Protein AF-A0A5C6BL58-F1 (afdb_monomer_lite)

Secondary structure (DSSP, 8-state):
-------------------PPPPSEEEE--SHHHHHHHHHHHHTT--EEEEESSSS-STTTTTT--B---S-GGG--THHHHHHHHHHHHHHHHH-TTSHHHHHTGGGTB--HHHHHHHHHHHHHT-TTEEEEETEEEEEEEEETTEEEEEEEEETTT--EEEE--SEEEE--SS-HHHHHTT--EE-SB--HHHH--TT-SS--EETTTTEEPTT-----BS--PPPB--EEEE--GGGEE---SPPTT--GGGTTHHHHHHHTTTTS--SS--TTSS--GGGTTSGGGGEEEEE-STTEEEEEEPS-STT---TTTTTTTTT--HHHHHHHHHHHHHHHHHHHHHHHH-TTS-HHHHHHHTT-EEETTSSTTTTSS-S--B-----EE-BSS-B-HHHHH-SSSTTPPPP-TTEEEEE-SPP-B---SPPPTT--S--TT-B---TTT---EEEEGGGGSBSS-BSEE-SSS-SB-HHHHHHH-SHHHHHHHHHHHHHHHHHHHHHT--GGG--HHHHHHHHHHTT---S--SSPPPBTTTBTT---SB-STTS-SSGGG--TTSSPBPP-EEEEEEE-TTTTEEEEEEEEEEETTEEEEEEEEEESSSS-TT-EEEEEEESSSSSPPPPEE-S-PPTT-STTSTTTTS--TTSEEEEEEEEEEETTEEEEEEEEEE-SSS--TT-EEEEEEEETTTTEEEEEEEEEES-B-SS--EE-TTS-EEEEEB-TTHHHH--EEEEE-SS-TT-EEEEE-TTTTTTS-EEEEEEEE-TTS-EEEEEEETT--SEEEEEEESSTTSS-PPPEEEEEE--S---EEEE-TTS-EEEEE---TTSS--EEEEEESSSS-EEEEEEEE-SS-EEEEEEEEETTEEEEEEEETTTEEEEEEEEGGGGTS--TT---

Radius of gyration: 34.09 Å; chains: 1; bounding box: 124×93×78 Å

Sequence (909 aa):
MFRSLLATLICLLSATSVHAAKPDVVVIGGTPGGITAAIAAGRAGRNVTLVEYHDHVGGMMTGGLGKSDIEHREMVGGIFTEYIARVREHYVRTYGRDHENVKKCRDGYYYEPSVAEDVLDEMLREVPTITVLKGWRLKSATVTNNRLVAVEIVNRKSDESRTLSAKVFIDATYEGDLYAAAGAKFRIGRESREEFNEPHAGVIYFDYQNKTILPGTTGEADDRLPAYTYRLCLTTDPANVHPLTEPPADYDRTNYLGYFDDLKAGRLDAPKSYKPGRGYNPAHFGTLVRALSVTEIPNNKSDVNINPRPLGFPFPEENAGYVEGDEETRQRIRARHRNLALGLLWFLQNDDEVPAAHRKLANQLHLAQDEFADNGHFPFQLYVREARRLIGEYTLTEHDITGDGQDNTPRHHDDSIAVGEFPIDSFPCRKRQPGDTIVLEGYLGMLDHITRPYEIPYRIMIPKTIDGLIVPVAASTTHVGFSSIRMEPTWMALGQAAGAAADLAVEKNVAPRAVPIGQLQDRLAQRGQVLRHSTATAPHPKDNPLSPVMLKADWVPDDPHTIDFAKLPRIKSQHTVVNDVRKSKGVNQHNYLVHHGGKYWAMWSDGPGVEDRVGQRVKFATSPDGLKWSAPKFLTPIPPNSGPDSEHYNTRTTKGWRWISRGFWQRDGELLALASLDEAAGFFGPGLELHAFRLNPADETWEDQGVIYDNAINNFPPQKIPTGQWMMSRRPYNYKKAGVQFLVGGVEGIDQWESFPVLGSSSELSAEEPFWWQLPDGNLMALFRDNRRSGFLYRSFSVDNGRTWSRPTKTDFPDATSKINGLRLKDGRYVLVSNANPKKRDPLVLSISDDGLVFTRMGYLIGGRRIDYPHVIEHEGHLLVAFSGGKQSVEVLKIRLEDLDGFVNGGAE

Foldseek 3Di:
DDDDDDDDDDPDPPPPPPPQPAFQEEEEALALLSLLLLLLQLVLVTQYEYEHQALFHHFQLLLQCQAFFDDAPLQFWFVVLVLQQQQLVVCCVVPNCPDPQSVQCVSSRGGHSVSSRVSSVVSQVVRVSYDYHHQKHWDAFDADPQATAWTWIARNPPRDIDIHGHLFYEYADQLSVHCVRSVFDWDAFWAACVVPVAPLTAWWDAQQQVRDTDPPRDSHTDRFAFFWAGWAKWALDPVFFDADPDQAPPQDCVLQPLLVVCLVLQVQADRPDDDPQPQADNLRGSFSCSCWRWRDHGPRITTIDGDQFRLSNRGAPLCPPCSVDDPVVVVVSVSVNVSVVSSSLCCQQPPPPGPPSSNVVSVSIGQTCPRPVVPSSHGPHIGSLHHIAGPWQDAAEPCQFQPPPVVRDHDDDPQFQRKFAFFQFGGANDRDDVPDDGGHIGGDHGPVVRGGTGTDGQRQQHRPRHWSYGYLASTHYGSRRSSRCNGSSNSSSSSSLSSLLSSQCSVVVHISVPRDSVVSNVSSVVSTGNRDDDPFRFDDQPPHPFGQFAADAPLQDPQNLPDPQVPFAEFDWDKAFQDFCVVVLKFWFLWEWDDAPQKIKIKTWIAHNDPLFFFIFMWMWIGNVLHDTDDIDTQDDGWPQRDPPHPRHRHADQNGKYKGWAYWDCDPRWIKTKIWMARSNPAGDQQIFIWIWTADPPPRHTHTPDGLDHQWDFSYYWDAAPVRWTKTKTDGSVCLPQPIWMWTHCDVHSNDTDIAHAPQRNPVFSWDNKDKDAWPVRKIKIWTQGPVLPQFIWIWIGPPGRRYIHHIYTHSQGACSAHKEWYQDPVQKIKIWHQRNSVAQFDIKIFIDNGNRYTHGIHTHDGPAHKHHWYWDDDDQWIKIWIDTVSGTIMIIIGGNVSVVPRDPPDDD

pLDDT: mean 92.29, std 11.73, range [25.38, 98.94]

InterPro domains:
  IPR011040 Sialidase [PF13088] (766-877)
  IPR036188 FAD/NAD(P)-binding domain superfamily [G3DSA:3.50.50.60] (19-216)
  IPR036188 FAD/NAD(P)-binding domain superfamily [SSF51905] (18-187)
  IPR036278 Sialidase superfamily [SSF50939] (583-896)
  IPR039650 H(2):CoB-CoM heterodisulfide,ferredoxin reductase subunit A-like [PTHR43498] (21-547)

Organism: NCBI:txid2527985

Structure (mmCIF, N/CA/C/O backbone):
data_AF-A0A5C6BL58-F1
#
_entry.id   AF-A0A5C6BL58-F1
#
loop_
_atom_site.group_PDB
_atom_site.id
_atom_site.type_symbol
_atom_site.label_atom_id
_atom_site.label_alt_id
_atom_site.label_comp_id
_atom_site.label_asym_id
_atom_site.label_entity_id
_atom_site.label_seq_id
_atom_site.pdbx_PDB_ins_code
_atom_site.Cartn_x
_atom_site.Cartn_y
_atom_site.Cartn_z
_atom_site.occupancy
_atom_site.B_iso_or_equiv
_atom_site.auth_seq_id
_atom_site.auth_comp_id
_atom_site.auth_asym_id
_atom_site.auth_atom_id
_atom_site.pdbx_PDB_model_num
ATOM 1 N N . MET A 1 1 ? -82.016 -28.779 -6.365 1.00 34.44 1 MET A N 1
ATOM 2 C CA . MET A 1 1 ? -81.137 -29.935 -6.088 1.00 34.44 1 MET A CA 1
ATOM 3 C C . MET A 1 1 ? -79.740 -29.417 -5.779 1.00 34.44 1 MET A C 1
ATOM 5 O O . MET A 1 1 ? -79.154 -28.777 -6.631 1.00 34.44 1 MET A O 1
ATOM 9 N N . PHE A 1 2 ? -79.316 -29.612 -4.529 1.00 33.34 2 PHE A N 1
ATOM 10 C CA . PHE A 1 2 ? -77.954 -29.774 -3.994 1.00 33.34 2 PHE A CA 1
ATOM 11 C C . PHE A 1 2 ? -76.697 -29.228 -4.723 1.00 33.34 2 PHE A C 1
ATOM 13 O O . PHE A 1 2 ? -76.380 -29.685 -5.813 1.00 33.34 2 PHE A O 1
ATOM 20 N N . ARG A 1 3 ? -75.886 -28.499 -3.915 1.00 32.78 3 ARG A N 1
ATOM 21 C CA . ARG A 1 3 ? -74.393 -28.433 -3.851 1.00 32.78 3 ARG A CA 1
ATOM 22 C C . ARG A 1 3 ? -73.686 -27.602 -4.947 1.00 32.78 3 ARG A C 1
ATOM 24 O O . ARG A 1 3 ? -74.008 -27.753 -6.107 1.00 32.78 3 ARG A O 1
ATOM 31 N N . SER A 1 4 ? -72.701 -26.726 -4.696 1.00 33.22 4 SER A N 1
ATOM 32 C CA . SER A 1 4 ? -71.826 -26.489 -3.536 1.00 33.22 4 SER A CA 1
ATOM 33 C C . SER A 1 4 ? -71.119 -25.114 -3.596 1.00 33.22 4 SER A C 1
ATOM 35 O O . SER A 1 4 ? -70.708 -24.678 -4.662 1.00 33.22 4 SER A O 1
ATOM 37 N N . LEU A 1 5 ? -70.925 -24.551 -2.395 1.00 34.66 5 LEU A N 1
ATOM 38 C CA . LEU A 1 5 ? -69.853 -23.687 -1.859 1.00 34.66 5 LEU A CA 1
ATOM 39 C C . LEU A 1 5 ? -69.520 -22.283 -2.417 1.00 34.66 5 LEU A C 1
ATOM 41 O O . LEU A 1 5 ? -68.776 -22.091 -3.371 1.00 34.66 5 LEU A O 1
ATOM 45 N N . LEU A 1 6 ? -69.953 -21.322 -1.596 1.00 39.38 6 LEU A N 1
ATOM 46 C CA . LEU A 1 6 ? -69.344 -20.047 -1.207 1.00 39.38 6 LEU A CA 1
ATOM 47 C C . LEU A 1 6 ? -67.982 -20.252 -0.491 1.00 39.38 6 LEU A C 1
ATOM 49 O O . LEU A 1 6 ? -67.900 -21.163 0.331 1.00 39.38 6 LEU A O 1
ATOM 53 N N . ALA A 1 7 ? -66.988 -19.373 -0.699 1.00 31.31 7 ALA A N 1
ATOM 54 C CA . ALA A 1 7 ? -66.070 -18.887 0.354 1.00 31.31 7 ALA A CA 1
ATOM 55 C C . ALA A 1 7 ? -65.103 -17.805 -0.174 1.00 31.31 7 ALA A C 1
ATOM 57 O O . ALA A 1 7 ? -64.089 -18.088 -0.807 1.00 31.31 7 ALA A O 1
ATOM 58 N N . THR A 1 8 ? -65.425 -16.554 0.143 1.00 36.88 8 THR A N 1
ATOM 59 C CA . THR A 1 8 ? -64.552 -15.377 0.091 1.00 36.88 8 THR A CA 1
ATOM 60 C C . THR A 1 8 ? -63.414 -15.545 1.101 1.00 36.88 8 THR A C 1
ATOM 62 O O . THR A 1 8 ? -63.675 -15.644 2.300 1.00 36.88 8 THR A O 1
ATOM 65 N N . LEU A 1 9 ? -62.158 -15.589 0.645 1.00 32.84 9 LEU A N 1
ATOM 66 C CA . LEU A 1 9 ? -60.995 -15.639 1.531 1.00 32.84 9 LEU A CA 1
ATOM 67 C C . LEU A 1 9 ? -60.600 -14.212 1.941 1.00 32.84 9 LEU A C 1
ATOM 69 O O . LEU A 1 9 ? -60.168 -13.404 1.123 1.00 32.84 9 LEU A O 1
ATOM 73 N N . ILE A 1 10 ? -60.772 -13.921 3.227 1.00 38.72 10 ILE A N 1
ATOM 74 C CA . ILE A 1 10 ? -60.226 -12.755 3.921 1.00 38.72 10 ILE A CA 1
ATOM 75 C C . ILE A 1 10 ? -58.702 -12.930 3.976 1.00 38.72 10 ILE A C 1
ATOM 77 O O . ILE A 1 10 ? -58.200 -13.758 4.734 1.00 38.72 10 ILE A O 1
ATOM 81 N N . CYS A 1 11 ? -57.953 -12.159 3.185 1.00 32.12 11 CYS A N 1
ATOM 82 C CA . CYS A 1 11 ? -56.518 -11.990 3.403 1.00 32.12 11 CYS A CA 1
ATOM 83 C C . CYS A 1 11 ? -56.313 -11.000 4.554 1.00 32.12 11 CYS A C 1
ATOM 85 O O . CYS A 1 11 ? -56.333 -9.785 4.368 1.00 32.12 11 CYS A O 1
ATOM 87 N N . LEU A 1 12 ? -56.120 -11.545 5.755 1.00 35.78 12 LEU A N 1
ATOM 88 C CA . LEU A 1 12 ? -55.459 -10.861 6.860 1.00 35.78 12 LEU A CA 1
ATOM 89 C C . LEU A 1 12 ? -54.055 -10.448 6.395 1.00 35.78 12 LEU A C 1
ATOM 91 O O . LEU A 1 12 ? -53.153 -11.277 6.295 1.00 35.78 12 LEU A O 1
ATOM 95 N N . LEU A 1 13 ? -53.880 -9.159 6.101 1.00 35.25 13 LEU A N 1
ATOM 96 C CA . LEU A 1 13 ? -52.574 -8.511 6.074 1.00 35.25 13 LEU A CA 1
ATOM 97 C C . LEU A 1 13 ? -52.057 -8.471 7.514 1.00 35.25 13 LEU A C 1
ATOM 99 O O . LEU A 1 13 ? -52.241 -7.498 8.243 1.00 35.25 13 LEU A O 1
ATOM 103 N N . SER A 1 14 ? -51.431 -9.564 7.937 1.00 34.06 14 SER A N 1
ATOM 104 C CA . SER A 1 14 ? -50.518 -9.555 9.069 1.00 34.06 14 SER A CA 1
ATOM 105 C C . SER A 1 14 ? -49.348 -8.663 8.670 1.00 34.06 14 SER A C 1
ATOM 107 O O . SER A 1 14 ? -48.438 -9.103 7.970 1.00 34.06 14 SER A O 1
ATOM 109 N N . ALA A 1 15 ? -49.386 -7.393 9.069 1.00 35.94 15 ALA A N 1
ATOM 110 C CA . ALA A 1 15 ? -48.199 -6.560 9.095 1.00 35.94 15 ALA A CA 1
ATOM 111 C C . ALA A 1 15 ? -47.209 -7.230 10.055 1.00 35.94 15 ALA A C 1
ATOM 113 O O . ALA A 1 15 ? -47.277 -7.053 11.270 1.00 35.94 15 ALA A O 1
ATOM 114 N N . THR A 1 16 ? -46.319 -8.064 9.522 1.00 32.03 16 THR A N 1
ATOM 115 C CA . THR A 1 16 ? -45.126 -8.490 10.240 1.00 32.03 16 THR A CA 1
ATOM 116 C C . THR A 1 16 ? -44.275 -7.245 10.412 1.00 32.03 16 THR A C 1
ATOM 118 O O . THR A 1 16 ? -43.486 -6.888 9.540 1.00 32.03 16 THR A O 1
ATOM 121 N N . SER A 1 17 ? -44.473 -6.545 11.528 1.00 34.44 17 SER A N 1
ATOM 122 C CA . SER A 1 17 ? -43.471 -5.639 12.061 1.00 34.44 17 SER A CA 1
ATOM 123 C C . SER A 1 17 ? -42.198 -6.463 12.218 1.00 34.44 17 SER A C 1
ATOM 125 O O . SER A 1 17 ? -42.114 -7.304 13.118 1.00 34.44 17 SER A O 1
ATOM 127 N N . VAL A 1 18 ? -41.239 -6.280 11.313 1.00 35.59 18 VAL A N 1
ATOM 128 C CA . VAL A 1 18 ? -39.870 -6.739 11.523 1.00 35.59 18 VAL A CA 1
ATOM 129 C C . VAL A 1 18 ? -39.393 -5.978 12.754 1.00 35.59 18 VAL A C 1
ATOM 131 O O . VAL A 1 18 ? -39.023 -4.812 12.673 1.00 35.59 18 VAL A O 1
ATOM 134 N N . HIS A 1 19 ? -39.507 -6.599 13.928 1.00 40.53 19 HIS A N 1
ATOM 135 C CA . HIS A 1 19 ? -38.769 -6.155 15.099 1.00 40.53 19 HIS A CA 1
ATOM 136 C C . HIS A 1 19 ? -37.303 -6.221 14.680 1.00 40.53 19 HIS A C 1
ATOM 138 O O . HIS A 1 19 ? -36.784 -7.316 14.460 1.00 40.53 19 HIS A O 1
ATOM 144 N N . ALA A 1 20 ? -36.670 -5.063 14.479 1.00 54.38 20 ALA A N 1
ATOM 145 C CA . ALA A 1 20 ? -35.244 -5.006 14.205 1.00 54.38 20 ALA A CA 1
ATOM 146 C C . ALA A 1 20 ? -34.537 -5.799 15.310 1.00 54.38 20 ALA A C 1
ATOM 148 O O . ALA A 1 20 ? -34.757 -5.544 16.499 1.00 54.38 20 ALA A O 1
ATOM 149 N N . ALA A 1 21 ? -33.773 -6.823 14.923 1.00 64.50 21 ALA A N 1
ATOM 150 C CA . ALA A 1 21 ? -33.044 -7.641 15.877 1.00 64.50 21 ALA A CA 1
ATOM 151 C C . ALA A 1 21 ? -32.159 -6.730 16.737 1.00 64.50 21 ALA A C 1
ATOM 153 O O . ALA A 1 21 ? -31.550 -5.785 16.234 1.00 64.50 21 ALA A O 1
ATOM 154 N N . LYS A 1 22 ? -32.110 -6.992 18.046 1.00 88.12 22 LYS A N 1
ATOM 155 C CA . LYS A 1 22 ? -31.250 -6.237 18.960 1.00 88.12 22 LYS A CA 1
ATOM 156 C C . LYS A 1 22 ? -29.796 -6.336 18.461 1.00 88.12 22 LYS A C 1
ATOM 158 O O . LYS A 1 22 ? -29.327 -7.464 18.300 1.00 88.12 22 LYS A O 1
ATOM 163 N N . PRO A 1 23 ? -29.090 -5.215 18.230 1.00 95.38 23 PRO A N 1
ATOM 164 C CA . PRO A 1 23 ? -27.738 -5.265 17.693 1.00 95.38 23 PRO A CA 1
ATOM 165 C C . PRO A 1 23 ? -26.772 -5.910 18.693 1.00 95.38 23 PRO A C 1
ATOM 167 O O . PRO A 1 23 ? -26.822 -5.649 19.898 1.00 95.38 23 PRO A O 1
ATOM 170 N N . ASP A 1 24 ? -25.862 -6.735 18.183 1.00 97.88 24 ASP A N 1
ATOM 171 C CA . ASP A 1 24 ? -24.717 -7.243 18.940 1.00 97.88 24 ASP A CA 1
ATOM 172 C C . ASP A 1 24 ? -23.646 -6.155 19.078 1.00 97.88 24 ASP A C 1
ATOM 174 O O . ASP A 1 24 ? -23.011 -6.033 20.133 1.00 97.88 24 ASP A O 1
ATOM 178 N N . VAL A 1 25 ? -23.491 -5.353 18.016 1.00 98.81 25 VAL A N 1
ATOM 179 C CA . VAL A 1 25 ? -22.508 -4.275 17.887 1.00 98.81 25 VAL A CA 1
ATOM 180 C C . VAL A 1 25 ? -23.194 -2.991 17.415 1.00 98.81 25 VAL A C 1
ATOM 182 O O . VAL A 1 25 ? -23.971 -3.006 16.460 1.00 98.81 25 VAL A O 1
ATOM 185 N N . VAL A 1 26 ? -22.891 -1.866 18.060 1.00 98.88 26 VAL A N 1
ATOM 186 C CA . VAL A 1 26 ? -23.301 -0.526 17.602 1.00 98.88 26 VAL A CA 1
ATOM 187 C C . VAL A 1 26 ? -22.057 0.270 17.234 1.00 98.88 26 VAL A C 1
ATOM 189 O O . VAL A 1 26 ? -21.159 0.421 18.057 1.00 98.88 26 VAL A O 1
ATOM 192 N N . VAL A 1 27 ? -22.015 0.790 16.012 1.00 98.88 27 VAL A N 1
ATOM 193 C CA . VAL A 1 27 ? -20.933 1.638 15.505 1.00 98.88 27 VAL A CA 1
ATOM 194 C C . VAL A 1 27 ? -21.463 3.060 15.356 1.00 98.88 27 VAL A C 1
ATOM 196 O O . VAL A 1 27 ? -22.467 3.273 14.676 1.00 98.88 27 VAL A O 1
ATOM 199 N N . ILE A 1 28 ? -20.808 4.028 15.993 1.00 98.81 28 ILE A N 1
ATOM 200 C CA . ILE A 1 28 ? -21.130 5.453 15.862 1.00 98.81 28 ILE A CA 1
ATOM 201 C C . ILE A 1 28 ? -20.080 6.105 14.961 1.00 98.81 28 ILE A C 1
ATOM 203 O O . ILE A 1 28 ? -18.902 6.110 15.303 1.00 98.81 28 ILE A O 1
ATOM 207 N N . GLY A 1 29 ? -20.519 6.650 13.826 1.00 98.19 29 GLY A N 1
ATOM 208 C CA . GLY A 1 29 ? -19.683 7.252 12.788 1.00 98.19 29 GLY A CA 1
ATOM 209 C C . GLY A 1 29 ? -19.537 6.345 11.564 1.00 98.19 29 GLY A C 1
ATOM 210 O O . GLY A 1 29 ? -18.908 5.294 11.634 1.00 98.19 29 GLY A O 1
ATOM 211 N N . GLY A 1 30 ? -20.069 6.775 10.422 1.00 97.88 30 GLY A N 1
ATOM 212 C CA . GLY A 1 30 ? -19.910 6.172 9.095 1.00 97.88 30 GLY A CA 1
ATOM 213 C C . GLY A 1 30 ? -18.636 6.623 8.384 1.00 97.88 30 GLY A C 1
ATOM 214 O O . GLY A 1 30 ? -18.630 6.785 7.165 1.00 97.88 30 GLY A O 1
ATOM 215 N N . THR A 1 31 ? -17.555 6.836 9.136 1.00 98.25 31 THR A N 1
ATOM 216 C CA . THR A 1 31 ? -16.212 7.075 8.590 1.00 98.25 31 THR A CA 1
ATOM 217 C C . THR A 1 31 ? -15.674 5.800 7.930 1.00 98.25 31 THR A C 1
ATOM 219 O O . THR A 1 31 ? -16.215 4.717 8.171 1.00 98.25 31 THR A O 1
ATOM 222 N N . PRO A 1 32 ? -14.578 5.860 7.150 1.00 97.75 32 PRO A N 1
ATOM 223 C CA . PRO A 1 32 ? -13.971 4.655 6.585 1.00 97.75 32 PRO A CA 1
ATOM 224 C C . PRO A 1 32 ? -13.657 3.588 7.647 1.00 97.75 32 PRO A C 1
ATOM 226 O O . PRO A 1 32 ? -13.953 2.414 7.436 1.00 97.75 32 PRO A O 1
ATOM 229 N N . GLY A 1 33 ? -13.168 3.988 8.828 1.00 98.38 33 GLY A N 1
ATOM 230 C CA . GLY A 1 33 ? -12.948 3.067 9.949 1.00 98.38 33 GLY A CA 1
ATOM 231 C C . GLY A 1 33 ? -14.241 2.503 10.553 1.00 98.38 33 GLY A C 1
ATOM 232 O O . GLY A 1 33 ? -14.297 1.332 10.922 1.00 98.38 33 GLY A O 1
ATOM 233 N N . GLY A 1 34 ? -15.316 3.289 10.616 1.00 98.75 34 GLY A N 1
ATOM 234 C CA . GLY A 1 34 ? -16.619 2.794 11.073 1.00 98.75 34 GLY A CA 1
ATOM 235 C C . GLY A 1 34 ? -17.254 1.802 10.099 1.00 98.75 34 GLY A C 1
ATOM 236 O O . GLY A 1 34 ? -17.786 0.769 10.511 1.00 98.75 34 GLY A O 1
ATOM 237 N N . ILE A 1 35 ? -17.133 2.069 8.798 1.00 98.88 35 ILE A N 1
ATOM 238 C CA . ILE A 1 35 ? -17.626 1.191 7.733 1.00 98.88 35 ILE A CA 1
ATOM 239 C C . ILE A 1 35 ? -16.885 -0.145 7.753 1.00 98.88 35 ILE A C 1
ATOM 241 O O . ILE A 1 35 ? -17.532 -1.193 7.764 1.00 98.88 35 ILE A O 1
ATOM 245 N N . THR A 1 36 ? -15.550 -0.147 7.813 1.00 98.81 36 THR A N 1
ATOM 246 C CA . THR A 1 36 ? -14.800 -1.412 7.852 1.00 98.81 36 THR A CA 1
ATOM 247 C C . THR A 1 36 ? -15.012 -2.179 9.151 1.00 98.81 36 THR A C 1
ATOM 249 O O . THR A 1 36 ? -15.060 -3.409 9.110 1.00 98.81 36 THR A O 1
ATOM 252 N N . ALA A 1 37 ? -15.236 -1.495 10.279 1.00 98.94 37 ALA A N 1
ATOM 253 C CA . ALA A 1 37 ? -15.649 -2.141 11.523 1.00 98.94 37 ALA A CA 1
ATOM 254 C C . ALA A 1 37 ? -17.010 -2.832 11.390 1.00 98.94 37 ALA A C 1
ATOM 256 O O . ALA A 1 37 ? -17.158 -3.995 11.780 1.00 98.94 37 ALA A O 1
ATOM 257 N N . ALA A 1 38 ? -17.990 -2.147 10.793 1.00 98.94 38 ALA A N 1
ATOM 258 C CA . ALA A 1 38 ? -19.311 -2.710 10.554 1.00 98.94 38 ALA A CA 1
ATOM 259 C C . ALA A 1 38 ? -19.256 -3.908 9.595 1.00 98.94 38 ALA A C 1
ATOM 261 O O . ALA A 1 38 ? -19.840 -4.950 9.891 1.00 98.94 38 ALA A O 1
ATOM 262 N N . ILE A 1 39 ? -18.500 -3.801 8.497 1.00 98.88 39 ILE A N 1
ATOM 263 C CA . ILE A 1 39 ? -18.298 -4.885 7.525 1.00 98.88 39 ILE A CA 1
ATOM 264 C C . ILE A 1 39 ? -17.603 -6.084 8.176 1.00 98.88 39 ILE A C 1
ATOM 266 O O . ILE A 1 39 ? -18.064 -7.212 8.006 1.00 98.88 39 ILE A O 1
ATOM 270 N N . ALA A 1 40 ? -16.525 -5.872 8.936 1.00 98.81 40 ALA A N 1
ATOM 271 C CA . ALA A 1 40 ? -15.786 -6.958 9.576 1.00 98.81 40 ALA A CA 1
ATOM 272 C C . ALA A 1 40 ? -16.653 -7.722 10.592 1.00 98.81 40 ALA A C 1
ATOM 274 O O . ALA A 1 40 ? -16.716 -8.951 10.537 1.00 98.81 40 ALA A O 1
ATOM 275 N N . ALA A 1 41 ? -17.380 -7.012 11.464 1.00 98.75 41 ALA A N 1
ATOM 276 C CA . ALA A 1 41 ? -18.298 -7.637 12.418 1.00 98.75 41 ALA A CA 1
ATOM 277 C C . ALA A 1 41 ? -19.505 -8.296 11.720 1.00 98.75 41 ALA A C 1
ATOM 279 O O . ALA A 1 41 ? -19.891 -9.417 12.060 1.00 98.75 41 ALA A O 1
ATOM 280 N N . GLY A 1 42 ? -20.086 -7.634 10.717 1.00 98.56 42 GLY A N 1
ATOM 281 C CA . GLY A 1 42 ? -21.239 -8.139 9.975 1.00 98.56 42 GLY A CA 1
ATOM 282 C C . GLY A 1 42 ? -20.920 -9.400 9.167 1.00 98.56 42 GLY A C 1
ATOM 283 O O . GLY A 1 42 ? -21.666 -10.375 9.229 1.00 98.56 42 GLY A O 1
ATOM 284 N N . ARG A 1 43 ? -19.759 -9.455 8.498 1.00 98.12 43 ARG A N 1
ATOM 285 C CA . ARG A 1 43 ? -19.277 -10.657 7.783 1.00 98.12 43 ARG A CA 1
ATOM 286 C C . ARG A 1 43 ? -18.977 -11.833 8.716 1.00 98.12 43 ARG A C 1
ATOM 288 O O . ARG A 1 43 ? -18.997 -12.975 8.265 1.00 98.12 43 ARG A O 1
ATOM 295 N N . ALA A 1 44 ? -18.735 -11.573 10.000 1.00 96.50 44 ALA A N 1
ATOM 296 C CA . ALA A 1 44 ? -18.644 -12.602 11.036 1.00 96.50 44 ALA A CA 1
ATOM 297 C C . ALA A 1 44 ? -20.020 -13.042 11.588 1.00 96.50 44 ALA A C 1
ATOM 299 O O . ALA A 1 44 ? -20.095 -13.866 12.498 1.00 96.50 44 ALA A O 1
ATOM 300 N N . GLY A 1 45 ? -21.118 -12.515 11.036 1.00 97.19 45 GLY A N 1
ATOM 301 C CA . GLY A 1 45 ? -22.490 -12.883 11.386 1.00 97.19 45 GLY A CA 1
ATOM 302 C C . GLY A 1 45 ? -23.094 -12.081 12.540 1.00 97.19 45 GLY A C 1
ATOM 303 O O . GLY A 1 45 ? -24.129 -12.482 13.071 1.00 97.19 45 GLY A O 1
ATOM 304 N N . ARG A 1 46 ? -22.474 -10.969 12.960 1.00 98.38 46 ARG A N 1
ATOM 305 C CA . ARG A 1 46 ? -23.025 -10.094 14.010 1.00 98.38 46 ARG A CA 1
ATOM 306 C C . ARG A 1 46 ? -24.100 -9.175 13.451 1.00 98.38 46 ARG A C 1
ATOM 308 O O . ARG A 1 46 ? -23.951 -8.663 12.342 1.00 98.38 46 ARG A O 1
ATOM 315 N N . ASN A 1 47 ? -25.146 -8.925 14.240 1.00 98.50 47 ASN A N 1
ATOM 316 C CA . ASN A 1 47 ? -26.114 -7.873 13.940 1.00 98.50 47 ASN A CA 1
ATOM 317 C C . ASN A 1 47 ? -25.491 -6.523 14.298 1.00 98.50 47 ASN A C 1
ATOM 319 O O . ASN A 1 47 ? -25.187 -6.275 15.470 1.00 98.50 47 ASN A O 1
ATOM 323 N N . VAL A 1 48 ? -25.287 -5.666 13.301 1.00 98.81 48 VAL A N 1
ATOM 324 C CA . VAL A 1 48 ? -24.598 -4.383 13.467 1.00 98.81 48 VAL A CA 1
ATOM 325 C C . VAL A 1 48 ? -25.553 -3.236 13.165 1.00 98.81 48 VAL A C 1
ATOM 327 O O . VAL A 1 48 ? -26.195 -3.225 12.118 1.00 98.81 48 VAL A O 1
ATOM 330 N N . THR A 1 49 ? -25.605 -2.232 14.038 1.00 98.81 49 THR A N 1
ATOM 331 C CA . THR A 1 49 ? -26.195 -0.928 13.702 1.00 98.81 49 THR A CA 1
ATOM 332 C C . THR A 1 49 ? -25.076 0.088 13.500 1.00 98.81 49 THR A C 1
ATOM 334 O O . THR A 1 49 ? -24.367 0.405 14.453 1.00 98.81 49 THR A O 1
ATOM 337 N N . LEU A 1 50 ? -24.928 0.605 12.279 1.00 98.88 50 LEU A N 1
ATOM 338 C CA . LEU A 1 50 ? -24.019 1.701 11.937 1.00 98.88 50 LEU A CA 1
ATOM 339 C C . LEU A 1 50 ? -24.804 3.017 11.908 1.00 98.88 50 LEU A C 1
ATOM 341 O O . LEU A 1 50 ? -25.770 3.140 11.159 1.00 98.88 50 LEU A O 1
ATOM 345 N N . VAL A 1 51 ? -24.405 3.991 12.719 1.00 98.75 51 VAL A N 1
ATOM 346 C CA . VAL A 1 51 ? -25.054 5.306 12.829 1.00 98.75 51 VAL A CA 1
ATOM 347 C C . VAL A 1 51 ? -24.181 6.352 12.144 1.00 98.75 51 VAL A C 1
ATOM 349 O O . VAL A 1 51 ? -23.026 6.515 12.530 1.00 98.75 51 VAL A O 1
ATOM 352 N N . GLU A 1 52 ? -24.729 7.070 11.163 1.00 97.94 52 GLU A N 1
ATOM 353 C CA . GLU A 1 52 ? -24.022 8.118 10.419 1.00 97.94 52 GLU A CA 1
ATOM 354 C C . GLU A 1 52 ? -24.750 9.458 10.524 1.00 97.94 52 GLU A C 1
ATOM 356 O O . GLU A 1 52 ? -25.967 9.547 10.339 1.00 97.94 52 GLU A O 1
ATOM 361 N N . TYR A 1 53 ? -23.970 10.502 10.814 1.00 96.00 53 TYR A N 1
ATOM 362 C CA . TYR A 1 53 ? -24.464 11.859 10.980 1.00 96.00 53 TYR A CA 1
ATOM 363 C C . TYR A 1 53 ? -25.079 12.387 9.680 1.00 96.00 53 TYR A C 1
ATOM 365 O O . TYR A 1 53 ? -26.187 12.922 9.718 1.00 96.00 53 TYR A O 1
ATOM 373 N N . HIS A 1 54 ? -24.406 12.256 8.538 1.00 95.56 54 HIS A N 1
ATOM 374 C CA . HIS A 1 54 ? -24.879 12.722 7.233 1.00 95.56 54 HIS A CA 1
ATOM 375 C C . HIS A 1 54 ? -25.874 11.747 6.589 1.00 95.56 54 HIS A C 1
ATOM 377 O O . HIS A 1 54 ? -26.063 10.621 7.043 1.00 95.56 54 HIS A O 1
ATOM 383 N N . ASP A 1 55 ? -26.519 12.184 5.505 1.00 96.12 55 ASP A N 1
ATOM 384 C CA . ASP A 1 55 ? -27.273 11.287 4.619 1.00 96.12 55 ASP A CA 1
ATOM 385 C C . ASP A 1 55 ? -26.344 10.452 3.706 1.00 96.12 55 ASP A C 1
ATOM 387 O O . ASP A 1 55 ? -26.824 9.639 2.919 1.00 96.12 55 ASP A O 1
ATOM 391 N N . HIS A 1 56 ? -25.025 10.612 3.870 1.00 97.06 56 HIS A N 1
ATOM 392 C CA . HIS A 1 56 ? -23.949 10.004 3.089 1.00 97.06 56 HIS A CA 1
ATOM 393 C C . HIS A 1 56 ? -22.944 9.324 4.014 1.00 97.06 56 HIS A C 1
ATOM 395 O O . HIS A 1 56 ? -22.627 9.847 5.082 1.00 97.06 56 HIS A O 1
ATOM 401 N N . VAL A 1 57 ? -22.425 8.170 3.605 1.00 97.50 57 VAL A N 1
ATOM 402 C CA . VAL A 1 57 ? -21.380 7.438 4.345 1.00 97.50 57 VAL A CA 1
ATOM 403 C C . VAL A 1 57 ? -20.012 7.689 3.717 1.00 97.50 57 VAL A C 1
ATOM 405 O O . VAL A 1 57 ? -19.928 8.184 2.601 1.00 97.50 57 VAL A O 1
ATOM 408 N N . GLY A 1 58 ? -18.930 7.335 4.412 1.00 96.69 58 GLY A N 1
ATOM 409 C CA . GLY A 1 58 ? -17.565 7.332 3.872 1.00 96.69 58 GLY A CA 1
ATOM 410 C C . GLY A 1 58 ? -16.677 8.486 4.336 1.00 96.69 58 GLY A C 1
ATOM 411 O O . GLY A 1 58 ? -15.489 8.509 4.010 1.00 96.69 58 GLY A O 1
ATOM 412 N N . GLY A 1 59 ? -17.206 9.405 5.150 1.00 96.62 59 GLY A N 1
ATOM 413 C CA . GLY A 1 59 ? -16.438 10.500 5.744 1.00 96.62 59 GLY A CA 1
ATOM 414 C C . GLY A 1 59 ? -15.687 11.318 4.691 1.00 96.62 59 GLY A C 1
ATOM 415 O O . GLY A 1 59 ? -16.277 11.782 3.724 1.00 96.62 59 GLY A O 1
ATOM 416 N N . MET A 1 60 ? -14.377 11.507 4.861 1.00 96.75 60 MET A N 1
ATOM 417 C CA . MET A 1 60 ? -13.574 12.303 3.925 1.00 96.75 60 MET A CA 1
ATOM 418 C C . MET A 1 60 ? -13.453 11.695 2.524 1.00 96.75 60 MET A C 1
ATOM 420 O O . MET A 1 60 ? -13.384 12.462 1.567 1.00 96.75 60 MET A O 1
ATOM 424 N N . MET A 1 61 ? -13.467 10.363 2.378 1.00 96.75 61 MET A N 1
ATOM 425 C CA . MET A 1 61 ? -13.322 9.706 1.064 1.00 96.75 61 MET A CA 1
ATOM 426 C C . MET A 1 61 ? -14.465 10.078 0.115 1.00 96.75 61 MET A C 1
ATOM 428 O O . MET A 1 61 ? -14.257 10.258 -1.080 1.00 96.75 61 MET A O 1
ATOM 432 N N . THR A 1 62 ? -15.662 10.241 0.669 1.00 97.31 62 THR A N 1
ATOM 433 C CA . THR A 1 62 ? -16.868 10.679 -0.041 1.00 97.31 62 THR A CA 1
ATOM 434 C C . THR A 1 62 ? -17.127 12.172 0.148 1.00 97.31 62 THR A C 1
ATOM 436 O O . THR A 1 62 ? -17.853 12.773 -0.624 1.00 97.31 62 THR A O 1
ATOM 439 N N . GLY A 1 63 ? -16.471 12.810 1.120 1.00 96.12 63 GLY A N 1
ATOM 440 C CA . GLY A 1 63 ? -16.481 14.246 1.398 1.00 96.12 63 GLY A CA 1
ATOM 441 C C . GLY A 1 63 ? -15.371 15.044 0.708 1.00 96.12 63 GLY A C 1
ATOM 442 O O . GLY A 1 63 ? -14.935 16.066 1.237 1.00 96.12 63 GLY A O 1
ATOM 443 N N . GLY A 1 64 ? -14.901 14.583 -0.455 1.00 94.00 64 GLY A N 1
ATOM 444 C CA . GLY A 1 64 ? -14.014 15.338 -1.347 1.00 94.00 64 GLY A CA 1
ATOM 445 C C . GLY A 1 64 ? -12.540 14.917 -1.367 1.00 94.00 64 GLY A C 1
ATOM 446 O O . GLY A 1 64 ? -11.798 15.408 -2.217 1.00 94.00 64 GLY A O 1
ATOM 447 N N . LEU A 1 65 ? -12.098 14.005 -0.494 1.00 94.56 65 LEU A N 1
ATOM 448 C CA . LEU A 1 65 ? -10.760 13.405 -0.572 1.00 94.56 65 LEU A CA 1
ATOM 449 C C . LEU A 1 65 ? -10.744 12.280 -1.619 1.00 94.56 65 LEU A C 1
ATOM 451 O O . LEU A 1 65 ? -10.939 11.107 -1.302 1.00 94.56 65 LEU A O 1
ATOM 455 N N . GLY A 1 66 ? -10.499 12.657 -2.872 1.00 93.56 66 GLY A N 1
ATOM 456 C CA . GLY A 1 66 ? -10.443 11.756 -4.027 1.00 93.56 66 GLY A CA 1
ATOM 457 C C . GLY A 1 66 ? -9.095 11.060 -4.247 1.00 93.56 66 GLY A C 1
ATOM 458 O O . GLY A 1 66 ? -8.974 10.239 -5.151 1.00 93.56 66 GLY A O 1
ATOM 459 N N . LYS A 1 67 ? -8.066 11.380 -3.455 1.00 92.06 67 LYS A N 1
ATOM 460 C CA . LYS A 1 67 ? -6.755 10.713 -3.458 1.00 92.06 67 LYS A CA 1
ATOM 461 C C . LYS A 1 67 ? -6.520 10.017 -2.121 1.00 92.06 67 LYS A C 1
ATOM 463 O O . LYS A 1 67 ? -6.414 10.688 -1.098 1.00 92.06 67 LYS A O 1
ATOM 468 N N . SER A 1 68 ? -6.318 8.700 -2.137 1.00 91.19 68 SER A N 1
ATOM 469 C CA . SER A 1 68 ? -5.803 7.992 -0.961 1.00 91.19 68 SER A CA 1
ATOM 470 C C . SER A 1 68 ? -4.345 8.383 -0.696 1.00 91.19 68 SER A C 1
ATOM 472 O O . SER A 1 68 ? -3.470 8.188 -1.548 1.00 91.19 68 SER A O 1
ATOM 474 N N . ASP A 1 69 ? -4.084 8.941 0.483 1.00 87.56 69 ASP A N 1
ATOM 475 C CA . ASP A 1 69 ? -2.742 9.280 0.948 1.00 87.56 69 ASP A CA 1
ATOM 476 C C . ASP A 1 69 ? -2.041 8.011 1.461 1.00 87.56 69 ASP A C 1
ATOM 478 O O . ASP A 1 69 ? -2.333 7.511 2.544 1.00 87.56 69 ASP A O 1
ATOM 482 N N . ILE A 1 70 ? -1.165 7.455 0.616 1.00 86.31 70 ILE A N 1
ATOM 483 C CA . ILE A 1 70 ? -0.397 6.232 0.875 1.00 86.31 70 ILE A CA 1
ATOM 484 C C . ILE A 1 70 ? 0.979 6.310 0.201 1.00 86.31 70 ILE A C 1
ATOM 486 O O . ILE A 1 70 ? 1.073 6.697 -0.970 1.00 86.31 70 ILE A O 1
ATOM 490 N N . GLU A 1 71 ? 2.045 5.938 0.911 1.00 82.94 71 GLU A N 1
ATOM 491 C CA . GLU A 1 71 ? 3.419 5.918 0.378 1.00 82.94 71 GLU A CA 1
ATOM 492 C C . GLU A 1 71 ? 3.925 4.493 0.110 1.00 82.94 71 GLU A C 1
ATOM 494 O O . GLU A 1 71 ? 4.632 4.260 -0.874 1.00 82.94 71 GLU A O 1
ATOM 499 N N . HIS A 1 72 ? 3.485 3.538 0.924 1.00 79.38 72 HIS A N 1
ATOM 500 C CA . HIS A 1 72 ? 3.824 2.121 0.881 1.00 79.38 72 HIS A CA 1
ATOM 501 C C . HIS A 1 72 ? 2.549 1.282 0.731 1.00 79.38 72 HIS A C 1
ATOM 503 O O . HIS A 1 72 ? 1.926 0.867 1.710 1.00 79.38 72 HIS A O 1
ATOM 509 N N . ARG A 1 73 ? 2.135 1.036 -0.521 1.00 83.88 73 ARG A N 1
ATOM 510 C CA . ARG A 1 73 ? 0.888 0.314 -0.854 1.00 83.88 73 ARG A CA 1
ATOM 511 C C . ARG A 1 73 ? 0.811 -1.077 -0.223 1.00 83.88 73 ARG A C 1
ATOM 513 O O . ARG A 1 73 ? -0.278 -1.544 0.081 1.00 83.88 73 ARG A O 1
ATOM 520 N N . GLU A 1 74 ? 1.956 -1.719 -0.028 1.00 76.69 74 GLU A N 1
ATOM 521 C CA . GLU A 1 74 ? 2.108 -3.041 0.571 1.00 76.69 74 GLU A CA 1
ATOM 522 C C . GLU A 1 74 ? 1.872 -3.078 2.090 1.00 76.69 74 GLU A C 1
ATOM 524 O O . GLU A 1 74 ? 1.743 -4.165 2.646 1.00 76.69 74 GLU A O 1
ATOM 529 N N . MET A 1 75 ? 1.818 -1.921 2.761 1.00 83.38 75 MET A N 1
ATOM 530 C CA . MET A 1 75 ? 1.661 -1.832 4.220 1.00 83.38 75 MET A CA 1
ATOM 531 C C . MET A 1 75 ? 0.199 -1.753 4.667 1.00 83.38 75 MET A C 1
ATOM 533 O O . MET A 1 75 ? -0.083 -1.889 5.855 1.00 83.38 75 MET A O 1
ATOM 537 N N . VAL A 1 76 ? -0.743 -1.579 3.732 1.00 84.06 76 VAL A N 1
ATOM 538 C CA . VAL A 1 76 ? -2.180 -1.541 4.026 1.00 84.06 76 VAL A CA 1
ATOM 539 C C . VAL A 1 76 ? -2.907 -2.601 3.202 1.00 84.06 76 VAL A C 1
ATOM 541 O O . VAL A 1 76 ? -2.871 -2.590 1.974 1.00 84.06 76 VAL A O 1
ATOM 544 N N . GLY A 1 77 ? -3.577 -3.517 3.901 1.00 87.81 77 GLY A N 1
ATOM 545 C CA . GLY A 1 77 ? -4.262 -4.671 3.318 1.00 87.81 77 GLY A CA 1
ATOM 546 C C . GLY A 1 77 ? -5.761 -4.724 3.631 1.00 87.81 77 GLY A C 1
ATOM 547 O O . GLY A 1 77 ? -6.403 -3.716 3.930 1.00 87.81 77 GLY A O 1
ATOM 548 N N . GLY A 1 78 ? -6.319 -5.932 3.619 1.00 91.62 78 GLY A N 1
ATOM 549 C CA . GLY A 1 78 ? -7.678 -6.208 4.086 1.00 91.62 78 GLY A CA 1
ATOM 550 C C . GLY A 1 78 ? -8.787 -5.542 3.269 1.00 91.62 78 GLY A C 1
ATOM 551 O O . GLY A 1 78 ? -8.740 -5.489 2.039 1.00 91.62 78 GLY A O 1
ATOM 552 N N . ILE A 1 79 ? -9.814 -5.040 3.960 1.00 97.62 79 ILE A N 1
ATOM 553 C CA . ILE A 1 79 ? -10.998 -4.419 3.346 1.00 97.62 79 ILE A CA 1
ATOM 554 C C . ILE A 1 79 ? -10.617 -3.183 2.510 1.00 97.62 79 ILE A C 1
ATOM 556 O O . ILE A 1 79 ? -11.297 -2.879 1.532 1.00 97.62 79 ILE A O 1
ATOM 560 N N . PHE A 1 80 ? -9.510 -2.499 2.821 1.00 97.19 80 PHE A N 1
ATOM 561 C CA . PHE A 1 80 ? -9.021 -1.407 1.978 1.00 97.19 80 PHE A CA 1
ATOM 562 C C . PHE A 1 80 ? -8.582 -1.899 0.587 1.00 97.19 80 PHE A C 1
ATOM 564 O O . PHE A 1 80 ? -8.935 -1.281 -0.416 1.00 97.19 80 PHE A O 1
ATOM 571 N N . THR A 1 81 ? -7.890 -3.043 0.499 1.00 91.50 81 THR A N 1
ATOM 572 C CA . THR A 1 81 ? -7.513 -3.660 -0.787 1.00 91.50 81 THR A CA 1
ATOM 573 C C . THR A 1 81 ? -8.741 -4.072 -1.603 1.00 91.50 81 THR A C 1
ATOM 575 O O . THR A 1 81 ? -8.758 -3.945 -2.827 1.00 91.50 81 THR A O 1
ATOM 578 N N . GLU A 1 82 ? -9.797 -4.532 -0.931 1.00 95.12 82 GLU A N 1
ATOM 579 C CA . GLU A 1 82 ? -11.079 -4.816 -1.576 1.00 95.12 82 GLU A CA 1
ATOM 580 C C . GLU A 1 82 ? -11.729 -3.539 -2.132 1.00 95.12 82 GLU A C 1
ATOM 582 O O . GLU A 1 82 ? -12.170 -3.525 -3.282 1.00 95.12 82 GLU A O 1
ATOM 587 N N . TYR A 1 83 ? -11.746 -2.460 -1.345 1.00 98.19 83 TYR A N 1
ATOM 588 C CA . TYR A 1 83 ? -12.284 -1.165 -1.759 1.00 98.19 83 TYR A CA 1
ATOM 589 C C . TYR A 1 83 ? -11.583 -0.631 -3.020 1.00 98.19 83 TYR A C 1
ATOM 591 O O . TYR A 1 83 ? -12.252 -0.357 -4.017 1.00 98.19 83 TYR A O 1
ATOM 599 N N . ILE A 1 84 ? -10.245 -0.558 -3.038 1.00 96.19 84 ILE A N 1
ATOM 600 C CA . ILE A 1 84 ? -9.504 -0.050 -4.210 1.00 96.19 84 ILE A CA 1
ATOM 601 C C . ILE A 1 84 ? -9.735 -0.924 -5.453 1.00 96.19 84 ILE A C 1
ATOM 603 O O . ILE A 1 84 ? -9.885 -0.404 -6.560 1.00 96.19 84 ILE A O 1
ATOM 607 N N . ALA A 1 85 ? -9.847 -2.248 -5.288 1.00 91.62 85 ALA A N 1
ATOM 608 C CA . ALA A 1 85 ? -10.138 -3.149 -6.398 1.00 91.62 85 ALA A CA 1
ATOM 609 C C . ALA A 1 85 ? -11.524 -2.869 -7.000 1.00 91.62 85 ALA A C 1
ATOM 611 O O . ALA A 1 85 ? -11.662 -2.830 -8.224 1.00 91.62 85 ALA A O 1
ATOM 612 N N . ARG A 1 86 ? -12.531 -2.606 -6.157 1.00 98.06 86 ARG A N 1
ATOM 613 C CA . ARG A 1 86 ? -13.892 -2.252 -6.588 1.00 98.06 86 ARG A CA 1
ATOM 614 C C . ARG A 1 86 ? -13.959 -0.883 -7.254 1.00 98.06 86 ARG A C 1
ATOM 616 O O . ARG A 1 86 ? -14.600 -0.759 -8.293 1.00 98.06 86 ARG A O 1
ATOM 623 N N . VAL A 1 87 ? -13.246 0.115 -6.731 1.00 98.12 87 VAL A N 1
ATOM 624 C CA . VAL A 1 87 ? -13.114 1.426 -7.386 1.00 98.12 87 VAL A CA 1
ATOM 625 C C . VAL A 1 87 ? -12.512 1.265 -8.781 1.00 98.12 87 VAL A C 1
ATOM 627 O O . VAL A 1 87 ? -13.048 1.779 -9.761 1.00 98.12 87 VAL A O 1
ATOM 630 N N . ARG A 1 88 ? -11.412 0.514 -8.908 1.00 96.69 88 ARG A N 1
ATOM 631 C CA . ARG A 1 88 ? -10.796 0.240 -10.212 1.00 96.69 88 ARG A CA 1
ATOM 632 C C . ARG A 1 88 ? -11.777 -0.464 -11.153 1.00 96.69 88 ARG A C 1
ATOM 634 O O . ARG A 1 88 ? -11.875 -0.084 -12.319 1.00 96.69 88 ARG A O 1
ATOM 641 N N . GLU A 1 89 ? -12.491 -1.470 -10.657 1.00 95.38 89 GLU A N 1
ATOM 642 C CA . GLU A 1 89 ? -13.466 -2.224 -11.446 1.00 95.38 89 GLU A CA 1
ATOM 643 C C . GLU A 1 89 ? -14.654 -1.363 -11.884 1.00 95.38 89 GLU A C 1
ATOM 645 O O . GLU A 1 89 ? -15.102 -1.503 -13.020 1.00 95.38 89 GLU A O 1
ATOM 650 N N . HIS A 1 90 ? -15.107 -0.413 -11.058 1.00 98.25 90 HIS A N 1
ATOM 651 C CA . HIS A 1 90 ? -16.102 0.580 -11.461 1.00 98.25 90 HIS A CA 1
ATOM 652 C C . HIS A 1 90 ? -15.660 1.283 -12.753 1.00 98.25 90 HIS A C 1
ATOM 654 O O . HIS A 1 90 ? -16.385 1.252 -13.746 1.00 98.25 90 HIS A O 1
ATOM 660 N N . TYR A 1 91 ? -14.448 1.846 -12.793 1.00 97.12 91 TYR A N 1
ATOM 661 C CA . TYR A 1 91 ? -13.963 2.544 -13.990 1.00 97.12 91 TYR A CA 1
ATOM 662 C C . TYR A 1 91 ? -13.738 1.604 -15.181 1.00 97.12 91 TYR A C 1
ATOM 664 O O . TYR A 1 91 ? -14.021 1.985 -16.318 1.00 97.12 91 TYR A O 1
ATOM 672 N N . VAL A 1 92 ? -13.254 0.378 -14.950 1.00 95.00 92 VAL A N 1
ATOM 673 C CA . VAL A 1 92 ? -13.073 -0.624 -16.017 1.00 95.00 92 VAL A CA 1
ATOM 674 C C . VAL A 1 92 ? -14.413 -1.006 -16.640 1.00 95.00 92 VAL A C 1
ATOM 676 O O . VAL A 1 92 ? -14.515 -1.055 -17.865 1.00 95.00 92 VAL A O 1
ATOM 679 N N . ARG A 1 93 ? -15.443 -1.233 -15.822 1.00 96.19 93 ARG A N 1
ATOM 680 C CA . ARG A 1 93 ? -16.797 -1.555 -16.279 1.00 96.19 93 ARG A CA 1
ATOM 681 C C . ARG A 1 93 ? -17.440 -0.387 -17.024 1.00 96.19 93 ARG A C 1
ATOM 683 O O . ARG A 1 93 ? -18.091 -0.614 -18.039 1.00 96.19 93 ARG A O 1
ATOM 690 N N . THR A 1 94 ? -17.252 0.839 -16.540 1.00 97.69 94 THR A N 1
ATOM 691 C CA . THR A 1 94 ? -17.864 2.039 -17.128 1.00 97.69 94 THR A CA 1
ATOM 692 C C . THR A 1 94 ? -17.205 2.446 -18.450 1.00 97.69 94 THR A C 1
ATOM 694 O O . THR A 1 94 ? -17.909 2.823 -19.383 1.00 97.69 94 THR A O 1
ATOM 697 N N . TYR A 1 95 ? -15.873 2.352 -18.565 1.00 96.38 95 TYR A N 1
ATOM 698 C CA . TYR A 1 95 ? -15.132 2.924 -19.702 1.00 96.38 95 TYR A CA 1
ATOM 699 C C . TYR A 1 95 ? -14.324 1.919 -20.540 1.00 96.38 95 TYR A C 1
ATOM 701 O O . TYR A 1 95 ? -13.866 2.259 -21.631 1.00 96.38 95 TYR A O 1
ATOM 709 N N . GLY A 1 96 ? -14.124 0.692 -20.056 1.00 90.56 96 GLY A N 1
ATOM 710 C CA . GLY A 1 96 ? -13.215 -0.290 -20.652 1.00 90.56 96 GLY A CA 1
ATOM 711 C C . GLY A 1 96 ? -11.767 -0.158 -20.159 1.00 90.56 96 GLY A C 1
ATOM 712 O O . GLY A 1 96 ? -11.307 0.912 -19.762 1.00 90.56 96 GLY A O 1
ATOM 713 N N . ARG A 1 97 ? -11.021 -1.272 -20.191 1.00 89.25 97 ARG A N 1
ATOM 714 C CA . ARG A 1 97 ? -9.717 -1.442 -19.513 1.00 89.25 97 ARG A CA 1
ATOM 715 C C . ARG A 1 97 ? -8.631 -0.434 -19.911 1.00 89.25 97 ARG A C 1
ATOM 717 O O . ARG A 1 97 ? -7.805 -0.091 -19.070 1.00 89.25 97 ARG A O 1
ATOM 724 N N . ASP A 1 98 ? -8.629 0.024 -21.160 1.00 90.50 98 ASP A N 1
ATOM 725 C CA . ASP A 1 98 ? -7.560 0.869 -21.713 1.00 90.50 98 ASP A CA 1
ATOM 726 C C . ASP A 1 98 ? -7.868 2.377 -21.664 1.00 90.50 98 ASP A C 1
ATOM 728 O O . ASP A 1 98 ? -7.028 3.196 -22.060 1.00 90.50 98 ASP A O 1
ATOM 732 N N . HIS A 1 99 ? -9.052 2.752 -21.165 1.00 95.00 99 HIS A N 1
ATOM 733 C CA . HIS A 1 99 ? -9.512 4.138 -21.118 1.00 95.00 99 HIS A CA 1
ATOM 734 C C . HIS A 1 99 ? -8.673 5.009 -20.168 1.00 95.00 99 HIS A C 1
ATOM 736 O O . HIS A 1 99 ? -8.142 4.547 -19.156 1.00 95.00 99 HIS A O 1
ATOM 742 N N . GLU A 1 100 ? -8.579 6.308 -20.461 1.00 93.88 100 GLU A N 1
ATOM 743 C CA . GLU A 1 100 ? -7.770 7.255 -19.685 1.00 93.88 100 GLU A CA 1
ATOM 744 C C . GLU A 1 100 ? -8.206 7.344 -18.215 1.00 93.88 100 GLU A C 1
ATOM 746 O O . GLU A 1 100 ? -7.359 7.353 -17.326 1.00 93.88 100 GLU A O 1
ATOM 751 N N . ASN A 1 101 ? -9.512 7.308 -17.938 1.00 96.00 101 ASN A N 1
ATOM 752 C CA . ASN A 1 101 ? -10.041 7.296 -16.568 1.00 96.00 101 ASN A CA 1
ATOM 753 C C . ASN A 1 101 ? -9.576 6.088 -15.741 1.00 96.00 101 ASN A C 1
ATOM 755 O O . ASN A 1 101 ? -9.305 6.242 -14.554 1.00 96.00 101 ASN A O 1
ATOM 759 N N . VAL A 1 102 ? -9.393 4.914 -16.359 1.00 92.19 102 VAL A N 1
ATOM 760 C CA . VAL A 1 102 ? -8.842 3.730 -15.669 1.00 92.19 102 VAL A CA 1
ATOM 761 C C . VAL A 1 102 ? -7.372 3.952 -15.298 1.00 92.19 102 VAL A C 1
ATOM 763 O O . VAL A 1 102 ? -6.911 3.503 -14.253 1.00 92.19 102 VAL A O 1
ATOM 766 N N . LYS A 1 103 ? -6.620 4.700 -16.114 1.00 88.50 103 LYS A N 1
ATOM 767 C CA . LYS A 1 103 ? -5.241 5.097 -15.784 1.00 88.50 103 LYS A CA 1
ATOM 768 C C . LYS A 1 103 ? -5.220 6.173 -14.691 1.00 88.50 103 LYS A C 1
ATOM 770 O O . LYS A 1 103 ? -4.413 6.087 -13.764 1.00 88.50 103 LYS A O 1
ATOM 775 N N . LYS A 1 104 ? -6.118 7.164 -14.774 1.00 91.69 104 LYS A N 1
ATOM 776 C CA . LYS A 1 104 ? -6.256 8.264 -13.801 1.00 91.69 104 LYS A CA 1
ATOM 777 C C . LYS A 1 104 ? -6.720 7.791 -12.426 1.00 91.69 104 LYS A C 1
ATOM 779 O O . LYS A 1 104 ? -6.311 8.389 -11.440 1.00 91.69 104 LYS A O 1
ATOM 784 N N . CYS A 1 105 ? -7.474 6.693 -12.338 1.00 91.81 105 CYS A N 1
ATOM 785 C CA . CYS A 1 105 ? -7.869 6.119 -11.050 1.00 91.81 105 CYS A CA 1
ATOM 786 C C . CYS A 1 105 ? -6.702 5.435 -10.305 1.00 91.81 105 CYS A C 1
ATOM 788 O O . CYS A 1 105 ? -6.859 5.030 -9.155 1.00 91.81 105 CYS A O 1
ATOM 790 N N . ARG A 1 106 ? -5.517 5.311 -10.932 1.00 89.69 106 ARG A N 1
ATOM 791 C CA . ARG A 1 106 ? -4.261 4.838 -10.311 1.00 89.69 106 ARG A CA 1
ATOM 792 C C . ARG A 1 106 ? -4.394 3.493 -9.595 1.00 89.69 106 ARG A C 1
ATOM 794 O O . ARG A 1 106 ? -3.897 3.349 -8.481 1.00 89.69 106 ARG A O 1
ATOM 801 N N . ASP A 1 107 ? -5.046 2.529 -10.240 1.00 87.75 107 ASP A N 1
ATOM 802 C CA . ASP A 1 107 ? -5.404 1.215 -9.677 1.00 87.75 107 ASP A CA 1
ATOM 803 C C . ASP A 1 107 ? -6.451 1.268 -8.553 1.00 87.75 107 ASP A C 1
ATOM 805 O O . ASP A 1 107 ? -6.517 0.373 -7.718 1.00 87.75 107 ASP A O 1
ATOM 809 N N . GLY A 1 108 ? -7.288 2.307 -8.547 1.00 93.38 108 GLY A N 1
ATOM 810 C CA . GLY A 1 108 ? -8.386 2.486 -7.594 1.00 93.38 108 GLY A CA 1
ATOM 811 C C . GLY A 1 108 ? -8.048 3.349 -6.380 1.00 93.38 108 GLY A C 1
ATOM 812 O O . GLY A 1 108 ? -8.917 3.612 -5.560 1.00 93.38 108 GLY A O 1
ATOM 813 N N . TYR A 1 109 ? -6.812 3.838 -6.277 1.00 93.69 109 TYR A N 1
ATOM 814 C CA . TYR A 1 109 ? -6.392 4.759 -5.214 1.00 93.69 109 TYR A CA 1
ATOM 815 C C . TYR A 1 109 ? -6.887 6.199 -5.426 1.00 93.69 109 TYR A C 1
ATOM 817 O O . TYR A 1 109 ? -6.735 7.038 -4.540 1.00 93.69 109 TYR A O 1
ATOM 825 N N . TYR A 1 110 ? -7.358 6.515 -6.636 1.00 95.38 110 TYR A N 1
ATOM 826 C CA . TYR A 1 110 ? -7.832 7.837 -7.034 1.00 95.38 110 TYR A CA 1
ATOM 827 C C . TYR A 1 110 ? -9.257 7.690 -7.559 1.00 95.38 110 TYR A C 1
ATOM 829 O O . TYR A 1 110 ? -9.527 6.815 -8.387 1.00 95.38 110 TYR A O 1
ATOM 837 N N . TYR A 1 111 ? -10.167 8.529 -7.085 1.00 97.75 111 TYR A N 1
ATOM 838 C CA . TYR A 1 111 ? -11.591 8.373 -7.339 1.00 97.75 111 TYR A CA 1
ATOM 839 C C . TYR A 1 111 ? -12.361 9.679 -7.169 1.00 97.75 111 TYR A C 1
ATOM 841 O O . TYR A 1 111 ? -11.959 10.585 -6.443 1.00 97.75 111 TYR A O 1
ATOM 849 N N . GLU A 1 112 ? -13.496 9.747 -7.850 1.00 98.44 112 GLU A N 1
ATOM 850 C CA . GLU A 1 112 ? -14.544 10.727 -7.600 1.00 98.44 112 GLU A CA 1
ATOM 851 C C . GLU A 1 112 ? -15.257 10.423 -6.269 1.00 98.44 112 GLU A C 1
ATOM 853 O O . GLU A 1 112 ? -15.428 9.243 -5.939 1.00 98.44 112 GLU A O 1
ATOM 858 N N . PRO A 1 113 ? -15.677 11.443 -5.496 1.00 98.31 113 PRO A N 1
ATOM 859 C CA . PRO A 1 113 ? -16.367 11.230 -4.223 1.00 98.31 113 PRO A CA 1
ATOM 860 C C . PRO A 1 113 ? -17.665 10.418 -4.354 1.00 98.31 113 PRO A C 1
ATOM 862 O O . PRO A 1 113 ? -17.890 9.504 -3.560 1.00 98.31 113 PRO A O 1
ATOM 865 N N . SER A 1 114 ? -18.464 10.685 -5.390 1.00 98.25 114 SER A N 1
ATOM 866 C CA . SER A 1 114 ? -19.657 9.899 -5.740 1.00 98.25 114 SER A CA 1
ATOM 867 C C . SER A 1 114 ? -19.352 8.412 -5.983 1.00 98.25 114 SER A C 1
ATOM 869 O O . SER A 1 114 ? -20.026 7.539 -5.441 1.00 98.25 114 SER A O 1
ATOM 871 N N . VAL A 1 115 ? -18.278 8.105 -6.718 1.00 98.69 115 VAL A N 1
ATOM 872 C CA . VAL A 1 115 ? -17.840 6.721 -6.977 1.00 98.69 115 VAL A CA 1
ATOM 873 C C . VAL A 1 115 ? -17.383 6.029 -5.692 1.00 98.69 115 VAL A C 1
ATOM 875 O O . VAL A 1 115 ? -17.670 4.846 -5.494 1.00 98.69 115 VAL A O 1
ATOM 878 N N . ALA A 1 116 ? -16.680 6.744 -4.808 1.00 98.56 116 ALA A N 1
ATOM 879 C CA . ALA A 1 116 ? -16.312 6.212 -3.498 1.00 98.56 116 ALA A CA 1
ATOM 880 C C . ALA A 1 116 ? -17.551 5.867 -2.662 1.00 98.56 116 ALA A C 1
ATOM 882 O O . ALA A 1 116 ? -17.583 4.807 -2.031 1.00 98.56 116 ALA A O 1
ATOM 883 N N . GLU A 1 117 ? -18.574 6.727 -2.680 1.00 98.38 117 GLU A N 1
ATOM 884 C CA . GLU A 1 117 ? -19.823 6.494 -1.953 1.00 98.38 117 GLU A CA 1
ATOM 885 C C . GLU A 1 117 ? -20.553 5.269 -2.498 1.00 98.38 117 GLU A C 1
ATOM 887 O O . GLU A 1 117 ? -20.881 4.374 -1.719 1.00 98.38 117 GLU A O 1
ATOM 892 N N . ASP A 1 118 ? -20.709 5.172 -3.820 1.00 98.56 118 ASP A N 1
ATOM 893 C CA . ASP A 1 118 ? -21.357 4.034 -4.476 1.00 98.56 118 ASP A CA 1
ATOM 894 C C . ASP A 1 118 ? -20.713 2.698 -4.084 1.00 98.56 118 ASP A C 1
ATOM 896 O O . ASP A 1 118 ? -21.413 1.737 -3.746 1.00 98.56 118 ASP A O 1
ATOM 900 N N . VAL A 1 119 ? -19.375 2.640 -4.101 1.00 98.81 119 VAL A N 1
ATOM 901 C CA . VAL A 1 119 ? -18.616 1.436 -3.736 1.00 98.81 119 VAL A CA 1
ATOM 902 C C . VAL A 1 119 ? -18.799 1.096 -2.256 1.00 98.81 119 VAL A C 1
ATOM 904 O O . VAL A 1 119 ? -19.022 -0.069 -1.921 1.00 98.81 119 VAL A O 1
ATOM 907 N N . LEU A 1 120 ? -18.731 2.079 -1.354 1.00 98.69 120 LEU A N 1
ATOM 908 C CA . LEU A 1 120 ? -18.901 1.838 0.084 1.00 98.69 120 LEU A CA 1
ATOM 909 C C . LEU A 1 120 ? -20.337 1.420 0.429 1.00 98.69 120 LEU A C 1
ATOM 911 O O . LEU A 1 120 ? -20.531 0.486 1.212 1.00 98.69 120 LEU A O 1
ATOM 915 N N . ASP A 1 121 ? -21.341 2.049 -0.185 1.00 98.50 121 ASP A N 1
ATOM 916 C CA . ASP A 1 121 ? -22.745 1.666 -0.032 1.00 98.50 121 ASP A CA 1
ATOM 917 C C . ASP A 1 121 ? -23.010 0.266 -0.611 1.00 98.50 121 ASP A C 1
ATOM 919 O O . ASP A 1 121 ? -23.815 -0.482 -0.054 1.00 98.50 121 ASP A O 1
ATOM 923 N N . GLU A 1 122 ? -22.360 -0.121 -1.714 1.00 98.50 122 GLU A N 1
ATOM 924 C CA . GLU A 1 122 ? -22.405 -1.495 -2.239 1.00 98.50 122 GLU A CA 1
ATOM 925 C C . GLU A 1 122 ? -21.819 -2.492 -1.232 1.00 98.50 122 GLU A C 1
ATOM 927 O O . GLU A 1 122 ? -22.493 -3.454 -0.859 1.00 98.50 122 GLU A O 1
ATOM 932 N N . MET A 1 123 ? -20.615 -2.224 -0.718 1.00 98.69 123 MET A N 1
ATOM 933 C CA . MET A 1 123 ? -19.948 -3.087 0.262 1.00 98.69 123 MET A CA 1
ATOM 934 C C . MET A 1 123 ? -20.762 -3.259 1.554 1.00 98.69 123 MET A C 1
ATOM 936 O O . MET A 1 123 ? -20.798 -4.357 2.112 1.00 98.69 123 MET A O 1
ATOM 940 N N . LEU A 1 124 ? -21.434 -2.204 2.029 1.00 98.75 124 LEU A N 1
ATOM 941 C CA . LEU A 1 124 ? -22.338 -2.277 3.182 1.00 98.75 124 LEU A CA 1
ATOM 942 C C . LEU A 1 124 ? -23.592 -3.110 2.875 1.00 98.75 124 LEU A C 1
ATOM 944 O O . LEU A 1 124 ? -23.971 -3.959 3.682 1.00 98.75 124 LEU A O 1
ATOM 948 N N . ARG A 1 125 ? -24.225 -2.903 1.709 1.00 98.06 125 ARG A N 1
ATOM 949 C CA . ARG A 1 125 ? -25.450 -3.620 1.298 1.00 98.06 125 ARG A CA 1
ATOM 950 C C . ARG A 1 125 ? -25.244 -5.121 1.108 1.00 98.06 125 ARG A C 1
ATOM 952 O O . ARG A 1 125 ? -26.180 -5.888 1.323 1.00 98.06 125 ARG A O 1
ATOM 959 N N . GLU A 1 126 ? -24.045 -5.549 0.724 1.00 98.25 126 GLU A N 1
ATOM 960 C CA . GLU A 1 126 ? -23.696 -6.969 0.589 1.00 98.25 126 GLU A CA 1
ATOM 961 C C . GLU A 1 126 ? -23.692 -7.735 1.921 1.00 98.25 126 GLU A C 1
ATOM 963 O O . GLU A 1 126 ? -23.708 -8.968 1.921 1.00 98.25 126 GLU A O 1
ATOM 968 N N . VAL A 1 127 ? -23.676 -7.034 3.058 1.00 98.31 127 VAL A N 1
ATOM 969 C CA . VAL A 1 127 ? -23.654 -7.642 4.390 1.00 98.31 127 VAL A CA 1
ATOM 970 C C . VAL A 1 127 ? -25.026 -7.457 5.057 1.00 98.31 127 VAL A C 1
ATOM 972 O O . VAL A 1 127 ? -25.269 -6.448 5.719 1.00 98.31 127 VAL A O 1
ATOM 975 N N . PRO A 1 128 ? -25.947 -8.435 4.939 1.00 96.88 128 PRO A N 1
ATOM 976 C CA . PRO A 1 128 ? -27.358 -8.259 5.302 1.00 96.88 128 PRO A CA 1
ATOM 977 C C . PRO A 1 128 ? -27.612 -8.074 6.805 1.00 96.88 128 PRO A C 1
ATOM 979 O O . PRO A 1 128 ? -28.715 -7.708 7.202 1.00 96.88 128 PRO A O 1
ATOM 982 N N . THR A 1 129 ? -26.618 -8.343 7.654 1.00 97.94 129 THR A N 1
ATOM 983 C CA . THR A 1 129 ? -26.714 -8.143 9.105 1.00 97.94 129 THR A CA 1
ATOM 984 C C . THR A 1 129 ? -26.401 -6.707 9.541 1.00 97.94 129 THR A C 1
ATOM 986 O O . THR A 1 129 ? -26.494 -6.405 10.733 1.00 97.94 129 THR A O 1
ATOM 989 N N . ILE A 1 130 ? -26.040 -5.815 8.609 1.00 98.62 130 ILE A N 1
ATOM 990 C CA . ILE A 1 130 ? -25.779 -4.399 8.884 1.00 98.62 130 ILE A CA 1
ATOM 991 C C . ILE A 1 130 ? -27.045 -3.575 8.634 1.00 98.62 130 ILE A C 1
ATOM 993 O O . ILE A 1 130 ? -27.616 -3.578 7.548 1.00 98.62 130 ILE A O 1
ATOM 997 N N . THR A 1 131 ? -27.454 -2.806 9.640 1.00 98.38 131 THR A N 1
ATOM 998 C CA . THR A 1 131 ? -28.451 -1.737 9.515 1.00 98.38 131 THR A CA 1
ATOM 999 C C . THR A 1 131 ? -27.749 -0.387 9.562 1.00 98.38 131 THR A C 1
ATOM 1001 O O . THR A 1 131 ? -27.130 -0.054 10.572 1.00 98.38 131 THR A O 1
ATOM 1004 N N . VAL A 1 132 ? -27.872 0.406 8.497 1.00 98.44 132 VAL A N 1
ATOM 1005 C CA . VAL A 1 132 ? -27.298 1.758 8.424 1.00 98.44 132 VAL A CA 1
ATOM 1006 C C . VAL A 1 132 ? -28.374 2.798 8.742 1.00 98.44 132 VAL A C 1
ATOM 1008 O O . VAL A 1 132 ? -29.427 2.829 8.106 1.00 98.44 132 VAL A O 1
ATOM 1011 N N . LEU A 1 133 ? -28.112 3.657 9.725 1.00 98.00 133 LEU A N 1
ATOM 1012 C CA . LEU A 1 133 ? -28.960 4.779 10.123 1.00 98.00 133 LEU A CA 1
ATOM 1013 C C . LEU A 1 133 ? -28.287 6.094 9.708 1.00 98.00 133 LEU A C 1
ATOM 1015 O O . LEU A 1 133 ? -27.555 6.689 10.497 1.00 98.00 133 LEU A O 1
ATOM 1019 N N . LYS A 1 134 ? -28.538 6.530 8.469 1.00 97.56 134 LYS A N 1
ATOM 1020 C CA . LYS A 1 134 ? -28.067 7.817 7.926 1.00 97.56 134 LYS A CA 1
ATOM 1021 C C . LYS A 1 134 ? -28.932 8.982 8.446 1.00 97.56 134 LYS A C 1
ATOM 1023 O O . LYS A 1 134 ? -30.142 8.815 8.625 1.00 97.56 134 LYS A O 1
ATOM 1028 N N . GLY A 1 135 ? -28.339 10.145 8.712 1.00 96.81 135 GLY A N 1
ATOM 1029 C CA . GLY A 1 135 ? -29.032 11.318 9.266 1.00 96.81 135 GLY A CA 1
ATOM 1030 C C . GLY A 1 135 ? -29.258 11.276 10.787 1.00 96.81 135 GLY A C 1
ATOM 1031 O O . GLY A 1 135 ? -30.089 12.029 11.310 1.00 96.81 135 GLY A O 1
ATOM 1032 N N . TRP A 1 136 ? -28.552 10.399 11.506 1.00 97.81 136 TRP A N 1
ATOM 1033 C CA . TRP A 1 136 ? -28.685 10.196 12.951 1.00 97.81 136 TRP A CA 1
ATOM 1034 C C . TRP A 1 136 ? -27.390 10.551 13.672 1.00 97.81 136 TRP A C 1
ATOM 1036 O O . TRP A 1 136 ? -26.299 10.224 13.220 1.00 97.81 136 TRP A O 1
ATOM 1046 N N . ARG A 1 137 ? -27.496 11.187 14.838 1.00 95.62 137 ARG A N 1
ATOM 1047 C CA . ARG A 1 137 ? -26.326 11.549 15.647 1.00 95.62 137 ARG A CA 1
ATOM 1048 C C . ARG A 1 137 ? -26.447 11.055 17.075 1.00 95.62 137 ARG A C 1
ATOM 1050 O O . ARG A 1 137 ? -27.553 10.890 17.587 1.00 95.62 137 ARG A O 1
ATOM 1057 N N . LEU A 1 138 ? -25.304 10.881 17.729 1.00 97.62 138 LEU A N 1
ATOM 1058 C CA . LEU A 1 138 ? -25.249 10.632 19.163 1.00 97.62 138 LEU A CA 1
ATOM 1059 C C . LEU A 1 138 ? -25.873 11.807 19.934 1.00 97.62 138 LEU A C 1
ATOM 1061 O O . LEU A 1 138 ? -25.634 12.978 19.621 1.00 97.62 138 LEU A O 1
ATOM 1065 N N . LYS A 1 139 ? -26.666 11.477 20.953 1.00 96.50 139 LYS A N 1
ATOM 1066 C CA . LYS A 1 139 ? -27.226 12.425 21.921 1.00 96.50 139 LYS A CA 1
ATOM 1067 C C . LYS A 1 139 ? -26.678 12.189 23.325 1.00 96.50 139 LYS A C 1
ATOM 1069 O O . LYS A 1 139 ? -26.302 13.148 23.988 1.00 96.50 139 LYS A O 1
ATOM 1074 N N . SER A 1 140 ? -26.632 10.938 23.781 1.00 97.69 140 SER A N 1
ATOM 1075 C CA . SER A 1 140 ? -26.111 10.591 25.109 1.00 97.69 140 SER A CA 1
ATOM 1076 C C . SER A 1 140 ? -25.628 9.138 25.175 1.00 97.69 140 SER A C 1
ATOM 1078 O O . SER A 1 140 ? -25.952 8.321 24.311 1.00 97.69 140 SER A O 1
ATOM 1080 N N . ALA A 1 141 ? -24.849 8.808 26.207 1.00 98.44 141 ALA A N 1
ATOM 1081 C CA . ALA A 1 141 ? -24.375 7.457 26.487 1.00 98.44 141 ALA A CA 1
ATOM 1082 C C . ALA A 1 141 ? -24.751 7.047 27.918 1.00 98.44 141 ALA A C 1
ATOM 1084 O O . ALA A 1 141 ? -24.707 7.854 28.844 1.00 98.44 141 ALA A O 1
ATOM 1085 N N . THR A 1 142 ? -25.123 5.781 28.107 1.00 98.69 142 THR A N 1
ATOM 1086 C CA . THR A 1 142 ? -25.458 5.206 29.416 1.00 98.69 142 THR A CA 1
ATOM 1087 C C . THR A 1 142 ? -24.376 4.224 29.839 1.00 98.69 142 THR A C 1
ATOM 1089 O O . THR A 1 142 ? -24.157 3.201 29.184 1.00 98.69 142 THR A O 1
ATOM 1092 N N . VAL A 1 143 ? -23.733 4.513 30.969 1.00 98.56 143 VAL A N 1
ATOM 1093 C CA . VAL A 1 143 ? -22.670 3.691 31.553 1.00 98.56 143 VAL A CA 1
ATOM 1094 C C . VAL A 1 143 ? -23.135 3.119 32.888 1.00 98.56 143 VAL A C 1
ATOM 1096 O O . VAL A 1 143 ? -23.713 3.818 33.715 1.00 98.56 143 VAL A O 1
ATOM 1099 N N . THR A 1 144 ? -22.890 1.832 33.117 1.00 97.75 144 THR A N 1
ATOM 1100 C CA . THR A 1 144 ? -23.183 1.143 34.381 1.00 97.75 144 THR A CA 1
ATOM 1101 C C . THR A 1 144 ? -21.961 0.335 34.788 1.00 97.75 144 THR A C 1
ATOM 1103 O O . THR A 1 144 ? -21.443 -0.433 33.983 1.00 97.75 144 THR A O 1
ATOM 1106 N N . ASN A 1 145 ? -21.482 0.504 36.025 1.00 95.75 145 ASN A N 1
ATOM 1107 C CA . ASN A 1 145 ? -20.276 -0.166 36.534 1.00 95.75 145 ASN A CA 1
ATOM 1108 C C . ASN A 1 145 ? -19.064 -0.014 35.592 1.00 95.75 145 ASN A C 1
ATOM 1110 O O . ASN A 1 145 ? -18.407 -0.995 35.255 1.00 95.75 145 ASN A O 1
ATOM 1114 N N . ASN A 1 146 ? -18.802 1.216 35.130 1.00 96.12 146 ASN A N 1
ATOM 1115 C CA . ASN A 1 146 ? -17.748 1.550 34.160 1.00 96.12 146 ASN A CA 1
ATOM 1116 C C . ASN A 1 146 ? -17.854 0.829 32.804 1.00 96.12 146 ASN A C 1
ATOM 1118 O O . ASN A 1 146 ? -16.887 0.802 32.051 1.00 96.12 146 ASN A O 1
ATOM 1122 N N . ARG A 1 147 ? -19.015 0.269 32.456 1.00 97.81 147 ARG A N 1
ATOM 1123 C CA . ARG A 1 147 ? -19.272 -0.349 31.154 1.00 97.81 147 ARG A CA 1
ATOM 1124 C C . ARG A 1 147 ? -20.331 0.431 30.385 1.00 97.81 147 ARG A C 1
ATOM 1126 O O . ARG A 1 147 ? -21.396 0.717 30.930 1.00 97.81 147 ARG A O 1
ATOM 1133 N N . LEU A 1 148 ? -20.063 0.735 29.119 1.00 98.50 148 LEU A N 1
ATOM 1134 C CA . LEU A 1 148 ? -21.054 1.297 28.204 1.00 98.50 148 LEU A CA 1
ATOM 1135 C C . LEU A 1 148 ? -22.098 0.226 27.853 1.00 98.50 148 LEU A C 1
ATOM 1137 O O . LEU A 1 148 ? -21.750 -0.860 27.388 1.00 98.50 148 LEU A O 1
ATOM 1141 N N . VAL A 1 149 ? -23.375 0.519 28.113 1.00 98.12 149 VAL A N 1
ATOM 1142 C CA . VAL A 1 149 ? -24.481 -0.446 27.947 1.00 98.12 149 VAL A CA 1
ATOM 1143 C C . VAL A 1 149 ? -25.550 0.013 26.958 1.00 98.12 149 VAL A C 1
ATOM 1145 O O . VAL A 1 149 ? -26.257 -0.825 26.391 1.00 98.12 149 VAL A O 1
ATOM 1148 N N . ALA A 1 150 ? -25.679 1.321 26.733 1.00 98.50 150 ALA A N 1
ATOM 1149 C CA . ALA A 1 150 ? -26.611 1.881 25.762 1.00 98.50 150 ALA A CA 1
ATOM 1150 C C . ALA A 1 150 ? -26.177 3.270 25.284 1.00 98.50 150 ALA A C 1
ATOM 1152 O O . ALA A 1 150 ? -25.453 3.979 25.983 1.00 98.50 150 ALA A O 1
ATOM 1153 N N . VAL A 1 151 ? -26.685 3.673 24.122 1.00 98.62 151 VAL A N 1
ATOM 1154 C CA . VAL A 1 151 ? -26.579 5.035 23.583 1.00 98.62 151 VAL A CA 1
ATOM 1155 C C . VAL A 1 151 ? -27.959 5.540 23.180 1.00 98.62 151 VAL A C 1
ATOM 1157 O O . VAL A 1 151 ? -28.805 4.759 22.740 1.00 98.62 151 VAL A O 1
ATOM 1160 N N . GLU A 1 152 ? -28.188 6.841 23.317 1.00 98.38 152 GLU A N 1
ATOM 1161 C CA . GLU A 1 152 ? -29.329 7.528 22.718 1.00 98.38 152 GLU A CA 1
ATOM 1162 C C . GLU A 1 152 ? -28.858 8.250 21.454 1.00 98.38 152 GLU A C 1
ATOM 1164 O O . GLU A 1 152 ? -27.873 8.993 21.485 1.00 98.38 152 GLU A O 1
ATOM 1169 N N . ILE A 1 153 ? -29.571 8.044 20.353 1.00 98.19 153 ILE A N 1
ATOM 1170 C CA . ILE A 1 153 ? -29.354 8.732 19.081 1.00 98.19 153 ILE A CA 1
ATOM 1171 C C . ILE A 1 153 ? -30.590 9.547 18.715 1.00 98.19 153 ILE A C 1
ATOM 1173 O O . ILE A 1 153 ? -31.703 9.173 19.079 1.00 98.19 153 ILE A O 1
ATOM 1177 N N . VAL A 1 154 ? -30.393 10.638 17.980 1.00 97.25 154 VAL A N 1
ATOM 1178 C CA . VAL A 1 154 ? -31.467 11.524 17.517 1.00 97.25 154 VAL A CA 1
ATOM 1179 C C . VAL A 1 154 ? -31.367 11.759 16.012 1.00 97.25 154 VAL A C 1
ATOM 1181 O O . VAL A 1 154 ? -30.271 11.958 15.476 1.00 97.25 154 VAL A O 1
ATOM 1184 N N . ASN A 1 155 ? -32.507 11.722 15.326 1.00 96.88 155 ASN A N 1
ATOM 1185 C CA . ASN A 1 155 ? -32.618 12.050 13.916 1.00 96.88 155 ASN A CA 1
ATOM 1186 C C . ASN A 1 155 ? -32.511 13.565 13.728 1.00 96.88 155 ASN A C 1
ATOM 1188 O O . ASN A 1 155 ? -33.259 14.334 14.328 1.00 96.88 155 ASN A O 1
ATOM 1192 N N . ARG A 1 156 ? -31.606 14.001 12.853 1.00 92.88 156 ARG A N 1
ATOM 1193 C CA . ARG A 1 156 ? -31.299 15.426 12.659 1.00 92.88 156 ARG A CA 1
ATOM 1194 C C . ARG A 1 156 ? -32.431 16.235 12.018 1.00 92.88 156 ARG A C 1
ATOM 1196 O O . ARG A 1 156 ? -32.379 17.457 12.071 1.00 92.88 156 ARG A O 1
ATOM 1203 N N . LYS A 1 157 ? -33.400 15.575 11.373 1.00 91.00 157 LYS A N 1
ATOM 1204 C CA . LYS A 1 157 ? -34.469 16.218 10.589 1.00 91.00 157 LYS A CA 1
ATOM 1205 C C . LYS A 1 157 ? -35.843 16.169 11.262 1.00 91.00 157 LYS A C 1
ATOM 1207 O O . LYS A 1 157 ? -36.724 16.916 10.857 1.00 91.00 157 LYS A O 1
ATOM 1212 N N . SER A 1 158 ? -36.053 15.272 12.227 1.00 89.81 158 SER A N 1
ATOM 1213 C CA . SER A 1 158 ? -37.391 14.962 12.763 1.00 89.81 158 SER A CA 1
ATOM 1214 C C . SER A 1 158 ? -37.476 14.897 14.289 1.00 89.81 158 SER A C 1
ATOM 1216 O O . SER A 1 158 ? -38.527 14.536 14.810 1.00 89.81 158 SER A O 1
ATOM 1218 N N . ASP A 1 159 ? -36.384 15.200 15.001 1.00 83.25 159 ASP A N 1
ATOM 1219 C CA . ASP A 1 159 ? -36.256 15.096 16.466 1.00 83.25 159 ASP A CA 1
ATOM 1220 C C . ASP A 1 159 ? -36.598 13.707 17.057 1.00 83.25 159 ASP A C 1
ATOM 1222 O O . ASP A 1 159 ? -36.665 13.536 18.275 1.00 83.25 159 ASP A O 1
ATOM 1226 N N . GLU A 1 160 ? -36.774 12.680 16.214 1.00 96.25 160 GLU A N 1
ATOM 1227 C CA . GLU A 1 160 ? -36.991 11.296 16.634 1.00 96.25 160 GLU A CA 1
ATOM 1228 C C . GLU A 1 160 ? -35.763 10.788 17.407 1.00 96.25 160 GLU A C 1
ATOM 1230 O O . GLU A 1 160 ? -34.648 10.816 16.889 1.00 96.25 160 GLU A O 1
ATOM 1235 N N . SER A 1 161 ? -35.959 10.284 18.628 1.00 96.25 161 SER A N 1
ATOM 1236 C CA . SER A 1 161 ? -34.908 9.660 19.447 1.00 96.25 161 SER A CA 1
ATOM 1237 C C . SER A 1 161 ? -35.040 8.134 19.457 1.00 96.25 161 SER A C 1
ATOM 1239 O O . SER A 1 161 ? -36.146 7.598 19.529 1.00 96.25 161 SER A O 1
ATOM 1241 N N . ARG A 1 162 ? -33.910 7.418 19.477 1.00 96.56 162 ARG A N 1
ATOM 1242 C CA . ARG A 1 162 ? -33.849 5.958 19.676 1.00 96.56 162 ARG A CA 1
ATOM 1243 C C . ARG A 1 162 ? -32.783 5.593 20.699 1.00 96.56 162 ARG A C 1
ATOM 1245 O O . ARG A 1 162 ? -31.703 6.175 20.709 1.00 96.56 162 ARG A O 1
ATOM 1252 N N . THR A 1 163 ? -33.058 4.579 21.514 1.00 97.94 163 THR A N 1
ATOM 1253 C CA . THR A 1 163 ? -32.061 3.972 22.403 1.00 97.94 163 THR A CA 1
ATOM 1254 C C . THR A 1 163 ? -31.558 2.669 21.796 1.00 97.94 163 THR A C 1
ATOM 1256 O O . THR A 1 163 ? -32.350 1.781 21.485 1.00 97.94 163 THR A O 1
ATOM 1259 N N . LEU A 1 164 ? -30.240 2.541 21.654 1.00 98.06 164 LEU A N 1
ATOM 1260 C CA . LEU A 1 164 ? -29.580 1.337 21.158 1.00 98.06 164 LEU A CA 1
ATOM 1261 C C . LEU A 1 164 ? -28.776 0.691 22.287 1.00 98.06 164 LEU A C 1
ATOM 1263 O O . LEU A 1 164 ? -27.956 1.350 22.924 1.00 98.06 164 LEU A O 1
ATOM 1267 N N . SER A 1 165 ? -28.982 -0.605 22.519 1.00 97.81 165 SER A N 1
ATOM 1268 C CA . SER A 1 165 ? -28.200 -1.403 23.472 1.00 97.81 165 SER A CA 1
ATOM 1269 C C . SER A 1 165 ? -27.514 -2.554 22.751 1.00 97.81 165 SER A C 1
ATOM 1271 O O . SER A 1 165 ? -28.181 -3.307 22.044 1.00 97.81 165 SER A O 1
ATOM 1273 N N . ALA A 1 166 ? -26.218 -2.729 22.998 1.00 97.62 166 ALA A N 1
ATOM 1274 C CA . ALA A 1 166 ? -25.371 -3.727 22.354 1.00 97.62 166 ALA A CA 1
ATOM 1275 C C . ALA A 1 166 ? -24.378 -4.336 23.352 1.00 97.62 166 ALA A C 1
ATOM 1277 O O . ALA A 1 166 ? -24.224 -3.847 24.475 1.00 97.62 166 ALA A O 1
ATOM 1278 N N . LYS A 1 167 ? -23.714 -5.428 22.960 1.00 96.56 167 LYS A N 1
ATOM 1279 C CA . LYS A 1 167 ? -22.640 -6.022 23.770 1.00 96.56 167 LYS A CA 1
ATOM 1280 C C . LYS A 1 167 ? -21.343 -5.230 23.645 1.00 96.56 167 LYS A C 1
ATOM 1282 O O . LYS A 1 167 ? -20.618 -5.122 24.635 1.00 96.56 167 LYS A O 1
ATOM 1287 N N . VAL A 1 168 ? -21.071 -4.712 22.449 1.00 98.75 168 VAL A N 1
ATOM 1288 C CA . VAL A 1 168 ? -19.892 -3.905 22.128 1.00 98.75 168 VAL A CA 1
ATOM 1289 C C . VAL A 1 168 ? -20.332 -2.660 21.369 1.00 98.75 168 VAL A C 1
ATOM 1291 O O . VAL A 1 168 ? -21.205 -2.716 20.503 1.00 98.75 168 VAL A O 1
ATOM 1294 N N . PHE A 1 169 ? -19.710 -1.538 21.693 1.00 98.88 169 PHE A N 1
ATOM 1295 C CA . PHE A 1 169 ? -19.852 -0.281 20.984 1.00 98.88 169 PHE A CA 1
ATOM 1296 C C . PHE A 1 169 ? -18.522 0.076 20.325 1.00 98.88 169 PHE A C 1
ATOM 1298 O O . PHE A 1 169 ? -17.455 -0.240 20.855 1.00 98.88 169 PHE A O 1
ATOM 1305 N N . ILE A 1 170 ? -18.584 0.738 19.177 1.00 98.94 170 ILE A N 1
ATOM 1306 C CA . ILE A 1 170 ? -17.413 1.231 18.457 1.00 98.94 170 ILE A CA 1
ATOM 1307 C C . ILE A 1 170 ? -17.601 2.730 18.225 1.00 98.94 170 ILE A C 1
ATOM 1309 O O . ILE A 1 170 ? -18.591 3.136 17.615 1.00 98.94 170 ILE A O 1
ATOM 1313 N N . ASP A 1 171 ? -16.668 3.540 18.725 1.00 98.88 171 ASP A N 1
ATOM 1314 C CA . ASP A 1 171 ? -16.599 4.974 18.434 1.00 98.88 171 ASP A CA 1
ATOM 1315 C C . ASP A 1 171 ? -15.673 5.208 17.243 1.00 98.88 171 ASP A C 1
ATOM 1317 O O . ASP A 1 171 ? -14.446 5.186 17.364 1.00 98.88 171 ASP A O 1
ATOM 1321 N N . ALA A 1 172 ? -16.279 5.396 16.080 1.00 98.56 172 ALA A N 1
ATOM 1322 C CA . ALA A 1 172 ? -15.594 5.669 14.833 1.00 98.56 172 ALA A CA 1
ATOM 1323 C C . ALA A 1 172 ? -15.846 7.105 14.343 1.00 98.56 172 ALA A C 1
ATOM 1325 O O . ALA A 1 172 ? -15.699 7.363 13.145 1.00 98.56 172 ALA A O 1
ATOM 1326 N N . THR A 1 173 ? -16.231 8.042 15.221 1.00 98.06 173 THR A N 1
ATOM 1327 C CA . THR A 1 173 ? -16.339 9.456 14.833 1.00 98.06 173 THR A CA 1
ATOM 1328 C C . THR A 1 173 ? -14.962 10.114 14.768 1.00 98.06 173 THR A C 1
ATOM 1330 O O . THR A 1 173 ? -14.020 9.691 15.443 1.00 98.06 173 THR A O 1
ATOM 1333 N N . TYR A 1 174 ? -14.834 11.170 13.960 1.00 97.12 174 TYR A N 1
ATOM 1334 C CA . TYR A 1 174 ? -13.604 11.966 13.918 1.00 97.12 174 TYR A CA 1
ATOM 1335 C C . TYR A 1 174 ? -13.369 12.718 15.236 1.00 97.12 174 TYR A C 1
ATOM 1337 O O . TYR A 1 174 ? -12.231 12.972 15.617 1.00 97.12 174 TYR A O 1
ATOM 1345 N N . GLU A 1 175 ? -14.449 13.070 15.934 1.00 97.19 175 GLU A N 1
ATOM 1346 C CA . GLU A 1 175 ? -14.440 13.900 17.135 1.00 97.19 175 GLU A CA 1
ATOM 1347 C C . GLU A 1 175 ? -14.243 13.130 18.453 1.00 97.19 175 GLU A C 1
ATOM 1349 O O . GLU A 1 175 ? -13.969 13.758 19.485 1.00 97.19 175 GLU A O 1
ATOM 1354 N N . GLY A 1 176 ? -14.409 11.801 18.444 1.00 97.81 176 GLY A N 1
ATOM 1355 C CA . GLY A 1 176 ? -14.393 10.974 19.653 1.00 97.81 176 GLY A CA 1
ATOM 1356 C C . GLY A 1 176 ? -15.585 11.239 20.578 1.00 97.81 176 GLY A C 1
ATOM 1357 O O . GLY A 1 176 ? -15.431 11.387 21.794 1.00 97.81 176 GLY A O 1
ATOM 1358 N N . ASP A 1 177 ? -16.773 11.411 19.995 1.00 97.62 177 ASP A N 1
ATOM 1359 C CA . ASP A 1 177 ? -17.954 11.890 20.722 1.00 97.62 177 ASP A CA 1
ATOM 1360 C C . ASP A 1 177 ? -18.566 10.813 21.625 1.00 97.62 177 ASP A C 1
ATOM 1362 O O . ASP A 1 177 ? -19.067 11.131 22.707 1.00 97.62 177 ASP A O 1
ATOM 1366 N N . LEU A 1 178 ? -18.517 9.537 21.226 1.00 98.62 178 LEU A N 1
ATOM 1367 C CA . LEU A 1 178 ? -19.120 8.463 22.012 1.00 98.62 178 LEU A CA 1
ATOM 1368 C C . LEU A 1 178 ? -18.308 8.163 23.268 1.00 98.62 178 LEU A C 1
ATOM 1370 O O . LEU A 1 178 ? -18.891 8.074 24.352 1.00 98.62 178 LEU A O 1
ATOM 1374 N N . TYR A 1 179 ? -16.985 8.022 23.170 1.00 98.25 179 TYR A N 1
ATOM 1375 C CA . TYR A 1 179 ? -16.187 7.768 24.368 1.00 98.25 179 TYR A CA 1
ATOM 1376 C C . TYR A 1 179 ? -16.212 8.967 25.322 1.00 98.25 179 TYR A C 1
ATOM 1378 O O . TYR A 1 179 ? -16.200 8.767 26.539 1.00 98.25 179 TYR A O 1
ATOM 1386 N N . ALA A 1 180 ? -16.300 10.197 24.799 1.00 98.19 180 ALA A N 1
ATOM 1387 C CA . ALA A 1 180 ? -16.431 11.396 25.619 1.00 98.19 180 ALA A CA 1
ATOM 1388 C C . ALA A 1 180 ? -17.777 11.405 26.358 1.00 98.19 180 ALA A C 1
ATOM 1390 O O . ALA A 1 180 ? -17.803 11.581 27.577 1.00 98.19 180 ALA A O 1
ATOM 1391 N N . ALA A 1 181 ? -18.881 11.114 25.659 1.00 98.12 181 ALA A N 1
ATOM 1392 C CA . ALA A 1 181 ? -20.204 10.977 26.270 1.00 98.12 181 ALA A CA 1
ATOM 1393 C C . ALA A 1 181 ? -20.267 9.831 27.297 1.00 98.12 181 ALA A C 1
ATOM 1395 O O . ALA A 1 181 ? -20.992 9.925 28.285 1.00 98.12 181 ALA A O 1
ATOM 1396 N N . ALA A 1 182 ? -19.491 8.761 27.095 1.00 98.31 182 ALA A N 1
ATOM 1397 C CA . ALA A 1 182 ? -19.357 7.655 28.042 1.00 98.31 182 ALA A CA 1
ATOM 1398 C C . ALA A 1 182 ? -18.448 7.983 29.249 1.00 98.31 182 ALA A C 1
ATOM 1400 O O . ALA A 1 182 ? -18.281 7.150 30.139 1.00 98.31 182 ALA A O 1
ATOM 1401 N N . GLY A 1 183 ? -17.843 9.174 29.301 1.00 98.00 183 GLY A N 1
ATOM 1402 C CA . GLY A 1 183 ? -16.974 9.597 30.401 1.00 98.00 183 GLY A CA 1
ATOM 1403 C C . GLY A 1 183 ? -15.564 8.996 30.368 1.00 98.00 183 GLY A C 1
ATOM 1404 O O . GLY A 1 183 ? -14.864 9.027 31.386 1.00 98.00 183 GLY A O 1
ATOM 1405 N N . ALA A 1 184 ? -15.122 8.450 29.229 1.00 98.12 184 ALA A N 1
ATOM 1406 C CA . ALA A 1 184 ? -13.726 8.066 29.048 1.00 98.12 184 ALA A CA 1
ATOM 1407 C C . ALA A 1 184 ? -12.822 9.308 29.081 1.00 98.12 184 ALA A C 1
ATOM 1409 O O . ALA A 1 184 ? -13.206 10.397 28.654 1.00 98.12 184 ALA A O 1
ATOM 1410 N N . LYS A 1 185 ? -11.602 9.149 29.600 1.00 98.12 185 LYS A N 1
ATOM 1411 C CA . LYS A 1 185 ? -10.611 10.229 29.622 1.00 98.12 185 LYS A CA 1
ATOM 1412 C C . LYS A 1 185 ? -10.002 10.421 28.234 1.00 98.12 185 LYS A C 1
ATOM 1414 O O . LYS A 1 185 ? -9.793 9.450 27.511 1.00 98.12 185 LYS A O 1
ATOM 1419 N N . PHE A 1 186 ? -9.699 11.665 27.891 1.00 97.88 186 PHE A N 1
ATOM 1420 C CA . PHE A 1 186 ? -9.132 12.051 26.604 1.00 97.88 186 PHE A CA 1
ATOM 1421 C C . PHE A 1 186 ? -8.229 13.276 26.753 1.00 97.88 186 PHE A C 1
ATOM 1423 O O . PHE A 1 186 ? -8.266 13.958 27.780 1.00 97.88 186 PHE A O 1
ATOM 1430 N N . ARG A 1 187 ? -7.436 13.540 25.715 1.00 96.62 187 ARG A N 1
ATOM 1431 C CA . ARG A 1 187 ? -6.641 14.754 25.518 1.00 96.62 187 ARG A CA 1
ATOM 1432 C C . ARG A 1 187 ? -7.278 15.613 24.425 1.00 96.62 187 ARG A C 1
ATOM 1434 O O . ARG A 1 187 ? -7.921 15.082 23.519 1.00 96.62 187 ARG A O 1
ATOM 1441 N N . ILE A 1 188 ? -7.102 16.925 24.530 1.00 95.69 188 ILE A N 1
ATOM 1442 C CA . ILE A 1 188 ? -7.415 17.931 23.504 1.00 95.69 188 ILE A CA 1
ATOM 1443 C C . ILE A 1 188 ? -6.213 18.878 23.451 1.00 95.69 188 ILE A C 1
ATOM 1445 O O . ILE A 1 188 ? -5.599 19.133 24.486 1.00 95.69 188 ILE A O 1
ATOM 1449 N N . GLY A 1 189 ? -5.880 19.384 22.265 1.00 96.00 189 GLY A N 1
ATOM 1450 C CA . GLY A 1 189 ? -4.725 20.258 22.059 1.00 96.00 189 GLY A CA 1
ATOM 1451 C C . GLY A 1 189 ? -3.459 19.460 21.772 1.00 96.00 189 GLY A C 1
ATOM 1452 O O . GLY A 1 189 ? -3.521 18.410 21.136 1.00 96.00 189 GLY A O 1
ATOM 1453 N N . ARG A 1 190 ? -2.311 19.944 22.229 1.00 97.19 190 ARG A N 1
ATOM 1454 C CA . ARG A 1 190 ? -0.975 19.407 21.965 1.00 97.19 190 ARG A CA 1
ATOM 1455 C C . ARG A 1 190 ? -0.205 19.311 23.273 1.00 97.19 190 ARG A C 1
ATOM 1457 O O . ARG A 1 190 ? -0.128 20.281 24.026 1.00 97.19 190 ARG A O 1
ATOM 1464 N N . GLU A 1 191 ? 0.340 18.133 23.533 1.00 97.81 191 GLU A N 1
ATOM 1465 C CA . GLU A 1 191 ? 1.156 17.843 24.709 1.00 97.81 191 GLU A CA 1
ATOM 1466 C C . GLU A 1 191 ? 2.473 18.630 24.668 1.00 97.81 191 GLU A C 1
ATOM 1468 O O . GLU A 1 191 ? 2.950 19.003 23.590 1.00 97.81 191 GLU A O 1
ATOM 1473 N N . SER A 1 192 ? 3.069 18.894 25.835 1.00 98.06 192 SER A N 1
ATOM 1474 C CA . SER A 1 192 ? 4.406 19.488 25.881 1.00 98.06 192 SER A CA 1
ATOM 1475 C C . SER A 1 192 ? 5.458 18.464 25.455 1.00 98.06 192 SER A C 1
ATOM 1477 O O . SER A 1 192 ? 5.287 17.254 25.623 1.00 98.06 192 SER A O 1
ATOM 1479 N N . ARG A 1 193 ? 6.602 18.955 24.975 1.00 97.00 193 ARG A N 1
ATOM 1480 C CA . ARG A 1 193 ? 7.783 18.132 24.689 1.00 97.00 193 ARG A CA 1
ATOM 1481 C C . ARG A 1 193 ? 8.209 17.306 25.902 1.00 97.00 193 ARG A C 1
ATOM 1483 O O . ARG A 1 193 ? 8.644 16.175 25.735 1.00 97.00 193 ARG A O 1
ATOM 1490 N N . GLU A 1 194 ? 8.075 17.846 27.110 1.00 96.94 194 GLU A N 1
ATOM 1491 C CA . GLU A 1 194 ? 8.489 17.163 28.341 1.00 96.94 194 GLU A CA 1
ATOM 1492 C C . GLU A 1 194 ? 7.575 15.992 28.732 1.00 96.94 194 GLU A C 1
ATOM 1494 O O . GLU A 1 194 ? 8.053 15.052 29.363 1.00 96.94 194 GLU A O 1
ATOM 1499 N N . GLU A 1 195 ? 6.287 16.011 28.361 1.00 97.44 195 GLU A N 1
ATOM 1500 C CA . GLU A 1 195 ? 5.324 14.983 28.791 1.00 97.44 195 GLU A CA 1
ATOM 1501 C C . GLU A 1 195 ? 5.667 13.594 28.228 1.00 97.44 195 GLU A C 1
ATOM 1503 O O . GLU A 1 195 ? 5.587 12.598 28.951 1.00 97.44 195 GLU A O 1
ATOM 1508 N N . PHE A 1 196 ? 6.086 13.535 26.958 1.00 95.56 196 PHE A N 1
ATOM 1509 C CA . PHE A 1 196 ? 6.407 12.288 26.247 1.00 95.56 196 PHE A CA 1
ATOM 1510 C C . PHE A 1 196 ? 7.826 12.231 25.674 1.00 95.56 196 PHE A C 1
ATOM 1512 O O . PHE A 1 196 ? 8.186 11.219 25.082 1.00 95.56 196 PHE A O 1
ATOM 1519 N N . ASN A 1 197 ? 8.637 13.275 25.878 1.00 95.31 197 ASN A N 1
ATOM 1520 C CA . ASN A 1 197 ? 9.977 13.427 25.298 1.00 95.31 197 ASN A CA 1
ATOM 1521 C C . ASN A 1 197 ? 9.996 13.476 23.752 1.00 95.31 197 ASN A C 1
ATOM 1523 O O . ASN A 1 197 ? 11.008 13.176 23.119 1.00 95.31 197 ASN A O 1
ATOM 1527 N N . GLU A 1 198 ? 8.895 13.914 23.141 1.00 94.75 198 GLU A N 1
ATOM 1528 C CA . GLU A 1 198 ? 8.739 13.982 21.686 1.00 94.75 198 GLU A CA 1
ATOM 1529 C C . GLU A 1 198 ? 9.356 15.274 21.122 1.00 94.75 198 GLU A C 1
ATOM 1531 O O . GLU A 1 198 ? 8.883 16.375 21.435 1.00 94.75 198 GLU A O 1
ATOM 1536 N N . PRO A 1 199 ? 10.396 15.207 20.270 1.00 92.75 199 PRO A N 1
ATOM 1537 C CA . PRO A 1 199 ? 11.085 16.400 19.778 1.00 92.75 199 PRO A CA 1
ATOM 1538 C C . PRO A 1 199 ? 10.157 17.370 19.032 1.00 92.75 199 PRO A C 1
ATOM 1540 O O . PRO A 1 199 ? 10.364 18.590 19.123 1.00 92.75 199 PRO A O 1
ATOM 1543 N N . HIS A 1 200 ? 9.116 16.860 18.364 1.00 96.06 200 HIS A N 1
ATOM 1544 C CA . HIS A 1 200 ? 8.186 17.666 17.573 1.00 96.06 200 HIS A CA 1
ATOM 1545 C C . HIS A 1 200 ? 6.912 18.103 18.319 1.00 96.06 200 HIS A C 1
ATOM 1547 O O . HIS A 1 200 ? 6.032 18.704 17.702 1.00 96.06 200 HIS A O 1
ATOM 1553 N N . ALA A 1 201 ? 6.803 17.845 19.626 1.00 97.06 201 ALA A N 1
ATOM 1554 C CA . ALA A 1 201 ? 5.628 18.216 20.415 1.00 97.06 201 ALA A CA 1
ATOM 1555 C C . ALA A 1 201 ? 5.612 19.693 20.864 1.00 97.06 201 ALA A C 1
ATOM 1557 O O . ALA A 1 201 ? 6.625 20.404 20.841 1.00 97.06 201 ALA A O 1
ATOM 1558 N N . GLY A 1 202 ? 4.429 20.130 21.307 1.00 97.38 202 GLY A N 1
ATOM 1559 C CA . GLY A 1 202 ? 4.150 21.462 21.835 1.00 97.38 202 GLY A CA 1
ATOM 1560 C C . GLY A 1 202 ? 4.096 22.576 20.787 1.00 97.38 202 GLY A C 1
ATOM 1561 O O . GLY A 1 202 ? 3.840 22.345 19.602 1.00 97.38 202 GLY A O 1
ATOM 1562 N N . VAL A 1 203 ? 4.329 23.809 21.243 1.00 97.62 203 VAL A N 1
ATOM 1563 C CA . VAL A 1 203 ? 4.472 24.995 20.386 1.00 97.62 203 VAL A CA 1
ATOM 1564 C C . VAL A 1 203 ? 5.758 24.886 19.569 1.00 97.62 203 VAL A C 1
ATOM 1566 O O . VAL A 1 203 ? 6.864 24.919 20.130 1.00 97.62 203 VAL A O 1
ATOM 1569 N N . ILE A 1 204 ? 5.616 24.787 18.245 1.00 96.88 204 ILE A N 1
ATOM 1570 C CA . ILE A 1 204 ? 6.707 24.445 17.330 1.00 96.88 204 ILE A CA 1
ATOM 1571 C C . ILE A 1 204 ? 6.665 25.230 16.017 1.00 96.88 204 ILE A C 1
ATOM 1573 O O . ILE A 1 204 ? 5.631 25.375 15.368 1.00 96.88 204 ILE A O 1
ATOM 1577 N N . TYR A 1 205 ? 7.844 25.685 15.596 1.00 96.75 205 TYR A N 1
ATOM 1578 C CA . TYR A 1 205 ? 8.113 26.210 14.262 1.00 96.75 205 TYR A CA 1
ATOM 1579 C C . TYR A 1 205 ? 9.114 25.277 13.583 1.00 96.75 205 TYR A C 1
ATOM 1581 O O . TYR A 1 205 ? 10.291 25.253 13.945 1.00 96.75 205 TYR A O 1
ATOM 1589 N N . PHE A 1 206 ? 8.658 24.491 12.609 1.00 95.56 206 PHE A N 1
ATOM 1590 C CA . PHE A 1 206 ? 9.490 23.509 11.915 1.00 95.56 206 PHE A CA 1
ATOM 1591 C C . PHE A 1 206 ? 9.676 23.879 10.441 1.00 95.56 206 PHE A C 1
ATOM 1593 O O . PHE A 1 206 ? 8.722 23.957 9.664 1.00 95.56 206 PHE A O 1
ATOM 1600 N N . ASP A 1 207 ? 10.926 24.089 10.031 1.00 92.81 207 ASP A N 1
ATOM 1601 C CA . ASP A 1 207 ? 11.267 24.257 8.622 1.00 92.81 207 ASP A CA 1
ATOM 1602 C C . ASP A 1 207 ? 11.304 22.888 7.942 1.00 92.81 207 ASP A C 1
ATOM 1604 O O . ASP A 1 207 ? 12.325 22.203 7.926 1.00 92.81 207 ASP A O 1
ATOM 1608 N N . TYR A 1 208 ? 10.182 22.503 7.342 1.00 86.94 208 TYR A N 1
ATOM 1609 C CA . TYR A 1 208 ? 10.038 21.245 6.608 1.00 86.94 208 TYR A CA 1
ATOM 1610 C C . TYR A 1 208 ? 10.957 21.126 5.378 1.00 86.94 208 TYR A C 1
ATOM 1612 O O . TYR A 1 208 ? 11.181 20.021 4.885 1.00 86.94 208 TYR A O 1
ATOM 1620 N N . GLN A 1 209 ? 11.494 22.233 4.850 1.00 85.50 209 GLN A N 1
ATOM 1621 C CA . GLN A 1 209 ? 12.406 22.174 3.707 1.00 85.50 209 GLN A CA 1
ATOM 1622 C C . GLN A 1 209 ? 13.821 21.799 4.134 1.00 85.50 209 GLN A C 1
ATOM 1624 O O . GLN A 1 209 ? 14.482 21.022 3.443 1.00 85.50 209 GLN A O 1
ATOM 1629 N N . ASN A 1 210 ? 14.285 22.379 5.241 1.00 88.62 210 ASN A N 1
ATOM 1630 C CA . ASN A 1 210 ? 15.631 22.151 5.769 1.00 88.62 210 ASN A CA 1
ATOM 1631 C C . ASN A 1 210 ? 15.662 21.100 6.889 1.00 88.62 210 ASN A C 1
ATOM 1633 O O . ASN A 1 210 ? 16.743 20.659 7.267 1.00 88.62 210 ASN A O 1
ATOM 1637 N N . LYS A 1 211 ? 14.488 20.646 7.344 1.00 89.31 211 LYS A N 1
ATOM 1638 C CA . LYS A 1 211 ? 14.284 19.620 8.377 1.00 89.31 211 LYS A CA 1
ATOM 1639 C C . LYS A 1 211 ? 14.854 20.050 9.727 1.00 89.31 211 LYS A C 1
ATOM 1641 O O . LYS A 1 211 ? 15.553 19.294 10.394 1.00 89.31 211 LYS A O 1
ATOM 1646 N N . THR A 1 212 ? 14.583 21.296 10.108 1.00 92.81 212 THR A N 1
ATOM 1647 C CA . THR A 1 212 ? 15.138 21.916 11.318 1.00 92.81 212 THR A CA 1
ATOM 1648 C C . THR A 1 212 ? 14.065 22.616 12.134 1.00 92.81 212 THR A C 1
ATOM 1650 O O . THR A 1 212 ? 13.226 23.334 11.589 1.00 92.81 212 THR A O 1
ATOM 1653 N N . ILE A 1 213 ? 14.150 22.476 13.455 1.00 94.62 213 ILE A N 1
ATOM 1654 C CA . ILE A 1 213 ? 13.374 23.272 14.406 1.00 94.62 213 ILE A CA 1
ATOM 1655 C C . ILE A 1 213 ? 13.922 24.708 14.420 1.00 94.62 213 ILE A C 1
ATOM 1657 O O . ILE A 1 213 ? 15.133 24.920 14.502 1.00 94.62 213 ILE A O 1
ATOM 1661 N N . LEU A 1 214 ? 13.030 25.692 14.321 1.00 95.38 214 LEU A N 1
ATOM 1662 C CA . LEU A 1 214 ? 13.351 27.115 14.231 1.00 95.38 214 LEU A CA 1
ATOM 1663 C C . LEU A 1 214 ? 13.262 27.825 15.597 1.00 95.38 214 LEU A C 1
ATOM 1665 O O . LEU A 1 214 ? 12.551 27.354 16.497 1.00 95.38 214 LEU A O 1
ATOM 1669 N N . PRO A 1 215 ? 13.925 28.995 15.750 1.00 92.69 215 PRO A N 1
ATOM 1670 C CA . PRO A 1 215 ? 13.718 29.885 16.892 1.00 92.69 215 PRO A CA 1
ATOM 1671 C C . PRO A 1 215 ? 12.238 30.235 17.088 1.00 92.69 215 PRO A C 1
ATOM 1673 O O . PRO A 1 215 ? 11.500 30.384 16.120 1.00 92.69 215 PRO A O 1
ATOM 1676 N N . GLY A 1 216 ? 11.815 30.380 18.345 1.00 90.88 216 GLY A N 1
ATOM 1677 C CA . GLY A 1 216 ? 10.403 30.565 18.711 1.00 90.88 216 GLY A CA 1
ATOM 1678 C C . GLY A 1 216 ? 9.684 29.262 19.073 1.00 90.88 216 GLY A C 1
ATOM 1679 O O . GLY A 1 216 ? 8.624 29.308 19.688 1.00 90.88 216 GLY A O 1
ATOM 1680 N N . THR A 1 217 ? 10.283 28.105 18.771 1.00 96.19 217 THR A N 1
ATOM 1681 C CA . THR A 1 217 ? 9.847 26.810 19.310 1.00 96.19 217 THR A CA 1
ATOM 1682 C C . THR A 1 217 ? 10.138 26.745 20.805 1.00 96.19 217 THR A C 1
ATOM 1684 O O . THR A 1 217 ? 11.302 26.803 21.204 1.00 96.19 217 THR A O 1
ATOM 1687 N N . THR A 1 218 ? 9.102 26.586 21.626 1.00 97.12 218 THR A N 1
ATOM 1688 C CA . THR A 1 218 ? 9.251 26.415 23.081 1.00 97.12 218 THR A CA 1
ATOM 1689 C C . THR A 1 218 ? 9.065 24.961 23.501 1.00 97.12 218 THR A C 1
ATOM 1691 O O . THR A 1 218 ? 9.722 24.514 24.432 1.00 97.12 218 THR A O 1
ATOM 1694 N N . GLY A 1 219 ? 8.245 24.190 22.776 1.00 97.38 219 GLY A N 1
ATOM 1695 C CA . GLY A 1 219 ? 7.845 22.841 23.190 1.00 97.38 219 GLY A CA 1
ATOM 1696 C C . GLY A 1 219 ? 6.842 22.821 24.347 1.00 97.38 219 GLY A C 1
ATOM 1697 O O . GLY A 1 219 ? 6.554 21.751 24.870 1.00 97.38 219 GLY A O 1
ATOM 1698 N N . GLU A 1 220 ? 6.302 23.974 24.746 1.00 98.31 220 GLU A N 1
ATOM 1699 C CA . GLU A 1 220 ? 5.234 24.057 25.749 1.00 98.31 220 GLU A CA 1
ATOM 1700 C C . GLU A 1 220 ? 3.924 23.475 25.209 1.00 98.31 220 GLU A C 1
ATOM 1702 O O . GLU A 1 220 ? 3.677 23.524 24.002 1.00 98.31 220 GLU A O 1
ATOM 1707 N N . ALA A 1 221 ? 3.082 22.946 26.098 1.00 98.06 221 ALA A N 1
ATOM 1708 C CA . ALA A 1 221 ? 1.749 22.470 25.731 1.00 98.06 221 ALA A CA 1
ATOM 1709 C C . ALA A 1 221 ? 0.862 23.620 25.219 1.00 98.06 221 ALA A C 1
ATOM 1711 O O . ALA A 1 221 ? 1.042 24.779 25.599 1.00 98.06 221 ALA A O 1
ATOM 1712 N N . ASP A 1 222 ? -0.119 23.294 24.378 1.00 96.69 222 ASP A N 1
ATOM 1713 C CA . ASP A 1 222 ? -1.003 24.276 23.742 1.00 96.69 222 ASP A CA 1
ATOM 1714 C C . ASP A 1 222 ? -2.389 23.675 23.478 1.00 96.69 222 ASP A C 1
ATOM 1716 O O . ASP A 1 222 ? -2.503 22.498 23.152 1.00 96.69 222 ASP A O 1
ATOM 1720 N N . ASP A 1 223 ? -3.462 24.451 23.604 1.00 95.12 223 ASP A N 1
ATOM 1721 C CA . ASP A 1 223 ? -4.836 23.958 23.435 1.00 95.12 223 ASP A CA 1
ATOM 1722 C C . ASP A 1 223 ? -5.330 23.983 21.977 1.00 95.12 223 ASP A C 1
ATOM 1724 O O . ASP A 1 223 ? -6.366 23.388 21.661 1.00 95.12 223 ASP A O 1
ATOM 1728 N N . ARG A 1 224 ? -4.588 24.623 21.063 1.00 96.38 224 ARG A N 1
ATOM 1729 C CA . ARG A 1 224 ? -4.968 24.715 19.650 1.00 96.38 224 ARG A CA 1
ATOM 1730 C C . ARG A 1 224 ? -4.668 23.428 18.904 1.00 96.38 224 ARG A C 1
ATOM 1732 O O . ARG A 1 224 ? -3.644 22.776 19.106 1.00 96.38 224 ARG A O 1
ATOM 1739 N N . LEU A 1 225 ? -5.567 23.119 17.979 1.00 97.19 225 LEU A N 1
ATOM 1740 C CA . LEU A 1 225 ? -5.514 21.957 17.102 1.00 97.19 225 LEU A CA 1
ATOM 1741 C C . LEU A 1 225 ? -5.154 22.372 15.668 1.00 97.19 225 LEU A C 1
ATOM 1743 O O . LEU A 1 225 ? -5.414 23.520 15.290 1.00 97.19 225 LEU A O 1
ATOM 1747 N N . PRO A 1 226 ? -4.640 21.441 14.846 1.00 97.31 226 PRO A N 1
ATOM 1748 C CA . PRO A 1 226 ? -4.398 21.685 13.430 1.00 97.31 226 PRO A CA 1
ATOM 1749 C C . PRO A 1 226 ? -5.638 22.202 12.708 1.00 97.31 226 PRO A C 1
ATOM 1751 O O . PRO A 1 226 ? -6.748 21.704 12.915 1.00 97.31 226 PRO A O 1
ATOM 1754 N N . ALA A 1 227 ? -5.433 23.170 11.816 1.00 97.69 227 ALA A N 1
ATOM 1755 C CA . ALA A 1 227 ? -6.506 23.803 11.064 1.00 97.69 227 ALA A CA 1
ATOM 1756 C C . ALA A 1 227 ? -7.379 22.795 10.297 1.00 97.69 227 ALA A C 1
ATOM 1758 O O . ALA A 1 227 ? -6.878 21.943 9.549 1.00 97.69 227 ALA A O 1
ATOM 1759 N N . TYR A 1 228 ? -8.697 22.950 10.420 1.00 97.88 228 TYR A N 1
ATOM 1760 C CA . TYR A 1 228 ? -9.659 22.199 9.616 1.00 97.88 228 TYR A CA 1
ATOM 1761 C C . TYR A 1 228 ? -9.855 22.863 8.254 1.00 97.88 228 TYR A C 1
ATOM 1763 O O . TYR A 1 228 ? -9.529 24.030 8.046 1.00 97.88 228 TYR A O 1
ATOM 1771 N N . THR A 1 229 ? -10.377 22.112 7.289 1.00 95.94 229 THR A N 1
ATOM 1772 C CA . THR A 1 229 ? -10.715 22.651 5.966 1.00 95.94 229 THR A CA 1
ATOM 1773 C C . THR A 1 229 ? -11.710 21.740 5.247 1.00 95.94 229 THR A C 1
ATOM 1775 O O . THR A 1 229 ? -12.133 20.732 5.805 1.00 95.94 229 THR A O 1
ATOM 1778 N N . TYR A 1 230 ? -12.079 22.067 4.013 1.00 97.19 230 TYR A N 1
ATOM 1779 C CA . TYR A 1 230 ? -12.781 21.149 3.117 1.00 97.19 230 TYR A CA 1
ATOM 1780 C C . TYR A 1 230 ? -11.852 20.723 1.980 1.00 97.19 230 TYR A C 1
ATOM 1782 O O . TYR A 1 230 ? -11.063 21.529 1.482 1.00 97.19 230 TYR A O 1
ATOM 1790 N N . ARG A 1 231 ? -11.950 19.458 1.564 1.00 95.50 231 ARG A N 1
ATOM 1791 C CA . ARG A 1 231 ? -11.351 18.976 0.313 1.00 95.50 231 ARG A CA 1
ATOM 1792 C C . ARG A 1 231 ? -12.375 19.165 -0.790 1.00 95.50 231 ARG A C 1
ATOM 1794 O O . ARG A 1 231 ? -13.489 18.685 -0.652 1.00 95.50 231 ARG A O 1
ATOM 1801 N N . LEU A 1 232 ? -12.036 19.898 -1.842 1.00 97.25 232 LEU A N 1
ATOM 1802 C CA . LEU A 1 232 ? -12.976 20.196 -2.920 1.00 97.25 232 LEU A CA 1
ATOM 1803 C C . LEU A 1 232 ? -12.805 19.186 -4.054 1.00 97.25 232 LEU A C 1
ATOM 1805 O O . LEU A 1 232 ? -11.681 18.827 -4.397 1.00 97.25 232 LEU A O 1
ATOM 1809 N N . CYS A 1 233 ? -13.915 18.795 -4.676 1.00 97.56 233 CYS A N 1
ATOM 1810 C CA . CYS A 1 233 ? -13.901 18.143 -5.979 1.00 97.56 233 CYS A CA 1
ATOM 1811 C C . CYS A 1 233 ? -14.225 19.202 -7.034 1.00 97.56 233 CYS A C 1
ATOM 1813 O O . CYS A 1 233 ? -15.363 19.666 -7.122 1.00 97.56 233 CYS A O 1
ATOM 1815 N N . LEU A 1 234 ? -13.206 19.646 -7.770 1.00 97.88 234 LEU A N 1
ATOM 1816 C CA . LEU A 1 234 ? -13.364 20.652 -8.821 1.00 97.88 234 LEU A CA 1
ATOM 1817 C C . LEU A 1 234 ? -13.310 19.997 -10.197 1.00 97.88 234 LEU A C 1
ATOM 1819 O O . LEU A 1 234 ? -12.655 18.977 -10.362 1.00 97.88 234 LEU A O 1
ATOM 1823 N N . THR A 1 235 ? -13.942 20.593 -11.198 1.00 98.06 235 THR A N 1
ATOM 1824 C CA . THR A 1 235 ? -13.906 20.135 -12.586 1.00 98.06 235 THR A CA 1
ATOM 1825 C C . THR A 1 235 ? -13.338 21.197 -13.513 1.00 98.06 235 THR A C 1
ATOM 1827 O O . THR A 1 235 ? -13.452 22.399 -13.261 1.00 98.06 235 THR A O 1
ATOM 1830 N N . THR A 1 236 ? -12.733 20.712 -14.594 1.00 96.19 236 THR A N 1
ATOM 1831 C CA . THR A 1 236 ? -12.292 21.505 -15.748 1.00 96.19 236 THR A CA 1
ATOM 1832 C C . THR A 1 236 ? -13.130 21.223 -17.000 1.00 96.19 236 THR A C 1
ATOM 1834 O O . THR A 1 236 ? -12.900 21.841 -18.037 1.00 96.19 236 THR A O 1
ATOM 1837 N N . ASP A 1 237 ? -14.100 20.302 -16.921 1.00 97.38 237 ASP A N 1
ATOM 1838 C CA . ASP A 1 237 ? -15.001 19.965 -18.023 1.00 97.38 237 ASP A CA 1
ATOM 1839 C C . ASP A 1 237 ? -16.125 21.006 -18.143 1.00 97.38 237 ASP A C 1
ATOM 1841 O O . ASP A 1 237 ? -16.989 21.042 -17.263 1.00 97.38 237 ASP A O 1
ATOM 1845 N N . PRO A 1 238 ? -16.184 21.801 -19.232 1.00 95.56 238 PRO A N 1
ATOM 1846 C CA . PRO A 1 238 ? -17.217 22.818 -19.425 1.00 95.56 238 PRO A CA 1
ATOM 1847 C C . PRO A 1 238 ? -18.653 22.283 -19.370 1.00 95.56 238 PRO A C 1
ATOM 1849 O O . PRO A 1 238 ? -19.563 23.044 -19.049 1.00 95.56 238 PRO A O 1
ATOM 1852 N N . ALA A 1 239 ? -18.874 20.999 -19.680 1.00 97.06 239 ALA A N 1
ATOM 1853 C CA . ALA A 1 239 ? -20.197 20.378 -19.628 1.00 97.06 239 ALA A CA 1
ATOM 1854 C C . ALA A 1 239 ? -20.652 20.029 -18.199 1.00 97.06 239 ALA A C 1
ATOM 1856 O O . ALA A 1 239 ? -21.828 19.741 -17.996 1.00 97.06 239 ALA A O 1
ATOM 1857 N N . ASN A 1 240 ? -19.738 20.063 -17.225 1.00 97.88 240 ASN A N 1
ATOM 1858 C CA . ASN A 1 240 ? -19.982 19.679 -15.836 1.00 97.88 240 ASN A CA 1
ATOM 1859 C C . ASN A 1 240 ? -19.709 20.829 -14.842 1.00 97.88 240 ASN A C 1
ATOM 1861 O O . ASN A 1 240 ? -19.590 20.612 -13.639 1.00 97.88 240 ASN A O 1
ATOM 1865 N N . VAL A 1 241 ? -19.569 22.065 -15.324 1.00 97.50 241 VAL A N 1
ATOM 1866 C CA . VAL A 1 241 ? -19.260 23.231 -14.483 1.00 97.50 241 VAL A CA 1
ATOM 1867 C C . VAL A 1 241 ? -20.491 23.712 -13.711 1.00 97.50 241 VAL A C 1
ATOM 1869 O O . VAL A 1 241 ? -21.491 24.104 -14.308 1.00 97.50 241 VAL A O 1
ATOM 1872 N N . HIS A 1 242 ? -20.358 23.825 -12.389 1.00 97.00 242 HIS A N 1
ATOM 1873 C CA . HIS A 1 242 ? -21.208 24.659 -11.543 1.00 97.00 242 HIS A CA 1
ATOM 1874 C C . HIS A 1 242 ? -20.429 25.919 -11.101 1.00 97.00 242 HIS A C 1
ATOM 1876 O O . HIS A 1 242 ? -19.567 25.842 -10.216 1.00 97.00 242 HIS A O 1
ATOM 1882 N N . PRO A 1 243 ? -20.655 27.087 -11.733 1.00 94.12 243 PRO A N 1
ATOM 1883 C CA . PRO A 1 243 ? -19.860 28.282 -11.467 1.00 94.12 243 PRO A CA 1
ATOM 1884 C C . PRO A 1 243 ? -20.282 28.973 -10.165 1.00 94.12 243 PRO A C 1
ATOM 1886 O O . PRO A 1 243 ? -21.467 29.064 -9.853 1.00 94.12 243 PRO A O 1
ATOM 1889 N N . LEU A 1 244 ? -19.316 29.551 -9.447 1.00 94.38 244 LEU A N 1
ATOM 1890 C CA . LEU A 1 244 ? -19.614 30.526 -8.399 1.00 94.38 244 LEU A CA 1
ATOM 1891 C C . LEU A 1 244 ? -19.998 31.849 -9.065 1.00 94.38 244 LEU A C 1
ATOM 1893 O O . LEU A 1 244 ? -19.154 32.495 -9.681 1.00 94.38 244 LEU A O 1
ATOM 1897 N N . THR A 1 245 ? -21.269 32.235 -8.974 1.00 93.62 245 THR A N 1
ATOM 1898 C CA . THR A 1 245 ? -21.787 33.476 -9.580 1.00 93.62 245 THR A CA 1
ATOM 1899 C C . THR A 1 245 ? -21.749 34.672 -8.633 1.00 93.62 245 THR A C 1
ATOM 1901 O O . THR A 1 245 ? -21.799 35.813 -9.084 1.00 93.62 245 THR A O 1
ATOM 1904 N N . GLU A 1 246 ? -21.648 34.419 -7.331 1.00 95.44 246 GLU A N 1
ATOM 1905 C CA . GLU A 1 246 ? -21.602 35.418 -6.264 1.00 95.44 246 GLU A CA 1
ATOM 1906 C C . GLU A 1 246 ? -20.561 35.000 -5.210 1.00 95.44 246 GLU A C 1
ATOM 1908 O O . GLU A 1 246 ? -20.297 33.798 -5.058 1.00 95.44 246 GLU A O 1
ATOM 1913 N N . PRO A 1 247 ? -19.958 35.952 -4.470 1.00 96.62 247 PRO A N 1
ATOM 1914 C CA . PRO A 1 247 ? -19.094 35.603 -3.350 1.00 96.62 247 PRO A CA 1
ATOM 1915 C C . PRO A 1 247 ? -19.896 34.855 -2.271 1.00 96.62 247 PRO A C 1
ATOM 1917 O O . PRO A 1 247 ? -21.086 35.124 -2.092 1.00 96.62 247 PRO A O 1
ATOM 1920 N N . PRO A 1 248 ? -19.269 33.938 -1.510 1.00 96.12 248 PRO A N 1
ATOM 1921 C CA . PRO A 1 248 ? -19.959 33.262 -0.416 1.00 96.12 248 PRO A CA 1
ATOM 1922 C C . PRO A 1 248 ? -20.377 34.249 0.681 1.00 96.12 248 PRO A C 1
ATOM 1924 O O . PRO A 1 248 ? -19.844 35.357 0.790 1.00 96.12 248 PRO A O 1
ATOM 1927 N N . ALA A 1 249 ? -21.297 33.813 1.543 1.00 93.31 249 ALA A N 1
ATOM 1928 C CA . ALA A 1 249 ? -21.686 34.578 2.722 1.00 93.31 249 ALA A CA 1
ATOM 1929 C C . ALA A 1 249 ? -20.456 34.953 3.569 1.00 93.31 249 ALA A C 1
ATOM 1931 O O . ALA A 1 249 ? -19.524 34.160 3.724 1.00 93.31 249 ALA A O 1
ATOM 1932 N N . ASP A 1 250 ? -20.456 36.173 4.107 1.00 93.38 250 ASP A N 1
ATOM 1933 C CA . ASP A 1 250 ? -19.359 36.743 4.901 1.00 93.38 250 ASP A CA 1
ATOM 1934 C C . ASP A 1 250 ? -17.993 36.758 4.184 1.00 93.38 250 ASP A C 1
ATOM 1936 O O . ASP A 1 250 ? -16.939 36.713 4.828 1.00 93.38 250 ASP A O 1
ATOM 1940 N N . TYR A 1 251 ? -17.989 36.807 2.845 1.00 97.81 251 TYR A N 1
ATOM 1941 C CA . TYR A 1 251 ? -16.763 36.993 2.076 1.00 97.81 251 TYR A CA 1
ATOM 1942 C C . TYR A 1 251 ? -16.062 38.292 2.476 1.00 97.81 251 TYR A C 1
ATOM 1944 O O . TYR A 1 251 ? -16.589 39.392 2.315 1.00 97.81 251 TYR A O 1
ATOM 1952 N N . ASP A 1 252 ? -14.822 38.147 2.927 1.00 97.44 252 ASP A N 1
ATOM 1953 C CA . ASP A 1 252 ? -13.924 39.253 3.208 1.00 97.44 252 ASP A CA 1
ATOM 1954 C C . ASP A 1 252 ? -12.567 38.963 2.564 1.00 97.44 252 ASP A C 1
ATOM 1956 O O . ASP A 1 252 ? -11.860 38.023 2.953 1.00 97.44 252 ASP A O 1
ATOM 1960 N N . ARG A 1 253 ? -12.209 39.787 1.569 1.00 97.25 253 ARG A N 1
ATOM 1961 C CA . ARG A 1 253 ? -10.948 39.679 0.822 1.00 97.25 253 ARG A CA 1
ATOM 1962 C C . ARG A 1 253 ? -9.716 39.789 1.719 1.00 97.25 253 ARG A C 1
ATOM 1964 O O . ARG A 1 253 ? -8.667 39.259 1.361 1.00 97.25 253 ARG A O 1
ATOM 1971 N N . THR A 1 254 ? -9.822 40.448 2.877 1.00 97.31 254 THR A N 1
ATOM 1972 C CA . THR A 1 254 ? -8.684 40.648 3.786 1.00 97.31 254 THR A CA 1
ATOM 1973 C C . THR A 1 254 ? -8.120 39.330 4.318 1.00 97.31 254 THR A C 1
ATOM 1975 O O . THR A 1 254 ? -6.927 39.262 4.608 1.00 97.31 254 THR A O 1
ATOM 1978 N N . ASN A 1 255 ? -8.919 38.255 4.322 1.00 96.75 255 ASN A N 1
ATOM 1979 C CA . ASN A 1 255 ? -8.465 36.909 4.678 1.00 96.75 255 ASN A CA 1
ATOM 1980 C C . ASN A 1 255 ? -7.423 36.332 3.701 1.00 96.75 255 ASN A C 1
ATOM 1982 O O . ASN A 1 255 ? -6.702 35.411 4.073 1.00 96.75 255 ASN A O 1
ATOM 1986 N N . TYR A 1 256 ? -7.331 36.845 2.468 1.00 97.94 256 TYR A N 1
ATOM 1987 C CA . TYR A 1 256 ? -6.515 36.249 1.398 1.00 97.94 256 TYR A CA 1
ATOM 1988 C C . TYR A 1 256 ? -5.348 37.135 0.943 1.00 97.94 256 TYR A C 1
ATOM 1990 O O . TYR A 1 256 ? -4.495 36.684 0.179 1.00 97.94 256 TYR A O 1
ATOM 1998 N N . LEU A 1 257 ? -5.251 38.376 1.436 1.00 97.25 257 LEU A N 1
ATOM 1999 C CA . LEU A 1 257 ? -4.208 39.322 1.013 1.00 97.25 257 LEU A CA 1
ATOM 2000 C C . LEU A 1 257 ? -2.785 38.824 1.310 1.00 97.25 257 LEU A C 1
ATOM 2002 O O . LEU A 1 257 ? -1.853 39.154 0.578 1.00 97.25 257 LEU A O 1
ATOM 2006 N N . GLY A 1 258 ? -2.614 37.974 2.330 1.00 96.12 258 GLY A N 1
ATOM 2007 C CA . GLY A 1 258 ? -1.324 37.361 2.661 1.00 96.12 258 GLY A CA 1
ATOM 2008 C C . GLY A 1 258 ? -0.721 36.524 1.524 1.00 96.12 258 GLY A C 1
ATOM 2009 O O . GLY A 1 258 ? 0.502 36.421 1.429 1.00 96.12 258 GLY A O 1
ATOM 2010 N N . TYR A 1 259 ? -1.538 36.003 0.601 1.00 98.00 259 TYR A N 1
ATOM 2011 C CA . TYR A 1 259 ? -1.030 35.246 -0.545 1.00 98.00 259 TYR A CA 1
ATOM 2012 C C . TYR A 1 259 ? -0.214 36.104 -1.524 1.00 98.00 259 TYR A C 1
ATOM 2014 O O . TYR A 1 259 ? 0.655 35.569 -2.214 1.00 98.00 259 TYR A O 1
ATOM 2022 N N . PHE A 1 260 ? -0.422 37.426 -1.572 1.00 98.31 260 PHE A N 1
ATOM 2023 C CA . PHE A 1 260 ? 0.436 38.316 -2.362 1.00 98.31 260 PHE A CA 1
ATOM 2024 C C . PHE A 1 260 ? 1.856 38.391 -1.791 1.00 98.31 260 PHE A C 1
ATOM 2026 O O . PHE A 1 260 ? 2.829 38.344 -2.549 1.00 98.31 260 PHE A O 1
ATOM 2033 N N . ASP A 1 261 ? 1.992 38.429 -0.461 1.00 96.25 261 ASP A N 1
ATOM 2034 C CA . ASP A 1 261 ? 3.298 38.340 0.199 1.00 96.25 261 ASP A CA 1
ATOM 2035 C C . ASP A 1 261 ? 3.957 36.983 -0.068 1.00 96.25 261 ASP A C 1
ATOM 2037 O O . ASP A 1 261 ? 5.167 36.911 -0.287 1.00 96.25 261 ASP A O 1
ATOM 2041 N N . ASP A 1 262 ? 3.170 35.904 -0.049 1.00 96.88 262 ASP A N 1
ATOM 2042 C CA . ASP A 1 262 ? 3.648 34.551 -0.339 1.00 96.88 262 ASP A CA 1
ATOM 2043 C C . ASP A 1 262 ? 4.145 34.409 -1.778 1.00 96.88 262 ASP A C 1
ATOM 2045 O O . ASP A 1 262 ? 5.203 33.815 -1.999 1.00 96.88 262 ASP A O 1
ATOM 2049 N N . LEU A 1 263 ? 3.432 34.999 -2.743 1.00 97.19 263 LEU A N 1
ATOM 2050 C CA . LEU A 1 263 ? 3.860 35.067 -4.137 1.00 97.19 263 LEU A CA 1
ATOM 2051 C C . LEU A 1 263 ? 5.186 35.828 -4.264 1.00 97.19 263 LEU A C 1
ATOM 2053 O O . LEU A 1 263 ? 6.133 35.318 -4.857 1.00 97.19 263 LEU A O 1
ATOM 2057 N N . LYS A 1 264 ? 5.280 37.024 -3.669 1.00 96.38 264 LYS A N 1
ATOM 2058 C CA . LYS A 1 264 ? 6.493 37.857 -3.722 1.00 96.38 264 LYS A CA 1
ATOM 2059 C C . LYS A 1 264 ? 7.701 37.176 -3.072 1.00 96.38 264 LYS A C 1
ATOM 2061 O O . LYS A 1 264 ? 8.827 37.374 -3.518 1.00 96.38 264 LYS A O 1
ATOM 2066 N N . ALA A 1 265 ? 7.471 36.396 -2.018 1.00 94.38 265 ALA A N 1
ATOM 2067 C CA . ALA A 1 265 ? 8.510 35.665 -1.303 1.00 94.38 265 ALA A CA 1
ATOM 2068 C C . ALA A 1 265 ? 8.880 34.312 -1.945 1.00 94.38 265 ALA A C 1
ATOM 2070 O O . ALA A 1 265 ? 9.713 33.602 -1.386 1.00 94.38 265 ALA A O 1
ATOM 2071 N N . GLY A 1 266 ? 8.255 33.925 -3.067 1.00 93.50 266 GLY A N 1
ATOM 2072 C CA . GLY A 1 266 ? 8.500 32.638 -3.731 1.00 93.50 266 GLY A CA 1
ATOM 2073 C C . GLY A 1 266 ? 7.933 31.421 -2.984 1.00 93.50 266 GLY A C 1
ATOM 2074 O O . GLY A 1 266 ? 8.253 30.278 -3.302 1.00 93.50 266 GLY A O 1
ATOM 2075 N N . ARG A 1 267 ? 7.055 31.613 -1.986 1.00 91.75 267 ARG A N 1
ATOM 2076 C CA . ARG A 1 267 ? 6.442 30.500 -1.224 1.00 91.75 267 ARG A CA 1
ATOM 2077 C C . ARG A 1 267 ? 5.413 29.706 -2.039 1.00 91.75 267 ARG A C 1
ATOM 2079 O O . ARG A 1 267 ? 5.005 28.620 -1.627 1.00 91.75 267 ARG A O 1
ATOM 2086 N N . LEU A 1 268 ? 5.015 30.238 -3.194 1.00 94.69 268 LEU A N 1
ATOM 2087 C CA . LEU A 1 268 ? 4.116 29.614 -4.166 1.00 94.69 268 LEU A CA 1
ATOM 2088 C C . LEU A 1 268 ? 4.859 28.974 -5.354 1.00 94.69 268 LEU A C 1
ATOM 2090 O O . LEU A 1 268 ? 4.220 28.513 -6.301 1.00 94.69 268 LEU A O 1
ATOM 2094 N N . ASP A 1 269 ? 6.190 28.918 -5.312 1.00 92.00 269 ASP A N 1
ATOM 2095 C CA . ASP A 1 269 ? 7.000 28.285 -6.352 1.00 92.00 269 ASP A CA 1
ATOM 2096 C C . ASP A 1 269 ? 6.930 26.748 -6.297 1.00 92.00 269 ASP A C 1
ATOM 2098 O O . ASP A 1 269 ? 6.264 26.129 -5.453 1.00 92.00 269 ASP A O 1
ATOM 2102 N N . ALA A 1 270 ? 7.609 26.106 -7.247 1.00 85.56 270 ALA A N 1
ATOM 2103 C CA . ALA A 1 270 ? 7.751 24.658 -7.278 1.00 85.56 270 ALA A CA 1
ATOM 2104 C C . ALA A 1 270 ? 8.411 24.139 -5.983 1.00 85.56 270 ALA A C 1
ATOM 2106 O O . ALA A 1 270 ? 9.314 24.780 -5.438 1.00 85.56 270 ALA A O 1
ATOM 2107 N N . PRO A 1 271 ? 8.012 22.956 -5.476 1.00 78.75 271 PRO A N 1
ATOM 2108 C CA . PRO A 1 271 ? 8.706 22.351 -4.347 1.00 78.75 271 PRO A CA 1
ATOM 2109 C C . PRO A 1 271 ? 10.170 22.050 -4.713 1.00 78.75 271 PRO A C 1
ATOM 2111 O O . PRO A 1 271 ? 10.447 21.621 -5.832 1.00 78.75 271 PRO A O 1
ATOM 2114 N N . LYS A 1 272 ? 11.096 22.186 -3.748 1.00 74.44 272 LYS A N 1
ATOM 2115 C CA . LYS A 1 272 ? 12.532 21.863 -3.929 1.00 74.44 272 LYS A CA 1
ATOM 2116 C C . LYS A 1 272 ? 12.765 20.455 -4.496 1.00 74.44 272 LYS A C 1
ATOM 2118 O O . LYS A 1 272 ? 13.699 20.242 -5.258 1.00 74.44 272 LYS A O 1
ATOM 2123 N N . SER A 1 273 ? 11.913 19.501 -4.121 1.00 65.81 273 SER A N 1
ATOM 2124 C CA . SER A 1 273 ? 11.852 18.166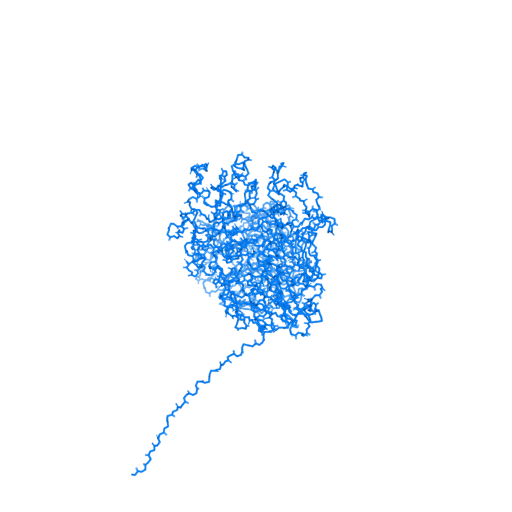 -4.714 1.00 65.81 273 SER A CA 1
ATOM 2125 C C . SER A 1 273 ? 10.464 17.958 -5.315 1.00 65.81 273 SER A C 1
ATOM 2127 O O . SER A 1 273 ? 9.470 17.864 -4.591 1.00 65.81 273 SER A O 1
ATOM 2129 N N . TYR A 1 274 ? 10.386 17.920 -6.646 1.00 70.81 274 TYR A N 1
ATOM 2130 C CA . TYR A 1 274 ? 9.163 17.570 -7.361 1.00 70.81 274 TYR A CA 1
ATOM 2131 C C . TYR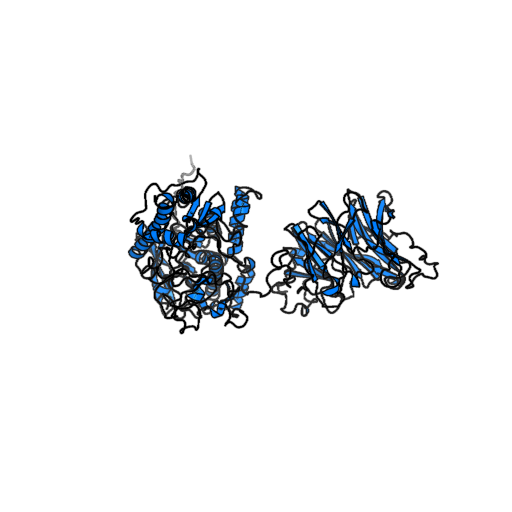 A 1 274 ? 9.140 16.065 -7.627 1.00 70.81 274 TYR A C 1
ATOM 2133 O O . TYR A 1 274 ? 9.938 15.546 -8.404 1.00 70.81 274 TYR A O 1
ATOM 2141 N N . LYS A 1 275 ? 8.208 15.368 -6.977 1.00 64.50 275 LYS A N 1
ATOM 2142 C CA . LYS A 1 275 ? 7.888 13.964 -7.244 1.00 64.50 275 LYS A CA 1
ATOM 2143 C C . LYS A 1 275 ? 6.609 13.926 -8.097 1.00 64.50 275 LYS A C 1
ATOM 2145 O O . LYS A 1 275 ? 5.551 14.312 -7.584 1.00 64.50 275 LYS A O 1
ATOM 2150 N N . PRO A 1 276 ? 6.676 13.512 -9.377 1.00 57.41 276 PRO A N 1
ATOM 2151 C CA . PRO A 1 276 ? 5.488 13.366 -10.215 1.00 57.41 276 PRO A CA 1
ATOM 2152 C C . PRO A 1 276 ? 4.429 12.495 -9.521 1.00 57.41 276 PRO A C 1
ATOM 2154 O O . PRO A 1 276 ? 4.761 11.466 -8.942 1.00 57.41 276 PRO A O 1
ATOM 2157 N N . GLY A 1 277 ? 3.157 12.908 -9.555 1.00 54.69 277 GLY A N 1
ATOM 2158 C CA . GLY A 1 277 ? 2.051 12.146 -8.953 1.00 54.69 277 GLY A CA 1
ATOM 2159 C C . GLY A 1 277 ? 1.752 12.414 -7.468 1.00 54.69 277 GLY A C 1
ATOM 2160 O O . GLY A 1 277 ? 0.827 11.818 -6.936 1.00 54.69 277 GLY A O 1
ATOM 2161 N N . ARG A 1 278 ? 2.451 13.338 -6.789 1.00 59.50 278 ARG A N 1
ATOM 2162 C CA . ARG A 1 278 ? 2.161 13.739 -5.387 1.00 59.50 278 ARG A CA 1
ATOM 2163 C C . ARG A 1 278 ? 1.135 14.882 -5.245 1.00 59.50 278 ARG A C 1
ATOM 2165 O O . ARG A 1 278 ? 1.158 15.603 -4.254 1.00 59.50 278 ARG A O 1
ATOM 2172 N N . GLY A 1 279 ? 0.247 15.065 -6.224 1.00 62.66 279 GLY A N 1
ATOM 2173 C CA . GLY A 1 279 ? -0.859 16.028 -6.124 1.00 62.66 279 GLY A CA 1
ATOM 2174 C C . GLY A 1 279 ? -0.503 17.504 -6.319 1.00 62.66 279 GLY A C 1
ATOM 2175 O O . GLY A 1 279 ? -1.070 18.392 -5.681 1.00 62.66 279 GLY A O 1
ATOM 2176 N N . TYR A 1 280 ? 0.467 17.771 -7.194 1.00 75.00 280 TYR A N 1
ATOM 2177 C CA . TYR A 1 280 ? 0.771 19.123 -7.650 1.00 75.00 280 TYR A CA 1
ATOM 2178 C C . TYR A 1 280 ? 0.512 19.245 -9.143 1.00 75.00 280 TYR A C 1
ATOM 2180 O O . TYR A 1 280 ? 0.972 18.402 -9.916 1.00 75.00 280 TYR A O 1
ATOM 2188 N N . ASN A 1 281 ? -0.111 20.353 -9.536 1.00 87.31 281 ASN A N 1
ATOM 2189 C CA . ASN A 1 281 ? -0.182 20.784 -10.922 1.00 87.31 281 ASN A CA 1
ATOM 2190 C C . ASN A 1 281 ? 0.958 21.786 -11.204 1.00 87.31 281 ASN A C 1
ATOM 2192 O O . ASN A 1 281 ? 0.926 22.896 -10.660 1.00 87.31 281 ASN A O 1
ATOM 2196 N N . PRO A 1 282 ? 1.962 21.433 -12.034 1.00 89.44 282 PRO A N 1
ATOM 2197 C CA . PRO A 1 282 ? 3.073 22.326 -12.352 1.00 89.44 282 PRO A CA 1
ATOM 2198 C C . PRO A 1 282 ? 2.653 23.653 -12.983 1.00 89.44 282 PRO A C 1
ATOM 2200 O O . PRO A 1 282 ? 3.352 24.647 -12.805 1.00 89.44 282 PRO A O 1
ATOM 2203 N N . ALA A 1 283 ? 1.500 23.696 -13.660 1.00 91.31 283 ALA A N 1
ATOM 2204 C CA . ALA A 1 283 ? 0.968 24.925 -14.244 1.00 91.31 283 ALA A CA 1
ATOM 2205 C C . ALA A 1 283 ? 0.629 25.991 -13.188 1.00 91.31 283 ALA A C 1
ATOM 2207 O O . ALA A 1 283 ? 0.510 27.166 -13.522 1.00 91.31 283 ALA A O 1
ATOM 2208 N N . HIS A 1 284 ? 0.473 25.599 -11.919 1.00 94.38 284 HIS A N 1
ATOM 2209 C CA . HIS A 1 284 ? 0.158 26.525 -10.835 1.00 94.38 284 HIS A CA 1
ATOM 2210 C C . HIS A 1 284 ? 1.413 27.076 -10.139 1.00 94.38 284 HIS A C 1
ATOM 2212 O O . HIS A 1 284 ? 1.288 28.021 -9.364 1.00 94.38 284 HIS A O 1
ATOM 2218 N N . PHE A 1 285 ? 2.609 26.521 -10.370 1.00 94.44 285 PHE A N 1
ATOM 2219 C CA . PHE A 1 285 ? 3.830 26.978 -9.693 1.00 94.44 285 PHE A CA 1
ATOM 2220 C C . PHE A 1 285 ? 4.175 28.427 -10.050 1.00 94.44 285 PHE A C 1
ATOM 2222 O O . PHE A 1 285 ? 4.096 28.825 -11.209 1.00 94.44 285 PHE A O 1
ATOM 2229 N N . GLY A 1 286 ? 4.551 29.211 -9.038 1.00 95.94 286 GLY A N 1
ATOM 2230 C CA . GLY A 1 286 ? 4.821 30.642 -9.182 1.00 95.94 286 GLY A CA 1
ATOM 2231 C C . GLY A 1 286 ? 3.560 31.483 -9.403 1.00 95.94 286 GLY A C 1
ATOM 2232 O O . GLY A 1 286 ? 3.656 32.623 -9.847 1.00 95.94 286 GLY A O 1
ATOM 2233 N N . THR A 1 287 ? 2.372 30.938 -9.114 1.00 97.75 287 THR A N 1
ATOM 2234 C CA . THR A 1 287 ? 1.087 31.636 -9.269 1.00 97.75 287 THR A CA 1
ATOM 2235 C C . THR A 1 287 ? 0.274 31.615 -7.978 1.00 97.75 287 THR A C 1
ATOM 2237 O O . THR A 1 287 ? 0.445 30.736 -7.134 1.00 97.75 287 THR A O 1
ATOM 2240 N N . LEU A 1 288 ? -0.687 32.537 -7.847 1.00 98.06 288 LEU A N 1
ATOM 2241 C CA . LEU A 1 288 ? -1.615 32.553 -6.704 1.00 98.06 288 LEU A CA 1
ATOM 2242 C C . LEU A 1 288 ? -2.501 31.302 -6.636 1.00 98.06 288 LEU A C 1
ATOM 2244 O O . LEU A 1 288 ? -2.897 30.899 -5.547 1.00 98.06 288 LEU A O 1
ATOM 2248 N N . VAL A 1 289 ? -2.735 30.619 -7.764 1.00 97.44 289 VAL A N 1
ATOM 2249 C CA . VAL A 1 289 ? -3.501 29.359 -7.805 1.00 97.44 289 VAL A CA 1
ATOM 2250 C C . VAL A 1 289 ? -2.814 28.258 -6.990 1.00 97.44 289 VAL A C 1
ATOM 2252 O O . VAL A 1 289 ? -3.466 27.322 -6.537 1.00 97.44 289 VAL A O 1
ATOM 2255 N N . ARG A 1 290 ? -1.511 28.392 -6.697 1.00 95.31 290 ARG A N 1
ATOM 2256 C CA . ARG A 1 290 ? -0.787 27.480 -5.803 1.00 95.31 290 ARG A CA 1
ATOM 2257 C C . ARG A 1 290 ? -1.201 27.572 -4.330 1.00 95.31 290 ARG A C 1
ATOM 2259 O O . ARG A 1 290 ? -0.787 26.725 -3.532 1.00 95.31 290 ARG A O 1
ATOM 2266 N N . ALA A 1 291 ? -2.057 28.529 -3.968 1.00 96.00 291 ALA A N 1
ATOM 2267 C CA . ALA A 1 291 ? -2.842 28.463 -2.735 1.00 96.00 291 ALA A CA 1
ATOM 2268 C C . ALA A 1 291 ? -3.674 27.166 -2.652 1.00 96.00 291 ALA A C 1
ATOM 2270 O O . ALA A 1 291 ? -4.013 26.718 -1.560 1.00 96.00 291 ALA A O 1
ATOM 2271 N N . LEU A 1 292 ? -3.930 26.520 -3.793 1.00 94.88 292 LEU A N 1
ATOM 2272 C CA . LEU A 1 292 ? -4.535 25.203 -3.919 1.00 94.88 292 LEU A CA 1
ATOM 2273 C C . LEU A 1 292 ? -3.466 24.139 -4.247 1.00 94.88 292 LEU A C 1
ATOM 2275 O O . LEU A 1 292 ? -2.510 24.361 -5.003 1.00 94.88 292 LEU A O 1
ATOM 2279 N N . SER A 1 293 ? -3.624 22.948 -3.677 1.00 91.69 293 SER A N 1
ATOM 2280 C CA . SER A 1 293 ? -2.923 21.730 -4.096 1.00 91.69 293 SER A CA 1
ATOM 2281 C C . SER A 1 293 ? -3.909 20.874 -4.875 1.00 91.69 293 SER A C 1
ATOM 2283 O O . SER A 1 293 ? -4.893 20.410 -4.310 1.00 91.69 293 SER A O 1
ATOM 2285 N N . VAL A 1 294 ? -3.659 20.734 -6.176 1.00 92.50 294 VAL A N 1
ATOM 2286 C CA . VAL A 1 294 ? -4.607 20.189 -7.153 1.00 92.50 294 VAL A CA 1
ATOM 2287 C C . VAL A 1 294 ? -4.057 18.882 -7.704 1.00 92.50 294 VAL A C 1
ATOM 2289 O O . VAL A 1 294 ? -2.941 18.848 -8.234 1.00 92.50 294 VAL A O 1
ATOM 2292 N N . THR A 1 295 ? -4.855 17.827 -7.579 1.00 91.56 295 THR A N 1
ATOM 2293 C CA . THR A 1 295 ? -4.551 16.481 -8.062 1.00 91.56 295 THR A CA 1
ATOM 2294 C C . THR A 1 295 ? -5.624 16.044 -9.039 1.00 91.56 295 THR A C 1
ATOM 2296 O O . THR A 1 295 ? -6.788 15.993 -8.665 1.00 91.56 295 THR A O 1
ATOM 2299 N N . GLU A 1 296 ? -5.243 15.672 -10.257 1.00 92.69 296 GLU A N 1
ATOM 2300 C CA . GLU A 1 296 ? -6.193 15.106 -11.215 1.00 92.69 296 GLU A CA 1
ATOM 2301 C C . GLU A 1 296 ? -6.705 13.739 -10.749 1.00 92.69 296 GLU A C 1
ATOM 2303 O O . GLU A 1 296 ? -5.929 12.871 -10.338 1.00 92.69 296 GLU A O 1
ATOM 2308 N N . ILE A 1 297 ? -8.014 13.553 -10.873 1.00 95.50 297 ILE A N 1
ATOM 2309 C CA . ILE A 1 297 ? -8.729 12.291 -10.677 1.00 95.50 297 ILE A CA 1
ATOM 2310 C C . ILE A 1 297 ? -9.530 11.991 -11.967 1.00 95.50 297 ILE A C 1
ATOM 2312 O O . ILE A 1 297 ? -9.466 12.775 -12.923 1.00 95.50 297 ILE A O 1
ATOM 2316 N N . PRO A 1 298 ? -10.209 10.837 -12.091 1.00 97.62 298 PRO A N 1
ATOM 2317 C CA . PRO A 1 298 ? -11.025 10.527 -13.268 1.00 97.62 298 PRO A CA 1
ATOM 2318 C C . PRO A 1 298 ? -12.051 11.614 -13.645 1.00 97.62 298 PRO A C 1
ATOM 2320 O O . PRO A 1 298 ? -12.405 12.469 -12.839 1.00 97.62 298 PRO A O 1
ATOM 2323 N N . ASN A 1 299 ? -12.513 11.578 -14.901 1.00 97.38 299 ASN A N 1
ATOM 2324 C CA . ASN A 1 299 ? -13.581 12.435 -15.438 1.00 97.38 299 ASN A CA 1
ATOM 2325 C C . ASN A 1 299 ? -13.296 13.945 -15.412 1.00 97.38 299 ASN A C 1
ATOM 2327 O O . ASN A 1 299 ? -14.187 14.756 -15.186 1.00 97.38 299 ASN A O 1
ATOM 2331 N N . ASN A 1 300 ? -12.042 14.330 -15.686 1.00 96.75 300 ASN A N 1
ATOM 2332 C CA . ASN A 1 300 ? -11.591 15.734 -15.738 1.00 96.75 300 ASN A CA 1
ATOM 2333 C C . ASN A 1 300 ? -11.856 16.520 -14.443 1.00 96.75 300 ASN A C 1
ATOM 2335 O O . ASN A 1 300 ? -11.873 17.758 -14.440 1.00 96.75 300 ASN A O 1
ATOM 2339 N N . LYS A 1 301 ? -12.024 15.786 -13.342 1.00 97.56 301 LYS A N 1
ATOM 2340 C CA . LYS A 1 301 ? -12.142 16.321 -11.999 1.00 97.56 301 LYS A CA 1
ATOM 2341 C C . LYS A 1 301 ? -10.778 16.361 -11.323 1.00 97.56 301 LYS A C 1
ATOM 2343 O O . LYS A 1 301 ? -9.790 15.769 -11.764 1.00 97.56 301 LYS A O 1
ATOM 2348 N N . SER A 1 302 ? -10.717 17.101 -10.234 1.00 95.56 302 SER A N 1
ATOM 2349 C CA . SER A 1 302 ? -9.544 17.250 -9.397 1.00 95.56 302 SER A CA 1
ATOM 2350 C C . SER A 1 302 ? -9.933 17.195 -7.931 1.00 95.56 302 SER A C 1
ATOM 2352 O O . SER A 1 302 ? -10.863 17.878 -7.506 1.00 95.56 302 SER A O 1
ATOM 2354 N N . ASP A 1 303 ? -9.167 16.433 -7.159 1.00 95.38 303 ASP A N 1
ATOM 2355 C CA . ASP A 1 303 ? -9.123 16.564 -5.709 1.00 95.38 303 ASP A CA 1
ATOM 2356 C C . ASP A 1 303 ? -8.264 17.786 -5.359 1.00 95.38 303 ASP A C 1
ATOM 2358 O O . ASP A 1 303 ? -7.095 17.894 -5.762 1.00 95.38 303 ASP A O 1
ATOM 2362 N N . VAL A 1 304 ? -8.862 18.724 -4.627 1.00 95.38 304 VAL A N 1
ATOM 2363 C CA . VAL A 1 304 ? -8.257 19.998 -4.268 1.00 95.38 304 VAL A CA 1
ATOM 2364 C C . VAL A 1 304 ? -8.199 20.171 -2.755 1.00 95.38 304 VAL A C 1
ATOM 2366 O O . VAL A 1 304 ? -9.212 20.315 -2.071 1.00 95.38 304 VAL A O 1
ATOM 2369 N N . ASN A 1 305 ? -6.974 20.249 -2.237 1.00 93.44 305 ASN A N 1
ATOM 2370 C CA . ASN A 1 305 ? -6.694 20.697 -0.876 1.00 93.44 305 ASN A CA 1
ATOM 2371 C C . ASN A 1 305 ? -6.293 22.171 -0.872 1.00 93.44 305 ASN A C 1
ATOM 2373 O O . ASN A 1 305 ? -5.645 22.642 -1.809 1.00 93.44 305 ASN A O 1
ATOM 2377 N N . ILE A 1 306 ? -6.543 22.876 0.226 1.00 94.69 306 ILE A N 1
ATOM 2378 C CA . ILE A 1 306 ? -5.940 24.191 0.431 1.00 94.69 306 ILE A CA 1
ATOM 2379 C C . ILE A 1 306 ? -4.501 23.967 0.910 1.00 94.69 306 ILE A C 1
ATOM 2381 O O . ILE A 1 306 ? -4.252 23.213 1.850 1.00 94.69 306 ILE A O 1
ATOM 2385 N N . ASN A 1 307 ? -3.539 24.588 0.231 1.00 92.75 307 ASN A N 1
ATOM 2386 C CA . ASN A 1 307 ? -2.118 24.459 0.532 1.00 92.75 307 ASN A CA 1
ATOM 2387 C C . ASN A 1 307 ? -1.801 25.132 1.885 1.00 92.75 307 ASN A C 1
ATOM 2389 O O . ASN A 1 307 ? -1.982 26.346 1.986 1.00 92.75 307 ASN A O 1
ATOM 2393 N N . PRO A 1 308 ? -1.304 24.394 2.899 1.00 92.44 308 PRO A N 1
ATOM 2394 C CA . PRO A 1 308 ? -1.043 24.944 4.235 1.00 92.44 308 PRO A CA 1
ATOM 2395 C C . PRO A 1 308 ? 0.306 25.660 4.377 1.00 92.44 308 PRO A C 1
ATOM 2397 O O . PRO A 1 308 ? 0.585 26.252 5.413 1.00 92.44 308 PRO A O 1
ATOM 2400 N N . ARG A 1 309 ? 1.179 25.568 3.368 1.00 90.81 309 ARG A N 1
ATOM 2401 C CA . ARG A 1 309 ? 2.544 26.126 3.401 1.00 90.81 309 ARG A CA 1
ATOM 2402 C C . ARG A 1 309 ? 2.623 27.656 3.366 1.00 90.81 309 ARG A C 1
ATOM 2404 O O . ARG A 1 309 ? 3.546 28.191 3.977 1.00 90.81 309 ARG A O 1
ATOM 2411 N N . PRO A 1 310 ? 1.772 28.366 2.603 1.00 94.62 310 PRO A N 1
ATOM 2412 C CA . PRO A 1 310 ? 1.819 29.820 2.536 1.00 94.62 310 PRO A CA 1
ATOM 2413 C C . PRO A 1 310 ? 1.463 30.437 3.894 1.00 94.62 310 PRO A C 1
ATOM 2415 O O . PRO A 1 310 ? 0.614 29.915 4.614 1.00 94.62 310 PRO A O 1
ATOM 2418 N N . LEU A 1 311 ? 2.083 31.566 4.241 1.00 96.31 311 LEU A N 1
ATOM 2419 C CA . LEU A 1 311 ? 1.811 32.235 5.517 1.00 96.31 311 LEU A CA 1
ATOM 2420 C C . LEU A 1 311 ? 0.455 32.953 5.517 1.00 96.31 311 LEU A C 1
ATOM 2422 O O . LEU A 1 311 ? -0.054 33.294 6.581 1.00 96.31 311 LEU A O 1
ATOM 2426 N N . GLY A 1 312 ? -0.131 33.180 4.340 1.00 95.81 312 GLY A N 1
ATOM 2427 C CA . GLY A 1 312 ? -1.496 33.665 4.165 1.00 95.81 312 GLY A CA 1
ATOM 2428 C C . GLY A 1 312 ? -2.583 32.604 4.364 1.00 95.81 312 GLY A C 1
ATOM 2429 O O . GLY A 1 312 ? -3.747 32.912 4.136 1.00 95.81 312 GLY A O 1
ATOM 2430 N N . PHE A 1 313 ? -2.246 31.367 4.752 1.00 96.75 313 PHE A N 1
ATOM 2431 C CA . PHE A 1 313 ? -3.223 30.296 4.972 1.00 96.75 313 PHE A CA 1
ATOM 2432 C C . PHE A 1 313 ? -4.258 30.686 6.057 1.00 96.75 313 PHE A C 1
ATOM 2434 O O . PHE A 1 313 ? -3.879 30.888 7.212 1.00 96.75 313 PHE A O 1
ATOM 2441 N N . PRO A 1 314 ? -5.564 30.796 5.724 1.00 96.06 314 PRO A N 1
ATOM 2442 C CA . PRO A 1 314 ? -6.519 31.532 6.565 1.00 96.06 314 PRO A CA 1
ATOM 2443 C C . PRO A 1 314 ? -7.231 30.698 7.642 1.00 96.06 314 PRO A C 1
ATOM 2445 O O . PRO A 1 314 ? -7.933 31.260 8.478 1.00 96.06 314 PRO A O 1
ATOM 2448 N N . PHE A 1 315 ? -7.087 29.373 7.613 1.00 97.75 315 PHE A N 1
ATOM 2449 C CA . PHE A 1 315 ? -7.872 28.430 8.419 1.00 97.75 315 PHE A CA 1
ATOM 2450 C C . PHE A 1 315 ? -7.435 28.197 9.878 1.00 97.75 315 PHE A C 1
ATOM 2452 O O . PHE A 1 315 ? -8.285 27.762 10.654 1.00 97.75 315 PHE A O 1
ATOM 2459 N N . PRO A 1 316 ? -6.172 28.413 10.298 1.00 97.44 316 PRO A N 1
ATOM 2460 C CA . PRO A 1 316 ? -5.798 28.178 11.690 1.00 97.44 316 PRO A CA 1
ATOM 2461 C C . PRO A 1 316 ? -6.663 28.992 12.655 1.00 97.44 316 PRO A C 1
ATOM 2463 O O . PRO A 1 316 ? -7.067 30.108 12.334 1.00 97.44 316 PRO A O 1
ATOM 2466 N N . GLU A 1 317 ? -6.944 28.424 13.829 1.00 97.00 317 GLU A N 1
ATOM 2467 C CA . GLU A 1 317 ? -7.787 29.005 14.892 1.00 97.00 317 GLU A CA 1
ATOM 2468 C C . GLU A 1 317 ? -9.291 29.118 14.552 1.00 97.00 317 GLU A C 1
ATOM 2470 O O . GLU A 1 317 ? -10.106 29.299 15.454 1.00 97.00 317 GLU A O 1
ATOM 2475 N N . GLU A 1 318 ? -9.708 28.925 13.295 1.00 97.31 318 GLU A N 1
ATOM 2476 C CA . GLU A 1 318 ? -11.125 28.990 12.891 1.00 97.31 318 GLU A CA 1
ATOM 2477 C C . GLU A 1 318 ? -11.951 27.810 13.436 1.00 97.31 318 GLU A C 1
ATOM 2479 O O . GLU A 1 318 ? -13.176 27.894 13.545 1.00 97.31 318 GLU A O 1
ATOM 2484 N N . ASN A 1 319 ? -11.296 26.701 13.797 1.00 97.50 319 ASN A N 1
ATOM 2485 C CA . ASN A 1 319 ? -11.907 25.517 14.407 1.00 97.50 319 ASN A CA 1
ATOM 2486 C C . ASN A 1 319 ? -12.006 25.576 15.943 1.00 97.50 319 ASN A C 1
ATOM 2488 O O . ASN A 1 319 ? -12.458 24.607 16.563 1.00 97.50 319 ASN A O 1
ATOM 2492 N N . ALA A 1 320 ? -11.610 26.690 16.567 1.00 95.94 320 ALA A N 1
ATOM 2493 C CA . ALA A 1 320 ? -11.704 26.867 18.012 1.00 95.94 320 ALA A CA 1
ATOM 2494 C C . ALA A 1 320 ? -13.147 26.659 18.513 1.00 95.94 320 ALA A C 1
ATOM 2496 O O . ALA A 1 320 ? -14.106 27.219 17.978 1.00 95.94 320 ALA A O 1
ATOM 2497 N N . GLY A 1 321 ? -13.301 25.826 19.545 1.00 95.44 321 GLY A N 1
ATOM 2498 C CA . GLY A 1 321 ? -14.602 25.481 20.127 1.00 95.44 321 GLY A CA 1
ATOM 2499 C C . GLY A 1 321 ? -15.416 24.427 19.363 1.00 95.44 321 GLY A C 1
ATOM 2500 O O . GLY A 1 321 ? -16.487 24.061 19.833 1.00 95.44 321 GLY A O 1
ATOM 2501 N N . TYR A 1 322 ? -14.942 23.888 18.229 1.00 97.75 322 TYR A N 1
ATOM 2502 C CA . TYR A 1 322 ? -15.685 22.864 17.471 1.00 97.75 322 TYR A CA 1
ATOM 2503 C C . TYR A 1 322 ? -15.878 21.562 18.258 1.00 97.75 322 TYR A C 1
ATOM 2505 O O . TYR A 1 322 ? -16.972 21.003 18.309 1.00 97.75 322 TYR A O 1
ATOM 2513 N N . VAL A 1 323 ? -14.802 21.076 18.881 1.00 96.50 323 VAL A N 1
ATOM 2514 C CA . VAL A 1 323 ? -14.754 19.746 19.500 1.00 96.50 323 VAL A CA 1
ATOM 2515 C C . VAL A 1 323 ? -15.757 19.624 20.651 1.00 96.50 323 VAL A C 1
ATOM 2517 O O . VAL A 1 323 ? -16.500 18.646 20.725 1.00 96.50 323 VAL A O 1
ATOM 2520 N N . GLU A 1 324 ? -15.827 20.625 21.523 1.00 94.31 324 GLU A N 1
ATOM 2521 C CA . GLU A 1 324 ? -16.716 20.643 22.697 1.00 94.31 324 GLU A CA 1
ATOM 2522 C C . GLU A 1 324 ? -18.008 21.440 22.484 1.00 94.31 324 GLU A C 1
ATOM 2524 O O . GLU A 1 324 ? -18.867 21.457 23.363 1.00 94.31 324 GLU A O 1
ATOM 2529 N N . GLY A 1 325 ? -18.161 22.077 21.322 1.00 95.31 325 GLY A N 1
ATOM 2530 C CA . GLY A 1 325 ? -19.350 22.838 20.971 1.00 95.31 325 GLY A CA 1
ATOM 2531 C C . GLY A 1 325 ? -20.584 21.960 20.778 1.00 95.31 325 GLY A C 1
ATOM 2532 O O . GLY A 1 325 ? -20.499 20.799 20.368 1.00 95.31 325 GLY A O 1
ATOM 2533 N N . ASP A 1 326 ? -21.747 22.551 21.034 1.00 94.06 326 ASP A N 1
ATOM 2534 C CA . ASP A 1 326 ? -23.034 21.977 20.661 1.00 94.06 326 ASP A CA 1
ATOM 2535 C C . ASP A 1 326 ? -23.243 21.975 19.134 1.00 94.06 326 ASP A C 1
ATOM 2537 O O . ASP A 1 326 ? -22.409 22.438 18.349 1.00 94.06 326 ASP A O 1
ATOM 2541 N N . GLU A 1 327 ? -24.369 21.416 18.689 1.00 92.31 327 GLU A N 1
ATOM 2542 C CA . GLU A 1 327 ? -24.668 21.293 17.261 1.00 92.31 327 GLU A CA 1
ATOM 2543 C C . GLU A 1 327 ? -24.742 22.661 16.563 1.00 92.31 327 GLU A C 1
ATOM 2545 O O . GLU A 1 327 ? -24.240 22.794 15.450 1.00 92.31 327 GLU A O 1
ATOM 2550 N N . GLU A 1 328 ? -25.291 23.690 17.216 1.00 95.50 328 GLU A N 1
ATOM 2551 C CA . GLU A 1 328 ? -25.344 25.053 16.671 1.00 95.50 328 GLU A CA 1
ATOM 2552 C C . GLU A 1 328 ? -23.933 25.622 16.460 1.00 95.50 328 GLU A C 1
ATOM 2554 O O . GLU A 1 328 ? -23.596 26.100 15.371 1.00 95.50 328 GLU A O 1
ATOM 2559 N N . THR A 1 329 ? -23.065 25.489 17.466 1.00 97.75 329 THR A N 1
ATOM 2560 C CA . THR A 1 329 ? -21.666 25.921 17.398 1.00 97.75 329 THR A CA 1
ATOM 2561 C C . THR A 1 329 ? -20.905 25.186 16.297 1.00 97.75 329 THR A C 1
ATOM 2563 O O . THR A 1 329 ? -20.218 25.822 15.489 1.00 97.75 329 THR A O 1
ATOM 2566 N N . ARG A 1 330 ? -21.053 23.856 16.213 1.00 97.12 330 ARG A N 1
ATOM 2567 C CA . ARG A 1 330 ? -20.422 23.046 15.161 1.00 97.12 330 ARG A CA 1
ATOM 2568 C C . ARG A 1 330 ? -20.918 23.437 13.773 1.00 97.12 330 ARG A C 1
ATOM 2570 O O . ARG A 1 330 ? -20.101 23.525 12.857 1.00 97.12 330 ARG A O 1
ATOM 2577 N N . GLN A 1 331 ? -22.210 23.732 13.604 1.00 95.88 331 GLN A N 1
ATOM 2578 C CA . GLN A 1 331 ? -22.743 24.204 12.323 1.00 95.88 331 GLN A CA 1
ATOM 2579 C C . GLN A 1 331 ? -22.195 25.567 11.917 1.00 95.88 331 GLN A C 1
ATOM 2581 O O . GLN A 1 331 ? -21.766 25.734 10.775 1.00 95.88 331 GLN A O 1
ATOM 2586 N N . ARG A 1 332 ? -22.127 26.522 12.849 1.00 97.56 332 ARG A N 1
ATOM 2587 C CA . ARG A 1 332 ? -21.521 27.834 12.589 1.00 97.56 332 ARG A CA 1
ATOM 2588 C C . ARG A 1 332 ? -20.066 27.697 12.131 1.00 97.56 332 ARG A C 1
ATOM 2590 O O . ARG A 1 332 ? -19.656 28.355 11.177 1.00 97.56 332 ARG A O 1
ATOM 2597 N N . ILE A 1 333 ? -19.291 26.819 12.770 1.00 98.19 333 ILE A N 1
ATOM 2598 C CA . ILE A 1 333 ? -17.891 26.571 12.398 1.00 98.19 333 ILE A CA 1
ATOM 2599 C C . ILE A 1 333 ? -17.792 25.856 11.040 1.00 98.19 333 ILE A C 1
ATOM 2601 O O . ILE A 1 333 ? -16.964 26.249 10.215 1.00 98.19 333 ILE A O 1
ATOM 2605 N N . ARG A 1 334 ? -18.653 24.868 10.753 1.00 97.69 334 ARG A N 1
ATOM 2606 C CA . ARG A 1 334 ? -18.743 24.235 9.423 1.00 97.69 334 ARG A CA 1
ATOM 2607 C C . ARG A 1 334 ? -19.036 25.261 8.327 1.00 97.69 334 ARG A C 1
ATOM 2609 O O . ARG A 1 334 ? -18.360 25.244 7.298 1.00 97.69 334 ARG A O 1
ATOM 2616 N N . ALA A 1 335 ? -19.983 26.170 8.565 1.00 97.44 335 ALA A N 1
ATOM 2617 C CA . ALA A 1 335 ? -20.324 27.252 7.643 1.00 97.44 335 ALA A CA 1
ATOM 2618 C C . ALA A 1 335 ? -19.149 28.221 7.440 1.00 97.44 335 ALA A C 1
ATOM 2620 O O . ALA A 1 335 ? -18.809 28.541 6.302 1.00 97.44 335 ALA A O 1
ATOM 2621 N N . ARG A 1 336 ? -18.453 28.608 8.518 1.00 97.50 336 ARG A N 1
ATOM 2622 C CA . ARG A 1 336 ? -17.256 29.460 8.438 1.00 97.50 336 ARG A CA 1
ATOM 2623 C C . ARG A 1 336 ? -16.169 28.848 7.548 1.00 97.50 336 ARG A C 1
ATOM 2625 O O . ARG A 1 336 ? -15.640 29.535 6.678 1.00 97.50 336 ARG A O 1
ATOM 2632 N N . HIS A 1 337 ? -15.875 27.558 7.711 1.00 98.19 337 HIS A N 1
ATOM 2633 C CA . HIS A 1 337 ? -14.874 26.864 6.892 1.00 98.19 337 HIS A CA 1
ATOM 2634 C C . HIS A 1 337 ? -15.311 26.710 5.430 1.00 98.19 337 HIS A C 1
ATOM 2636 O O . HIS A 1 337 ? -14.481 26.862 4.532 1.00 98.19 337 HIS A O 1
ATOM 2642 N N . ARG A 1 338 ? -16.606 26.458 5.178 1.00 97.69 338 ARG A N 1
ATOM 2643 C CA . ARG A 1 338 ? -17.179 26.446 3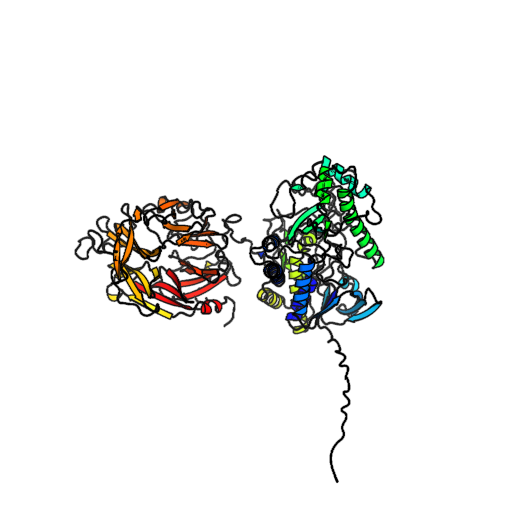.821 1.00 97.69 338 ARG A CA 1
ATOM 2644 C C . ARG A 1 338 ? -16.974 27.800 3.144 1.00 97.69 338 ARG A C 1
ATOM 2646 O O . ARG A 1 338 ? -16.450 27.853 2.034 1.00 97.69 338 ARG A O 1
ATOM 2653 N N . ASN A 1 339 ? -17.319 28.887 3.833 1.00 97.81 339 ASN A N 1
ATOM 2654 C CA . ASN A 1 339 ? -17.215 30.243 3.297 1.00 97.81 339 ASN A CA 1
ATOM 2655 C C . ASN A 1 339 ? -15.758 30.669 3.068 1.00 97.81 339 ASN A C 1
ATOM 2657 O O . ASN A 1 339 ? -15.476 31.333 2.076 1.00 97.81 339 ASN A O 1
ATOM 2661 N N . LEU A 1 340 ? -14.816 30.242 3.918 1.00 98.00 340 LEU A N 1
ATOM 2662 C CA . LEU A 1 340 ? -13.382 30.463 3.693 1.00 98.00 340 LEU A CA 1
ATOM 2663 C C . LEU A 1 340 ? -12.850 29.705 2.466 1.00 98.00 340 LEU A C 1
ATOM 2665 O O . LEU A 1 340 ? -12.090 30.264 1.678 1.00 98.00 340 LEU A O 1
ATOM 2669 N N . ALA A 1 341 ? -13.256 28.447 2.270 1.00 97.75 341 ALA A N 1
ATOM 2670 C CA . ALA A 1 341 ? -12.828 27.656 1.115 1.00 97.75 341 ALA A CA 1
ATOM 2671 C C . ALA A 1 341 ? -13.389 28.217 -0.204 1.00 97.75 341 ALA A C 1
ATOM 2673 O O . ALA A 1 341 ? -12.638 28.443 -1.155 1.00 97.75 341 ALA A O 1
ATOM 2674 N N . LEU A 1 342 ? -14.694 28.505 -0.243 1.00 97.88 342 LEU A N 1
ATOM 2675 C CA . LEU A 1 342 ? -15.337 29.138 -1.398 1.00 97.88 342 LEU A CA 1
ATOM 2676 C C . LEU A 1 342 ? -14.827 30.563 -1.626 1.00 97.88 342 LEU A C 1
ATOM 2678 O O . LEU A 1 342 ? -14.678 30.987 -2.768 1.00 97.88 342 LEU A O 1
ATOM 2682 N N . GLY A 1 343 ? -14.522 31.291 -0.553 1.00 98.31 343 GLY A N 1
ATOM 2683 C CA . GLY A 1 343 ? -14.036 32.660 -0.627 1.00 98.31 343 GLY A CA 1
ATOM 2684 C C . GLY A 1 343 ? -12.631 32.727 -1.207 1.00 98.31 343 GLY A C 1
ATOM 2685 O O . GLY A 1 343 ? -12.360 33.613 -2.010 1.00 98.31 343 GLY A O 1
ATOM 2686 N N . LEU A 1 344 ? -11.765 31.758 -0.892 1.00 98.38 344 LEU A N 1
ATOM 2687 C CA . LEU A 1 344 ? -10.462 31.634 -1.541 1.00 98.38 344 LEU A CA 1
ATOM 2688 C C . LEU A 1 344 ? -10.611 31.355 -3.044 1.00 98.38 344 LEU A C 1
ATOM 2690 O O . LEU A 1 344 ? -9.938 31.999 -3.848 1.00 98.38 344 LEU A O 1
ATOM 2694 N N . LEU A 1 345 ? -11.501 30.434 -3.438 1.00 98.00 345 LEU A N 1
ATOM 2695 C CA . LEU A 1 345 ? -11.759 30.152 -4.855 1.00 98.00 345 LEU A CA 1
ATOM 2696 C C . LEU A 1 345 ? -12.289 31.398 -5.583 1.00 98.00 345 LEU A C 1
ATOM 2698 O O . LEU A 1 345 ? -11.758 31.768 -6.630 1.00 98.00 345 LEU A O 1
ATOM 2702 N N . TRP A 1 346 ? -13.260 32.093 -4.982 1.00 98.50 346 TRP A N 1
ATOM 2703 C CA . TRP A 1 346 ? -13.804 33.349 -5.496 1.00 98.50 346 TRP A CA 1
ATOM 2704 C C . TRP A 1 346 ? -12.727 34.429 -5.647 1.00 98.50 346 TRP A C 1
ATOM 2706 O O . TRP A 1 346 ? -12.632 35.046 -6.707 1.00 98.50 346 TRP A O 1
ATOM 2716 N N . PHE A 1 347 ? -11.896 34.634 -4.619 1.00 98.69 347 PHE A N 1
ATOM 2717 C CA . PHE A 1 347 ? -10.799 35.604 -4.621 1.00 98.69 347 PHE A CA 1
ATOM 2718 C C . PHE A 1 347 ? -9.833 35.350 -5.784 1.00 98.69 347 PHE A C 1
ATOM 2720 O O . PHE A 1 347 ? -9.544 36.262 -6.556 1.00 98.69 347 PHE A O 1
ATOM 2727 N N . LEU A 1 348 ? -9.399 34.099 -5.971 1.00 98.44 348 LEU A N 1
ATOM 2728 C CA . LEU A 1 348 ? -8.495 33.716 -7.061 1.00 98.44 348 LEU A CA 1
ATOM 2729 C C . LEU A 1 348 ? -9.102 33.939 -8.456 1.00 98.44 348 LEU A C 1
ATOM 2731 O O . LEU A 1 348 ? -8.361 34.196 -9.406 1.00 98.44 348 LEU A O 1
ATOM 2735 N N . GLN A 1 349 ? -10.423 33.822 -8.594 1.00 98.12 349 GLN A N 1
ATOM 2736 C CA . GLN A 1 349 ? -11.130 33.952 -9.870 1.00 98.12 349 GLN A CA 1
ATOM 2737 C C . GLN A 1 349 ? -11.510 35.396 -10.216 1.00 98.12 349 GLN A C 1
ATOM 2739 O O . GLN A 1 349 ? -11.502 35.739 -11.401 1.00 98.12 349 GLN A O 1
ATOM 2744 N N . ASN A 1 350 ? -11.808 36.227 -9.209 1.00 98.00 350 ASN A N 1
ATOM 2745 C CA . ASN A 1 350 ? -12.522 37.494 -9.394 1.00 98.00 350 ASN A CA 1
ATOM 2746 C C . ASN A 1 350 ? -11.804 38.740 -8.853 1.00 98.00 350 ASN A C 1
ATOM 2748 O O . ASN A 1 350 ? -12.165 39.837 -9.265 1.00 98.00 350 ASN A O 1
ATOM 2752 N N . ASP A 1 351 ? -10.824 38.630 -7.947 1.00 98.00 351 ASP A N 1
ATOM 2753 C CA . ASP A 1 351 ? -10.174 39.828 -7.392 1.00 98.00 351 ASP A CA 1
ATOM 2754 C C . ASP A 1 351 ? -9.262 40.499 -8.440 1.00 98.00 351 ASP A C 1
ATOM 2756 O O . ASP A 1 351 ? -8.402 39.865 -9.067 1.00 98.00 351 ASP A O 1
ATOM 2760 N N . ASP A 1 352 ? -9.461 41.800 -8.654 1.00 96.75 352 ASP A N 1
ATOM 2761 C CA . ASP A 1 352 ? -8.782 42.557 -9.706 1.00 96.75 352 ASP A CA 1
ATOM 2762 C C . ASP A 1 352 ? -7.261 42.661 -9.500 1.00 96.75 352 ASP A C 1
ATOM 2764 O O . ASP A 1 352 ? -6.524 42.782 -10.487 1.00 96.75 352 ASP A O 1
ATOM 2768 N N . GLU A 1 353 ? -6.775 42.540 -8.257 1.00 97.94 353 GLU A N 1
ATOM 2769 C CA . GLU A 1 353 ? -5.344 42.568 -7.929 1.00 97.94 353 GLU A CA 1
ATOM 2770 C C . GLU A 1 353 ? -4.640 41.224 -8.207 1.00 97.94 353 GLU A C 1
ATOM 2772 O O . GLU A 1 353 ? -3.416 41.181 -8.362 1.00 97.94 353 GLU A O 1
ATOM 2777 N N . VAL A 1 354 ? -5.382 40.117 -8.339 1.00 98.44 354 VAL A N 1
ATOM 2778 C CA . VAL A 1 354 ? -4.822 38.825 -8.777 1.00 98.44 354 VAL A CA 1
ATOM 2779 C C . VAL A 1 354 ? -4.347 38.962 -10.232 1.00 98.44 354 VAL A C 1
ATOM 2781 O O . VAL A 1 354 ? -5.146 39.311 -11.092 1.00 98.44 354 VAL A O 1
ATOM 2784 N N . PRO A 1 355 ? -3.085 38.656 -10.595 1.00 98.31 355 PRO A N 1
ATOM 2785 C CA . PRO A 1 355 ? -2.619 38.822 -11.973 1.00 98.31 355 PRO A CA 1
ATOM 2786 C C . PRO A 1 355 ? -3.519 38.112 -12.997 1.00 98.31 355 PRO A C 1
ATOM 2788 O O . PRO A 1 355 ? -3.905 36.961 -12.796 1.00 98.31 355 PRO A O 1
ATOM 2791 N N . ALA A 1 356 ? -3.811 38.763 -14.129 1.00 98.31 356 ALA A N 1
ATOM 2792 C CA . ALA A 1 356 ? -4.773 38.256 -15.118 1.00 98.31 356 ALA A CA 1
ATOM 2793 C C . ALA A 1 356 ? -4.459 36.829 -15.615 1.00 98.31 356 ALA A C 1
ATOM 2795 O O . ALA A 1 356 ? -5.368 36.030 -15.832 1.00 98.31 356 ALA A O 1
ATOM 2796 N N . ALA A 1 357 ? -3.174 36.479 -15.746 1.00 98.00 357 ALA A N 1
ATOM 2797 C CA . ALA A 1 357 ? -2.750 35.121 -16.089 1.00 98.00 357 ALA A CA 1
ATOM 2798 C C . ALA A 1 357 ? -3.102 34.095 -14.992 1.00 98.00 357 ALA A C 1
ATOM 2800 O O . ALA A 1 357 ? -3.505 32.979 -15.308 1.00 98.00 357 ALA A O 1
ATOM 2801 N N . HIS A 1 358 ? -3.006 34.478 -13.714 1.00 98.31 358 HIS A N 1
ATOM 2802 C CA . HIS A 1 358 ? -3.384 33.628 -12.582 1.00 98.31 358 HIS A CA 1
ATOM 2803 C C . HIS A 1 358 ? -4.905 33.486 -12.499 1.00 98.31 358 HIS A C 1
ATOM 2805 O O . HIS A 1 358 ? -5.393 32.369 -12.355 1.00 98.31 358 HIS A O 1
ATOM 2811 N N . ARG A 1 359 ? -5.658 34.584 -12.688 1.00 98.00 359 ARG A N 1
ATOM 2812 C CA . ARG A 1 359 ? -7.126 34.520 -12.786 1.00 98.00 359 ARG A CA 1
ATOM 2813 C C . ARG A 1 359 ? -7.569 33.595 -13.910 1.00 98.00 359 ARG A C 1
ATOM 2815 O O . ARG A 1 359 ? -8.493 32.816 -13.719 1.00 98.00 359 ARG A O 1
ATOM 2822 N N . LYS A 1 360 ? -6.909 33.631 -15.072 1.00 97.88 360 LYS A N 1
ATOM 2823 C CA . LYS A 1 360 ? -7.222 32.728 -16.190 1.00 97.88 360 LYS A CA 1
ATOM 2824 C C . LYS A 1 360 ? -7.060 31.252 -15.810 1.00 97.88 360 LYS A C 1
ATOM 2826 O O . LYS A 1 360 ? -7.881 30.448 -16.230 1.00 97.88 360 LYS A O 1
ATOM 2831 N N . LEU A 1 361 ? -6.033 30.907 -15.030 1.00 97.31 361 LEU A N 1
ATOM 2832 C CA . LEU A 1 361 ? -5.845 29.549 -14.506 1.00 97.31 361 LEU A CA 1
ATOM 2833 C C . LEU A 1 361 ? -6.923 29.193 -13.472 1.00 97.31 361 LEU A C 1
ATOM 2835 O O . LEU A 1 361 ? -7.530 28.133 -13.562 1.00 97.31 361 LEU A O 1
ATOM 2839 N N . ALA A 1 362 ? -7.213 30.091 -12.527 1.00 97.38 362 ALA A N 1
ATOM 2840 C CA . ALA A 1 362 ? -8.245 29.869 -11.512 1.00 97.38 362 ALA A CA 1
ATOM 2841 C C . ALA A 1 362 ? -9.647 29.684 -12.122 1.00 97.38 362 ALA A C 1
ATOM 2843 O O . ALA A 1 362 ? -10.420 28.856 -11.648 1.00 97.38 362 ALA A O 1
ATOM 2844 N N . ASN A 1 363 ? -9.956 30.406 -13.204 1.00 96.75 363 ASN A N 1
ATOM 2845 C CA . ASN A 1 363 ? -11.212 30.304 -13.957 1.00 96.75 363 ASN A CA 1
ATOM 2846 C C . ASN A 1 363 ? -11.335 29.016 -14.798 1.00 96.75 363 ASN A C 1
ATOM 2848 O O . ASN A 1 363 ? -12.259 28.899 -15.591 1.00 96.75 363 ASN A O 1
ATOM 2852 N N . GLN A 1 364 ? -10.410 28.062 -14.664 1.00 96.00 364 GLN A N 1
ATOM 2853 C CA . GLN A 1 364 ? -10.577 26.703 -15.192 1.00 96.00 364 GLN A CA 1
ATOM 2854 C C . GLN A 1 364 ? -11.161 25.746 -14.147 1.00 96.00 364 GLN A C 1
ATOM 2856 O O . GLN A 1 364 ? -11.613 24.667 -14.509 1.00 96.00 364 GLN A O 1
ATOM 2861 N N . LEU A 1 365 ? -11.114 26.108 -12.862 1.00 96.56 365 LEU A N 1
ATOM 2862 C CA . LEU A 1 365 ? -11.470 25.235 -11.747 1.00 96.56 365 LEU A CA 1
ATOM 2863 C C . LEU A 1 365 ? -12.846 25.619 -11.198 1.00 96.56 365 LEU A C 1
ATOM 2865 O O . LEU A 1 365 ? -12.989 26.657 -10.555 1.00 96.56 365 LEU A O 1
ATOM 2869 N N . HIS A 1 366 ? -13.851 24.774 -11.397 1.00 97.94 366 HIS A N 1
ATOM 2870 C CA . HIS A 1 366 ? -15.212 25.023 -10.910 1.00 97.94 366 HIS A CA 1
ATOM 2871 C C . HIS A 1 366 ? -15.712 23.895 -10.022 1.00 97.94 366 HIS A C 1
ATOM 2873 O O . HIS A 1 366 ? -15.171 22.797 -10.072 1.00 97.94 366 HIS A O 1
ATOM 2879 N N . LEU A 1 367 ? -16.755 24.139 -9.226 1.00 98.19 367 LEU A N 1
ATOM 2880 C CA . LEU A 1 367 ? -17.463 23.040 -8.569 1.00 98.19 367 LEU A CA 1
ATOM 2881 C C . LEU A 1 367 ? -18.038 22.110 -9.650 1.00 98.19 367 LEU A C 1
ATOM 2883 O O . LEU A 1 367 ? -18.443 22.578 -10.717 1.00 98.19 367 LEU A O 1
ATOM 2887 N N . ALA A 1 368 ? -18.036 20.804 -9.396 1.00 98.06 368 ALA A N 1
ATOM 2888 C CA . ALA A 1 368 ? -18.596 19.824 -10.322 1.00 98.06 368 ALA A CA 1
ATOM 2889 C C . ALA A 1 368 ? -20.119 19.729 -10.145 1.00 98.06 368 ALA A C 1
ATOM 2891 O O . ALA A 1 368 ? -20.611 19.609 -9.025 1.00 98.06 368 ALA A O 1
ATOM 2892 N N . GLN A 1 369 ? -20.872 19.795 -11.242 1.00 97.69 369 GLN A N 1
ATOM 2893 C CA . GLN A 1 369 ? -22.335 19.781 -11.209 1.00 97.69 369 GLN A CA 1
ATOM 2894 C C . GLN A 1 369 ? -22.903 18.408 -10.813 1.00 97.69 369 GLN A C 1
ATOM 2896 O O . GLN A 1 369 ? -23.971 18.329 -10.207 1.00 97.69 369 GLN A O 1
ATOM 2901 N N . ASP A 1 370 ? -22.194 17.330 -11.119 1.00 97.50 370 ASP A N 1
ATOM 2902 C CA . ASP A 1 370 ? -22.578 15.960 -10.775 1.00 97.50 370 ASP A CA 1
ATOM 2903 C C . ASP A 1 370 ? -22.117 15.497 -9.380 1.00 97.50 370 ASP A C 1
ATOM 2905 O O . ASP A 1 370 ? -22.550 14.443 -8.923 1.00 97.50 370 ASP A O 1
ATOM 2909 N N . GLU A 1 371 ? -21.299 16.279 -8.670 1.00 98.19 371 GLU A N 1
ATOM 2910 C CA . GLU A 1 371 ? -20.888 15.986 -7.292 1.00 98.19 371 GLU A CA 1
ATOM 2911 C C . GLU A 1 371 ? -21.695 16.821 -6.292 1.00 98.19 371 GLU A C 1
ATOM 2913 O O . GLU A 1 371 ? -21.956 18.005 -6.517 1.00 98.19 371 GLU A O 1
ATOM 2918 N N . PHE A 1 372 ? -22.069 16.219 -5.157 1.00 97.69 372 PHE A N 1
ATOM 2919 C CA . PHE A 1 372 ? -22.743 16.896 -4.035 1.00 97.69 372 PHE A CA 1
ATOM 2920 C C . PHE A 1 372 ? -23.987 17.713 -4.432 1.00 97.69 372 PHE A C 1
ATOM 2922 O O . PHE A 1 372 ? -24.225 18.808 -3.905 1.00 97.69 372 PHE A O 1
ATOM 2929 N N . ALA A 1 373 ? -24.767 17.219 -5.397 1.00 96.44 373 ALA A N 1
ATOM 2930 C CA . ALA A 1 373 ? -25.886 17.956 -5.988 1.00 96.44 373 ALA A CA 1
ATOM 2931 C C . ALA A 1 373 ? -26.972 18.357 -4.968 1.00 96.44 373 ALA A C 1
ATOM 2933 O O . ALA A 1 373 ? -27.677 19.346 -5.158 1.00 96.44 373 ALA A O 1
ATOM 2934 N N . ASP A 1 374 ? -27.078 17.636 -3.857 1.00 95.38 374 ASP A N 1
ATOM 2935 C CA . ASP A 1 374 ? -27.995 17.894 -2.747 1.00 95.38 374 ASP A CA 1
ATOM 2936 C C . ASP A 1 374 ? -27.425 18.811 -1.647 1.00 95.38 374 ASP A C 1
ATOM 2938 O O . ASP A 1 374 ? -28.151 19.191 -0.727 1.00 95.38 374 ASP A O 1
ATOM 2942 N N . ASN A 1 375 ? -26.162 19.240 -1.760 1.00 95.69 375 ASN A N 1
ATOM 2943 C CA . ASN A 1 375 ? -25.500 20.154 -0.820 1.00 95.69 375 ASN A CA 1
ATOM 2944 C C . ASN A 1 375 ? -24.945 21.428 -1.498 1.00 95.69 375 ASN A C 1
ATOM 2946 O O . ASN A 1 375 ? -24.015 22.089 -1.007 1.00 95.69 375 ASN A O 1
ATOM 2950 N N . GLY A 1 376 ? -25.527 21.794 -2.644 1.00 94.94 376 GLY A N 1
ATOM 2951 C CA . GLY A 1 376 ? -25.108 22.950 -3.439 1.00 94.94 376 GLY A CA 1
ATOM 2952 C C . GLY A 1 376 ? -23.728 22.753 -4.063 1.00 94.94 376 GLY A C 1
ATOM 2953 O O . GLY A 1 376 ? -22.911 23.672 -4.025 1.00 94.94 376 GLY A O 1
ATOM 2954 N N . HIS A 1 377 ? -23.464 21.542 -4.563 1.00 97.31 377 HIS A N 1
ATOM 2955 C CA . HIS A 1 377 ? -22.227 21.150 -5.244 1.00 97.31 377 HIS A CA 1
ATOM 2956 C C . HIS A 1 377 ? -20.964 21.311 -4.388 1.00 97.31 377 HIS A C 1
ATOM 2958 O O . HIS A 1 377 ? -19.865 21.536 -4.892 1.00 97.31 377 HIS A O 1
ATOM 2964 N N . PHE A 1 378 ? -21.123 21.216 -3.065 1.00 97.44 378 PHE A N 1
ATOM 2965 C CA . PHE A 1 378 ? -20.054 21.380 -2.091 1.00 97.44 378 PHE A CA 1
ATOM 2966 C C . PHE A 1 378 ? -19.984 20.170 -1.143 1.00 97.44 378 PHE A C 1
ATOM 2968 O O . PHE A 1 378 ? -21.032 19.688 -0.708 1.00 97.44 378 PHE A O 1
ATOM 2975 N N . PRO A 1 379 ? -18.783 19.703 -0.761 1.00 97.44 379 PRO A N 1
ATOM 2976 C CA . PRO A 1 379 ? -18.629 18.557 0.131 1.00 97.44 379 PRO A CA 1
ATOM 2977 C C . PRO A 1 379 ? -19.362 18.701 1.473 1.00 97.44 379 PRO A C 1
ATOM 2979 O O . PRO A 1 379 ? -19.395 19.777 2.071 1.00 97.44 379 PRO A O 1
ATOM 2982 N N . PHE A 1 380 ? -19.929 17.606 1.981 1.00 94.69 380 PHE A N 1
ATOM 2983 C CA . PHE A 1 380 ? -20.654 17.596 3.261 1.00 94.69 380 PHE A CA 1
ATOM 2984 C C . PHE A 1 380 ? -19.737 17.450 4.486 1.00 94.69 380 PHE A C 1
ATOM 2986 O O . PHE A 1 380 ? -20.062 17.964 5.556 1.00 94.69 380 PHE A O 1
ATOM 2993 N N . GLN A 1 381 ? -18.584 16.787 4.344 1.00 96.38 381 GLN A N 1
ATOM 2994 C CA . GLN A 1 381 ? -17.701 16.470 5.466 1.00 96.38 381 GLN A CA 1
ATOM 2995 C C . GLN A 1 381 ? -16.632 17.549 5.670 1.00 96.38 381 GLN A C 1
ATOM 2997 O O . GLN A 1 381 ? -15.754 17.751 4.832 1.00 96.38 381 GLN A O 1
ATOM 3002 N N . LEU A 1 382 ? -16.663 18.203 6.832 1.00 97.44 382 LEU A N 1
ATOM 3003 C CA . LEU A 1 382 ? -15.546 19.022 7.301 1.00 97.44 382 LEU A CA 1
ATOM 3004 C C . LEU A 1 382 ? -14.351 18.112 7.605 1.00 97.44 382 LEU A C 1
ATOM 3006 O O . LEU A 1 382 ? -14.496 17.124 8.333 1.00 97.44 382 LEU A O 1
ATOM 3010 N N . TYR A 1 383 ? -13.170 18.467 7.101 1.00 96.19 383 TYR A N 1
ATOM 3011 C CA . TYR A 1 383 ? -11.944 17.723 7.362 1.00 96.19 383 TYR A CA 1
ATOM 3012 C C . TYR A 1 383 ? -11.408 18.040 8.757 1.00 96.19 383 TYR A C 1
ATOM 3014 O O . TYR A 1 383 ? -10.525 18.883 8.944 1.00 96.19 383 TYR A O 1
ATOM 3022 N N . VAL A 1 384 ? -11.968 17.340 9.740 1.00 96.06 384 VAL A N 1
ATOM 3023 C CA . VAL A 1 384 ? -11.484 17.303 11.118 1.00 96.06 384 VAL A CA 1
ATOM 3024 C C . VAL A 1 384 ? -10.185 16.501 11.126 1.00 96.06 384 VAL A C 1
ATOM 3026 O O . VAL A 1 384 ? -10.193 15.274 11.079 1.00 96.06 384 VAL A O 1
ATOM 3029 N N . ARG A 1 385 ? -9.051 17.205 11.125 1.00 93.31 385 ARG A N 1
ATOM 3030 C CA . ARG A 1 385 ? -7.723 16.568 11.094 1.00 93.31 385 ARG A CA 1
ATOM 3031 C C . ARG A 1 385 ? -7.376 15.887 12.403 1.00 93.31 385 ARG A C 1
ATOM 3033 O O . ARG A 1 385 ? -6.651 14.904 12.399 1.00 93.31 385 ARG A O 1
ATOM 3040 N N . GLU A 1 386 ? -7.868 16.448 13.497 1.00 96.62 386 GLU A N 1
ATOM 3041 C CA . GLU A 1 386 ? -7.617 16.003 14.856 1.00 96.62 386 GLU A CA 1
ATOM 3042 C C . GLU A 1 386 ? -8.632 16.661 15.785 1.00 96.62 386 GLU A C 1
ATOM 3044 O O . GLU A 1 386 ? -8.981 17.828 15.600 1.00 96.62 386 GLU A O 1
ATOM 3049 N N . ALA A 1 387 ? -9.110 15.921 16.777 1.00 96.88 387 ALA A N 1
ATOM 3050 C CA . ALA A 1 387 ? -10.063 16.405 17.765 1.00 96.88 387 ALA A CA 1
ATOM 3051 C C . ALA A 1 387 ? -9.648 15.901 19.151 1.00 96.88 387 ALA A C 1
ATOM 3053 O O . ALA A 1 387 ? -8.525 16.146 19.590 1.00 96.88 387 ALA A O 1
ATOM 3054 N N . ARG A 1 388 ? -10.535 15.192 19.851 1.00 97.94 388 ARG A N 1
ATOM 3055 C CA . ARG A 1 388 ? -10.149 14.468 21.059 1.00 97.94 388 ARG A CA 1
ATOM 3056 C C . ARG A 1 388 ? -9.245 13.296 20.673 1.00 97.94 388 ARG A C 1
ATOM 3058 O O . ARG A 1 388 ? -9.475 12.646 19.659 1.00 97.94 388 ARG A O 1
ATOM 3065 N N . ARG A 1 389 ? -8.270 12.990 21.527 1.00 98.06 389 ARG A N 1
ATOM 3066 C CA . ARG A 1 389 ? -7.484 11.747 21.475 1.00 98.06 389 ARG A CA 1
ATOM 3067 C C . ARG A 1 389 ? -7.752 10.944 22.735 1.00 98.06 389 ARG A C 1
ATOM 3069 O O . ARG A 1 389 ? -7.643 11.480 23.841 1.00 98.06 389 ARG A O 1
ATOM 3076 N N . LEU A 1 390 ? -8.145 9.683 22.598 1.00 98.69 390 LEU A N 1
ATOM 3077 C CA . LEU A 1 390 ? -8.452 8.822 23.741 1.00 98.69 390 LEU A CA 1
ATOM 3078 C C . LEU A 1 390 ? -7.254 8.721 24.714 1.00 98.69 390 LEU A C 1
ATOM 3080 O O . LEU A 1 390 ? -6.103 8.688 24.299 1.00 98.69 390 LEU A O 1
ATOM 3084 N N . ILE A 1 391 ? -7.504 8.612 26.023 1.00 98.44 391 ILE A N 1
ATOM 3085 C CA . ILE A 1 391 ? -6.519 8.059 26.967 1.00 98.44 391 ILE A CA 1
ATOM 3086 C C . ILE A 1 391 ? -6.825 6.566 27.121 1.00 98.44 391 ILE A C 1
ATOM 3088 O O . ILE A 1 391 ? -7.680 6.152 27.915 1.00 98.44 391 ILE A O 1
ATOM 3092 N N . GLY A 1 392 ? -6.156 5.767 26.293 1.00 97.94 392 GLY A N 1
ATOM 3093 C CA . GLY A 1 392 ? -6.334 4.322 26.205 1.00 97.94 392 GLY A CA 1
ATOM 3094 C C . GLY A 1 392 ? -5.428 3.530 27.149 1.00 97.94 392 GLY A C 1
ATOM 3095 O O . GLY A 1 392 ? -4.743 4.088 28.011 1.00 97.94 392 GLY A O 1
ATOM 3096 N N . GLU A 1 393 ? -5.419 2.208 26.982 1.00 98.38 393 GLU A N 1
ATOM 3097 C CA . GLU A 1 393 ? -4.494 1.310 27.689 1.00 98.38 393 GLU A CA 1
ATOM 3098 C C . GLU A 1 393 ? -3.036 1.477 27.221 1.00 98.38 393 GLU A C 1
ATOM 3100 O O . GLU A 1 393 ? -2.111 1.194 27.982 1.00 98.38 393 GLU A O 1
ATOM 3105 N N . TYR A 1 394 ? -2.831 1.998 26.008 1.00 98.50 394 TYR A N 1
ATOM 3106 C CA . TYR A 1 394 ? -1.542 2.458 25.487 1.00 98.50 394 TYR A CA 1
ATOM 3107 C C . TYR A 1 394 ? -1.714 3.808 24.777 1.00 98.50 394 TYR A C 1
ATOM 3109 O O . TYR A 1 394 ? -2.767 4.058 24.196 1.00 98.50 394 TYR A O 1
ATOM 3117 N N . THR A 1 395 ? -0.720 4.698 24.832 1.00 98.38 395 THR A N 1
ATOM 3118 C CA . THR A 1 395 ? -0.685 5.950 24.049 1.00 98.38 395 THR A CA 1
ATOM 3119 C C . THR A 1 395 ? 0.434 5.815 23.024 1.00 98.38 395 THR A C 1
ATOM 3121 O O . THR A 1 395 ? 1.586 5.726 23.430 1.00 98.38 395 THR A O 1
ATOM 3124 N N . LEU A 1 396 ? 0.090 5.768 21.734 1.00 98.31 396 LEU A N 1
ATOM 3125 C CA . LEU A 1 396 ? 1.076 5.755 20.649 1.00 98.31 396 LEU A CA 1
ATOM 3126 C C . LEU A 1 396 ? 1.689 7.148 20.474 1.00 98.31 396 LEU A C 1
ATOM 3128 O O . LEU A 1 396 ? 0.980 8.154 20.445 1.00 98.31 396 LEU A O 1
ATOM 3132 N N . THR A 1 397 ? 3.007 7.184 20.375 1.00 97.50 397 THR A N 1
ATOM 3133 C CA . THR A 1 397 ? 3.857 8.377 20.391 1.00 97.50 397 THR A CA 1
ATOM 3134 C C . THR A 1 397 ? 4.701 8.461 19.116 1.00 97.50 397 THR A C 1
ATOM 3136 O O . THR A 1 397 ? 4.791 7.504 18.347 1.00 97.50 397 THR A O 1
ATOM 3139 N N . GLU A 1 398 ? 5.373 9.588 18.906 1.00 95.25 398 GLU A N 1
ATOM 3140 C CA . GLU A 1 398 ? 6.405 9.782 17.891 1.00 95.25 398 GLU A CA 1
ATOM 3141 C C . GLU A 1 398 ? 7.480 8.690 17.968 1.00 95.25 398 GLU A C 1
ATOM 3143 O O . GLU A 1 398 ? 7.878 8.153 16.939 1.00 95.25 398 GLU A O 1
ATOM 3148 N N . HIS A 1 399 ? 7.890 8.297 19.176 1.00 93.19 399 HIS A N 1
ATOM 3149 C CA . HIS A 1 399 ? 8.911 7.271 19.394 1.00 93.19 399 HIS A CA 1
ATOM 3150 C C . HIS A 1 399 ? 8.518 5.904 18.829 1.00 93.19 399 HIS A C 1
ATOM 3152 O O . HIS A 1 399 ? 9.371 5.171 18.328 1.00 93.19 399 HIS A O 1
ATOM 3158 N N . ASP A 1 400 ? 7.225 5.569 18.862 1.00 94.81 400 ASP A N 1
ATOM 3159 C CA . ASP A 1 400 ? 6.726 4.327 18.273 1.00 94.81 400 ASP A CA 1
ATOM 3160 C C . ASP A 1 400 ? 6.856 4.346 16.738 1.00 94.81 400 ASP A C 1
ATOM 3162 O O . ASP A 1 400 ? 7.075 3.303 16.125 1.00 94.81 400 ASP A O 1
ATOM 3166 N N . ILE A 1 401 ? 6.795 5.538 16.132 1.00 93.62 401 ILE A N 1
ATOM 3167 C CA . ILE A 1 401 ? 6.841 5.775 14.683 1.00 93.62 401 ILE A CA 1
ATOM 3168 C C . ILE A 1 401 ? 8.275 5.902 14.163 1.00 93.62 401 ILE A C 1
ATOM 3170 O O . ILE A 1 401 ? 8.601 5.370 13.102 1.00 93.62 401 ILE A O 1
ATOM 3174 N N . THR A 1 402 ? 9.121 6.666 14.854 1.00 87.75 402 THR A N 1
ATOM 3175 C CA . THR A 1 402 ? 10.452 7.035 14.351 1.00 87.75 402 THR A CA 1
ATOM 3176 C C . THR A 1 402 ? 11.562 6.154 14.902 1.00 87.75 402 THR A C 1
ATOM 3178 O O . THR A 1 402 ? 12.664 6.197 14.367 1.00 87.75 402 THR A O 1
ATOM 3181 N N . GLY A 1 403 ? 11.317 5.400 15.980 1.00 77.44 403 GLY A N 1
ATOM 3182 C CA . GLY A 1 403 ? 12.386 4.890 16.838 1.00 77.44 403 GLY A CA 1
ATOM 3183 C C . GLY A 1 403 ? 13.051 6.034 17.605 1.00 77.44 403 GLY A C 1
ATOM 3184 O O . GLY A 1 403 ? 13.011 7.185 17.168 1.00 77.44 403 GLY A O 1
ATOM 3185 N N . ASP A 1 404 ? 13.672 5.757 18.752 1.00 71.38 404 ASP A N 1
ATOM 3186 C CA . ASP A 1 404 ? 14.295 6.749 19.655 1.00 71.38 404 ASP A CA 1
ATOM 3187 C C . ASP A 1 404 ? 15.540 7.469 19.068 1.00 71.38 404 ASP A C 1
ATOM 3189 O O . ASP A 1 404 ? 16.517 7.746 19.766 1.00 71.38 404 ASP A O 1
ATOM 3193 N N . GLY A 1 405 ? 15.576 7.724 17.757 1.00 54.78 405 GLY A N 1
ATOM 3194 C CA . GLY A 1 405 ? 16.689 8.325 17.020 1.00 54.78 405 GLY A CA 1
ATOM 3195 C C . GLY A 1 405 ? 17.902 7.405 16.841 1.00 54.78 405 GLY A C 1
ATOM 3196 O O . GLY A 1 405 ? 18.819 7.738 16.089 1.00 54.78 405 GLY A O 1
ATOM 3197 N N . GLN A 1 406 ? 17.923 6.240 17.495 1.00 46.47 406 GLN A N 1
ATOM 3198 C CA . GLN A 1 406 ? 18.859 5.161 17.194 1.00 46.47 406 GLN A CA 1
ATOM 3199 C C . GLN A 1 406 ? 18.310 4.425 15.974 1.00 46.47 406 GLN A C 1
ATOM 3201 O O . GLN A 1 406 ? 17.185 3.957 16.029 1.00 46.47 406 GLN A O 1
ATOM 3206 N N . ASP A 1 407 ? 19.060 4.459 14.867 1.00 56.22 407 ASP A N 1
ATOM 3207 C CA . ASP A 1 407 ? 18.826 3.783 13.572 1.00 56.22 407 ASP A CA 1
ATOM 3208 C C . ASP A 1 407 ? 17.468 3.971 12.847 1.00 56.22 407 ASP A C 1
ATOM 3210 O O . ASP A 1 407 ? 17.298 3.461 11.737 1.00 56.22 407 ASP A O 1
ATOM 3214 N N . ASN A 1 408 ? 16.568 4.797 13.387 1.00 67.44 408 ASN A N 1
ATOM 3215 C CA . ASN A 1 408 ? 15.205 5.028 12.898 1.00 67.44 408 ASN A CA 1
ATOM 3216 C C . ASN A 1 408 ? 14.359 3.741 12.789 1.00 67.44 408 ASN A C 1
ATOM 3218 O O . ASN A 1 408 ? 13.557 3.610 11.857 1.00 67.44 408 ASN A O 1
ATOM 3222 N N . THR A 1 409 ? 14.562 2.770 13.687 1.00 77.75 409 THR A N 1
ATOM 3223 C CA . THR A 1 409 ? 13.738 1.552 13.744 1.00 77.75 409 THR A CA 1
ATOM 3224 C C . THR A 1 409 ? 12.480 1.791 14.584 1.00 77.75 409 THR A C 1
ATOM 3226 O O . THR A 1 409 ? 12.604 2.024 15.789 1.00 77.75 409 THR A O 1
ATOM 3229 N N . PRO A 1 410 ? 11.270 1.704 13.995 1.00 85.75 410 PRO A N 1
ATOM 3230 C CA . PRO A 1 410 ? 10.020 1.840 14.738 1.00 85.75 410 PRO A CA 1
ATOM 3231 C C . PRO A 1 410 ? 9.865 0.777 15.825 1.00 85.75 410 PRO A C 1
ATOM 3233 O O . PRO A 1 410 ? 10.465 -0.303 15.766 1.00 85.75 410 PRO A O 1
ATOM 3236 N N . ARG A 1 411 ? 9.039 1.073 16.829 1.00 88.44 411 ARG A N 1
ATOM 3237 C CA . ARG A 1 411 ? 8.862 0.179 17.973 1.00 88.44 411 ARG A CA 1
ATOM 3238 C C . ARG A 1 411 ? 8.063 -1.065 17.588 1.00 88.44 411 ARG A C 1
ATOM 3240 O O . ARG A 1 411 ? 7.025 -0.976 16.940 1.00 88.44 411 ARG A O 1
ATOM 3247 N N . HIS A 1 412 ? 8.522 -2.223 18.061 1.00 87.75 412 HIS A N 1
ATOM 3248 C CA . HIS A 1 412 ? 7.775 -3.473 17.946 1.00 87.75 412 HIS A CA 1
ATOM 3249 C C . HIS A 1 412 ? 6.694 -3.594 19.028 1.00 87.75 412 HIS A C 1
ATOM 3251 O O . HIS A 1 412 ? 6.927 -3.275 20.201 1.00 87.75 412 HIS A O 1
ATOM 3257 N N . HIS A 1 413 ? 5.542 -4.134 18.641 1.00 90.00 413 HIS A N 1
ATOM 3258 C CA . HIS A 1 413 ? 4.403 -4.398 19.501 1.00 90.00 413 HIS A CA 1
ATOM 3259 C C . HIS A 1 413 ? 3.894 -5.835 19.322 1.00 90.00 413 HIS A C 1
ATOM 3261 O O . HIS A 1 413 ? 3.331 -6.196 18.289 1.00 90.00 413 HIS A O 1
ATOM 3267 N N . ASP A 1 414 ? 3.982 -6.638 20.388 1.00 87.19 414 ASP A N 1
ATOM 3268 C CA . ASP A 1 414 ? 3.449 -8.011 20.403 1.00 87.19 414 ASP A CA 1
ATOM 3269 C C . ASP A 1 414 ? 1.947 -8.061 20.071 1.00 87.19 414 ASP A C 1
ATOM 3271 O O . ASP A 1 414 ? 1.453 -9.030 19.492 1.00 87.19 414 ASP A O 1
ATOM 3275 N N . ASP A 1 415 ? 1.220 -6.994 20.412 1.00 94.19 415 ASP A N 1
ATOM 3276 C CA . ASP A 1 415 ? -0.204 -6.812 20.153 1.00 94.19 415 ASP A CA 1
ATOM 3277 C C . ASP A 1 415 ? -0.516 -5.939 18.931 1.00 94.19 415 ASP A C 1
ATOM 3279 O O . ASP A 1 415 ? -1.596 -5.347 18.867 1.00 94.19 415 ASP A O 1
ATOM 3283 N N . SER A 1 416 ? 0.399 -5.855 17.959 1.00 96.81 416 SER A N 1
ATOM 3284 C CA . SER A 1 416 ? 0.155 -5.138 16.705 1.00 96.81 416 SER A CA 1
ATOM 3285 C C . SER A 1 416 ? -1.059 -5.697 15.959 1.00 96.81 416 SER A C 1
ATOM 3287 O O . SER A 1 416 ? -1.192 -6.913 15.777 1.00 96.81 416 SER A O 1
ATOM 3289 N N . ILE A 1 417 ? -1.943 -4.800 15.524 1.00 97.38 417 ILE A N 1
ATOM 3290 C CA . ILE A 1 417 ? -3.134 -5.128 14.733 1.00 97.38 417 ILE A CA 1
ATOM 3291 C C . ILE A 1 417 ? -3.148 -4.457 13.364 1.00 97.38 417 ILE A C 1
ATOM 3293 O O . ILE A 1 417 ? -3.975 -4.821 12.538 1.00 97.38 417 ILE A O 1
ATOM 3297 N N . ALA A 1 418 ? -2.264 -3.502 13.100 1.00 97.25 418 ALA A N 1
ATOM 3298 C CA . ALA A 1 418 ? -2.158 -2.812 11.821 1.00 97.25 418 ALA A CA 1
ATOM 3299 C C . ALA A 1 418 ? -0.760 -2.204 11.678 1.00 97.25 418 ALA A C 1
ATOM 3301 O O . ALA A 1 418 ? -0.023 -2.093 12.659 1.00 97.25 418 ALA A O 1
ATOM 3302 N N . VAL A 1 419 ? -0.423 -1.769 10.468 1.00 94.88 419 VAL A N 1
ATOM 3303 C CA . VAL A 1 419 ? 0.776 -0.974 10.193 1.00 94.88 419 VAL A CA 1
ATOM 3304 C C . VAL A 1 419 ? 0.350 0.428 9.767 1.00 94.88 419 VAL A C 1
ATOM 3306 O O . VAL A 1 419 ? -0.517 0.582 8.907 1.00 94.88 419 VAL A O 1
ATOM 3309 N N . GLY A 1 420 ? 0.945 1.448 10.381 1.00 94.69 420 GLY A N 1
ATOM 3310 C CA . GLY A 1 420 ? 0.917 2.820 9.881 1.00 94.69 420 GLY A CA 1
ATOM 3311 C C . GLY A 1 420 ? 2.150 3.076 9.021 1.00 94.69 420 GLY A C 1
ATOM 3312 O O . GLY A 1 420 ? 3.203 2.498 9.262 1.00 94.69 420 GLY A O 1
ATOM 3313 N N . GLU A 1 421 ? 2.041 3.904 7.988 1.00 91.31 421 GLU A N 1
ATOM 3314 C CA . GLU A 1 421 ? 3.155 4.118 7.045 1.00 91.31 421 GLU A CA 1
ATOM 3315 C C . GLU A 1 421 ? 3.330 5.568 6.594 1.00 91.31 421 GLU A C 1
ATOM 3317 O O . GLU A 1 421 ? 4.415 5.964 6.169 1.00 91.31 421 GLU A O 1
ATOM 3322 N N . PHE A 1 422 ? 2.284 6.379 6.742 1.00 93.25 422 PHE A N 1
ATOM 3323 C CA . PHE A 1 422 ? 2.301 7.752 6.276 1.00 93.25 422 PHE A CA 1
ATOM 3324 C C . PHE A 1 422 ? 3.214 8.630 7.149 1.00 93.25 422 PHE A C 1
ATOM 3326 O O . PHE A 1 422 ? 3.181 8.508 8.376 1.00 93.25 422 PHE A O 1
ATOM 3333 N N . PRO A 1 423 ? 4.020 9.538 6.572 1.00 93.00 423 PRO A N 1
ATOM 3334 C CA . PRO A 1 423 ? 4.847 10.458 7.348 1.00 93.00 423 PRO A CA 1
ATOM 3335 C C . PRO A 1 423 ? 4.045 11.285 8.359 1.00 93.00 423 PRO A C 1
ATOM 3337 O O . PRO A 1 423 ? 2.896 11.636 8.106 1.00 93.00 423 PRO A O 1
ATOM 3340 N N . ILE A 1 424 ? 4.673 11.650 9.481 1.00 95.19 424 ILE A N 1
ATOM 3341 C CA . ILE A 1 424 ? 4.116 12.640 10.419 1.00 95.19 424 ILE A CA 1
ATOM 3342 C C . ILE A 1 424 ? 3.860 13.935 9.629 1.00 95.19 424 ILE A C 1
ATOM 3344 O O . ILE A 1 424 ? 4.793 14.510 9.055 1.00 95.19 424 ILE A O 1
ATOM 3348 N N . ASP A 1 425 ? 2.588 14.338 9.551 1.00 94.00 425 ASP A N 1
ATOM 3349 C CA . ASP A 1 425 ? 2.120 15.503 8.798 1.00 94.00 425 ASP A CA 1
ATOM 3350 C C . ASP A 1 425 ? 1.018 16.248 9.570 1.00 94.00 425 ASP A C 1
ATOM 3352 O O . ASP A 1 425 ? -0.136 15.806 9.644 1.00 94.00 425 ASP A O 1
ATOM 3356 N N . SER A 1 426 ? 1.370 17.396 10.150 1.00 95.62 426 SER A N 1
ATOM 3357 C CA . SER A 1 426 ? 0.461 18.249 10.925 1.00 95.62 426 SER A CA 1
ATOM 3358 C C . SER A 1 426 ? 0.258 19.600 10.247 1.00 95.62 426 SER A C 1
ATOM 3360 O O . SER A 1 426 ? 1.190 20.179 9.689 1.00 95.62 426 SER A O 1
ATOM 3362 N N . PHE A 1 427 ? -0.974 20.107 10.291 1.00 95.50 427 PHE A N 1
ATOM 3363 C CA . PHE A 1 427 ? -1.349 21.401 9.715 1.00 95.50 427 PHE A CA 1
ATOM 3364 C C . PHE A 1 427 ? -1.125 22.537 10.721 1.00 95.50 427 PHE A C 1
ATOM 3366 O O . PHE A 1 427 ? -1.118 22.281 11.922 1.00 95.50 427 PHE A O 1
ATOM 3373 N N . PRO A 1 428 ? -0.981 23.796 10.264 1.00 97.25 428 PRO A N 1
ATOM 3374 C CA . PRO A 1 428 ? -0.742 24.905 11.174 1.00 97.25 428 PRO A CA 1
ATOM 3375 C C . PRO A 1 428 ? -1.863 25.065 12.207 1.00 97.25 428 PRO A C 1
ATOM 3377 O O . PRO A 1 428 ? -3.045 24.951 11.870 1.00 97.25 428 PRO A O 1
ATOM 3380 N N . CYS A 1 429 ? -1.484 25.372 13.445 1.00 97.50 429 CYS A N 1
ATOM 3381 C CA . CYS A 1 429 ? -2.398 25.540 14.578 1.00 97.50 429 CYS A CA 1
ATOM 3382 C C . CYS A 1 429 ? -2.691 27.015 14.881 1.00 97.50 429 CYS A C 1
ATOM 3384 O O . CYS A 1 429 ? -3.681 27.324 15.543 1.00 97.50 429 CYS A O 1
ATOM 3386 N N . ARG A 1 430 ? -1.852 27.935 14.382 1.00 96.25 430 ARG A N 1
ATOM 3387 C CA . ARG A 1 430 ? -1.965 29.377 14.629 1.00 96.25 430 ARG A CA 1
ATOM 3388 C C . ARG A 1 430 ? -1.850 30.194 13.346 1.00 96.25 430 ARG A C 1
ATOM 3390 O O . ARG A 1 430 ? -1.076 29.849 12.451 1.00 96.25 430 ARG A O 1
ATOM 3397 N N . LYS A 1 431 ? -2.588 31.307 13.265 1.00 95.31 431 LYS A N 1
ATOM 3398 C CA . LYS A 1 431 ? -2.409 32.289 12.187 1.00 95.31 431 LYS A CA 1
ATOM 3399 C C . LYS A 1 431 ? -1.056 32.987 12.311 1.00 95.31 431 LYS A C 1
ATOM 3401 O O . LYS A 1 431 ? -0.481 33.067 13.399 1.00 95.31 431 LYS A O 1
ATOM 3406 N N . ARG A 1 432 ? -0.588 33.547 11.194 1.00 94.62 432 ARG A N 1
ATOM 3407 C CA . ARG A 1 432 ? 0.683 34.276 11.097 1.00 94.62 432 ARG A CA 1
ATOM 3408 C C . ARG A 1 432 ? 0.815 35.322 12.208 1.00 94.62 432 ARG A C 1
ATOM 3410 O O . ARG A 1 432 ? -0.026 36.212 12.326 1.00 94.62 432 ARG A O 1
ATOM 3417 N N . GLN A 1 433 ? 1.884 35.236 12.988 1.00 92.69 433 GLN A N 1
ATOM 3418 C CA . GLN A 1 433 ? 2.250 36.217 14.005 1.00 92.69 433 GLN A CA 1
ATOM 3419 C C . GLN A 1 433 ? 3.321 37.189 13.478 1.00 92.69 433 GLN A C 1
ATOM 3421 O O . GLN A 1 433 ? 4.040 36.879 12.521 1.00 92.69 433 GLN A O 1
ATOM 3426 N N . PRO A 1 434 ? 3.467 38.384 14.084 1.00 90.00 434 PRO A N 1
ATOM 3427 C CA . PRO A 1 434 ? 4.599 39.258 13.797 1.00 90.00 434 PRO A CA 1
ATOM 3428 C C . PRO A 1 434 ? 5.930 38.529 14.032 1.00 90.00 434 PRO A C 1
ATOM 3430 O O . PRO A 1 434 ? 6.191 38.055 15.133 1.00 90.00 434 PRO A O 1
ATOM 3433 N N . GLY A 1 435 ? 6.775 38.461 13.001 1.00 86.75 435 GLY A N 1
ATOM 3434 C CA . GLY A 1 435 ? 8.050 37.729 13.029 1.00 86.75 435 GLY A CA 1
ATOM 3435 C C . GLY A 1 435 ? 8.043 36.422 12.229 1.00 86.75 435 GLY A C 1
ATOM 3436 O O . GLY A 1 435 ? 9.110 35.966 11.815 1.00 86.75 435 GLY A O 1
ATOM 3437 N N . ASP A 1 436 ? 6.866 35.881 11.904 1.00 91.50 436 ASP A N 1
ATOM 3438 C CA . ASP A 1 436 ? 6.751 34.674 11.085 1.00 91.50 436 ASP A CA 1
ATOM 3439 C C . ASP A 1 436 ? 7.147 34.971 9.632 1.00 91.50 436 ASP A C 1
ATOM 3441 O O . ASP A 1 436 ? 6.515 35.768 8.919 1.00 91.50 436 ASP A O 1
ATOM 3445 N N . THR A 1 437 ? 8.222 34.316 9.192 1.00 89.00 437 THR A N 1
ATOM 3446 C CA . THR A 1 437 ? 8.837 34.530 7.870 1.00 89.00 437 THR A CA 1
ATOM 3447 C C . THR A 1 437 ? 8.960 33.259 7.031 1.00 89.00 437 THR A C 1
ATOM 3449 O O . THR A 1 437 ? 8.950 33.354 5.801 1.00 89.00 437 THR A O 1
ATOM 3452 N N . ILE A 1 438 ? 9.029 32.085 7.670 1.00 90.94 438 ILE A N 1
ATOM 3453 C CA . ILE A 1 438 ? 9.296 30.798 7.007 1.00 90.94 438 ILE A CA 1
ATOM 3454 C C . ILE A 1 438 ? 8.059 29.893 7.003 1.00 90.94 438 ILE A C 1
ATOM 3456 O O . ILE A 1 438 ? 7.682 29.382 5.951 1.00 90.94 438 ILE A O 1
ATOM 3460 N N . VAL A 1 439 ? 7.431 29.700 8.165 1.00 94.44 439 VAL A N 1
ATOM 3461 C CA . VAL A 1 439 ? 6.349 28.730 8.383 1.00 94.44 439 VAL A CA 1
ATOM 3462 C C . VAL A 1 439 ? 5.358 29.260 9.422 1.00 94.44 439 VAL A C 1
ATOM 3464 O O . VAL A 1 439 ? 5.723 30.108 10.235 1.00 94.44 439 VAL A O 1
ATOM 3467 N N . LEU A 1 440 ? 4.120 28.767 9.387 1.00 96.69 440 LEU A N 1
ATOM 3468 C CA . LEU A 1 440 ? 3.140 28.970 10.453 1.00 96.69 440 LEU A CA 1
ATOM 3469 C C . LEU A 1 440 ? 3.371 27.977 11.603 1.00 96.69 440 LEU A C 1
ATOM 3471 O O . LEU A 1 440 ? 3.788 26.840 11.381 1.00 96.69 440 LEU A O 1
ATOM 3475 N N . GLU A 1 441 ? 3.072 28.402 12.827 1.00 97.00 441 GLU A N 1
ATOM 3476 C CA . GLU A 1 441 ? 3.218 27.580 14.034 1.00 97.00 441 GLU A CA 1
ATOM 3477 C C . GLU A 1 441 ? 2.365 26.299 13.963 1.00 97.00 441 GLU A C 1
ATOM 3479 O O . GLU A 1 441 ? 1.226 26.314 13.483 1.00 97.00 441 GLU A O 1
ATOM 3484 N N . GLY A 1 442 ? 2.924 25.184 14.434 1.00 96.25 442 GLY A N 1
ATOM 3485 C CA . GLY A 1 442 ? 2.282 23.868 14.471 1.00 96.25 442 GLY A CA 1
ATOM 3486 C C . GLY A 1 442 ? 2.397 23.057 13.175 1.00 96.25 442 GLY A C 1
ATOM 3487 O O . GLY A 1 442 ? 2.103 21.865 13.181 1.00 96.25 442 GLY A O 1
ATOM 3488 N N . TYR A 1 443 ? 2.858 23.653 12.067 1.00 96.25 443 TYR A N 1
ATOM 3489 C CA . TYR A 1 443 ? 3.029 22.913 10.816 1.00 96.25 443 TYR A CA 1
ATOM 3490 C C . TYR A 1 443 ? 4.233 21.965 10.880 1.00 96.25 443 TYR A C 1
ATOM 3492 O O . TYR A 1 443 ? 5.384 22.402 10.956 1.00 96.25 443 TYR A O 1
ATOM 3500 N N . LEU A 1 444 ? 3.963 20.667 10.763 1.00 94.38 444 LEU A N 1
ATOM 3501 C CA . LEU A 1 444 ? 4.958 19.608 10.617 1.00 94.38 444 LEU A CA 1
ATOM 3502 C C . LEU A 1 444 ? 4.773 19.008 9.228 1.00 94.38 444 LEU A C 1
ATOM 3504 O O . LEU A 1 444 ? 3.907 18.170 9.040 1.00 94.38 444 LEU A O 1
ATOM 3508 N N . GLY A 1 445 ? 5.523 19.478 8.233 1.00 88.50 445 GLY A N 1
ATOM 3509 C CA . GLY A 1 445 ? 5.321 19.041 6.851 1.00 88.50 445 GLY A CA 1
ATOM 3510 C C . GLY A 1 445 ? 6.090 17.766 6.513 1.00 88.50 445 GLY A C 1
ATOM 3511 O O . GLY A 1 445 ? 7.295 17.851 6.286 1.00 88.50 445 GLY A O 1
ATOM 3512 N N . MET A 1 446 ? 5.392 16.635 6.377 1.00 84.31 446 MET A N 1
ATOM 3513 C CA . MET A 1 446 ? 5.903 15.369 5.821 1.00 84.31 446 MET A CA 1
ATOM 3514 C C . MET A 1 446 ? 7.296 14.951 6.337 1.00 84.31 446 MET A C 1
ATOM 3516 O O . MET A 1 446 ? 8.282 15.020 5.597 1.00 84.31 446 MET A O 1
ATOM 3520 N N . LEU A 1 447 ? 7.399 14.465 7.578 1.00 90.38 447 LEU A N 1
ATOM 3521 C CA . LEU A 1 447 ? 8.668 14.031 8.197 1.00 90.38 447 LEU A CA 1
ATOM 3522 C C . LEU A 1 447 ? 9.173 12.666 7.649 1.00 90.38 447 LEU A C 1
ATOM 3524 O O . LEU A 1 447 ? 9.613 11.781 8.378 1.00 90.38 447 LEU A O 1
ATOM 3528 N N . ASP A 1 448 ? 9.180 12.509 6.324 1.00 84.12 448 ASP A N 1
ATOM 3529 C CA . ASP A 1 448 ? 9.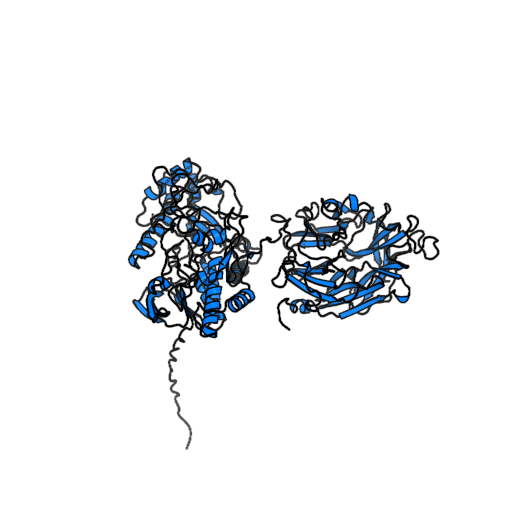475 11.273 5.580 1.00 84.12 448 ASP A CA 1
ATOM 3530 C C . ASP A 1 448 ? 10.896 10.715 5.793 1.00 84.12 448 ASP A C 1
ATOM 3532 O O . ASP A 1 448 ? 11.166 9.528 5.622 1.00 84.12 448 ASP A O 1
ATOM 3536 N N . HIS A 1 449 ? 11.829 11.570 6.194 1.00 83.12 449 HIS A N 1
ATOM 3537 C CA . HIS A 1 449 ? 13.205 11.192 6.487 1.00 83.12 449 HIS A CA 1
ATOM 3538 C C . HIS A 1 449 ? 13.358 10.335 7.750 1.00 83.12 449 HIS A C 1
ATOM 3540 O O . HIS A 1 449 ? 14.263 9.493 7.782 1.00 83.12 449 HIS A O 1
ATOM 3546 N N . ILE A 1 450 ? 12.468 10.500 8.732 1.00 85.94 450 ILE A N 1
ATOM 3547 C CA . ILE A 1 450 ? 12.501 9.781 10.016 1.00 85.94 450 ILE A CA 1
ATOM 3548 C C . ILE A 1 450 ? 11.318 8.831 10.213 1.00 85.94 450 ILE A C 1
ATOM 3550 O O . ILE A 1 450 ? 11.442 7.892 10.986 1.00 85.94 450 ILE A O 1
ATOM 3554 N N . THR A 1 451 ? 10.209 9.000 9.490 1.00 86.69 451 THR A N 1
ATOM 3555 C CA . THR A 1 451 ? 9.105 8.030 9.529 1.00 86.69 451 THR A CA 1
ATOM 3556 C C . THR A 1 451 ? 9.420 6.794 8.678 1.00 86.69 451 THR A C 1
ATOM 3558 O O . THR A 1 451 ? 9.875 6.901 7.535 1.00 86.69 451 THR A O 1
ATOM 3561 N N . ARG A 1 452 ? 9.171 5.603 9.222 1.00 85.12 452 ARG A N 1
ATOM 3562 C CA . ARG A 1 452 ? 9.156 4.312 8.510 1.00 85.12 452 ARG A CA 1
ATOM 3563 C C . ARG A 1 452 ? 7.806 3.638 8.762 1.00 85.12 452 ARG A C 1
ATOM 3565 O O . ARG A 1 452 ? 7.160 4.029 9.726 1.00 85.12 452 ARG A O 1
ATOM 3572 N N . PRO A 1 453 ? 7.376 2.645 7.963 1.00 89.38 453 PRO A N 1
ATOM 3573 C CA . PRO A 1 453 ? 6.231 1.822 8.339 1.00 89.38 453 PRO A CA 1
ATOM 3574 C C . PRO A 1 453 ? 6.397 1.274 9.763 1.00 89.38 453 PRO A C 1
ATOM 3576 O O . PRO A 1 453 ? 7.451 0.718 10.056 1.00 89.38 453 PRO A O 1
ATOM 3579 N N . TYR A 1 454 ? 5.396 1.459 10.625 1.00 93.12 454 TYR A N 1
ATOM 3580 C CA . TYR A 1 454 ? 5.428 1.220 12.073 1.00 93.12 454 TYR A CA 1
ATOM 3581 C C . TYR A 1 454 ? 4.207 0.416 12.539 1.00 93.12 454 TYR A C 1
ATOM 3583 O O . TYR A 1 454 ? 3.143 0.454 11.921 1.00 93.12 454 TYR A O 1
ATOM 3591 N N . GLU A 1 455 ? 4.355 -0.343 13.621 1.00 94.62 455 GLU A N 1
ATOM 3592 C CA . GLU A 1 455 ? 3.293 -1.196 14.160 1.00 94.62 455 GLU A CA 1
ATOM 3593 C C . GLU A 1 455 ? 2.309 -0.406 15.033 1.00 94.62 455 GLU A C 1
ATOM 3595 O O . GLU A 1 455 ? 2.701 0.474 15.799 1.00 94.62 455 GLU A O 1
ATOM 3600 N N . ILE A 1 456 ? 1.017 -0.734 14.943 1.00 98.25 456 ILE A N 1
ATOM 3601 C CA . ILE A 1 456 ? -0.042 -0.098 15.734 1.00 98.25 456 ILE A CA 1
ATOM 3602 C C . ILE A 1 456 ? -0.651 -1.129 16.700 1.00 98.25 456 ILE A C 1
ATOM 3604 O O . ILE A 1 456 ? -1.345 -2.049 16.248 1.00 98.25 456 ILE A O 1
ATOM 3608 N N . PRO A 1 457 ? -0.437 -0.995 18.026 1.00 98.31 457 PRO A N 1
ATOM 3609 C CA . PRO A 1 457 ? -0.918 -1.963 19.008 1.00 98.31 457 PRO A CA 1
ATOM 3610 C C . PRO A 1 457 ? -2.421 -1.840 19.276 1.00 98.31 457 PRO A C 1
ATOM 3612 O O . PRO A 1 457 ? -2.960 -0.739 19.383 1.00 98.31 457 PRO A O 1
ATOM 3615 N N . TYR A 1 458 ? -3.101 -2.968 19.498 1.00 98.75 458 TYR A N 1
ATOM 3616 C CA . TYR A 1 458 ? -4.541 -3.025 19.794 1.00 98.75 458 TYR A CA 1
ATOM 3617 C C . TYR A 1 458 ? -4.964 -2.117 20.958 1.00 98.75 458 TYR A C 1
ATOM 3619 O O . TYR A 1 458 ? -6.019 -1.477 20.916 1.00 98.75 458 TYR A O 1
ATOM 3627 N N . ARG A 1 459 ? -4.118 -2.019 21.989 1.00 98.56 459 ARG A N 1
ATOM 3628 C CA . ARG A 1 459 ? -4.388 -1.252 23.215 1.00 98.56 459 ARG A CA 1
ATOM 3629 C C . ARG A 1 459 ? -4.611 0.250 23.006 1.00 98.56 459 ARG A C 1
ATOM 3631 O O . ARG A 1 459 ? -5.153 0.888 23.910 1.00 98.56 459 ARG A O 1
ATOM 3638 N N . ILE A 1 460 ? -4.268 0.826 21.846 1.00 98.75 460 ILE A N 1
ATOM 3639 C CA . ILE A 1 460 ? -4.600 2.237 21.563 1.00 98.75 460 ILE A CA 1
ATOM 3640 C C . ILE A 1 460 ? -6.102 2.459 21.378 1.00 98.75 460 ILE A C 1
ATOM 3642 O O . ILE A 1 460 ? -6.589 3.567 21.591 1.00 98.75 460 ILE A O 1
ATOM 3646 N N . MET A 1 461 ? -6.844 1.420 20.983 1.00 98.81 461 MET A N 1
ATOM 3647 C CA . MET A 1 461 ? -8.280 1.517 20.713 1.00 98.81 461 MET A CA 1
ATOM 3648 C C . MET A 1 461 ? -9.132 1.253 21.958 1.00 98.81 461 MET A C 1
ATOM 3650 O O . MET A 1 461 ? -10.356 1.351 21.892 1.00 98.81 461 MET A O 1
ATOM 3654 N N . ILE A 1 462 ? -8.519 0.885 23.086 1.00 98.75 462 ILE A N 1
ATOM 3655 C CA . ILE A 1 462 ? -9.230 0.436 24.286 1.00 98.75 462 ILE A CA 1
ATOM 3656 C C . ILE A 1 462 ? -9.186 1.525 25.357 1.00 98.75 462 ILE A C 1
ATOM 3658 O O . ILE A 1 462 ? -8.100 1.846 25.844 1.00 98.75 462 ILE A O 1
ATOM 3662 N N . PRO A 1 463 ? -10.339 2.097 25.764 1.00 98.50 463 PRO A N 1
ATOM 3663 C CA . PRO A 1 463 ? -10.376 3.106 26.815 1.00 98.50 463 PRO A CA 1
ATOM 3664 C C . PRO A 1 463 ? -9.846 2.571 28.145 1.00 98.50 463 PRO A C 1
ATOM 3666 O O . PRO A 1 463 ? -10.254 1.510 28.624 1.00 98.50 463 PRO A O 1
ATOM 3669 N N . LYS A 1 464 ? -9.001 3.361 28.817 1.00 96.81 464 LYS A N 1
ATOM 3670 C CA . LYS A 1 464 ? -8.403 2.955 30.096 1.00 96.81 464 LYS A CA 1
ATOM 3671 C C . LYS A 1 464 ? -9.459 2.649 31.164 1.00 96.81 464 LYS A C 1
ATOM 3673 O O . LYS A 1 464 ? -9.335 1.667 31.895 1.00 96.81 464 LYS A O 1
ATOM 3678 N N . THR A 1 465 ? -10.512 3.466 31.234 1.00 94.50 465 THR A N 1
ATOM 3679 C CA . THR A 1 465 ? -11.498 3.448 32.331 1.00 94.50 465 THR A CA 1
ATOM 3680 C C . THR A 1 465 ? -12.875 2.908 31.962 1.00 94.50 465 THR A C 1
ATOM 3682 O O . THR A 1 465 ? -13.605 2.526 32.869 1.00 94.50 465 THR A O 1
ATOM 3685 N N . ILE A 1 466 ? -13.244 2.885 30.679 1.00 98.00 466 ILE A N 1
ATOM 3686 C CA . ILE A 1 466 ? -14.574 2.461 30.219 1.00 98.00 466 ILE A CA 1
ATOM 3687 C C . ILE A 1 466 ? -14.461 1.129 29.481 1.00 98.00 466 ILE A C 1
ATOM 3689 O O . ILE A 1 466 ? -13.569 0.932 28.662 1.00 98.00 466 ILE A O 1
ATOM 3693 N N . ASP A 1 467 ? -15.348 0.195 29.793 1.00 97.19 467 ASP A N 1
ATOM 3694 C CA . ASP A 1 467 ? -15.442 -1.106 29.142 1.00 97.19 467 ASP A CA 1
ATOM 3695 C C . ASP A 1 467 ? -16.621 -1.180 28.154 1.00 97.19 467 ASP A C 1
ATOM 3697 O O . ASP A 1 467 ? -17.552 -0.374 28.205 1.00 97.19 467 ASP A O 1
ATOM 3701 N N . GLY A 1 468 ? -16.595 -2.167 27.256 1.00 97.75 468 GLY A N 1
ATOM 3702 C CA . GLY A 1 468 ? -17.610 -2.359 26.215 1.00 97.75 468 GLY A CA 1
ATOM 3703 C C . GLY A 1 468 ? -17.457 -1.438 25.000 1.00 97.75 468 GLY A C 1
ATOM 3704 O O . GLY A 1 468 ? -18.360 -1.412 24.171 1.00 97.75 468 GLY A O 1
ATOM 3705 N N . LEU A 1 469 ? -16.340 -0.714 24.881 1.00 98.69 469 LEU A N 1
ATOM 3706 C CA . LEU A 1 469 ? -16.089 0.285 23.841 1.00 98.69 469 LEU A CA 1
ATOM 3707 C C . LEU A 1 469 ? -14.736 0.054 23.145 1.00 98.69 469 LEU A C 1
ATOM 3709 O O . LEU A 1 469 ? -13.751 -0.248 23.817 1.00 98.69 469 LEU A O 1
ATOM 3713 N N . ILE A 1 470 ? -14.697 0.221 21.820 1.00 98.88 470 ILE A N 1
ATOM 3714 C CA . ILE A 1 470 ? -13.488 0.200 20.976 1.00 98.88 470 ILE A CA 1
ATOM 3715 C C . ILE A 1 470 ? -13.439 1.495 20.148 1.00 98.88 470 ILE A C 1
ATOM 3717 O O . ILE A 1 470 ? -14.476 1.949 19.673 1.00 98.88 470 ILE A O 1
ATOM 3721 N N . VAL A 1 471 ? -12.261 2.094 19.964 1.00 98.88 471 VAL A N 1
ATOM 3722 C CA . VAL A 1 471 ? -12.088 3.414 19.327 1.00 98.88 471 VAL A CA 1
ATOM 3723 C C . VAL A 1 471 ? -11.036 3.356 18.204 1.00 98.88 471 VAL A C 1
ATOM 3725 O O . VAL A 1 471 ? -9.857 3.574 18.476 1.00 98.88 471 VAL A O 1
ATOM 3728 N N . PRO A 1 472 ? -11.416 3.038 16.949 1.00 98.50 472 PRO A N 1
ATOM 3729 C CA . PRO A 1 472 ? -10.473 2.922 15.829 1.00 98.50 472 PRO A CA 1
ATOM 3730 C C . PRO A 1 472 ? -10.060 4.242 15.156 1.00 98.50 472 PRO A C 1
ATOM 3732 O O . PRO A 1 472 ? -9.096 4.236 14.397 1.00 98.50 472 PRO A O 1
ATOM 3735 N N . VAL A 1 473 ? -10.778 5.352 15.380 1.00 98.31 473 VAL A N 1
ATOM 3736 C CA . VAL A 1 473 ? -10.544 6.627 14.663 1.00 98.31 473 VAL A CA 1
ATOM 3737 C C . VAL A 1 473 ? -9.821 7.638 15.551 1.00 98.31 473 VAL A C 1
ATOM 3739 O O . VAL A 1 473 ? -8.626 7.869 15.377 1.00 98.31 473 VAL A O 1
ATOM 3742 N N . ALA A 1 474 ? -10.507 8.179 16.559 1.00 98.00 474 ALA A N 1
ATOM 3743 C CA . ALA A 1 474 ? -9.945 9.075 17.575 1.00 98.00 474 ALA A CA 1
ATOM 3744 C C . ALA A 1 474 ? -9.186 8.298 18.680 1.00 98.00 474 ALA A C 1
ATOM 3746 O O . ALA A 1 474 ? -9.388 8.497 19.882 1.00 98.00 474 ALA A O 1
ATOM 3747 N N . ALA A 1 475 ? -8.355 7.341 18.253 1.00 98.12 475 ALA A N 1
ATOM 3748 C CA . ALA A 1 475 ? -7.633 6.404 19.107 1.00 98.12 475 ALA A CA 1
ATOM 3749 C C . ALA A 1 475 ? -6.596 7.097 20.015 1.00 98.12 475 ALA A C 1
ATOM 3751 O O . ALA A 1 475 ? -6.345 8.300 19.932 1.00 98.12 475 ALA A O 1
ATOM 3752 N N . SER A 1 476 ? -6.002 6.326 20.926 1.00 98.69 476 SER A N 1
ATOM 3753 C CA . SER A 1 476 ? -5.095 6.844 21.949 1.00 98.69 476 SER A CA 1
ATOM 3754 C C . SER A 1 476 ? -3.682 7.081 21.425 1.00 98.69 476 SER A C 1
ATOM 3756 O O . SER A 1 476 ? -2.872 6.154 21.336 1.00 98.69 476 SER A O 1
ATOM 3758 N N . THR A 1 477 ? -3.374 8.343 21.131 1.00 98.50 477 THR A N 1
ATOM 3759 C CA . THR A 1 477 ? -2.053 8.803 20.683 1.00 98.50 477 THR A CA 1
ATOM 3760 C C . THR A 1 477 ? -1.684 10.157 21.304 1.00 98.50 477 THR A C 1
ATOM 3762 O O . THR A 1 477 ? -2.537 10.841 21.882 1.00 98.50 477 THR A O 1
ATOM 3765 N N . THR A 1 478 ? -0.424 10.567 21.160 1.00 98.44 478 THR A N 1
ATOM 3766 C CA . THR A 1 478 ? -0.009 11.977 21.275 1.00 98.44 478 THR A CA 1
ATOM 3767 C C . THR A 1 478 ? -0.447 12.761 20.037 1.00 98.44 478 THR A C 1
ATOM 3769 O O . THR A 1 478 ? -0.853 12.161 19.033 1.00 98.44 478 THR A O 1
ATOM 3772 N N . HIS A 1 479 ? -0.362 14.093 20.082 1.00 97.75 479 HIS A N 1
ATOM 3773 C CA . HIS A 1 479 ? -0.589 14.946 18.913 1.00 97.75 479 HIS A CA 1
ATOM 3774 C C . HIS A 1 479 ? 0.316 14.570 17.730 1.00 97.75 479 HIS A C 1
ATOM 3776 O O . HIS A 1 479 ? -0.149 14.388 16.601 1.00 97.75 479 HIS A O 1
ATOM 3782 N N . VAL A 1 480 ? 1.615 14.399 17.997 1.00 97.38 480 VAL A N 1
ATOM 3783 C CA . VAL A 1 480 ? 2.600 14.079 16.959 1.00 97.38 480 VAL A CA 1
ATOM 3784 C C . VAL A 1 480 ? 2.297 12.711 16.346 1.00 97.38 480 VAL A C 1
ATOM 3786 O O . VAL A 1 480 ? 2.222 12.596 15.121 1.00 97.38 480 VAL A O 1
ATOM 3789 N N . GLY A 1 481 ? 2.014 11.700 17.176 1.00 97.06 481 GLY A N 1
ATOM 3790 C CA . GLY A 1 481 ? 1.618 10.372 16.707 1.00 97.06 481 GLY A CA 1
ATOM 3791 C C . GLY A 1 481 ? 0.319 10.377 15.889 1.00 97.06 481 GLY A C 1
ATOM 3792 O O . GLY A 1 481 ? 0.240 9.728 14.840 1.00 97.06 481 GLY A O 1
ATOM 3793 N N . PHE A 1 482 ? -0.684 11.162 16.309 1.00 97.81 482 PHE A N 1
ATOM 3794 C CA . PHE A 1 482 ? -1.977 11.247 15.617 1.00 97.81 482 PHE A CA 1
ATOM 3795 C C . PHE A 1 482 ? -1.826 11.728 14.175 1.00 97.81 482 PHE A C 1
ATOM 3797 O O . PHE A 1 482 ? -2.503 11.239 13.269 1.00 97.81 482 PHE A O 1
ATOM 3804 N N . SER A 1 483 ? -0.904 12.669 13.958 1.00 95.94 483 SER A N 1
ATOM 3805 C CA . SER A 1 483 ? -0.673 13.292 12.656 1.00 95.94 483 SER A CA 1
ATOM 3806 C C . SER A 1 483 ? -0.243 12.304 11.558 1.00 95.94 483 SER A C 1
ATOM 3808 O O . SER A 1 483 ? -0.386 12.622 10.379 1.00 95.94 483 SER A O 1
ATOM 3810 N N . SER A 1 484 ? 0.212 11.104 11.937 1.00 95.56 484 SER A N 1
ATOM 3811 C CA . SER A 1 484 ? 0.560 10.012 11.026 1.00 95.56 484 SER A CA 1
ATOM 3812 C C . SER A 1 484 ? -0.550 8.954 10.905 1.00 95.56 484 SER A C 1
ATOM 3814 O O . SER A 1 484 ? -0.880 8.544 9.792 1.00 95.56 484 SER A O 1
ATOM 3816 N N . ILE A 1 485 ? -1.182 8.530 12.012 1.00 94.94 485 ILE A N 1
ATOM 3817 C CA . ILE A 1 485 ? -2.188 7.445 11.965 1.00 94.94 485 ILE A CA 1
ATOM 3818 C C . ILE A 1 485 ? -3.525 7.862 11.330 1.00 94.94 485 ILE A C 1
ATOM 3820 O O . ILE A 1 485 ? -4.304 7.000 10.930 1.00 94.94 485 ILE A O 1
ATOM 3824 N N . ARG A 1 486 ? -3.804 9.170 11.230 1.00 93.56 486 ARG A N 1
ATOM 3825 C CA . ARG A 1 486 ? -5.095 9.756 10.813 1.00 93.56 486 ARG A CA 1
ATOM 3826 C C . ARG A 1 486 ? -5.449 9.614 9.320 1.00 93.56 486 ARG A C 1
ATOM 3828 O O . ARG A 1 486 ? -6.242 10.402 8.808 1.00 93.56 486 ARG A O 1
ATOM 3835 N N . MET A 1 487 ? -4.805 8.697 8.602 1.00 94.56 487 MET A N 1
ATOM 3836 C CA . MET A 1 487 ? -5.052 8.455 7.177 1.00 94.56 487 MET A CA 1
ATOM 3837 C C . MET A 1 487 ? -6.177 7.435 6.992 1.00 94.56 487 MET A C 1
ATOM 3839 O O . MET A 1 487 ? -6.275 6.455 7.729 1.00 94.56 487 MET A O 1
ATOM 3843 N N . GLU A 1 488 ? -6.999 7.625 5.965 1.00 95.31 488 GLU A N 1
ATOM 3844 C CA . GLU A 1 488 ? -8.161 6.791 5.661 1.00 95.31 488 GLU A CA 1
ATOM 3845 C C . GLU A 1 488 ? -7.799 5.307 5.464 1.00 95.31 488 GLU A C 1
ATOM 3847 O O . GLU A 1 488 ? -8.486 4.475 6.062 1.00 95.31 488 GLU A O 1
ATOM 3852 N N . PRO A 1 489 ? -6.714 4.933 4.746 1.00 96.56 489 PRO A N 1
ATOM 3853 C CA . PRO A 1 489 ? -6.286 3.535 4.652 1.00 96.56 489 PRO A CA 1
ATOM 3854 C C . PRO A 1 489 ? -5.954 2.920 6.024 1.00 96.56 489 PRO A C 1
ATOM 3856 O O . PRO A 1 489 ? -6.385 1.805 6.330 1.00 96.56 489 PRO A O 1
ATOM 3859 N N . THR A 1 490 ? -5.254 3.666 6.885 1.00 97.06 490 THR A N 1
ATOM 3860 C CA . THR A 1 490 ? -4.917 3.236 8.251 1.00 97.06 490 THR A CA 1
ATOM 3861 C C . THR A 1 490 ? -6.177 3.087 9.103 1.00 97.06 490 THR A C 1
ATOM 3863 O O . THR A 1 490 ? -6.370 2.053 9.741 1.00 97.06 490 THR A O 1
ATOM 3866 N N . TRP A 1 491 ? -7.096 4.057 9.071 1.00 97.69 491 TRP A N 1
ATOM 3867 C CA . TRP A 1 491 ? -8.375 3.959 9.780 1.00 97.69 491 TRP A CA 1
ATOM 3868 C C . TRP A 1 491 ? -9.239 2.799 9.290 1.00 97.69 491 TRP A C 1
ATOM 3870 O O . TRP A 1 491 ? -9.903 2.166 10.108 1.00 97.69 491 TRP A O 1
ATOM 3880 N N . MET A 1 492 ? -9.213 2.466 7.997 1.00 98.62 492 MET A N 1
ATOM 3881 C CA . MET A 1 492 ? -9.892 1.275 7.484 1.00 98.62 492 MET A CA 1
ATOM 3882 C C . MET A 1 492 ? -9.313 -0.014 8.089 1.00 98.62 492 MET A C 1
ATOM 3884 O O . MET A 1 492 ? -10.092 -0.891 8.472 1.00 98.62 492 MET A O 1
ATOM 3888 N N . ALA A 1 493 ? -7.990 -0.114 8.256 1.00 98.38 493 ALA A N 1
ATOM 3889 C CA . ALA A 1 493 ? -7.343 -1.251 8.921 1.00 98.38 493 ALA A CA 1
ATOM 3890 C C . ALA A 1 493 ? -7.658 -1.316 10.432 1.00 98.38 493 ALA A C 1
ATOM 3892 O O . ALA A 1 493 ? -7.979 -2.387 10.960 1.00 98.38 493 ALA A O 1
ATOM 3893 N N . LEU A 1 494 ? -7.638 -0.173 11.129 1.00 98.75 494 LEU A N 1
ATOM 3894 C CA . LEU A 1 494 ? -8.030 -0.086 12.544 1.00 98.75 494 LEU A CA 1
ATOM 3895 C C . LEU A 1 494 ? -9.512 -0.427 12.740 1.00 98.75 494 LEU A C 1
ATOM 3897 O O . LEU A 1 494 ? -9.869 -1.158 13.661 1.00 98.75 494 LEU A O 1
ATOM 3901 N N . GLY A 1 495 ? -10.373 0.034 11.835 1.00 98.81 495 GLY A N 1
ATOM 3902 C CA . GLY A 1 495 ? -11.789 -0.303 11.802 1.00 98.81 495 GLY A CA 1
ATOM 3903 C C . GLY A 1 495 ? -12.025 -1.799 11.627 1.00 98.81 495 GLY A C 1
ATOM 3904 O O . GLY A 1 495 ? -12.732 -2.410 12.428 1.00 98.81 495 GLY A O 1
ATOM 3905 N N . GLN A 1 496 ? -11.359 -2.431 10.657 1.00 98.81 496 GLN A N 1
ATOM 3906 C CA . GLN A 1 496 ? -11.421 -3.882 10.466 1.00 98.81 496 GLN A CA 1
ATOM 3907 C C . GLN A 1 496 ? -10.991 -4.637 11.737 1.00 98.81 496 GLN A C 1
ATOM 3909 O O . GLN A 1 496 ? -11.671 -5.585 12.143 1.00 98.81 496 GLN A O 1
ATOM 3914 N N . ALA A 1 497 ? -9.921 -4.191 12.405 1.00 98.81 497 ALA A N 1
ATOM 3915 C CA . ALA A 1 497 ? -9.489 -4.749 13.686 1.00 98.81 497 ALA A CA 1
ATOM 3916 C C . ALA A 1 497 ? -10.529 -4.555 14.796 1.00 98.81 497 ALA A C 1
ATOM 3918 O O . ALA A 1 497 ? -10.809 -5.501 15.532 1.00 98.81 497 ALA A O 1
ATOM 3919 N N . ALA A 1 498 ? -11.153 -3.380 14.891 1.00 98.94 498 ALA A N 1
ATOM 3920 C CA . ALA A 1 498 ? -12.213 -3.115 15.859 1.00 98.94 498 ALA A CA 1
ATOM 3921 C C . ALA A 1 498 ? -13.440 -4.014 15.635 1.00 98.94 498 ALA A C 1
ATOM 3923 O O . ALA A 1 498 ? -13.979 -4.566 16.594 1.00 98.94 498 ALA A O 1
ATOM 3924 N N . GLY A 1 499 ? -13.853 -4.222 14.381 1.00 98.88 499 GLY A N 1
ATOM 3925 C CA . GLY A 1 499 ? -14.957 -5.120 14.039 1.00 98.88 499 GLY A CA 1
ATOM 3926 C C . GLY A 1 499 ? -14.653 -6.590 14.347 1.00 98.88 499 GLY A C 1
ATOM 3927 O O . GLY A 1 499 ? -15.478 -7.275 14.955 1.00 98.88 499 GLY A O 1
ATOM 3928 N N . ALA A 1 500 ? -13.451 -7.065 14.006 1.00 98.75 500 ALA A N 1
ATOM 3929 C CA . ALA A 1 500 ? -13.001 -8.420 14.336 1.00 98.75 500 ALA A CA 1
ATOM 3930 C C . ALA A 1 500 ? -12.881 -8.641 15.856 1.00 98.75 500 ALA A C 1
ATOM 3932 O O . ALA A 1 500 ? -13.270 -9.690 16.373 1.00 98.75 500 ALA A O 1
ATOM 3933 N N . ALA A 1 501 ? -12.395 -7.638 16.589 1.00 98.88 501 ALA A N 1
ATOM 3934 C CA . ALA A 1 501 ? -12.323 -7.677 18.043 1.00 98.88 501 ALA A CA 1
ATOM 3935 C C . ALA A 1 501 ? -13.713 -7.652 18.693 1.00 98.88 501 ALA A C 1
ATOM 3937 O O . ALA A 1 501 ? -13.947 -8.388 19.651 1.00 98.88 501 ALA A O 1
ATOM 3938 N N . ALA A 1 502 ? -14.653 -6.864 18.161 1.00 98.88 502 ALA A N 1
ATOM 3939 C CA . ALA A 1 502 ? -16.037 -6.849 18.624 1.00 98.88 502 ALA A CA 1
ATOM 3940 C C . ALA A 1 502 ? -16.715 -8.211 18.419 1.00 98.88 502 ALA A C 1
ATOM 3942 O O . ALA A 1 502 ? -17.356 -8.722 19.338 1.00 98.88 502 ALA A O 1
ATOM 3943 N N . ASP A 1 503 ? -16.524 -8.834 17.255 1.00 98.69 503 ASP A N 1
ATOM 3944 C CA . ASP A 1 503 ? -16.980 -10.198 16.992 1.00 98.69 503 ASP A CA 1
ATOM 3945 C C . ASP A 1 503 ? -16.404 -11.201 18.006 1.00 98.69 503 ASP A C 1
ATOM 3947 O O . ASP A 1 503 ? -17.159 -11.936 18.647 1.00 98.69 503 ASP A O 1
ATOM 3951 N N . LEU A 1 504 ? -15.086 -11.186 18.218 1.00 98.31 504 LEU A N 1
ATOM 3952 C CA . LEU A 1 504 ? -14.415 -12.100 19.141 1.00 98.31 504 LEU A CA 1
ATOM 3953 C C . LEU A 1 504 ? -14.839 -11.868 20.605 1.00 98.31 504 LEU A C 1
ATOM 3955 O O . LEU A 1 504 ? -15.036 -12.828 21.353 1.00 98.31 504 LEU A O 1
ATOM 3959 N N . ALA A 1 505 ? -15.057 -10.612 21.004 1.00 98.69 505 ALA A N 1
ATOM 3960 C CA . ALA A 1 505 ? -15.604 -10.254 22.311 1.00 98.69 505 ALA A CA 1
ATOM 3961 C C . ALA A 1 505 ? -17.020 -10.824 22.507 1.00 98.69 505 ALA A C 1
ATOM 3963 O O . ALA A 1 505 ? -17.319 -11.410 23.553 1.00 98.69 505 ALA A O 1
ATOM 3964 N N . VAL A 1 506 ? -17.884 -10.715 21.489 1.00 98.31 506 VAL A N 1
ATOM 3965 C CA . VAL A 1 506 ? -19.237 -11.289 21.515 1.00 98.31 506 VAL A CA 1
ATOM 3966 C C . VAL A 1 506 ? -19.194 -12.818 21.548 1.00 98.31 506 VAL A C 1
ATOM 3968 O O . VAL A 1 506 ? -19.934 -13.416 22.332 1.00 98.31 506 VAL A O 1
ATOM 3971 N N . GLU A 1 507 ? -18.338 -13.444 20.737 1.00 98.00 507 GLU A N 1
ATOM 3972 C CA . GLU A 1 507 ? -18.177 -14.900 20.650 1.00 98.00 507 GLU A CA 1
ATOM 3973 C C . GLU A 1 507 ? -17.722 -15.513 21.973 1.00 98.00 507 GLU A C 1
ATOM 3975 O O . GLU A 1 507 ? -18.322 -16.473 22.454 1.00 98.00 507 GLU A O 1
ATOM 3980 N N . LYS A 1 508 ? -16.661 -14.959 22.568 1.00 97.50 508 LYS A N 1
ATOM 3981 C CA . LYS A 1 508 ? -16.088 -15.467 23.820 1.00 97.50 508 LYS A CA 1
ATOM 3982 C C . LYS A 1 508 ? -16.828 -14.962 25.054 1.00 97.50 508 LYS A C 1
ATOM 3984 O O . LYS A 1 508 ? -16.509 -15.385 26.160 1.00 97.50 508 LYS A O 1
ATOM 3989 N N . ASN A 1 509 ? -17.809 -14.076 24.870 1.00 97.19 509 ASN A N 1
ATOM 3990 C CA . ASN A 1 509 ? -18.522 -13.396 25.945 1.00 97.19 509 ASN A CA 1
ATOM 3991 C C . ASN A 1 509 ? -17.560 -12.701 26.928 1.00 97.19 509 ASN A C 1
ATOM 3993 O O . ASN A 1 509 ? -17.684 -12.831 28.147 1.00 97.19 509 ASN A O 1
ATOM 3997 N N . VAL A 1 510 ? -16.587 -11.975 26.377 1.00 98.12 510 VAL A N 1
ATOM 3998 C CA . VAL A 1 510 ? -15.593 -11.204 27.129 1.00 98.12 510 VAL A CA 1
ATOM 3999 C C . VAL A 1 510 ? -15.720 -9.715 26.819 1.00 98.12 510 VAL A C 1
ATOM 4001 O O . VAL A 1 510 ? -16.340 -9.293 25.845 1.00 98.12 510 VAL A O 1
ATOM 4004 N N . ALA A 1 511 ? -15.132 -8.898 27.681 1.00 97.38 511 ALA A N 1
ATOM 4005 C CA . ALA A 1 511 ? -14.933 -7.480 27.433 1.00 97.38 511 ALA A CA 1
ATOM 4006 C C . ALA A 1 511 ? -13.964 -7.241 26.253 1.00 97.38 511 ALA A C 1
ATOM 4008 O O . ALA A 1 511 ? -13.029 -8.027 26.101 1.00 97.38 511 ALA A O 1
ATOM 4009 N N . PRO A 1 512 ? -14.093 -6.146 25.473 1.00 97.94 512 PRO A N 1
ATOM 4010 C CA . PRO A 1 512 ? -13.132 -5.809 24.415 1.00 97.94 512 PRO A CA 1
ATOM 4011 C C . PRO A 1 512 ? -11.663 -5.779 24.868 1.00 97.94 512 PRO A C 1
ATOM 4013 O O . PRO A 1 512 ? -10.786 -6.232 24.136 1.00 97.94 512 PRO A O 1
ATOM 4016 N N . ARG A 1 513 ? -11.390 -5.325 26.099 1.00 97.31 513 ARG A N 1
ATOM 4017 C CA . ARG A 1 513 ? -10.042 -5.342 26.707 1.00 97.31 513 ARG A CA 1
ATOM 4018 C C . ARG A 1 513 ? -9.485 -6.744 26.987 1.00 97.31 513 ARG A C 1
ATOM 4020 O O . ARG A 1 513 ? -8.291 -6.908 27.182 1.00 97.31 513 ARG A O 1
ATOM 4027 N N . ALA A 1 514 ? -10.351 -7.754 27.047 1.00 97.88 514 ALA A N 1
ATOM 4028 C CA . ALA A 1 514 ? -10.007 -9.142 27.353 1.00 97.88 514 ALA A CA 1
ATOM 4029 C C . ALA A 1 514 ? -10.039 -10.045 26.105 1.00 97.88 514 ALA A C 1
ATOM 4031 O O . ALA A 1 514 ? -10.048 -11.271 26.220 1.00 97.88 514 ALA A O 1
ATOM 4032 N N . VAL A 1 515 ? -10.084 -9.448 24.911 1.00 98.06 515 VAL A N 1
ATOM 4033 C CA . VAL A 1 515 ? -10.011 -10.172 23.640 1.00 98.06 515 VAL A CA 1
ATOM 4034 C C . VAL A 1 515 ? -8.652 -10.886 23.519 1.00 98.06 515 VAL A C 1
ATOM 4036 O O . VAL A 1 515 ? -7.615 -10.249 23.706 1.00 98.06 515 VAL A O 1
ATOM 4039 N N . PRO A 1 516 ? -8.615 -12.195 23.190 1.00 92.94 516 PRO A N 1
ATOM 4040 C CA . PRO A 1 516 ? -7.357 -12.911 22.985 1.00 92.94 516 PRO A CA 1
ATOM 4041 C C . PRO A 1 516 ? -6.605 -12.400 21.746 1.00 92.94 516 PRO A C 1
ATOM 4043 O O . PRO A 1 516 ? -6.993 -12.700 20.617 1.00 92.94 516 PRO A O 1
ATOM 4046 N N . ILE A 1 517 ? -5.508 -11.667 21.960 1.00 93.94 517 ILE A N 1
ATOM 4047 C CA . ILE A 1 517 ? -4.737 -10.995 20.897 1.00 93.94 517 ILE A CA 1
ATOM 4048 C C . ILE A 1 517 ? -4.280 -11.946 19.788 1.00 93.94 517 ILE A C 1
ATOM 4050 O O . ILE A 1 517 ? -4.489 -11.631 18.623 1.00 93.94 517 ILE A O 1
ATOM 4054 N N . GLY A 1 518 ? -3.752 -13.130 20.121 1.00 79.81 518 GLY A N 1
ATOM 4055 C CA . GLY A 1 518 ? -3.321 -14.096 19.101 1.00 79.81 518 GLY A CA 1
ATOM 4056 C C . GLY A 1 518 ? -4.456 -14.510 18.154 1.00 79.81 518 GLY A C 1
ATOM 4057 O O . GLY A 1 518 ? -4.289 -14.479 16.945 1.00 79.81 518 GLY A O 1
ATOM 4058 N N . GLN A 1 519 ? -5.662 -14.770 18.682 1.00 87.00 519 GLN A N 1
ATOM 4059 C CA . GLN A 1 519 ? -6.825 -15.106 17.843 1.00 87.00 519 GLN A CA 1
ATOM 4060 C C . GLN A 1 519 ? -7.326 -13.909 17.027 1.00 87.00 519 GLN A C 1
ATOM 4062 O O . GLN A 1 519 ? -7.860 -14.093 15.933 1.00 87.00 519 GLN A O 1
ATOM 4067 N N . LEU A 1 520 ? -7.193 -12.687 17.553 1.00 94.25 520 LEU A N 1
ATOM 4068 C CA . LEU A 1 520 ? -7.502 -11.474 16.801 1.00 94.25 520 LEU A CA 1
ATOM 4069 C C . LEU A 1 520 ? -6.528 -11.306 15.627 1.00 94.25 520 LEU A C 1
ATOM 4071 O O . LEU A 1 520 ? -6.972 -11.099 14.500 1.00 94.25 520 LEU A O 1
ATOM 4075 N N . GLN A 1 521 ? -5.225 -11.447 15.876 1.00 87.69 521 GLN A N 1
ATOM 4076 C CA . GLN A 1 521 ? -4.181 -11.386 14.853 1.00 87.69 521 GLN A CA 1
ATOM 4077 C C . GLN A 1 521 ? -4.376 -12.476 13.791 1.00 87.69 521 GLN A C 1
ATOM 4079 O O . GLN A 1 521 ? -4.362 -12.158 12.605 1.00 87.69 521 GLN A O 1
ATOM 4084 N N . ASP A 1 522 ? -4.691 -13.714 14.188 1.00 73.25 522 ASP A N 1
ATOM 4085 C CA . ASP A 1 522 ? -5.009 -14.802 13.254 1.00 73.25 522 ASP A CA 1
ATOM 4086 C C . ASP A 1 522 ? -6.185 -14.435 12.334 1.00 73.25 522 ASP A C 1
ATOM 4088 O O . ASP A 1 522 ? -6.108 -14.609 11.116 1.00 73.25 522 ASP A O 1
ATOM 4092 N N . ARG A 1 523 ? -7.274 -13.875 12.890 1.00 86.56 523 ARG A N 1
ATOM 4093 C CA . ARG A 1 523 ? -8.435 -13.427 12.095 1.00 86.56 523 ARG A CA 1
ATOM 4094 C C . ARG A 1 523 ? -8.069 -12.310 11.132 1.00 86.56 523 ARG A C 1
ATOM 4096 O O . ARG A 1 523 ? -8.551 -12.304 10.004 1.00 86.56 523 ARG A O 1
ATOM 4103 N N . LEU A 1 524 ? -7.254 -11.358 11.570 1.00 84.44 524 LEU A N 1
ATOM 4104 C CA . LEU A 1 524 ? -6.836 -10.232 10.745 1.00 84.44 524 LEU A CA 1
ATOM 4105 C C . LEU A 1 524 ? -5.929 -10.685 9.593 1.00 84.44 524 LEU A C 1
ATOM 4107 O O . LEU A 1 524 ? -6.195 -10.334 8.442 1.00 84.44 524 LEU A O 1
ATOM 4111 N N . ALA A 1 525 ? -4.933 -11.526 9.882 1.00 75.88 525 ALA A N 1
ATOM 4112 C CA . ALA A 1 525 ? -4.023 -12.093 8.888 1.00 75.88 525 ALA A CA 1
ATOM 4113 C C . ALA A 1 525 ? -4.771 -12.947 7.850 1.00 75.88 525 ALA A C 1
ATOM 4115 O O . ALA A 1 525 ? -4.595 -12.758 6.648 1.00 75.88 525 ALA A O 1
ATOM 4116 N N . GLN A 1 526 ? -5.705 -13.804 8.285 1.00 72.25 526 GLN A N 1
ATOM 4117 C CA . GLN A 1 526 ? -6.569 -14.588 7.383 1.00 72.25 526 GLN A CA 1
ATOM 4118 C C . GLN A 1 526 ? -7.422 -13.720 6.447 1.00 72.25 526 GLN A C 1
ATOM 4120 O O . GLN A 1 526 ? -7.877 -14.187 5.402 1.00 72.25 526 GLN A O 1
ATOM 4125 N N . ARG A 1 527 ? -7.666 -12.460 6.818 1.00 79.06 527 ARG A N 1
ATOM 4126 C CA . ARG A 1 527 ? -8.399 -11.476 6.013 1.00 79.06 527 ARG A CA 1
ATOM 4127 C C . ARG A 1 527 ? -7.468 -10.524 5.262 1.00 79.06 527 ARG A C 1
ATOM 4129 O O . ARG A 1 527 ? -7.934 -9.498 4.780 1.00 79.06 527 ARG A O 1
ATOM 4136 N N . GLY A 1 528 ? -6.182 -10.856 5.150 1.00 76.31 528 GLY A N 1
ATOM 4137 C CA . GLY A 1 528 ? -5.197 -10.108 4.371 1.00 76.31 528 GLY A CA 1
ATOM 4138 C C . GLY A 1 528 ? -4.779 -8.775 4.991 1.00 76.31 528 GLY A C 1
ATOM 4139 O O . GLY A 1 528 ? -4.283 -7.916 4.267 1.00 76.31 528 GLY A O 1
ATOM 4140 N N . GLN A 1 529 ? -5.012 -8.558 6.290 1.00 89.31 529 GLN A N 1
ATOM 4141 C CA . GLN A 1 529 ? -4.522 -7.368 6.987 1.00 89.31 529 GLN A CA 1
ATOM 4142 C C . GLN A 1 529 ? -3.031 -7.505 7.300 1.00 89.31 529 GLN A C 1
ATOM 4144 O O . GLN A 1 529 ? -2.574 -8.556 7.746 1.00 89.31 529 GLN A O 1
ATOM 4149 N N . VAL A 1 530 ? -2.282 -6.424 7.096 1.00 87.44 530 VAL A N 1
ATOM 4150 C CA . VAL A 1 530 ? -0.850 -6.361 7.398 1.00 87.44 530 VAL A CA 1
ATOM 4151 C C . VAL A 1 530 ? -0.670 -5.994 8.867 1.00 87.44 530 VAL A C 1
ATOM 4153 O O . VAL A 1 530 ? -1.172 -4.966 9.318 1.00 87.44 530 VAL A O 1
ATOM 4156 N N . LEU A 1 531 ? 0.030 -6.847 9.617 1.00 86.31 531 LEU A N 1
ATOM 4157 C CA . LEU A 1 531 ? 0.195 -6.702 11.070 1.00 86.31 531 LEU A CA 1
ATOM 4158 C C . LEU A 1 531 ? 1.595 -6.245 11.484 1.00 86.31 531 LEU A C 1
ATOM 4160 O O . LEU A 1 531 ? 1.774 -5.803 12.613 1.00 86.31 531 LEU A O 1
ATOM 4164 N N . ARG A 1 532 ? 2.595 -6.383 10.610 1.00 83.94 532 ARG A N 1
ATOM 4165 C CA . ARG A 1 532 ? 3.999 -6.076 10.915 1.00 83.94 532 ARG A CA 1
ATOM 4166 C C . ARG A 1 532 ? 4.691 -5.456 9.712 1.00 83.94 532 ARG A C 1
ATOM 4168 O O . ARG A 1 532 ? 4.433 -5.863 8.579 1.00 83.94 532 ARG A O 1
ATOM 4175 N N . HIS A 1 533 ? 5.604 -4.521 9.959 1.00 69.88 533 HIS A N 1
ATOM 4176 C CA . HIS A 1 533 ? 6.464 -3.963 8.920 1.00 69.88 533 HIS A CA 1
ATOM 4177 C C . HIS A 1 533 ? 7.721 -4.830 8.743 1.00 69.88 533 HIS A C 1
ATOM 4179 O O . HIS A 1 533 ? 8.453 -5.116 9.688 1.00 69.88 533 HIS A O 1
ATOM 4185 N N . SER A 1 534 ? 8.019 -5.251 7.515 1.00 55.91 534 SER A N 1
ATOM 4186 C CA . SER A 1 534 ? 9.304 -5.886 7.195 1.00 55.91 534 SER A CA 1
ATOM 4187 C C . SER A 1 534 ? 10.278 -4.812 6.703 1.00 55.91 534 SER A C 1
ATOM 4189 O O . SER A 1 534 ? 9.970 -4.103 5.750 1.00 55.91 534 SER A O 1
ATOM 4191 N N . THR A 1 535 ? 11.460 -4.698 7.317 1.00 46.41 535 THR A N 1
ATOM 4192 C CA . THR A 1 535 ? 12.486 -3.674 7.005 1.00 46.41 535 THR A CA 1
ATOM 4193 C C . THR A 1 535 ? 13.103 -3.796 5.607 1.00 46.41 535 THR A C 1
ATOM 4195 O O . THR A 1 535 ? 13.730 -2.856 5.120 1.00 46.41 535 THR A O 1
ATOM 4198 N N . ALA A 1 536 ? 12.922 -4.927 4.926 1.00 56.00 536 ALA A N 1
ATOM 4199 C CA . ALA A 1 536 ? 13.335 -5.096 3.541 1.00 56.00 536 ALA A CA 1
ATOM 4200 C C . ALA A 1 536 ? 12.172 -4.732 2.598 1.00 56.00 536 ALA A C 1
ATOM 4202 O O . ALA A 1 536 ? 11.183 -5.460 2.511 1.00 56.00 536 ALA A O 1
ATOM 4203 N N . THR A 1 537 ? 12.286 -3.588 1.917 1.00 61.53 537 THR A N 1
ATOM 4204 C CA . THR A 1 537 ? 11.285 -3.087 0.962 1.00 61.53 537 THR A CA 1
ATOM 4205 C C . THR A 1 537 ? 11.238 -3.945 -0.302 1.00 61.53 537 THR A C 1
ATOM 4207 O O . THR A 1 537 ? 12.256 -4.503 -0.729 1.00 61.53 537 THR A O 1
ATOM 4210 N N . ALA A 1 538 ? 10.057 -4.051 -0.916 1.00 76.31 538 ALA A N 1
ATOM 4211 C CA . ALA A 1 538 ? 9.848 -4.868 -2.108 1.00 76.31 538 ALA A CA 1
ATOM 4212 C C . ALA A 1 538 ? 10.817 -4.476 -3.247 1.00 76.31 538 ALA A C 1
ATOM 4214 O O . ALA A 1 538 ? 11.132 -3.292 -3.425 1.00 76.31 538 ALA A O 1
ATOM 4215 N N . PRO A 1 539 ? 11.334 -5.450 -4.011 1.00 88.44 539 PRO A N 1
ATOM 4216 C CA . PRO A 1 539 ? 12.231 -5.172 -5.124 1.00 88.44 539 PRO A CA 1
ATOM 4217 C C . PRO A 1 539 ? 11.499 -4.449 -6.263 1.00 88.44 539 PRO A C 1
ATOM 4219 O O . PRO A 1 539 ? 10.347 -4.749 -6.554 1.00 88.44 539 PRO A O 1
ATOM 4222 N N . HIS A 1 540 ? 12.181 -3.533 -6.955 1.00 88.69 540 HIS A N 1
ATOM 4223 C CA . HIS A 1 540 ? 11.652 -2.892 -8.166 1.00 88.69 540 HIS A CA 1
ATOM 4224 C C . HIS A 1 540 ? 12.777 -2.643 -9.187 1.00 88.69 540 HIS A C 1
ATOM 4226 O O . HIS A 1 540 ? 13.832 -2.153 -8.780 1.00 88.69 540 HIS A O 1
ATOM 4232 N N . PRO A 1 541 ? 12.593 -2.914 -10.499 1.00 87.44 541 PRO A N 1
ATOM 4233 C CA . PRO A 1 541 ? 13.661 -2.786 -11.498 1.00 87.44 541 PRO A CA 1
ATOM 4234 C C . PRO A 1 541 ? 14.329 -1.409 -11.584 1.00 87.44 541 PRO A C 1
ATOM 4236 O O . PRO A 1 541 ? 15.510 -1.326 -11.919 1.00 87.44 541 PRO A O 1
ATOM 4239 N N . LYS A 1 542 ? 13.582 -0.336 -11.291 1.00 82.00 542 LYS A N 1
ATOM 4240 C CA . LYS A 1 542 ? 14.066 1.054 -11.366 1.00 82.00 542 LYS A CA 1
ATOM 4241 C C . LYS A 1 542 ? 14.307 1.664 -9.992 1.00 82.00 542 LYS A C 1
ATOM 4243 O O . LYS A 1 542 ? 15.380 2.199 -9.738 1.00 82.00 542 LYS A O 1
ATOM 4248 N N . ASP A 1 543 ? 13.314 1.556 -9.117 1.00 76.31 543 ASP A N 1
ATOM 4249 C CA . ASP A 1 543 ? 13.272 2.335 -7.873 1.00 76.31 543 ASP A CA 1
ATOM 4250 C C . ASP A 1 543 ? 13.965 1.626 -6.709 1.00 76.31 543 ASP A C 1
ATOM 4252 O O . ASP A 1 543 ? 14.451 2.277 -5.788 1.00 76.31 543 ASP A O 1
ATOM 4256 N N . ASN A 1 544 ? 14.044 0.293 -6.754 1.00 82.62 544 ASN A N 1
ATOM 4257 C CA . ASN A 1 544 ? 14.669 -0.504 -5.704 1.00 82.62 544 ASN A CA 1
ATOM 4258 C C . ASN A 1 544 ? 15.363 -1.768 -6.251 1.00 82.62 544 ASN A C 1
ATOM 4260 O O . ASN A 1 544 ? 15.043 -2.894 -5.844 1.00 82.62 544 ASN A O 1
ATOM 4264 N N . PRO A 1 545 ? 16.315 -1.628 -7.196 1.00 86.44 545 PRO A N 1
ATOM 4265 C CA . PRO A 1 545 ? 16.902 -2.779 -7.880 1.00 86.44 545 PRO A CA 1
ATOM 4266 C C . PRO A 1 545 ? 17.779 -3.634 -6.956 1.00 86.44 545 PRO A C 1
ATOM 4268 O O . PRO A 1 545 ? 18.036 -4.804 -7.245 1.00 86.44 545 PRO A O 1
ATOM 4271 N N . LEU A 1 546 ? 18.226 -3.059 -5.834 1.00 87.94 546 LEU A N 1
ATOM 4272 C CA . LEU A 1 546 ? 19.160 -3.672 -4.894 1.00 87.94 546 LEU A CA 1
ATOM 4273 C C . LEU A 1 546 ? 18.491 -4.298 -3.660 1.00 87.94 546 LEU A C 1
ATOM 4275 O O . LEU A 1 546 ? 19.212 -4.725 -2.761 1.00 87.94 546 LEU A O 1
ATOM 4279 N N . SER A 1 547 ? 17.158 -4.373 -3.601 1.00 86.88 547 SER A N 1
ATOM 4280 C CA . SER A 1 547 ? 16.468 -5.058 -2.500 1.00 86.88 547 SER A CA 1
ATOM 4281 C C . SER A 1 547 ? 16.907 -6.525 -2.389 1.00 86.88 547 SER A C 1
ATOM 4283 O O . SER A 1 547 ? 16.983 -7.208 -3.413 1.00 86.88 547 SER A O 1
ATOM 4285 N N . PRO A 1 548 ? 17.159 -7.058 -1.183 1.00 90.06 548 PRO A N 1
ATOM 4286 C CA . PRO A 1 548 ? 17.461 -8.474 -1.017 1.00 90.06 548 PRO A CA 1
ATOM 4287 C C . PRO A 1 548 ? 16.213 -9.364 -1.121 1.00 90.06 548 PRO A C 1
ATOM 4289 O O . PRO A 1 548 ? 16.362 -10.572 -1.260 1.00 90.06 548 PRO A O 1
ATOM 4292 N N . VAL A 1 549 ? 14.997 -8.807 -1.084 1.00 92.62 549 VAL A N 1
ATOM 4293 C CA . VAL A 1 549 ? 13.768 -9.608 -0.981 1.00 92.62 549 VAL A CA 1
ATOM 4294 C C . VAL A 1 549 ? 13.478 -10.362 -2.273 1.00 92.62 549 VAL A C 1
ATOM 4296 O O . VAL A 1 549 ? 13.437 -9.771 -3.358 1.00 92.62 549 VAL A O 1
ATOM 4299 N N . MET A 1 550 ? 13.262 -11.667 -2.143 1.00 95.75 550 MET A N 1
ATOM 4300 C CA . MET A 1 550 ? 12.862 -12.594 -3.199 1.00 95.75 550 MET A CA 1
ATOM 4301 C C . MET A 1 550 ? 12.059 -13.794 -2.655 1.00 95.75 550 MET A C 1
ATOM 4303 O O . MET A 1 550 ? 11.306 -14.388 -3.419 1.00 95.75 550 MET A O 1
ATOM 4307 N N . LEU A 1 551 ? 12.150 -14.146 -1.369 1.00 94.50 551 LEU A N 1
ATOM 4308 C CA . LEU A 1 551 ? 11.318 -15.154 -0.700 1.00 94.50 551 LEU A CA 1
ATOM 4309 C C . LEU A 1 551 ? 10.707 -14.558 0.576 1.00 94.50 551 LEU A C 1
ATOM 4311 O O . LEU A 1 551 ? 11.394 -14.403 1.582 1.00 94.50 551 LEU A O 1
ATOM 4315 N N . LYS A 1 552 ? 9.406 -14.248 0.554 1.00 88.25 552 LYS A N 1
ATOM 4316 C CA . LYS A 1 552 ? 8.721 -13.620 1.693 1.00 88.25 552 LYS A CA 1
ATOM 4317 C C . LYS A 1 552 ? 7.287 -14.115 1.830 1.00 88.25 552 LYS A C 1
ATOM 4319 O O . LYS A 1 552 ? 6.481 -13.950 0.922 1.00 88.25 552 LYS A O 1
ATOM 4324 N N . ALA A 1 553 ? 6.985 -14.710 2.977 1.00 81.62 553 ALA A N 1
ATOM 4325 C CA . ALA A 1 553 ? 5.649 -15.089 3.433 1.00 81.62 553 ALA A CA 1
ATOM 4326 C C . ALA A 1 553 ? 5.719 -15.467 4.923 1.00 81.62 553 ALA A C 1
ATOM 4328 O O . ALA A 1 553 ? 6.814 -15.696 5.433 1.00 81.62 553 ALA A O 1
ATOM 4329 N N . ASP A 1 554 ? 4.576 -15.596 5.596 1.00 78.50 554 ASP A N 1
ATOM 4330 C CA . ASP A 1 554 ? 4.509 -15.856 7.047 1.00 78.50 554 ASP A CA 1
ATOM 4331 C C . ASP A 1 554 ? 5.177 -17.173 7.479 1.00 78.50 554 ASP A C 1
ATOM 4333 O O . ASP A 1 554 ? 5.668 -17.294 8.597 1.00 78.50 554 ASP A O 1
ATOM 4337 N N . TRP A 1 555 ? 5.226 -18.171 6.590 1.00 82.12 555 TRP A N 1
ATOM 4338 C CA . TRP A 1 555 ? 5.883 -19.457 6.853 1.00 82.12 555 TRP A CA 1
ATOM 4339 C C . TRP A 1 555 ? 7.412 -19.403 6.707 1.00 82.12 555 TRP A C 1
ATOM 4341 O O . TRP A 1 555 ? 8.098 -20.350 7.100 1.00 82.12 555 TRP A O 1
ATOM 4351 N N . VAL A 1 556 ? 7.945 -18.347 6.082 1.00 85.12 556 VAL A N 1
ATOM 4352 C CA . VAL A 1 556 ? 9.378 -18.209 5.814 1.00 85.12 556 VAL A CA 1
ATOM 4353 C C . VAL A 1 556 ? 10.053 -17.721 7.098 1.00 85.12 556 VAL A C 1
ATOM 4355 O O . VAL A 1 556 ? 9.721 -16.636 7.573 1.00 85.12 556 VAL A O 1
ATOM 4358 N N . PRO A 1 557 ? 10.995 -18.489 7.672 1.00 81.31 557 PRO A N 1
ATOM 4359 C CA . PRO A 1 557 ? 11.734 -18.051 8.851 1.00 81.31 557 PRO A CA 1
ATOM 4360 C C . PRO A 1 557 ? 12.627 -16.845 8.533 1.00 81.31 557 PRO A C 1
ATOM 4362 O O . PRO A 1 557 ? 13.041 -16.665 7.387 1.00 81.31 557 PRO A O 1
ATOM 4365 N N . ASP A 1 558 ? 12.999 -16.076 9.562 1.00 77.12 558 ASP A N 1
ATOM 4366 C CA . ASP A 1 558 ? 13.888 -14.908 9.423 1.00 77.12 558 ASP A CA 1
ATOM 4367 C C . ASP A 1 558 ? 15.226 -15.247 8.742 1.00 77.12 558 ASP A C 1
ATOM 4369 O O . ASP A 1 558 ? 15.768 -14.435 7.994 1.00 77.12 558 ASP A O 1
ATOM 4373 N N . ASP A 1 559 ? 15.742 -16.462 8.967 1.00 85.00 559 ASP A N 1
ATOM 4374 C CA . ASP A 1 559 ? 16.830 -17.050 8.183 1.00 85.00 559 ASP A CA 1
ATOM 4375 C C . ASP A 1 559 ? 16.287 -18.159 7.259 1.00 85.00 559 ASP A C 1
ATOM 4377 O O . ASP A 1 559 ? 16.065 -19.287 7.724 1.00 85.00 559 ASP A O 1
ATOM 4381 N N . PRO A 1 560 ? 16.141 -17.906 5.943 1.00 90.19 560 PRO A N 1
ATOM 4382 C CA . PRO A 1 560 ? 15.677 -18.896 4.971 1.00 90.19 560 PRO A CA 1
ATOM 4383 C C . PRO A 1 560 ? 16.521 -20.179 4.903 1.00 90.19 560 PRO A C 1
ATOM 4385 O O . PRO A 1 560 ? 16.051 -21.204 4.405 1.00 90.19 560 PRO A O 1
ATOM 4388 N N . HIS A 1 561 ? 17.758 -20.191 5.417 1.00 93.12 561 HIS A N 1
ATOM 4389 C CA . HIS A 1 561 ? 18.573 -21.415 5.493 1.00 93.12 561 HIS A CA 1
ATOM 4390 C C . HIS A 1 561 ? 18.080 -22.405 6.555 1.00 93.12 561 HIS A C 1
ATOM 4392 O O . HIS A 1 561 ? 18.495 -23.571 6.548 1.00 93.12 561 HIS A O 1
ATOM 4398 N N . THR A 1 562 ? 17.180 -21.969 7.437 1.00 92.50 562 THR A N 1
ATOM 4399 C CA . THR A 1 562 ? 16.556 -22.802 8.474 1.00 92.50 562 THR A CA 1
ATOM 4400 C C . THR A 1 562 ? 15.259 -23.479 8.027 1.00 92.50 562 THR A C 1
ATOM 4402 O O . THR A 1 562 ? 14.699 -24.262 8.793 1.00 92.50 562 THR A O 1
ATOM 4405 N N . ILE A 1 563 ? 14.807 -23.254 6.784 1.00 94.19 563 ILE A N 1
ATOM 4406 C CA . ILE A 1 563 ? 13.622 -23.916 6.218 1.00 94.19 563 ILE A CA 1
ATOM 4407 C C . ILE A 1 563 ? 13.749 -25.443 6.330 1.00 94.19 563 ILE A C 1
ATOM 4409 O O . ILE A 1 563 ? 14.705 -26.058 5.841 1.00 94.19 563 ILE A O 1
ATOM 4413 N N . ASP A 1 564 ? 12.737 -26.075 6.927 1.00 94.44 564 ASP A N 1
ATOM 4414 C CA . ASP A 1 564 ? 12.606 -27.530 6.954 1.00 94.44 564 ASP A CA 1
ATOM 4415 C C . ASP A 1 564 ? 11.982 -28.030 5.643 1.00 94.44 564 ASP A C 1
ATOM 4417 O O . ASP A 1 564 ? 10.772 -28.232 5.522 1.00 94.44 564 ASP A O 1
ATOM 4421 N N . PHE A 1 565 ? 12.834 -28.249 4.639 1.00 94.75 565 PHE A N 1
ATOM 4422 C CA . PHE A 1 565 ? 12.418 -28.711 3.310 1.00 94.75 565 PHE A CA 1
ATOM 4423 C C . PHE A 1 565 ? 11.647 -30.043 3.317 1.00 94.75 565 PHE A C 1
ATOM 4425 O O . PHE A 1 565 ? 10.968 -30.348 2.337 1.00 94.75 565 PHE A O 1
ATOM 4432 N N . ALA A 1 566 ? 11.751 -30.853 4.378 1.00 92.06 566 ALA A N 1
ATOM 4433 C CA . ALA A 1 566 ? 11.011 -32.110 4.486 1.00 92.06 566 ALA A CA 1
ATOM 4434 C C . ALA A 1 566 ? 9.537 -31.903 4.877 1.00 92.06 566 ALA A C 1
ATOM 4436 O O . ALA A 1 566 ? 8.720 -32.782 4.598 1.00 92.06 566 ALA A O 1
ATOM 4437 N N . LYS A 1 567 ? 9.211 -30.758 5.493 1.00 92.44 567 LYS A N 1
ATOM 4438 C CA . LYS A 1 567 ? 7.853 -30.370 5.906 1.00 92.44 567 LYS A CA 1
ATOM 4439 C C . LYS A 1 567 ? 7.111 -29.523 4.875 1.00 92.44 567 LYS A C 1
ATOM 4441 O O . LYS A 1 567 ? 5.949 -29.201 5.091 1.00 92.44 567 LYS A O 1
ATOM 4446 N N . LEU A 1 568 ? 7.757 -29.163 3.766 1.00 93.62 568 LEU A N 1
ATOM 4447 C CA . LEU A 1 568 ? 7.078 -28.465 2.677 1.00 93.62 568 LEU A CA 1
ATOM 4448 C C . LEU A 1 568 ? 5.929 -29.327 2.130 1.00 93.62 568 LEU A C 1
ATOM 4450 O O . LEU A 1 568 ? 6.094 -30.547 1.993 1.00 93.62 568 LEU A O 1
ATOM 4454 N N . PRO A 1 569 ? 4.790 -28.718 1.764 1.00 92.94 569 PRO A N 1
ATOM 4455 C CA . PRO A 1 569 ? 3.670 -29.462 1.217 1.00 92.94 569 PRO A CA 1
ATOM 4456 C C . PRO A 1 569 ? 4.067 -30.123 -0.102 1.00 92.94 569 PRO A C 1
ATOM 4458 O O . PRO A 1 569 ? 4.839 -29.582 -0.900 1.00 92.94 569 PRO A O 1
ATOM 4461 N N . ARG A 1 570 ? 3.549 -31.328 -0.327 1.00 94.00 570 ARG A N 1
ATOM 4462 C CA . ARG A 1 570 ? 3.896 -32.133 -1.498 1.00 94.00 570 ARG A CA 1
ATOM 4463 C C . ARG A 1 570 ? 2.998 -31.789 -2.671 1.00 94.00 570 ARG A C 1
ATOM 4465 O O . ARG A 1 570 ? 1.778 -31.893 -2.583 1.00 94.00 570 ARG A O 1
ATOM 4472 N N . ILE A 1 571 ? 3.620 -31.471 -3.796 1.00 94.56 571 ILE A N 1
ATOM 4473 C CA . ILE A 1 571 ? 2.910 -31.212 -5.044 1.00 94.56 571 ILE A CA 1
ATOM 4474 C C . ILE A 1 571 ? 2.650 -32.549 -5.734 1.00 94.56 571 ILE A C 1
ATOM 4476 O O . ILE A 1 571 ? 3.571 -33.331 -5.998 1.00 94.56 571 ILE A O 1
ATOM 4480 N N . LYS A 1 572 ? 1.377 -32.818 -6.032 1.00 93.88 572 LYS A N 1
ATOM 4481 C CA . LYS A 1 572 ? 0.976 -34.024 -6.757 1.00 93.88 572 LYS A CA 1
ATOM 4482 C C . LYS A 1 572 ? 1.583 -34.003 -8.156 1.00 93.88 572 LYS A C 1
ATOM 4484 O O . LYS A 1 572 ? 1.499 -33.013 -8.876 1.00 93.88 572 LYS A O 1
ATOM 4489 N N . SER A 1 573 ? 2.208 -35.108 -8.540 1.00 95.50 573 SER A N 1
ATOM 4490 C CA . SER A 1 573 ? 2.824 -35.247 -9.855 1.00 95.50 573 SER A CA 1
ATOM 4491 C C . SER A 1 573 ? 2.805 -36.695 -10.326 1.00 95.50 573 SER A C 1
ATOM 4493 O O . SER A 1 573 ? 2.839 -37.637 -9.533 1.00 95.50 573 SER A O 1
ATOM 4495 N N . GLN A 1 574 ? 2.750 -36.867 -11.641 1.00 97.88 574 GLN A N 1
ATOM 4496 C CA . GLN A 1 574 ? 3.050 -38.127 -12.311 1.00 97.88 574 GLN A CA 1
ATOM 4497 C C . GLN A 1 574 ? 4.528 -38.131 -12.688 1.00 97.88 574 GLN A C 1
ATOM 4499 O O . GLN A 1 574 ? 5.065 -37.093 -13.063 1.00 97.88 574 GLN A O 1
ATOM 4504 N N . HIS A 1 575 ? 5.182 -39.286 -12.608 1.00 97.69 575 HIS A N 1
ATOM 4505 C CA . HIS A 1 575 ? 6.625 -39.405 -12.791 1.00 97.69 575 HIS A CA 1
ATOM 4506 C C . HIS A 1 575 ? 6.967 -40.495 -13.813 1.00 97.69 575 HIS A C 1
ATOM 4508 O O . HIS A 1 575 ? 6.386 -41.580 -13.781 1.00 97.69 575 HIS A O 1
ATOM 4514 N N . THR A 1 576 ? 7.927 -40.214 -14.697 1.00 98.12 576 THR A N 1
ATOM 4515 C CA . THR A 1 576 ? 8.469 -41.174 -15.663 1.00 98.12 576 THR A CA 1
ATOM 4516 C C . THR A 1 576 ? 9.981 -41.019 -15.840 1.00 98.12 576 THR A C 1
ATOM 4518 O O . THR A 1 576 ? 10.528 -39.923 -15.703 1.00 98.12 576 THR A O 1
ATOM 4521 N N . VAL A 1 577 ? 10.648 -42.116 -16.204 1.00 97.81 577 VAL A N 1
ATOM 4522 C CA . VAL A 1 577 ? 12.069 -42.141 -16.577 1.00 97.81 577 VAL A CA 1
ATOM 4523 C C . VAL A 1 577 ? 12.164 -42.215 -18.100 1.00 97.81 577 VAL A C 1
ATOM 4525 O O . VAL A 1 577 ? 11.718 -43.185 -18.705 1.00 97.81 577 VAL A O 1
ATOM 4528 N N . VAL A 1 578 ? 12.768 -41.200 -18.715 1.00 98.06 578 VAL A N 1
ATOM 4529 C CA . VAL A 1 578 ? 12.990 -41.107 -20.168 1.00 98.06 578 VAL A CA 1
ATOM 4530 C C . VAL A 1 578 ? 14.179 -41.968 -20.594 1.00 98.06 578 VAL A C 1
ATOM 4532 O O . VAL A 1 578 ? 14.126 -42.658 -21.608 1.00 98.06 578 VAL A O 1
ATOM 4535 N N . ASN A 1 579 ? 15.272 -41.926 -19.828 1.00 97.62 579 ASN A N 1
ATOM 4536 C CA . ASN A 1 579 ? 16.493 -42.678 -20.115 1.00 97.62 579 ASN A CA 1
ATOM 4537 C C . ASN A 1 579 ? 17.287 -42.949 -18.831 1.00 97.62 579 ASN A C 1
ATOM 4539 O O . ASN A 1 579 ? 17.313 -42.111 -17.932 1.00 97.62 579 ASN A O 1
ATOM 4543 N N . ASP A 1 580 ? 17.988 -44.082 -18.763 1.00 96.56 580 ASP A N 1
ATOM 4544 C CA . ASP A 1 580 ? 18.771 -44.495 -17.594 1.00 96.56 580 ASP A CA 1
ATOM 4545 C C . ASP A 1 580 ? 20.061 -45.211 -18.013 1.00 96.56 580 ASP A C 1
ATOM 4547 O O . ASP A 1 580 ? 20.035 -46.285 -18.617 1.00 96.56 580 ASP A O 1
ATOM 4551 N N . VAL A 1 581 ? 21.203 -44.615 -17.666 1.00 95.81 581 VAL A N 1
ATOM 4552 C CA . VAL A 1 581 ? 22.545 -45.102 -18.022 1.00 95.81 581 VAL A CA 1
ATOM 4553 C C . VAL A 1 581 ? 23.314 -45.666 -16.824 1.00 95.81 581 VAL A C 1
ATOM 4555 O O . VAL A 1 581 ? 24.523 -45.891 -16.904 1.00 95.81 581 VAL A O 1
ATOM 4558 N N . ARG A 1 582 ? 22.635 -45.964 -15.706 1.00 93.00 582 ARG A N 1
ATOM 4559 C CA . ARG A 1 582 ? 23.276 -46.557 -14.515 1.00 93.00 582 ARG A CA 1
ATOM 4560 C C . ARG A 1 582 ? 23.991 -47.868 -14.835 1.00 93.00 582 ARG A C 1
ATOM 4562 O O . ARG A 1 582 ? 25.119 -48.076 -14.394 1.00 93.00 582 ARG A O 1
ATOM 4569 N N . LYS A 1 583 ? 23.368 -48.731 -15.646 1.00 92.12 583 LYS A N 1
ATOM 4570 C CA . LYS A 1 583 ? 23.946 -50.027 -16.048 1.00 92.12 583 LYS A CA 1
ATOM 4571 C C . LYS A 1 583 ? 25.194 -49.875 -16.921 1.00 92.12 583 LYS A C 1
ATOM 4573 O O . LYS A 1 583 ? 26.133 -50.647 -16.765 1.00 92.12 583 LYS A O 1
ATOM 4578 N N . SER A 1 584 ? 25.219 -48.879 -17.806 1.00 89.44 584 SER A N 1
ATOM 4579 C CA . SER A 1 584 ? 26.360 -48.600 -18.688 1.00 89.44 584 SER A CA 1
ATOM 4580 C C . SER A 1 584 ? 27.427 -47.715 -18.039 1.00 89.44 584 SER A C 1
ATOM 4582 O O . SER A 1 584 ? 28.442 -47.439 -18.673 1.00 89.44 584 SER A O 1
ATOM 4584 N N . LYS A 1 585 ? 27.223 -47.282 -16.784 1.00 90.69 585 LYS A N 1
ATOM 4585 C CA . LYS A 1 585 ? 28.088 -46.318 -16.082 1.00 90.69 585 LYS A CA 1
ATOM 4586 C C . LYS A 1 585 ? 28.296 -45.033 -16.902 1.00 90.69 585 LYS A C 1
ATOM 4588 O O . LYS A 1 585 ? 29.393 -44.483 -16.918 1.00 90.69 585 LYS A O 1
ATOM 4593 N N . GLY A 1 586 ? 27.263 -44.606 -17.626 1.00 93.06 586 GLY A N 1
ATOM 4594 C CA . GLY A 1 586 ? 27.264 -43.359 -18.390 1.00 93.06 586 GLY A CA 1
ATOM 4595 C C . GLY A 1 586 ? 26.799 -42.162 -17.561 1.00 93.06 586 GLY A C 1
ATOM 4596 O O . GLY A 1 586 ? 26.510 -42.284 -16.367 1.00 93.06 586 GLY A O 1
ATOM 4597 N N . VAL A 1 587 ? 26.671 -41.019 -18.235 1.00 94.88 587 VAL A N 1
ATOM 4598 C CA . VAL A 1 587 ? 26.123 -39.775 -17.686 1.00 94.88 587 VAL A CA 1
ATOM 4599 C C . VAL A 1 587 ? 24.991 -39.238 -18.552 1.00 94.88 587 VAL A C 1
ATOM 4601 O O . VAL A 1 587 ? 25.117 -39.199 -19.771 1.00 94.88 587 VAL A O 1
ATOM 4604 N N . ASN A 1 588 ? 23.922 -38.785 -17.894 1.00 96.31 588 ASN A N 1
ATOM 4605 C CA . ASN A 1 588 ? 22.785 -38.074 -18.472 1.00 96.31 588 ASN A CA 1
ATOM 4606 C C . ASN A 1 588 ? 22.550 -36.754 -17.723 1.00 96.31 588 ASN A C 1
ATOM 4608 O O . ASN A 1 588 ? 22.259 -36.773 -16.521 1.00 96.31 588 ASN A O 1
ATOM 4612 N N . GLN A 1 589 ? 22.635 -35.613 -18.413 1.00 94.56 589 GLN A N 1
ATOM 4613 C CA . GLN A 1 589 ? 22.400 -34.291 -17.811 1.00 94.56 589 GLN A CA 1
ATOM 4614 C C . GLN A 1 589 ? 21.961 -33.238 -18.840 1.00 94.56 589 GLN A C 1
ATOM 4616 O O . GLN A 1 589 ? 21.869 -33.530 -20.021 1.00 94.56 589 GLN A O 1
ATOM 4621 N N . HIS A 1 590 ? 21.729 -31.993 -18.406 1.00 94.12 590 HIS A N 1
ATOM 4622 C CA . HIS A 1 590 ? 21.389 -30.854 -19.267 1.00 94.12 590 HIS A CA 1
ATOM 4623 C C . HIS A 1 590 ? 20.055 -31.065 -19.995 1.00 94.12 590 HIS A C 1
ATOM 4625 O O . HIS A 1 590 ? 19.981 -31.060 -21.221 1.00 94.12 590 HIS A O 1
ATOM 4631 N N . ASN A 1 591 ? 18.996 -31.285 -19.221 1.00 95.62 591 ASN A N 1
ATOM 4632 C CA . ASN A 1 591 ? 17.684 -31.637 -19.754 1.00 95.62 591 ASN A CA 1
ATOM 4633 C C . ASN A 1 591 ? 16.953 -30.401 -20.285 1.00 95.62 591 ASN A C 1
ATOM 4635 O O . ASN A 1 591 ? 17.006 -29.339 -19.659 1.00 95.62 591 ASN A O 1
ATOM 4639 N N . TYR A 1 592 ? 16.246 -30.559 -21.402 1.00 97.81 592 TYR A N 1
ATOM 4640 C CA . TYR A 1 592 ? 15.356 -29.542 -21.963 1.00 97.81 592 TYR A CA 1
ATOM 4641 C C . TYR A 1 592 ? 14.107 -30.193 -22.542 1.00 97.81 592 TYR A C 1
ATOM 4643 O O . TYR A 1 592 ? 14.188 -31.288 -23.098 1.00 97.81 592 TYR A O 1
ATOM 4651 N N . LEU A 1 593 ? 12.979 -29.494 -22.433 1.00 98.00 593 LEU A N 1
ATOM 4652 C CA . LEU A 1 593 ? 11.674 -29.915 -22.934 1.00 98.00 593 LEU A CA 1
ATOM 4653 C C . LEU A 1 593 ? 11.104 -28.885 -23.905 1.00 98.00 593 LEU A C 1
ATOM 4655 O O . LEU A 1 593 ? 11.348 -27.690 -23.753 1.00 98.00 593 LEU A O 1
ATOM 4659 N N . VAL A 1 594 ? 10.293 -29.348 -24.850 1.00 97.88 594 VAL A N 1
ATOM 4660 C CA . VAL A 1 594 ? 9.419 -28.508 -25.680 1.00 97.88 594 VAL A CA 1
ATOM 4661 C C . VAL A 1 594 ? 8.218 -29.329 -26.151 1.00 97.88 594 VAL A C 1
ATOM 4663 O O . VAL A 1 594 ? 8.316 -30.549 -26.282 1.00 97.88 594 VAL A O 1
ATOM 4666 N N . HIS A 1 595 ? 7.089 -28.678 -26.424 1.00 97.69 595 HIS A N 1
ATOM 4667 C CA . HIS A 1 595 ? 5.982 -29.287 -27.160 1.00 97.69 595 HIS A CA 1
ATOM 4668 C C . HIS A 1 595 ? 5.940 -28.718 -28.582 1.00 97.69 595 HIS A C 1
ATOM 4670 O O . HIS A 1 595 ? 5.845 -27.504 -28.756 1.00 97.69 595 HIS A O 1
ATOM 4676 N N . HIS A 1 596 ? 6.038 -29.575 -29.599 1.00 97.06 596 HIS A N 1
ATOM 4677 C CA . HIS A 1 596 ? 6.091 -29.171 -31.005 1.00 97.06 596 HIS A CA 1
ATOM 4678 C C . HIS A 1 596 ? 5.508 -30.257 -31.913 1.00 97.06 596 HIS A C 1
ATOM 4680 O O . HIS A 1 596 ? 5.848 -31.433 -31.766 1.00 97.06 596 HIS A O 1
ATOM 4686 N N . GLY A 1 597 ? 4.666 -29.865 -32.874 1.00 94.88 597 GLY A N 1
ATOM 4687 C CA . GLY A 1 597 ? 4.072 -30.802 -33.833 1.00 94.88 597 GLY A CA 1
ATOM 4688 C C . GLY A 1 597 ? 3.208 -31.886 -33.175 1.00 94.88 597 GLY A C 1
ATOM 4689 O O . GLY A 1 597 ? 3.261 -33.038 -33.593 1.00 94.88 597 GLY A O 1
ATOM 4690 N N . GLY A 1 598 ? 2.470 -31.537 -32.112 1.00 95.12 598 GLY A N 1
ATOM 4691 C CA . GLY A 1 598 ? 1.556 -32.451 -31.409 1.00 95.12 598 GLY A CA 1
ATOM 4692 C C . GLY A 1 598 ? 2.228 -33.491 -30.505 1.00 95.12 598 GLY A C 1
ATOM 4693 O O . GLY A 1 598 ? 1.596 -34.479 -30.141 1.00 95.12 598 GLY A O 1
ATOM 4694 N N . LYS A 1 599 ? 3.511 -33.314 -30.173 1.00 96.25 599 LYS A N 1
ATOM 4695 C CA . LYS A 1 599 ? 4.250 -34.197 -29.263 1.00 96.25 599 LYS A CA 1
ATOM 4696 C C . LYS A 1 599 ? 5.249 -33.424 -28.412 1.00 96.25 599 LYS A C 1
ATOM 4698 O O . LYS A 1 599 ? 5.729 -32.348 -28.778 1.00 96.25 599 LYS A O 1
ATOM 4703 N N . TYR A 1 600 ? 5.581 -34.006 -27.271 1.00 98.44 600 TYR A N 1
ATOM 4704 C CA . TYR A 1 600 ? 6.647 -33.557 -26.391 1.00 98.44 600 TYR A CA 1
ATOM 4705 C C . TYR A 1 600 ? 7.995 -34.078 -26.878 1.00 98.44 600 TYR A C 1
ATOM 4707 O O . TYR A 1 600 ? 8.109 -35.213 -27.338 1.00 98.44 600 TYR A O 1
ATOM 4715 N N . TRP A 1 601 ? 9.022 -33.255 -26.721 1.00 98.44 601 TRP A N 1
ATOM 4716 C CA . TRP A 1 601 ? 10.406 -33.576 -27.029 1.00 98.44 601 TRP A CA 1
ATOM 4717 C C . TRP A 1 601 ? 11.255 -33.330 -25.791 1.00 98.44 601 TRP A C 1
ATOM 4719 O O . TRP A 1 601 ? 11.100 -32.304 -25.128 1.00 98.44 601 TRP A O 1
ATOM 4729 N N . ALA A 1 602 ? 12.170 -34.250 -25.506 1.00 98.56 602 ALA A N 1
ATOM 4730 C CA . ALA A 1 602 ? 13.199 -34.098 -24.491 1.00 98.56 602 ALA A CA 1
ATOM 4731 C C . ALA A 1 602 ? 14.567 -34.236 -25.152 1.00 98.56 602 ALA A C 1
ATOM 4733 O O . ALA A 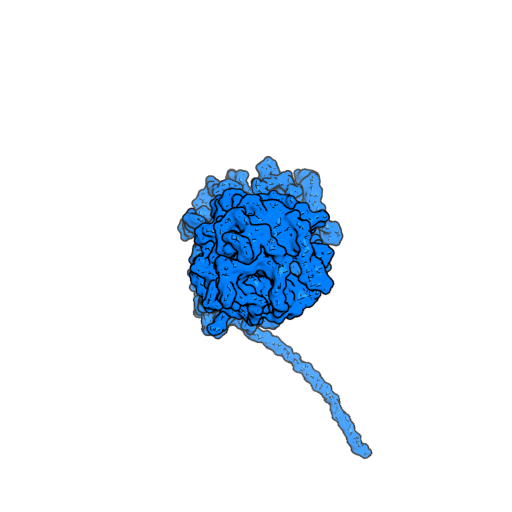1 602 ? 14.757 -35.164 -25.934 1.00 98.56 602 ALA A O 1
ATOM 4734 N N . MET A 1 603 ? 15.517 -33.360 -24.818 1.00 98.44 603 MET A N 1
ATOM 4735 C CA . MET A 1 603 ? 16.933 -33.529 -25.164 1.00 98.44 603 MET A CA 1
ATOM 4736 C C . MET A 1 603 ? 17.814 -33.484 -23.918 1.00 98.44 603 MET A C 1
ATOM 4738 O O . MET A 1 603 ? 17.468 -32.832 -22.929 1.00 98.44 603 MET A O 1
ATOM 4742 N N . TRP A 1 604 ? 18.964 -34.149 -23.980 1.00 98.19 604 TRP A N 1
ATOM 4743 C CA . TRP A 1 604 ? 19.953 -34.169 -22.905 1.00 98.19 604 TRP A CA 1
ATOM 4744 C C . TRP A 1 604 ? 21.349 -34.514 -23.432 1.00 98.19 604 TRP A C 1
ATOM 4746 O O . TRP A 1 604 ? 21.507 -35.108 -24.500 1.00 98.19 604 TRP A O 1
ATOM 4756 N N . SER A 1 605 ? 22.370 -34.167 -22.657 1.00 97.19 605 SER A N 1
ATOM 4757 C CA . SER A 1 605 ? 23.738 -34.649 -22.817 1.00 97.19 605 SER A CA 1
ATOM 4758 C C . SER A 1 605 ? 23.863 -36.090 -22.343 1.00 97.19 605 SER A C 1
ATOM 4760 O O . SER A 1 605 ? 23.565 -36.375 -21.185 1.00 97.19 605 SER A O 1
ATOM 4762 N N . ASP A 1 606 ? 24.369 -36.958 -23.212 1.00 96.62 606 ASP A N 1
ATOM 4763 C CA . ASP A 1 606 ? 24.648 -38.374 -22.973 1.00 96.62 606 ASP A CA 1
ATOM 4764 C C . ASP A 1 606 ? 26.151 -38.625 -23.177 1.00 96.62 606 ASP A C 1
ATOM 4766 O O . ASP A 1 606 ? 26.691 -38.362 -24.256 1.00 96.62 606 ASP A O 1
ATOM 4770 N N . GLY A 1 607 ? 26.850 -39.064 -22.129 1.00 93.69 607 GLY A N 1
ATOM 4771 C CA . GLY A 1 607 ? 28.312 -39.176 -22.133 1.00 93.69 607 GLY A CA 1
ATOM 4772 C C . GLY A 1 607 ? 28.861 -40.420 -21.431 1.00 93.69 607 GLY A C 1
ATOM 4773 O O . GLY A 1 607 ? 28.151 -41.070 -20.657 1.00 93.69 607 GLY A O 1
ATOM 4774 N N . PRO A 1 608 ? 30.134 -40.773 -21.683 1.00 90.38 608 PRO A N 1
ATOM 4775 C CA . PRO A 1 608 ? 30.776 -41.920 -21.050 1.00 90.38 608 PRO A CA 1
ATOM 4776 C C . PRO A 1 608 ? 31.283 -41.603 -19.639 1.00 90.38 608 PRO A C 1
ATOM 4778 O O . PRO A 1 608 ? 31.899 -40.565 -19.407 1.00 90.38 608 PRO A O 1
ATOM 4781 N N . GLY A 1 609 ? 31.117 -42.544 -18.707 1.00 87.12 609 GLY A N 1
ATOM 4782 C CA . GLY A 1 609 ? 31.801 -42.527 -17.414 1.00 87.12 609 GLY A CA 1
ATOM 4783 C C . GLY A 1 609 ? 31.371 -41.391 -16.484 1.00 87.12 609 GLY A C 1
ATOM 4784 O O . GLY A 1 609 ? 30.489 -41.555 -15.648 1.00 87.12 609 GLY A O 1
ATOM 4785 N N . VAL A 1 610 ? 32.065 -40.257 -16.585 1.00 84.81 610 VAL A N 1
ATOM 4786 C CA . VAL A 1 610 ? 31.862 -39.058 -15.758 1.00 84.81 610 VAL A CA 1
ATOM 4787 C C . VAL A 1 610 ? 31.502 -37.894 -16.674 1.00 84.81 610 VAL A C 1
ATOM 4789 O O . VAL A 1 610 ? 31.954 -37.836 -17.813 1.00 84.81 610 VAL A O 1
ATOM 4792 N N . GLU A 1 611 ? 30.716 -36.958 -16.152 1.00 87.31 611 GLU A N 1
ATOM 4793 C CA . GLU A 1 611 ? 30.265 -35.756 -16.847 1.00 87.31 611 GLU A CA 1
ATOM 4794 C C . GLU A 1 611 ? 31.427 -35.029 -17.532 1.00 87.31 611 GLU A C 1
ATOM 4796 O O . GLU A 1 611 ? 32.558 -34.989 -17.012 1.00 87.31 611 GLU A O 1
ATOM 4801 N N . ASP A 1 612 ? 31.117 -34.395 -18.667 1.00 88.00 612 ASP A N 1
ATOM 4802 C CA . ASP A 1 612 ? 32.014 -33.440 -19.307 1.00 88.00 612 ASP A CA 1
ATOM 4803 C C . ASP A 1 612 ? 33.303 -34.106 -19.837 1.00 88.00 612 ASP A C 1
ATOM 4805 O O . ASP A 1 612 ? 34.399 -33.549 -19.748 1.00 88.00 612 ASP A O 1
ATOM 4809 N N . ARG A 1 613 ? 33.195 -35.315 -20.399 1.00 92.12 613 ARG A N 1
ATOM 4810 C CA . ARG A 1 613 ? 34.311 -36.053 -21.023 1.00 92.12 613 ARG A CA 1
ATOM 4811 C C . ARG A 1 613 ? 34.219 -36.102 -22.547 1.00 92.12 613 ARG A C 1
ATOM 4813 O O . ARG A 1 613 ? 33.149 -35.907 -23.123 1.00 92.12 613 ARG A O 1
ATOM 4820 N N . VAL A 1 614 ? 35.359 -36.392 -23.180 1.00 94.69 614 VAL A N 1
ATOM 4821 C CA . VAL A 1 614 ? 35.461 -36.609 -24.632 1.00 94.69 614 VAL A CA 1
ATOM 4822 C C . VAL A 1 614 ? 34.460 -37.673 -25.079 1.00 94.69 614 VAL A C 1
ATOM 4824 O O . VAL A 1 614 ? 34.380 -38.750 -24.479 1.00 94.69 614 VAL A O 1
ATOM 4827 N N . GLY A 1 615 ? 33.731 -37.372 -26.154 1.00 94.12 615 GLY A N 1
ATOM 4828 C CA . GLY A 1 615 ? 32.769 -38.285 -26.772 1.00 94.12 615 GLY A CA 1
ATOM 4829 C C . GLY A 1 615 ? 31.337 -38.168 -26.249 1.00 94.12 615 GLY A C 1
ATOM 4830 O O . GLY A 1 615 ? 30.471 -38.912 -26.708 1.00 94.12 615 GLY A O 1
ATOM 4831 N N . GLN A 1 616 ? 31.060 -37.236 -25.328 1.00 96.31 616 GLN A N 1
ATOM 4832 C CA . GLN A 1 616 ? 29.686 -36.884 -24.961 1.00 96.31 616 GLN A CA 1
ATOM 4833 C C . GLN A 1 616 ? 28.940 -36.281 -26.165 1.00 96.31 616 GLN A C 1
ATOM 4835 O O . GLN A 1 616 ? 29.491 -35.487 -26.932 1.00 96.31 616 GLN A O 1
ATOM 4840 N N . ARG A 1 617 ? 27.679 -36.683 -26.326 1.00 96.75 617 ARG A N 1
ATOM 4841 C CA . ARG A 1 617 ? 26.776 -36.315 -27.424 1.00 96.75 617 ARG A CA 1
ATOM 4842 C C . ARG A 1 617 ? 25.439 -35.822 -26.877 1.00 96.75 617 ARG A C 1
ATOM 4844 O O . ARG A 1 617 ? 25.188 -35.905 -25.677 1.00 96.75 617 ARG A O 1
ATOM 4851 N N . VAL A 1 618 ? 24.565 -35.331 -27.750 1.00 98.31 618 VAL A N 1
ATOM 4852 C CA . VAL A 1 618 ? 23.181 -35.002 -27.391 1.00 98.31 618 VAL A CA 1
ATOM 4853 C C . VAL A 1 618 ? 22.260 -36.106 -27.885 1.00 98.31 618 VAL A C 1
ATOM 4855 O O . VAL A 1 618 ? 22.336 -36.516 -29.047 1.00 98.31 618 VAL A O 1
ATOM 4858 N N . LYS A 1 619 ? 21.387 -36.585 -27.002 1.00 98.12 619 LYS A N 1
ATOM 4859 C CA . LYS A 1 619 ? 20.272 -37.468 -27.345 1.00 98.12 619 LYS A CA 1
ATOM 4860 C C . LYS A 1 619 ? 18.951 -36.731 -27.229 1.00 98.12 619 LYS A C 1
ATOM 4862 O O . LYS A 1 619 ? 18.855 -35.719 -26.535 1.00 98.12 619 LYS A O 1
ATOM 4867 N N . PHE A 1 620 ? 17.939 -37.281 -27.887 1.00 98.56 620 PHE A N 1
ATOM 4868 C CA . PHE A 1 620 ? 16.557 -36.875 -27.721 1.00 98.56 620 PHE A CA 1
ATOM 4869 C C . PHE A 1 620 ? 15.611 -38.078 -27.667 1.00 98.56 620 PHE A C 1
ATOM 4871 O O . PHE A 1 620 ? 15.949 -39.179 -28.109 1.00 98.56 620 PHE A O 1
ATOM 4878 N N . ALA A 1 621 ? 14.416 -37.847 -27.136 1.00 98.50 621 ALA A N 1
ATOM 4879 C CA . ALA A 1 621 ? 13.272 -38.749 -27.206 1.00 98.50 621 ALA A CA 1
ATOM 4880 C C . ALA A 1 621 ? 11.988 -37.929 -27.378 1.00 98.50 621 ALA A C 1
ATOM 4882 O O . ALA A 1 621 ? 11.950 -36.744 -27.029 1.00 98.50 621 ALA A O 1
ATOM 4883 N N . THR A 1 622 ? 10.939 -38.558 -27.902 1.00 98.31 622 THR A N 1
ATOM 4884 C CA . THR A 1 622 ? 9.620 -37.941 -28.085 1.00 98.31 622 THR A CA 1
ATOM 4885 C C . THR A 1 622 ? 8.557 -38.652 -27.260 1.00 98.31 622 THR A C 1
ATOM 4887 O O . THR A 1 622 ? 8.718 -39.811 -26.879 1.00 98.31 622 THR A O 1
ATOM 4890 N N . SER A 1 623 ? 7.465 -37.956 -26.957 1.00 98.38 623 SER A N 1
ATOM 4891 C CA . SER A 1 623 ? 6.330 -38.518 -26.232 1.00 98.38 623 SER A CA 1
ATOM 4892 C C . SER A 1 623 ? 5.013 -37.895 -26.698 1.00 98.38 623 SER A C 1
ATOM 4894 O O . SER A 1 623 ? 4.947 -36.673 -26.822 1.00 98.38 623 SER A O 1
ATOM 4896 N N . PRO A 1 624 ? 3.947 -38.683 -26.923 1.00 97.12 624 PRO A N 1
ATOM 4897 C CA . PRO A 1 624 ? 2.633 -38.132 -27.247 1.00 97.12 624 PRO A CA 1
ATOM 4898 C C . PRO A 1 624 ? 1.941 -37.488 -26.035 1.00 97.12 624 PRO A C 1
ATOM 4900 O O . PRO A 1 624 ? 1.097 -36.622 -26.210 1.00 97.12 624 PRO A O 1
ATOM 4903 N N . ASP A 1 625 ? 2.277 -37.897 -24.806 1.00 96.50 625 ASP A N 1
ATOM 4904 C CA . ASP A 1 625 ? 1.546 -37.516 -23.587 1.00 96.50 625 ASP A CA 1
ATOM 4905 C C . ASP A 1 625 ? 2.434 -36.918 -22.477 1.00 96.50 625 ASP A C 1
ATOM 4907 O O . ASP A 1 625 ? 1.922 -36.463 -21.448 1.00 96.50 625 ASP A O 1
ATOM 4911 N N . GLY A 1 626 ? 3.755 -36.900 -22.679 1.00 96.94 626 GLY A N 1
ATOM 4912 C CA . GLY A 1 626 ? 4.759 -36.448 -21.714 1.00 96.94 626 GLY A CA 1
ATOM 4913 C C . GLY A 1 626 ? 5.174 -37.518 -20.696 1.00 96.94 626 GLY A C 1
ATOM 4914 O O . GLY A 1 626 ? 6.027 -37.255 -19.848 1.00 96.94 626 GLY A O 1
ATOM 4915 N N . LEU A 1 627 ? 4.595 -38.721 -20.768 1.00 97.44 627 LEU A N 1
ATOM 4916 C CA . LEU A 1 627 ? 4.815 -39.821 -19.823 1.00 97.44 627 LEU A CA 1
ATOM 4917 C C . LEU A 1 627 ? 5.405 -41.063 -20.498 1.00 97.44 627 LEU A C 1
ATOM 4919 O O . LEU A 1 627 ? 6.269 -41.728 -19.922 1.00 97.44 627 LEU A O 1
ATOM 4923 N N . LYS A 1 628 ? 4.958 -41.377 -21.716 1.00 97.69 628 LYS A N 1
ATOM 4924 C CA . LYS A 1 628 ? 5.427 -42.511 -22.519 1.00 97.69 628 LYS A CA 1
ATOM 4925 C C . LYS A 1 628 ? 6.430 -42.020 -23.547 1.00 97.69 628 LYS A C 1
ATOM 4927 O O . LYS A 1 628 ? 6.046 -41.364 -24.512 1.00 97.69 628 LYS A O 1
ATOM 4932 N N . TRP A 1 629 ? 7.702 -42.324 -23.337 1.00 98.31 629 TRP A N 1
ATOM 4933 C CA . TRP A 1 629 ? 8.792 -41.814 -24.165 1.00 98.31 629 TRP A CA 1
ATOM 4934 C C . TRP A 1 629 ? 9.292 -42.862 -25.164 1.00 98.31 629 TRP A C 1
ATOM 4936 O O . TRP A 1 629 ? 9.332 -44.056 -24.864 1.00 98.31 629 TRP A O 1
ATOM 4946 N N . SER A 1 630 ? 9.664 -42.409 -26.361 1.00 98.06 630 SER A N 1
ATOM 4947 C CA . SER A 1 630 ? 10.299 -43.229 -27.392 1.00 98.06 630 SER A CA 1
ATOM 4948 C C . SER A 1 630 ? 11.683 -43.711 -26.950 1.00 98.06 630 SER A C 1
ATOM 4950 O O . SER A 1 630 ? 12.305 -43.140 -26.053 1.00 98.06 630 SER A O 1
ATOM 4952 N N . ALA A 1 631 ? 12.227 -44.710 -27.650 1.00 97.06 631 ALA A N 1
ATOM 4953 C CA . ALA A 1 631 ? 13.640 -45.046 -27.504 1.00 97.06 631 ALA A CA 1
ATOM 4954 C C . ALA A 1 631 ? 14.518 -43.815 -27.833 1.00 97.06 631 ALA A C 1
ATOM 4956 O O . ALA A 1 631 ? 14.245 -43.137 -28.833 1.00 97.06 631 ALA A O 1
ATOM 4957 N N . PRO A 1 632 ? 15.555 -43.516 -27.027 1.00 97.19 632 PRO A N 1
ATOM 4958 C CA . PRO A 1 632 ? 16.448 -42.397 -27.294 1.00 97.19 632 PRO A CA 1
ATOM 4959 C C . PRO A 1 632 ? 17.204 -42.529 -28.618 1.00 97.19 632 PRO A C 1
ATOM 4961 O O . PRO A 1 632 ? 17.780 -43.579 -28.913 1.00 97.19 632 PRO A O 1
ATOM 4964 N N . LYS A 1 633 ? 17.279 -41.432 -29.372 1.00 97.12 633 LYS A N 1
ATOM 4965 C CA . LYS A 1 633 ? 18.072 -41.295 -30.603 1.00 97.12 633 LYS A CA 1
ATOM 4966 C C . LYS A 1 633 ? 19.153 -40.235 -30.395 1.00 97.12 633 LYS A C 1
ATOM 4968 O O . LYS A 1 633 ? 18.997 -39.343 -29.563 1.00 97.12 633 LYS A O 1
ATOM 4973 N N . PHE A 1 634 ? 20.257 -40.318 -31.134 1.00 97.25 634 PHE A N 1
ATOM 4974 C CA . PHE A 1 634 ? 21.246 -39.239 -31.129 1.00 97.25 634 PHE A CA 1
ATOM 4975 C C . PHE A 1 634 ? 20.760 -38.070 -31.986 1.00 97.25 634 PHE A C 1
ATOM 4977 O O . PHE A 1 634 ? 20.307 -38.278 -33.107 1.00 97.25 634 PHE A O 1
ATOM 4984 N N . LEU A 1 635 ? 20.876 -36.863 -31.436 1.00 97.62 635 LEU A N 1
ATOM 4985 C CA . LEU A 1 635 ? 20.611 -35.604 -32.123 1.00 97.62 635 LEU A CA 1
ATOM 4986 C C . LEU A 1 635 ? 21.864 -35.114 -32.850 1.00 97.62 635 LEU A C 1
ATOM 4988 O O . LEU A 1 635 ? 21.796 -34.739 -34.011 1.00 97.62 635 LEU A O 1
ATOM 4992 N N . THR A 1 636 ? 23.013 -35.145 -32.169 1.00 98.06 636 THR A N 1
ATOM 4993 C CA . THR A 1 636 ? 24.279 -34.644 -32.716 1.00 98.06 636 THR A CA 1
ATOM 4994 C C . THR A 1 636 ? 25.143 -35.765 -33.296 1.00 98.06 636 THR A C 1
ATOM 4996 O O . THR A 1 636 ? 25.058 -36.917 -32.839 1.00 98.06 636 THR A O 1
ATOM 4999 N N . PRO A 1 637 ? 26.031 -35.462 -34.262 1.00 96.50 637 PRO A N 1
ATOM 5000 C CA . PRO A 1 637 ? 27.033 -36.411 -34.742 1.00 96.50 637 PRO A CA 1
ATOM 5001 C C . PRO A 1 637 ? 28.061 -36.764 -33.652 1.00 96.50 637 PRO A C 1
ATOM 5003 O O . PRO A 1 637 ? 28.038 -36.250 -32.529 1.00 96.50 637 PRO A O 1
ATOM 5006 N N . ILE A 1 638 ? 28.971 -37.688 -33.967 1.00 96.69 638 ILE A N 1
ATOM 5007 C CA . ILE A 1 638 ? 30.144 -37.945 -33.121 1.00 96.69 638 ILE A CA 1
ATOM 5008 C C . ILE A 1 638 ? 31.051 -36.700 -33.179 1.00 96.69 638 ILE A C 1
ATOM 5010 O O . ILE A 1 638 ? 31.350 -36.253 -34.285 1.00 96.69 638 ILE A O 1
ATOM 5014 N N . PRO A 1 639 ? 31.492 -36.130 -32.037 1.00 95.56 639 PRO A N 1
ATOM 5015 C CA . PRO A 1 639 ? 32.394 -34.984 -32.057 1.00 95.56 639 PRO A CA 1
ATOM 5016 C C . PRO A 1 639 ? 33.741 -35.330 -32.723 1.00 95.56 639 PRO A C 1
ATOM 5018 O O . PRO A 1 639 ? 34.179 -36.487 -32.651 1.00 95.56 639 PRO A O 1
ATOM 5021 N N . PRO A 1 640 ? 34.447 -34.349 -33.311 1.00 92.44 640 PRO A N 1
ATOM 5022 C CA . PRO A 1 640 ? 35.748 -34.571 -33.946 1.00 92.44 640 PRO A CA 1
ATOM 5023 C C . PRO A 1 640 ? 36.742 -35.284 -33.017 1.00 92.44 640 PRO A C 1
ATOM 5025 O O . PRO A 1 640 ? 36.848 -34.945 -31.839 1.00 92.44 640 PRO A O 1
ATOM 5028 N N . ASN A 1 641 ? 37.459 -36.293 -33.526 1.00 91.81 641 ASN A N 1
ATOM 5029 C CA . ASN A 1 641 ? 38.452 -37.091 -32.780 1.00 91.81 641 ASN A CA 1
ATOM 5030 C C . ASN A 1 641 ? 37.946 -37.691 -31.449 1.00 91.81 641 ASN A C 1
ATOM 5032 O O . ASN A 1 641 ? 38.725 -37.905 -30.520 1.00 91.81 641 ASN A O 1
ATOM 5036 N N . SER A 1 642 ? 36.640 -37.964 -31.340 1.00 96.00 642 SER A N 1
ATOM 5037 C CA . SER A 1 642 ? 35.993 -38.283 -30.054 1.00 96.00 642 SER A CA 1
ATOM 5038 C C . SER A 1 642 ? 35.076 -39.503 -30.084 1.00 96.00 642 SER A C 1
ATOM 5040 O O . SER A 1 642 ? 34.282 -39.701 -29.165 1.00 96.00 642 SER A O 1
ATOM 5042 N N . GLY A 1 643 ? 35.146 -40.314 -31.140 1.00 93.81 643 GLY A N 1
ATOM 5043 C CA . GLY A 1 643 ? 34.420 -41.583 -31.202 1.00 93.81 643 GLY A CA 1
ATOM 5044 C C . GLY A 1 643 ? 34.947 -42.605 -30.185 1.00 93.81 643 GLY A C 1
ATOM 5045 O O . GLY A 1 643 ? 36.057 -42.429 -29.688 1.00 93.81 643 GLY A O 1
ATOM 5046 N N . PRO A 1 644 ? 34.196 -43.682 -29.893 1.00 91.88 644 PRO A N 1
ATOM 5047 C CA . PRO A 1 644 ? 34.640 -44.756 -28.996 1.00 91.88 644 PRO A CA 1
ATOM 5048 C C . PRO A 1 644 ? 35.993 -45.382 -29.362 1.00 91.88 644 PRO A C 1
ATOM 5050 O O . PRO A 1 644 ? 36.699 -45.845 -28.474 1.00 91.88 644 PRO A O 1
ATOM 5053 N N . ASP A 1 645 ? 36.365 -45.344 -30.645 1.00 92.56 645 ASP A N 1
ATOM 5054 C CA . ASP A 1 645 ? 37.638 -45.868 -31.158 1.00 92.56 645 ASP A CA 1
ATOM 5055 C C . ASP A 1 645 ? 38.808 -44.866 -31.042 1.00 92.56 645 ASP A C 1
ATOM 5057 O O . ASP A 1 645 ? 39.946 -45.190 -31.376 1.00 92.56 645 ASP A O 1
ATOM 5061 N N . SER A 1 646 ? 38.551 -43.635 -30.585 1.00 94.44 646 SER A N 1
ATOM 5062 C CA . SER A 1 646 ? 39.585 -42.620 -30.360 1.00 94.44 646 SER A CA 1
ATOM 5063 C C . SER A 1 646 ? 40.377 -42.906 -29.085 1.00 94.44 646 SER A C 1
ATOM 5065 O O . SER A 1 646 ? 39.794 -43.165 -28.032 1.00 94.44 646 SER A O 1
ATOM 5067 N N . GLU A 1 647 ? 41.701 -42.715 -29.126 1.00 94.31 647 GLU A N 1
ATOM 5068 C CA . GLU A 1 647 ? 42.566 -42.768 -27.935 1.00 94.31 647 GLU A CA 1
ATOM 5069 C C . GLU A 1 647 ? 42.206 -41.715 -26.867 1.00 94.31 647 GLU A C 1
ATOM 5071 O O . GLU A 1 647 ? 42.631 -41.805 -25.715 1.00 94.31 647 GLU A O 1
ATOM 5076 N N . HIS A 1 648 ? 41.411 -40.704 -27.230 1.00 94.75 648 HIS A N 1
ATOM 5077 C CA . HIS A 1 648 ? 40.963 -39.651 -26.324 1.00 94.75 648 HIS A CA 1
ATOM 5078 C C . HIS A 1 648 ? 39.596 -39.935 -25.689 1.00 94.75 648 HIS A C 1
ATOM 5080 O O . HIS A 1 648 ? 39.200 -39.201 -24.779 1.00 94.75 648 HIS A O 1
ATOM 5086 N N . TYR A 1 649 ? 38.863 -40.963 -26.129 1.00 95.25 649 TYR A N 1
ATOM 5087 C CA . TYR A 1 649 ? 37.508 -41.237 -25.650 1.00 95.25 649 TYR A CA 1
ATOM 5088 C C . TYR A 1 649 ? 37.448 -41.414 -24.128 1.00 95.25 649 TYR A C 1
ATOM 5090 O O . TYR A 1 649 ? 38.306 -42.059 -23.527 1.00 95.25 649 TYR A O 1
ATOM 5098 N N . ASN A 1 650 ? 36.417 -40.853 -23.483 1.00 94.19 650 ASN A N 1
ATOM 5099 C CA . ASN A 1 650 ? 36.227 -40.944 -22.030 1.00 94.19 650 ASN A CA 1
ATOM 5100 C C . ASN A 1 650 ? 37.410 -40.383 -21.198 1.00 94.19 650 ASN A C 1
ATOM 5102 O O . ASN A 1 650 ? 37.597 -40.753 -20.035 1.00 94.19 650 ASN A O 1
ATOM 5106 N N . THR A 1 651 ? 38.192 -39.457 -21.760 1.00 93.25 651 THR A N 1
ATOM 5107 C CA . THR A 1 651 ? 39.243 -38.710 -21.046 1.00 93.25 651 THR A CA 1
ATOM 5108 C C . THR A 1 651 ? 38.877 -37.227 -20.892 1.00 93.25 651 THR A C 1
ATOM 5110 O O . THR A 1 651 ? 37.811 -36.788 -21.336 1.00 93.25 651 THR A O 1
ATOM 5113 N N . ARG A 1 652 ? 39.746 -36.453 -20.223 1.00 93.44 652 ARG A N 1
ATOM 5114 C CA . ARG A 1 652 ? 39.713 -34.983 -20.232 1.00 93.44 652 ARG A CA 1
ATOM 5115 C C . ARG A 1 652 ? 40.968 -34.449 -20.914 1.00 93.44 652 ARG A C 1
ATOM 5117 O O . ARG A 1 652 ? 42.060 -34.602 -20.376 1.00 93.44 652 ARG A O 1
ATOM 5124 N N . THR A 1 653 ? 40.816 -33.850 -22.090 1.00 92.19 653 THR A N 1
ATOM 5125 C CA . THR A 1 653 ? 41.929 -33.380 -22.929 1.00 92.19 653 THR A CA 1
ATOM 5126 C C . THR A 1 653 ? 41.464 -32.285 -23.884 1.00 92.19 653 THR A C 1
ATOM 5128 O O . THR A 1 653 ? 40.291 -32.233 -24.239 1.00 92.19 653 THR A O 1
ATOM 5131 N N . THR A 1 654 ? 42.387 -31.431 -24.326 1.00 90.62 654 THR A N 1
ATOM 5132 C CA . THR A 1 654 ? 42.144 -30.434 -25.383 1.00 90.62 654 THR A CA 1
ATOM 5133 C C . THR A 1 654 ? 42.135 -31.042 -26.789 1.00 90.62 654 THR A C 1
ATOM 5135 O O . THR A 1 654 ? 41.812 -30.359 -27.750 1.00 90.62 654 THR A O 1
ATOM 5138 N N . LYS A 1 655 ? 42.509 -32.322 -26.932 1.00 93.38 655 LYS A N 1
ATOM 5139 C CA . LYS A 1 655 ? 42.599 -33.022 -28.227 1.00 93.38 655 LYS A CA 1
ATOM 5140 C C . LYS A 1 655 ? 41.312 -33.747 -28.642 1.00 93.38 655 LYS A C 1
ATOM 5142 O O . LYS A 1 655 ? 41.250 -34.317 -29.726 1.00 93.38 655 LYS A O 1
ATOM 5147 N N . GLY A 1 656 ? 40.305 -33.747 -27.772 1.00 94.25 656 GLY A N 1
ATOM 5148 C CA . GLY A 1 656 ? 39.004 -34.365 -27.995 1.00 94.25 656 GLY A CA 1
ATOM 5149 C C . GLY A 1 656 ? 37.882 -33.415 -27.589 1.00 94.25 656 GLY A C 1
ATOM 5150 O O . GLY A 1 656 ? 38.073 -32.517 -26.771 1.00 94.25 656 GLY A O 1
ATOM 5151 N N . TRP A 1 657 ? 36.710 -33.641 -28.158 1.00 96.25 657 TRP A N 1
ATOM 5152 C CA . TRP A 1 657 ? 35.566 -32.743 -28.162 1.00 96.25 657 TRP A CA 1
ATOM 5153 C C . TRP A 1 657 ? 34.319 -33.406 -27.574 1.00 96.25 657 TRP A C 1
ATOM 5155 O O . TRP A 1 657 ? 34.232 -34.633 -27.409 1.00 96.25 657 TRP A O 1
ATOM 5165 N N . ARG A 1 658 ? 33.328 -32.580 -27.251 1.00 96.19 658 ARG A N 1
ATOM 5166 C CA . ARG A 1 658 ? 32.020 -33.022 -26.763 1.00 96.19 658 ARG A CA 1
ATOM 5167 C C . ARG A 1 658 ? 30.909 -32.087 -27.216 1.00 96.19 658 ARG A C 1
ATOM 5169 O O . ARG A 1 658 ? 31.129 -30.894 -27.376 1.00 96.19 658 ARG A O 1
ATOM 5176 N N . TRP A 1 659 ? 29.707 -32.643 -27.328 1.00 97.25 659 TRP A N 1
ATOM 5177 C CA . TRP A 1 659 ? 28.482 -31.862 -27.431 1.00 97.25 659 TRP A CA 1
ATOM 5178 C C . TRP A 1 659 ? 27.801 -31.730 -26.071 1.00 97.25 659 TRP A C 1
ATOM 5180 O O . TRP A 1 659 ? 27.756 -32.675 -25.272 1.00 97.25 659 TRP A O 1
ATOM 5190 N N . ILE A 1 660 ? 27.199 -30.571 -25.825 1.00 96.12 660 ILE A N 1
ATOM 5191 C CA . ILE A 1 660 ? 26.363 -30.333 -24.651 1.00 96.12 660 ILE A CA 1
ATOM 5192 C C . ILE A 1 660 ? 25.025 -29.737 -25.093 1.00 96.12 660 ILE A C 1
ATOM 5194 O O . ILE A 1 660 ? 25.016 -28.784 -25.861 1.00 96.12 660 ILE A O 1
ATOM 5198 N N . SER A 1 661 ? 23.898 -30.279 -24.626 1.00 97.31 661 SER A N 1
ATOM 5199 C CA . SER A 1 661 ? 22.557 -29.816 -25.021 1.00 97.31 661 SER A CA 1
ATOM 5200 C C . SER A 1 661 ? 22.252 -28.424 -24.472 1.00 97.31 661 SER A C 1
ATOM 5202 O O . SER A 1 661 ? 22.607 -28.110 -23.333 1.00 97.31 661 SER A O 1
ATOM 5204 N N . ARG A 1 662 ? 21.580 -27.581 -25.261 1.00 96.56 662 ARG A N 1
ATOM 5205 C CA . ARG A 1 662 ? 21.322 -26.168 -24.924 1.00 96.56 662 ARG A CA 1
ATOM 5206 C C . ARG A 1 662 ? 19.886 -25.699 -25.165 1.00 96.56 662 ARG A C 1
ATOM 5208 O O . ARG A 1 662 ? 19.592 -24.509 -25.063 1.00 96.56 662 ARG A O 1
ATOM 5215 N N . GLY A 1 663 ? 18.977 -26.641 -25.390 1.00 96.94 663 GLY A N 1
ATOM 5216 C CA . GLY A 1 663 ? 17.543 -26.389 -25.450 1.00 96.94 663 GLY A CA 1
ATOM 5217 C C . GLY A 1 663 ? 17.004 -26.188 -26.854 1.00 96.94 663 GLY A C 1
ATOM 5218 O O . GLY A 1 663 ? 17.745 -26.103 -27.828 1.00 96.94 663 GLY A O 1
ATOM 5219 N N . PHE A 1 664 ? 15.680 -26.193 -26.947 1.00 98.06 664 PHE A N 1
ATOM 5220 C CA . PHE A 1 664 ? 14.961 -26.100 -28.209 1.00 98.06 664 PHE A CA 1
ATOM 5221 C C . PHE A 1 664 ? 14.546 -24.660 -28.487 1.00 98.06 664 PHE A C 1
ATOM 5223 O O . PHE A 1 664 ? 14.021 -23.993 -27.599 1.00 98.06 664 PHE A O 1
ATOM 5230 N N . TRP A 1 665 ? 14.719 -24.210 -29.724 1.00 97.50 665 TRP A N 1
ATOM 5231 C CA . TRP A 1 665 ? 14.287 -22.903 -30.194 1.00 97.50 665 TRP A CA 1
ATOM 5232 C C . TRP A 1 665 ? 13.170 -23.070 -31.227 1.00 97.50 665 TRP A C 1
ATOM 5234 O O . TRP A 1 665 ? 13.394 -23.557 -32.333 1.00 97.50 665 TRP A O 1
ATOM 5244 N N . GLN A 1 666 ? 11.949 -22.691 -30.844 1.00 95.62 666 GLN A N 1
ATOM 5245 C CA . GLN A 1 666 ? 10.810 -22.626 -31.759 1.00 95.62 666 GLN A CA 1
ATOM 5246 C C . GLN A 1 666 ? 10.809 -21.277 -32.469 1.00 95.62 666 GLN A C 1
ATOM 5248 O O . GLN A 1 666 ? 10.520 -20.256 -31.845 1.00 95.62 666 GLN A O 1
ATOM 5253 N N . ARG A 1 667 ? 11.132 -21.275 -33.762 1.00 93.56 667 ARG A N 1
ATOM 5254 C CA . ARG A 1 667 ? 11.304 -20.058 -34.560 1.00 93.56 667 ARG A CA 1
ATOM 5255 C C . ARG A 1 667 ? 10.512 -20.194 -35.855 1.00 93.56 667 ARG A C 1
ATOM 5257 O O . ARG A 1 667 ? 10.758 -21.111 -36.622 1.00 93.56 667 ARG A O 1
ATOM 5264 N N . ASP A 1 668 ? 9.556 -19.294 -36.075 1.00 89.62 668 ASP A N 1
ATOM 5265 C CA . ASP A 1 668 ? 8.760 -19.194 -37.311 1.00 89.62 668 ASP A CA 1
ATOM 5266 C C . ASP A 1 668 ? 8.114 -20.517 -37.772 1.00 89.62 668 ASP A C 1
ATOM 5268 O O . ASP A 1 668 ? 8.048 -20.826 -38.955 1.00 89.62 668 ASP A O 1
ATOM 5272 N N . GLY A 1 669 ? 7.628 -21.312 -36.814 1.00 90.62 669 GLY A N 1
ATOM 5273 C CA . GLY A 1 669 ? 7.010 -22.616 -37.077 1.00 90.62 669 GLY A CA 1
ATOM 5274 C C . GLY A 1 669 ? 8.002 -23.776 -37.211 1.00 90.62 669 GLY A C 1
ATOM 5275 O O . GLY A 1 669 ? 7.573 -24.926 -37.185 1.00 90.62 669 GLY A O 1
ATOM 5276 N N . GLU A 1 670 ? 9.306 -23.505 -37.268 1.00 94.88 670 GLU A N 1
ATOM 5277 C CA . GLU A 1 670 ? 10.360 -24.519 -37.232 1.00 94.88 670 GLU A CA 1
ATOM 5278 C C . GLU A 1 670 ? 10.769 -24.862 -35.794 1.00 94.88 670 GLU A C 1
ATOM 5280 O O . GLU A 1 670 ? 10.618 -24.064 -34.858 1.00 94.88 670 GLU A O 1
ATOM 5285 N N . LEU A 1 671 ? 11.337 -26.058 -35.626 1.00 97.88 671 LEU A N 1
ATOM 5286 C CA . LEU A 1 671 ? 11.998 -26.469 -34.395 1.00 97.88 671 LEU A CA 1
ATOM 5287 C C . LEU A 1 671 ? 13.499 -26.628 -34.629 1.00 97.88 671 LEU A C 1
ATOM 5289 O O . LEU A 1 671 ? 13.933 -27.501 -35.381 1.00 97.88 671 LEU A O 1
ATOM 5293 N N . LEU A 1 672 ? 14.280 -25.816 -33.925 1.00 98.31 672 LEU A N 1
ATOM 5294 C CA . LEU A 1 672 ? 15.730 -25.931 -33.850 1.00 98.31 672 LEU A CA 1
ATOM 5295 C C . LEU A 1 672 ? 16.121 -26.537 -32.495 1.00 98.31 672 LEU A C 1
ATOM 5297 O O . LEU A 1 672 ? 15.515 -26.233 -31.465 1.00 98.31 672 LEU A O 1
ATOM 5301 N N . ALA A 1 673 ? 17.152 -27.369 -32.469 1.00 98.38 673 ALA A N 1
ATOM 5302 C CA . ALA A 1 673 ? 17.810 -27.820 -31.252 1.00 98.38 673 ALA A CA 1
ATOM 5303 C C . ALA A 1 673 ? 19.191 -27.182 -31.160 1.00 98.38 673 ALA A C 1
ATOM 5305 O O . ALA A 1 673 ? 19.960 -27.222 -32.114 1.00 98.38 673 ALA A O 1
ATOM 5306 N N . LEU A 1 674 ? 19.508 -26.601 -30.008 1.00 98.56 674 LEU A N 1
ATOM 5307 C CA . LEU A 1 674 ? 20.792 -25.960 -29.777 1.00 98.56 674 LEU A CA 1
ATOM 5308 C C . LEU A 1 674 ? 21.728 -26.908 -29.029 1.00 98.56 674 LEU A C 1
ATOM 5310 O O . LEU A 1 674 ? 21.327 -27.558 -28.055 1.00 98.56 674 LEU A O 1
ATOM 5314 N N . ALA A 1 675 ? 22.987 -26.958 -29.452 1.00 98.06 675 ALA A N 1
ATOM 5315 C CA . ALA A 1 675 ? 24.036 -27.693 -28.757 1.00 98.06 675 ALA A CA 1
ATOM 5316 C C . ALA A 1 675 ? 25.364 -26.942 -28.847 1.00 98.06 675 ALA A C 1
ATOM 5318 O O . ALA A 1 675 ? 25.694 -26.377 -29.885 1.00 98.06 675 ALA A O 1
ATOM 5319 N N . SER A 1 676 ? 26.134 -26.948 -27.761 1.00 97.38 676 SER A N 1
ATOM 5320 C CA . SER A 1 676 ? 27.484 -26.382 -27.768 1.00 97.38 676 SER A CA 1
ATOM 5321 C C . SER A 1 676 ? 28.530 -27.455 -28.022 1.00 97.38 676 SER A C 1
ATOM 5323 O O . SER A 1 676 ? 28.424 -28.542 -27.445 1.00 97.38 676 SER A O 1
ATOM 5325 N N . LEU A 1 677 ? 29.530 -27.120 -28.832 1.00 97.38 677 LEU A N 1
ATOM 5326 C CA . LEU A 1 677 ? 30.713 -27.923 -29.125 1.00 97.38 677 LEU A CA 1
ATOM 5327 C C . LEU A 1 677 ? 31.920 -27.300 -28.421 1.00 97.38 677 LEU A C 1
ATOM 5329 O O . LEU A 1 677 ? 32.144 -26.100 -28.546 1.00 97.38 677 LEU A O 1
ATOM 5333 N N . ASP A 1 678 ? 32.680 -28.085 -27.661 1.00 96.50 678 ASP A N 1
ATOM 5334 C CA . ASP A 1 678 ? 33.900 -27.605 -27.002 1.00 96.50 678 ASP A CA 1
ATOM 5335 C C . ASP A 1 678 ? 34.936 -28.713 -26.790 1.00 96.50 678 ASP A C 1
ATOM 5337 O O . ASP A 1 678 ? 34.610 -29.909 -26.793 1.00 96.50 678 ASP A O 1
ATOM 5341 N N . GLU A 1 679 ? 36.190 -28.318 -26.560 1.00 94.56 679 GLU A N 1
ATOM 5342 C CA . GLU A 1 679 ? 37.244 -29.239 -26.152 1.00 94.56 679 GLU A CA 1
ATOM 5343 C C . GLU A 1 679 ? 36.992 -29.745 -24.723 1.00 94.56 679 GLU A C 1
ATOM 5345 O O . GLU A 1 679 ? 36.844 -28.978 -23.769 1.00 94.56 679 GLU A O 1
ATOM 5350 N N . ALA A 1 680 ? 37.020 -31.062 -24.522 1.00 89.38 680 ALA A N 1
ATOM 5351 C CA . ALA A 1 680 ? 36.660 -31.679 -23.248 1.00 89.38 680 ALA A CA 1
ATOM 5352 C C . ALA A 1 680 ? 37.814 -31.681 -22.218 1.00 89.38 680 ALA A C 1
ATOM 5354 O O . ALA A 1 680 ? 38.020 -32.659 -21.499 1.00 89.38 680 ALA A O 1
ATOM 5355 N N . ALA A 1 681 ? 38.571 -30.587 -22.090 1.00 82.19 681 ALA A N 1
ATOM 5356 C CA . ALA A 1 681 ? 39.723 -30.449 -21.183 1.00 82.19 681 ALA A CA 1
ATOM 5357 C C . ALA A 1 681 ? 39.342 -30.087 -19.732 1.00 82.19 681 ALA A C 1
ATOM 5359 O O . ALA A 1 681 ? 40.151 -29.570 -18.960 1.00 82.19 681 ALA A O 1
ATOM 5360 N N . GLY A 1 682 ? 38.093 -30.352 -19.347 1.00 78.19 682 GLY A N 1
ATOM 5361 C CA . GLY A 1 682 ? 37.504 -29.942 -18.080 1.00 78.19 682 GLY A CA 1
ATOM 5362 C C . GLY A 1 682 ? 36.361 -28.962 -18.298 1.00 78.19 682 GLY A C 1
ATOM 5363 O O . GLY A 1 682 ? 35.239 -29.391 -18.569 1.00 78.19 682 GLY A O 1
ATOM 5364 N N . PHE A 1 683 ? 36.645 -27.667 -18.163 1.00 78.94 683 PHE A N 1
ATOM 5365 C CA . PHE A 1 683 ? 35.716 -26.599 -18.543 1.00 78.94 683 PHE A CA 1
ATOM 5366 C C . PHE A 1 683 ? 35.922 -26.212 -20.013 1.00 78.94 683 PHE A C 1
ATOM 5368 O O . PHE A 1 683 ? 36.972 -26.527 -20.566 1.00 78.94 683 PHE A O 1
ATOM 5375 N N . PHE A 1 684 ? 34.939 -25.555 -20.627 1.00 86.19 684 PHE A N 1
ATOM 5376 C CA . PHE A 1 684 ? 34.970 -25.253 -22.060 1.00 86.19 684 PHE A CA 1
ATOM 5377 C C . PHE A 1 684 ? 36.132 -24.330 -22.462 1.00 86.19 684 PHE A C 1
ATOM 5379 O O . PHE A 1 684 ? 36.466 -23.385 -21.738 1.00 86.19 684 PHE A O 1
ATOM 5386 N N . GLY A 1 685 ? 36.772 -24.664 -23.587 1.00 88.38 685 GLY A N 1
ATOM 5387 C CA . GLY A 1 685 ? 37.990 -24.037 -24.100 1.00 88.38 685 GLY A CA 1
ATOM 5388 C C . GLY A 1 685 ? 37.745 -22.921 -25.123 1.00 88.38 685 GLY A C 1
ATOM 5389 O O . GLY A 1 685 ? 36.601 -22.525 -25.353 1.00 88.38 685 GLY A O 1
ATOM 5390 N N . PRO A 1 686 ? 38.822 -22.361 -25.710 1.00 91.12 686 PRO A N 1
ATOM 5391 C CA . PRO A 1 686 ? 38.732 -21.280 -26.692 1.00 91.12 686 PRO A CA 1
ATOM 5392 C C . PRO A 1 686 ? 37.960 -21.641 -27.967 1.00 91.12 686 PRO A C 1
ATOM 5394 O O . PRO A 1 686 ? 37.434 -20.728 -28.595 1.00 91.12 686 PRO A O 1
ATOM 5397 N N . GLY A 1 687 ? 37.873 -22.928 -28.328 1.00 93.56 687 GLY A N 1
ATOM 5398 C CA . GLY A 1 687 ? 37.094 -23.423 -29.466 1.00 93.56 687 GLY A CA 1
ATOM 5399 C C . GLY A 1 687 ? 35.603 -23.624 -29.181 1.00 93.56 687 GLY A C 1
ATOM 5400 O O . GLY A 1 687 ? 34.942 -24.330 -29.929 1.00 93.56 687 GLY A O 1
ATOM 5401 N N . LEU A 1 688 ? 35.071 -23.071 -28.085 1.00 96.88 688 LEU A N 1
ATOM 5402 C CA . LEU A 1 688 ? 33.653 -23.174 -27.746 1.00 96.88 688 LEU A CA 1
ATOM 5403 C C . LEU A 1 688 ? 32.775 -22.575 -28.855 1.00 96.88 688 LEU A C 1
ATOM 5405 O O . LEU A 1 688 ? 32.889 -21.391 -29.148 1.00 96.88 688 LEU A O 1
ATOM 5409 N N . GLU A 1 689 ? 31.821 -23.343 -29.364 1.00 97.56 689 GLU A N 1
ATOM 5410 C CA . GLU A 1 689 ? 30.865 -22.918 -30.392 1.00 97.56 689 GLU A CA 1
ATOM 5411 C C . GLU A 1 689 ? 29.435 -23.270 -29.973 1.00 97.56 689 GLU A C 1
ATOM 5413 O O . GLU A 1 689 ? 29.202 -24.305 -29.342 1.00 97.56 689 GLU A O 1
ATOM 5418 N N . LEU A 1 690 ? 28.460 -22.438 -30.346 1.00 98.19 690 LEU A N 1
ATOM 5419 C CA . LEU A 1 690 ? 27.038 -22.759 -30.242 1.00 98.19 690 LEU A CA 1
ATOM 5420 C C . LEU A 1 690 ? 26.475 -23.062 -31.630 1.00 98.19 690 LEU A C 1
ATOM 5422 O O . LEU A 1 690 ? 26.506 -22.200 -32.501 1.00 98.19 690 LEU A O 1
ATOM 5426 N N . HIS A 1 691 ? 25.919 -24.258 -31.808 1.00 98.38 691 HIS A N 1
ATOM 5427 C CA . HIS A 1 691 ? 25.331 -24.728 -33.063 1.00 98.38 691 HIS A CA 1
ATOM 5428 C C . HIS A 1 691 ? 23.810 -24.847 -32.967 1.00 98.38 691 HIS A C 1
ATOM 5430 O O . HIS A 1 691 ? 23.258 -25.021 -31.872 1.00 98.38 691 HIS A O 1
ATOM 5436 N N . ALA A 1 692 ? 23.146 -24.812 -34.122 1.00 98.19 692 ALA A N 1
ATOM 5437 C CA . ALA A 1 692 ? 21.728 -25.128 -34.263 1.00 98.19 692 ALA A CA 1
ATOM 5438 C C . ALA A 1 692 ? 21.519 -26.324 -35.197 1.00 98.19 692 ALA A C 1
ATOM 5440 O O . ALA A 1 692 ? 22.151 -26.434 -36.238 1.00 98.19 692 ALA A O 1
ATOM 5441 N N . PHE A 1 693 ? 20.574 -27.192 -34.850 1.00 98.56 693 PHE A N 1
ATOM 5442 C CA . PHE A 1 693 ? 20.167 -28.338 -35.655 1.00 98.56 693 PHE A CA 1
ATOM 5443 C C . PHE A 1 693 ? 18.682 -28.200 -35.994 1.00 98.56 693 PHE A C 1
ATOM 5445 O O . PHE A 1 693 ? 17.865 -28.073 -35.081 1.00 98.56 693 PHE A O 1
ATOM 5452 N N . ARG A 1 694 ? 18.310 -28.222 -37.275 1.00 98.25 694 ARG A N 1
ATOM 5453 C CA . ARG A 1 694 ? 16.918 -28.115 -37.734 1.00 98.25 694 ARG A CA 1
ATOM 5454 C C . ARG A 1 694 ? 16.248 -29.480 -37.768 1.00 98.25 694 ARG A C 1
ATOM 5456 O O . ARG A 1 694 ? 16.801 -30.434 -38.306 1.00 98.25 694 ARG A O 1
ATOM 5463 N N . LEU A 1 695 ? 15.046 -29.569 -37.204 1.00 98.12 695 LEU A N 1
ATOM 5464 C CA . LEU A 1 695 ? 14.228 -30.773 -37.280 1.00 98.12 695 LEU A CA 1
ATOM 5465 C C . LEU A 1 695 ? 13.710 -30.987 -38.709 1.00 98.12 695 LEU A C 1
ATOM 5467 O O . LEU A 1 695 ? 13.024 -30.122 -39.251 1.00 98.12 695 LEU A O 1
ATOM 5471 N N . ASN A 1 696 ? 13.920 -32.183 -39.256 1.00 96.31 696 ASN A N 1
ATOM 5472 C CA . ASN A 1 696 ? 13.116 -32.706 -40.354 1.00 96.31 696 ASN A CA 1
ATOM 5473 C C . ASN A 1 696 ? 11.881 -33.427 -39.773 1.00 96.31 696 ASN A C 1
ATOM 5475 O O . ASN A 1 696 ? 12.012 -34.495 -39.163 1.00 96.31 696 ASN A O 1
ATOM 5479 N N . PRO A 1 697 ? 10.662 -32.874 -39.921 1.00 91.19 697 PRO A N 1
ATOM 5480 C CA . PRO A 1 697 ? 9.476 -33.447 -39.293 1.00 91.19 697 PRO A CA 1
ATOM 5481 C C . PRO A 1 697 ? 9.036 -34.780 -39.918 1.00 91.19 697 PRO A C 1
ATOM 5483 O O . PRO A 1 697 ? 8.287 -35.512 -39.270 1.00 91.19 697 PRO A O 1
ATOM 5486 N N . ALA A 1 698 ? 9.478 -35.104 -41.141 1.00 91.56 698 ALA A N 1
ATOM 5487 C CA . ALA A 1 698 ? 9.043 -36.302 -41.860 1.00 91.56 698 ALA A CA 1
ATOM 5488 C C . ALA A 1 698 ? 9.617 -37.601 -41.270 1.00 91.56 698 ALA A C 1
ATOM 5490 O O . ALA A 1 698 ? 8.928 -38.619 -41.237 1.00 91.56 698 ALA A O 1
ATOM 5491 N N . ASP A 1 699 ? 10.862 -37.567 -40.794 1.00 92.75 699 ASP A N 1
ATOM 5492 C CA . ASP A 1 699 ? 11.591 -38.744 -40.304 1.00 92.75 699 ASP A CA 1
ATOM 5493 C C . ASP A 1 699 ? 12.213 -38.553 -38.907 1.00 92.75 699 ASP A C 1
ATOM 5495 O O . ASP A 1 699 ? 12.837 -39.471 -38.369 1.00 92.75 699 ASP A O 1
ATOM 5499 N N . GLU A 1 700 ? 11.992 -37.388 -38.288 1.00 93.88 700 GLU A N 1
ATOM 5500 C CA . GLU A 1 700 ? 12.558 -36.994 -36.995 1.00 93.88 700 GLU A CA 1
ATOM 5501 C C . GLU A 1 700 ? 14.096 -36.984 -36.972 1.00 93.88 700 GLU A C 1
ATOM 5503 O O . GLU A 1 700 ? 14.711 -37.291 -35.945 1.00 93.88 700 GLU A O 1
ATOM 5508 N N . THR A 1 701 ? 14.727 -36.652 -38.098 1.00 96.19 701 THR A N 1
ATOM 5509 C CA . THR A 1 701 ? 16.174 -36.406 -38.170 1.00 96.19 701 THR A CA 1
ATOM 5510 C C . THR A 1 701 ? 16.509 -34.931 -37.936 1.00 96.19 701 THR A C 1
ATOM 5512 O O . THR A 1 701 ? 15.638 -34.062 -37.981 1.00 96.19 701 THR A O 1
ATOM 5515 N N . TRP A 1 702 ? 17.776 -34.650 -37.629 1.00 97.88 702 TRP A N 1
ATOM 5516 C CA . TRP A 1 702 ? 18.259 -33.314 -37.285 1.00 97.88 702 TRP A CA 1
ATOM 5517 C C . TRP A 1 702 ? 19.385 -32.902 -38.234 1.00 97.88 702 TRP A C 1
ATOM 5519 O O . TRP A 1 702 ? 20.416 -33.570 -38.298 1.00 97.88 702 TRP A O 1
ATOM 5529 N N . GLU A 1 703 ? 19.176 -31.814 -38.969 1.00 97.62 703 GLU A N 1
ATOM 5530 C CA . GLU A 1 703 ? 20.125 -31.251 -39.929 1.00 97.62 703 GLU A CA 1
ATOM 5531 C C . GLU A 1 703 ? 20.968 -30.158 -39.264 1.00 97.62 703 GLU A C 1
ATOM 5533 O O . GLU A 1 703 ? 20.427 -29.162 -38.783 1.00 97.62 703 GLU A O 1
ATOM 5538 N N . ASP A 1 704 ? 22.289 -30.317 -39.262 1.00 97.38 704 ASP A N 1
ATOM 5539 C CA . ASP A 1 704 ? 23.223 -29.326 -38.722 1.00 97.38 704 ASP A CA 1
ATOM 5540 C C . ASP A 1 704 ? 23.205 -28.032 -39.556 1.00 97.38 704 ASP A C 1
ATOM 5542 O O . ASP A 1 704 ? 23.473 -28.056 -40.757 1.00 97.38 704 ASP A O 1
ATOM 5546 N N . GLN A 1 705 ? 22.869 -26.909 -38.921 1.00 97.75 705 GLN A N 1
ATOM 5547 C CA . GLN A 1 705 ? 22.862 -25.575 -39.534 1.00 97.75 705 GLN A CA 1
ATOM 5548 C C . GLN A 1 705 ? 24.171 -24.812 -39.287 1.00 97.75 705 GLN A C 1
ATOM 5550 O O . GLN A 1 705 ? 24.305 -23.673 -39.730 1.00 97.75 705 GLN A O 1
ATOM 5555 N N . GLY A 1 706 ? 25.127 -25.427 -38.589 1.00 97.00 706 GLY A N 1
ATOM 5556 C CA . GLY A 1 706 ? 26.407 -24.840 -38.233 1.00 97.00 706 GLY A CA 1
ATOM 5557 C C . GLY A 1 706 ? 26.344 -23.909 -37.024 1.00 97.00 706 GLY A C 1
ATOM 5558 O O . GLY A 1 706 ? 25.393 -23.903 -36.230 1.00 97.00 706 GLY A O 1
ATOM 5559 N N . VAL A 1 707 ? 27.411 -23.121 -36.885 1.00 97.94 707 VAL A N 1
ATOM 5560 C CA . VAL A 1 707 ? 27.621 -22.201 -35.767 1.00 97.94 707 VAL A CA 1
ATOM 5561 C C . VAL A 1 707 ? 26.661 -21.019 -35.871 1.00 97.94 707 VAL A C 1
ATOM 5563 O O . VAL A 1 707 ? 26.685 -20.269 -36.841 1.00 97.94 707 VAL A O 1
ATOM 5566 N N . ILE A 1 708 ? 25.856 -20.815 -34.830 1.00 97.50 708 ILE A N 1
ATOM 5567 C CA . ILE A 1 708 ? 24.999 -19.634 -34.680 1.00 97.50 708 ILE A CA 1
ATOM 5568 C C . ILE A 1 708 ? 25.632 -18.552 -33.803 1.00 97.50 708 ILE A C 1
ATOM 5570 O O . ILE A 1 708 ? 25.179 -17.409 -33.814 1.00 97.50 708 ILE A O 1
ATOM 5574 N N . TYR A 1 709 ? 26.645 -18.906 -33.004 1.00 97.44 709 TYR A N 1
ATOM 5575 C CA . TYR A 1 709 ? 27.462 -17.941 -32.274 1.00 97.44 709 TYR A CA 1
ATOM 5576 C C . TYR A 1 709 ? 28.772 -18.572 -31.770 1.00 97.44 709 TYR A C 1
ATOM 5578 O O . TYR A 1 709 ? 28.749 -19.578 -31.053 1.00 97.44 709 TYR A O 1
ATOM 5586 N N . ASP A 1 710 ? 29.909 -17.945 -32.070 1.00 96.06 710 ASP A N 1
ATOM 5587 C CA . ASP A 1 710 ? 31.223 -18.359 -31.563 1.00 96.06 710 ASP A CA 1
ATOM 5588 C C . ASP A 1 710 ? 31.418 -17.991 -30.088 1.00 96.06 710 ASP A C 1
ATOM 5590 O O . ASP A 1 710 ? 30.971 -16.949 -29.597 1.00 96.06 710 ASP A O 1
ATOM 5594 N N . ASN A 1 711 ? 32.174 -18.804 -29.355 1.00 96.38 711 ASN A N 1
ATOM 5595 C CA . ASN A 1 711 ? 32.498 -18.576 -27.950 1.00 96.38 711 ASN A CA 1
ATOM 5596 C C . ASN A 1 711 ? 31.231 -18.344 -27.103 1.00 96.38 711 ASN A C 1
ATOM 5598 O O . ASN A 1 711 ? 31.102 -17.346 -26.373 1.00 96.38 711 ASN A O 1
ATOM 5602 N N . ALA A 1 712 ? 30.260 -19.246 -27.246 1.00 95.88 712 ALA A N 1
ATOM 5603 C CA . ALA A 1 712 ? 29.007 -19.190 -26.516 1.00 95.88 712 ALA A CA 1
ATOM 5604 C C . ALA A 1 712 ? 28.511 -20.555 -26.053 1.00 95.88 712 ALA A C 1
ATOM 5606 O O . ALA A 1 712 ? 28.538 -21.568 -26.746 1.00 95.88 712 ALA A O 1
ATOM 5607 N N . ILE A 1 713 ? 27.970 -20.522 -24.843 1.00 95.19 713 ILE A N 1
ATOM 5608 C CA . ILE A 1 713 ? 27.196 -21.597 -24.249 1.00 95.19 713 ILE A CA 1
ATOM 5609 C C . ILE A 1 713 ? 25.985 -20.960 -23.569 1.00 95.19 713 ILE A C 1
ATOM 5611 O O . ILE A 1 713 ? 26.115 -20.213 -22.588 1.00 95.19 713 ILE A O 1
ATOM 5615 N N . ASN A 1 714 ? 24.802 -21.190 -24.130 1.00 94.38 714 ASN A N 1
ATOM 5616 C CA . ASN A 1 714 ? 23.551 -20.671 -23.592 1.00 94.38 714 ASN A CA 1
ATOM 5617 C C . ASN A 1 714 ? 22.937 -21.678 -22.620 1.00 94.38 714 ASN A C 1
ATOM 5619 O O . ASN A 1 714 ? 22.872 -22.873 -22.881 1.00 94.38 714 ASN A O 1
ATOM 5623 N N . ASN A 1 715 ? 22.484 -21.231 -21.454 1.00 87.25 715 ASN A N 1
ATOM 5624 C CA . ASN A 1 715 ? 21.963 -22.186 -20.461 1.00 87.25 715 ASN A CA 1
ATOM 5625 C C . ASN A 1 715 ? 20.487 -22.500 -20.683 1.00 87.25 715 ASN A C 1
ATOM 5627 O O . ASN A 1 715 ? 20.011 -23.555 -20.249 1.00 87.25 715 ASN A O 1
ATOM 5631 N N . PHE A 1 716 ? 19.798 -21.605 -21.387 1.00 90.50 716 PHE A N 1
ATOM 5632 C CA . PHE A 1 716 ? 18.387 -21.689 -21.729 1.00 90.50 716 PHE A CA 1
ATOM 5633 C C . PHE A 1 716 ? 18.192 -21.279 -23.188 1.00 90.50 716 PHE A C 1
ATOM 5635 O O . PHE A 1 716 ? 18.968 -20.454 -23.690 1.00 90.50 716 PHE A O 1
ATOM 5642 N N . PRO A 1 717 ? 17.194 -21.864 -23.867 1.00 90.19 717 PRO A N 1
ATOM 5643 C CA . PRO A 1 717 ? 16.909 -21.533 -25.252 1.00 90.19 717 PRO A CA 1
ATOM 5644 C C . PRO A 1 717 ? 16.435 -20.078 -25.408 1.00 90.19 717 PRO A C 1
ATOM 5646 O O . PRO A 1 717 ? 15.978 -19.475 -24.430 1.00 90.19 717 PRO A O 1
ATOM 5649 N N . PRO A 1 718 ? 16.523 -19.516 -26.627 1.00 95.62 718 PRO A N 1
ATOM 5650 C CA . PRO A 1 718 ? 16.056 -18.170 -26.913 1.00 95.62 718 PRO A CA 1
ATOM 5651 C C . PRO A 1 718 ? 14.561 -17.994 -26.656 1.00 95.62 718 PRO A C 1
ATOM 5653 O O . PRO A 1 718 ? 13.750 -18.852 -27.002 1.00 95.62 718 PRO A O 1
ATOM 5656 N N . GLN A 1 719 ? 14.201 -16.841 -26.101 1.00 94.88 719 GLN A N 1
ATOM 5657 C CA . GLN A 1 719 ? 12.815 -16.405 -25.926 1.00 94.88 719 GLN A CA 1
ATOM 5658 C C . GLN A 1 719 ? 12.646 -14.994 -26.485 1.00 94.88 719 GLN A C 1
ATOM 5660 O O . GLN A 1 719 ? 13.610 -14.226 -26.532 1.00 94.88 719 GLN A O 1
ATOM 5665 N N . LYS A 1 720 ? 11.433 -14.649 -26.928 1.00 94.50 720 LYS A N 1
ATOM 5666 C CA . LYS A 1 720 ? 11.147 -13.296 -27.413 1.00 94.50 720 LYS A CA 1
ATOM 5667 C C . LYS A 1 720 ? 11.114 -12.300 -26.253 1.00 94.50 720 LYS A C 1
ATOM 5669 O O . LYS A 1 720 ? 10.553 -12.595 -25.201 1.00 94.50 720 LYS A O 1
ATOM 5674 N N . ILE A 1 721 ? 11.695 -11.127 -26.475 1.00 94.75 721 ILE A N 1
ATOM 5675 C CA . ILE A 1 721 ? 11.608 -9.954 -25.592 1.00 94.75 721 ILE A CA 1
ATOM 5676 C C . ILE A 1 721 ? 10.584 -8.945 -26.155 1.00 94.75 721 ILE A C 1
ATOM 5678 O O . ILE A 1 721 ? 10.173 -9.095 -27.311 1.00 94.75 721 ILE A O 1
ATOM 5682 N N . PRO A 1 722 ? 10.158 -7.912 -25.395 1.00 88.50 722 PRO A N 1
ATOM 5683 C CA . PRO A 1 722 ? 9.075 -7.003 -25.801 1.00 88.50 722 PRO A CA 1
ATOM 5684 C C . PRO A 1 722 ? 9.261 -6.319 -27.159 1.00 88.50 722 PRO A C 1
ATOM 5686 O O . PRO A 1 722 ? 8.285 -6.013 -27.836 1.00 88.50 722 PRO A O 1
ATOM 5689 N N . THR A 1 723 ? 10.507 -6.104 -27.585 1.00 92.31 723 THR A N 1
ATOM 5690 C CA . THR A 1 723 ? 10.838 -5.505 -28.889 1.00 92.31 723 THR A CA 1
ATOM 5691 C C . THR A 1 723 ? 10.571 -6.433 -30.078 1.00 92.31 723 THR A C 1
ATOM 5693 O O . THR A 1 723 ? 10.736 -6.021 -31.222 1.00 92.31 723 THR A O 1
ATOM 5696 N N . GLY A 1 724 ? 10.208 -7.696 -29.834 1.00 93.19 724 GLY A N 1
ATOM 5697 C CA . GLY A 1 724 ? 10.071 -8.738 -30.852 1.00 93.19 724 GLY A CA 1
ATOM 5698 C C . GLY A 1 724 ? 11.384 -9.447 -31.199 1.00 93.19 724 GLY A C 1
ATOM 5699 O O . GLY A 1 724 ? 11.345 -10.471 -31.884 1.00 93.19 724 GLY A O 1
ATOM 5700 N N . GLN A 1 725 ? 12.527 -8.956 -30.702 1.00 96.25 725 GLN A N 1
ATOM 5701 C CA . GLN A 1 725 ? 13.811 -9.650 -30.815 1.00 96.25 725 GLN A CA 1
ATOM 5702 C C . GLN A 1 725 ? 13.829 -10.924 -29.962 1.00 96.25 725 GLN A C 1
ATOM 5704 O O . GLN A 1 725 ? 13.024 -11.093 -29.044 1.00 96.25 725 GLN A O 1
ATOM 5709 N N . TRP A 1 726 ? 14.764 -11.823 -30.248 1.00 97.38 726 TRP A N 1
ATOM 5710 C CA . TRP A 1 726 ? 15.071 -12.957 -29.387 1.00 97.38 726 TRP A CA 1
ATOM 5711 C C . TRP A 1 726 ? 16.178 -12.584 -28.410 1.00 97.38 726 TRP A C 1
ATOM 5713 O O . TRP A 1 726 ? 17.069 -11.803 -28.741 1.00 97.38 726 TRP A O 1
ATOM 5723 N N . MET A 1 727 ? 16.150 -13.181 -27.221 1.00 97.50 727 MET A N 1
ATOM 5724 C CA . MET A 1 727 ? 17.234 -13.089 -26.255 1.00 97.50 727 MET A CA 1
ATOM 5725 C C . MET A 1 727 ? 17.584 -14.463 -25.687 1.00 97.50 727 MET A C 1
ATOM 5727 O O . MET A 1 727 ? 16.702 -15.280 -25.418 1.00 97.50 727 MET A O 1
ATOM 5731 N N . MET A 1 728 ? 18.872 -14.722 -25.472 1.00 96.50 728 MET A N 1
ATOM 5732 C CA . MET A 1 728 ? 19.352 -15.899 -24.745 1.00 96.50 728 MET A CA 1
ATOM 5733 C C . MET A 1 728 ? 20.551 -15.555 -23.868 1.00 96.50 728 MET A C 1
ATOM 5735 O O . MET A 1 728 ? 21.243 -14.563 -24.088 1.00 96.50 728 MET A O 1
ATOM 5739 N N . SER A 1 729 ? 20.814 -16.380 -22.857 1.00 95.69 729 SER A N 1
ATOM 5740 C CA . SER A 1 729 ? 21.983 -16.176 -22.009 1.00 95.69 729 SER A CA 1
ATOM 5741 C C . SER A 1 729 ? 23.264 -16.673 -22.672 1.00 95.69 729 SER A C 1
ATOM 5743 O O . SER A 1 729 ? 23.227 -17.573 -23.504 1.00 95.69 729 SER A O 1
ATOM 5745 N N . ARG A 1 730 ? 24.412 -16.105 -22.300 1.00 94.50 730 ARG A N 1
ATOM 5746 C CA . ARG A 1 730 ? 25.723 -16.476 -22.837 1.00 94.50 730 ARG A CA 1
ATOM 5747 C C . ARG A 1 730 ? 26.770 -16.538 -21.737 1.00 94.50 730 ARG A C 1
ATOM 5749 O O . ARG A 1 730 ? 26.932 -15.610 -20.943 1.00 94.50 730 ARG A O 1
ATOM 5756 N N . ARG A 1 731 ? 27.555 -17.615 -21.747 1.00 95.12 731 ARG A N 1
ATOM 5757 C CA . ARG A 1 731 ? 28.853 -17.658 -21.065 1.00 95.12 731 ARG A CA 1
ATOM 5758 C C . ARG A 1 731 ? 29.969 -17.845 -22.104 1.00 95.12 731 ARG A C 1
ATOM 5760 O O . ARG A 1 731 ? 29.930 -18.832 -22.831 1.00 95.12 731 ARG A O 1
ATOM 5767 N N . PRO A 1 732 ? 30.938 -16.925 -22.211 1.00 94.88 732 PRO A N 1
ATOM 5768 C CA . PRO A 1 732 ? 32.150 -17.176 -22.989 1.00 94.88 732 PRO A CA 1
ATOM 5769 C C . PRO A 1 732 ? 33.120 -18.088 -22.224 1.00 94.88 732 PRO A C 1
ATOM 5771 O O . PRO A 1 732 ? 33.026 -18.201 -21.001 1.00 94.88 732 PRO A O 1
ATOM 5774 N N . TYR A 1 733 ? 34.116 -18.675 -22.891 1.00 93.69 733 TYR A N 1
ATOM 5775 C CA . TYR A 1 733 ? 35.106 -19.566 -22.267 1.00 93.69 733 TYR A CA 1
ATOM 5776 C C . TYR A 1 733 ? 35.854 -18.945 -21.084 1.00 93.69 733 TYR A C 1
ATOM 5778 O O . TYR A 1 733 ? 36.190 -19.612 -20.105 1.00 93.69 733 TYR A O 1
ATOM 5786 N N . ASN A 1 734 ? 36.037 -17.628 -21.122 1.00 92.50 734 ASN A N 1
ATOM 5787 C CA . ASN A 1 734 ? 36.672 -16.843 -20.075 1.00 92.50 734 ASN A CA 1
ATOM 5788 C C . ASN A 1 734 ? 35.674 -16.157 -19.116 1.00 92.50 734 ASN A C 1
ATOM 5790 O O . ASN A 1 734 ? 36.085 -15.239 -18.405 1.00 92.50 734 ASN A O 1
ATOM 5794 N N . TYR A 1 735 ? 34.402 -16.582 -19.041 1.00 91.44 735 TYR A N 1
ATOM 5795 C CA . TYR A 1 735 ? 33.350 -15.940 -18.221 1.00 91.44 735 TYR A CA 1
ATOM 5796 C C . TYR A 1 735 ? 33.725 -15.766 -16.740 1.00 91.44 735 TYR A C 1
ATOM 5798 O O . TYR A 1 735 ? 33.300 -14.805 -16.110 1.00 91.44 735 TYR A O 1
ATOM 5806 N N . LYS A 1 736 ? 34.577 -16.633 -16.172 1.00 89.88 736 LYS A N 1
ATOM 5807 C CA . LYS A 1 736 ? 35.080 -16.457 -14.795 1.00 89.88 736 LYS A CA 1
ATOM 5808 C C . LYS A 1 736 ? 35.823 -15.131 -14.599 1.00 89.88 736 LYS A C 1
ATOM 5810 O O . LYS A 1 736 ? 35.877 -14.626 -13.486 1.00 89.88 736 LYS A O 1
ATOM 5815 N N . LYS A 1 737 ? 36.411 -14.589 -15.670 1.00 90.25 737 LYS A N 1
ATOM 5816 C CA . LYS A 1 737 ? 37.037 -13.262 -15.708 1.00 90.25 737 LYS A CA 1
ATOM 5817 C C . LYS A 1 737 ? 36.080 -12.226 -16.305 1.00 90.25 737 LYS A C 1
ATOM 5819 O O . LYS A 1 737 ? 35.857 -11.186 -15.698 1.00 90.25 737 LYS A O 1
ATOM 5824 N N . ALA A 1 738 ? 35.498 -12.531 -17.466 1.00 90.06 738 ALA A N 1
ATOM 5825 C CA . ALA A 1 738 ? 34.712 -11.587 -18.264 1.00 90.06 738 ALA A CA 1
ATOM 5826 C C . ALA A 1 738 ? 33.270 -11.355 -17.771 1.00 90.06 738 ALA A C 1
ATOM 5828 O O . ALA A 1 738 ? 32.614 -10.432 -18.241 1.00 90.06 738 ALA A O 1
ATOM 5829 N N . GLY A 1 739 ? 32.769 -12.182 -16.852 1.00 93.81 739 GLY A N 1
ATOM 5830 C CA . GLY A 1 739 ? 31.360 -12.203 -16.472 1.00 93.81 739 GLY A CA 1
ATOM 5831 C C . GLY A 1 739 ? 30.474 -12.934 -17.486 1.00 93.81 739 GLY A C 1
ATOM 5832 O O . GLY A 1 739 ? 30.932 -13.423 -18.525 1.00 93.81 739 GLY A O 1
ATOM 5833 N N . VAL A 1 740 ? 29.188 -13.034 -17.157 1.00 95.88 740 VAL A N 1
ATOM 5834 C CA . VAL A 1 740 ? 28.150 -13.568 -18.049 1.00 95.88 740 VAL A CA 1
ATOM 5835 C C . VAL A 1 740 ? 27.528 -12.455 -18.889 1.00 95.88 740 VAL A C 1
ATOM 5837 O O . VAL A 1 740 ? 27.616 -11.273 -18.550 1.00 95.88 740 VAL A O 1
ATOM 5840 N N . GLN A 1 741 ? 26.917 -12.840 -20.005 1.00 96.44 741 GLN A N 1
ATOM 5841 C CA . GLN A 1 741 ? 26.371 -11.918 -20.999 1.00 96.44 741 GLN A CA 1
ATOM 5842 C C . GLN A 1 741 ? 24.995 -12.402 -21.477 1.00 96.44 741 GLN A C 1
ATOM 5844 O O . GLN A 1 741 ? 24.616 -13.551 -21.234 1.00 96.44 741 GLN A O 1
ATOM 5849 N N . PHE A 1 742 ? 24.263 -11.542 -22.176 1.00 97.56 742 PHE A N 1
ATOM 5850 C CA . PHE A 1 742 ? 23.043 -11.890 -22.902 1.00 97.56 742 PHE A CA 1
ATOM 5851 C C . PHE A 1 742 ? 23.207 -11.559 -24.383 1.00 97.56 742 PHE A C 1
ATOM 5853 O O . PHE A 1 742 ? 23.758 -10.518 -24.729 1.00 97.56 742 PHE A O 1
ATOM 5860 N N . LEU A 1 743 ? 22.751 -12.465 -25.244 1.00 97.88 743 LEU A N 1
ATOM 5861 C CA . LEU A 1 743 ? 22.667 -12.251 -26.684 1.00 97.88 743 LEU A CA 1
ATOM 5862 C C . LEU A 1 743 ? 21.276 -11.734 -27.028 1.00 97.88 743 LEU A C 1
ATOM 5864 O O . LEU A 1 743 ? 20.307 -12.373 -26.628 1.00 97.88 743 LEU A O 1
ATOM 5868 N N . VAL A 1 744 ? 21.176 -10.638 -27.781 1.00 97.81 744 VAL A N 1
ATOM 5869 C CA . VAL A 1 744 ? 19.915 -10.071 -28.287 1.00 97.81 744 VAL A CA 1
ATOM 5870 C C . VAL A 1 744 ? 19.980 -10.002 -29.814 1.00 97.81 744 VAL A C 1
ATOM 5872 O O . VAL A 1 744 ? 20.942 -9.465 -30.357 1.00 97.81 744 VAL A O 1
ATOM 5875 N N . GLY A 1 745 ? 18.987 -10.554 -30.514 1.00 96.62 745 GLY A N 1
ATOM 5876 C CA . GLY A 1 745 ? 18.999 -10.661 -31.978 1.00 96.62 745 GLY A CA 1
ATOM 5877 C C . GLY A 1 745 ? 18.076 -11.759 -32.511 1.00 96.62 745 GLY A C 1
ATOM 5878 O O . GLY A 1 745 ? 16.923 -11.856 -32.097 1.00 96.62 745 GLY A O 1
ATOM 5879 N N . GLY A 1 746 ? 18.559 -12.560 -33.462 1.00 94.25 746 GLY A N 1
ATOM 5880 C CA . GLY A 1 746 ? 17.919 -13.787 -33.952 1.00 94.25 746 GLY A CA 1
ATOM 5881 C C . GLY A 1 746 ? 16.702 -13.596 -34.869 1.00 94.25 746 GLY A C 1
ATOM 5882 O O . GLY A 1 746 ? 16.008 -14.569 -35.183 1.00 94.25 746 GLY A O 1
ATOM 5883 N N . VAL A 1 747 ? 16.379 -12.349 -35.239 1.00 94.81 747 VAL A N 1
ATOM 5884 C CA . VAL A 1 747 ? 15.184 -12.017 -36.037 1.00 94.81 747 VAL A CA 1
ATOM 5885 C C . VAL A 1 747 ? 15.435 -12.244 -37.520 1.00 94.81 747 VAL A C 1
ATOM 5887 O O . VAL A 1 747 ? 14.702 -13.007 -38.132 1.00 94.81 747 VAL A O 1
ATOM 5890 N N . GLU A 1 748 ? 16.470 -11.629 -38.089 1.00 93.00 748 GLU A N 1
ATOM 5891 C CA . GLU A 1 748 ? 16.766 -11.727 -39.528 1.00 93.00 748 GLU A CA 1
ATOM 5892 C C . GLU A 1 748 ? 17.399 -13.072 -39.905 1.00 93.00 748 GLU A C 1
ATOM 5894 O O . GLU A 1 748 ? 17.101 -13.628 -40.958 1.00 93.00 748 GLU A O 1
ATOM 5899 N N . GLY A 1 749 ? 18.217 -13.628 -39.012 1.00 94.62 749 GLY A N 1
ATOM 5900 C CA . GLY A 1 749 ? 18.891 -14.908 -39.190 1.00 94.62 749 GLY A CA 1
ATOM 5901 C C . GLY A 1 749 ? 19.132 -15.597 -37.853 1.00 94.62 749 GLY A C 1
ATOM 5902 O O . GLY A 1 749 ? 19.083 -14.965 -36.796 1.00 94.62 749 GLY A O 1
ATOM 5903 N N . ILE A 1 750 ? 19.377 -16.907 -37.896 1.00 95.50 750 ILE A N 1
ATOM 5904 C CA . ILE A 1 750 ? 19.633 -17.716 -36.694 1.00 95.50 750 ILE A CA 1
ATOM 5905 C C . ILE A 1 750 ? 20.994 -17.413 -36.051 1.00 95.50 750 ILE A C 1
ATOM 5907 O O . ILE A 1 750 ? 21.185 -17.734 -34.881 1.00 95.50 750 ILE A O 1
ATOM 5911 N N . ASP A 1 751 ? 21.893 -16.765 -36.791 1.00 95.94 751 ASP A N 1
ATOM 5912 C CA . ASP A 1 751 ? 23.276 -16.418 -36.451 1.00 95.94 751 ASP A CA 1
ATOM 5913 C C . ASP A 1 751 ? 23.493 -14.911 -36.174 1.00 95.94 751 ASP A C 1
ATOM 5915 O O . ASP A 1 751 ? 24.590 -14.489 -35.814 1.00 95.94 751 ASP A O 1
ATOM 5919 N N . GLN A 1 752 ? 22.450 -14.082 -36.293 1.00 96.81 752 GLN A N 1
ATOM 5920 C CA . GLN A 1 752 ? 22.551 -12.625 -36.136 1.00 96.81 752 GLN A CA 1
ATOM 5921 C C . GLN A 1 752 ? 22.292 -12.191 -34.688 1.00 96.81 752 GLN A C 1
ATOM 5923 O O . GLN A 1 752 ? 21.143 -11.978 -34.294 1.00 96.81 752 GLN A O 1
ATOM 5928 N N . TRP A 1 753 ? 23.349 -12.040 -33.885 1.00 97.38 753 TRP A N 1
ATOM 5929 C CA . TRP A 1 753 ? 23.246 -11.702 -32.459 1.00 97.38 753 TRP A CA 1
ATOM 5930 C C . TRP A 1 753 ? 24.227 -10.617 -32.016 1.00 97.38 753 TRP A C 1
ATOM 5932 O O . TRP A 1 753 ? 25.408 -10.644 -32.355 1.00 97.38 753 TRP A O 1
ATOM 5942 N N . GLU A 1 754 ? 23.766 -9.736 -31.131 1.00 97.50 754 GLU A N 1
ATOM 5943 C CA . GLU A 1 754 ? 24.605 -8.789 -30.393 1.00 97.50 754 GLU A CA 1
ATOM 5944 C C . GLU A 1 754 ? 24.761 -9.229 -28.933 1.00 97.50 754 GLU A C 1
ATOM 5946 O O . GLU A 1 754 ? 23.812 -9.732 -28.335 1.00 97.50 754 GLU A O 1
ATOM 5951 N N . SER A 1 755 ? 25.941 -9.031 -28.336 1.00 97.19 755 SER A N 1
ATOM 5952 C CA . SER A 1 755 ? 26.259 -9.507 -26.980 1.00 97.19 755 SER A CA 1
ATOM 5953 C C . SER A 1 755 ? 26.407 -8.366 -25.978 1.00 97.19 755 SER A C 1
ATOM 5955 O O . SER A 1 755 ? 27.227 -7.471 -26.169 1.00 97.19 755 SER A O 1
ATOM 5957 N N . PHE A 1 756 ? 25.678 -8.451 -24.864 1.00 97.56 756 PHE A N 1
ATOM 5958 C CA . PHE A 1 756 ? 25.609 -7.425 -23.823 1.00 97.56 756 PHE A CA 1
ATOM 5959 C C . PHE A 1 756 ? 26.070 -7.975 -22.465 1.00 97.56 756 PHE A C 1
ATOM 5961 O O . PHE A 1 756 ? 25.550 -8.999 -22.010 1.00 97.56 756 PHE A O 1
ATOM 5968 N N . PRO A 1 757 ? 27.051 -7.346 -21.792 1.00 96.06 757 PRO A N 1
ATOM 5969 C CA . PRO A 1 757 ? 27.579 -7.851 -20.530 1.00 96.06 757 PRO A CA 1
ATOM 5970 C C . PRO A 1 757 ? 26.677 -7.530 -19.333 1.00 96.06 757 PRO A C 1
ATOM 5972 O O . PRO A 1 757 ? 26.125 -6.438 -19.222 1.00 96.06 757 PRO A O 1
ATOM 5975 N N . VAL A 1 758 ? 26.624 -8.451 -18.366 1.00 94.69 758 VAL A N 1
ATOM 5976 C CA . VAL A 1 758 ? 26.097 -8.168 -17.024 1.00 94.69 758 VAL A CA 1
ATOM 5977 C C . VAL A 1 758 ? 27.263 -7.731 -16.141 1.00 94.69 758 VAL A C 1
ATOM 5979 O O . VAL A 1 758 ? 28.019 -8.565 -15.626 1.00 94.69 758 VAL A O 1
ATOM 5982 N N . LEU A 1 759 ? 27.447 -6.422 -15.980 1.00 88.25 759 LEU A N 1
ATOM 5983 C CA . LEU A 1 759 ? 28.518 -5.883 -15.140 1.00 88.25 759 LEU A CA 1
ATOM 5984 C C . LEU A 1 759 ? 28.354 -6.355 -13.687 1.00 88.25 759 LEU A C 1
ATOM 5986 O O . LEU A 1 759 ? 27.248 -6.438 -13.167 1.00 88.25 759 LEU A O 1
ATOM 5990 N N . GLY A 1 760 ? 29.462 -6.703 -13.033 1.00 85.88 760 GLY A N 1
ATOM 5991 C CA . GLY A 1 760 ? 29.451 -7.245 -11.671 1.00 85.88 760 GLY A CA 1
ATOM 5992 C C . GLY A 1 760 ? 29.296 -8.768 -11.579 1.00 85.88 760 GLY A C 1
ATOM 5993 O O . GLY A 1 760 ? 29.532 -9.341 -10.520 1.00 85.88 760 GLY A O 1
ATOM 5994 N N . SER A 1 761 ? 28.981 -9.458 -12.681 1.00 89.19 761 SER A N 1
ATOM 5995 C CA . SER A 1 761 ? 28.729 -10.909 -12.669 1.00 89.19 761 SER A CA 1
ATOM 5996 C C . SER A 1 761 ? 29.956 -11.799 -12.396 1.00 89.19 761 SER A C 1
ATOM 5998 O O . SER A 1 761 ? 29.801 -12.982 -12.099 1.00 89.19 761 SER A O 1
ATOM 6000 N N . SER A 1 762 ? 31.172 -11.251 -12.450 1.00 88.38 762 SER A N 1
ATOM 6001 C CA . SER A 1 762 ? 32.410 -11.926 -12.022 1.00 88.38 762 SER A CA 1
ATOM 6002 C C . SER A 1 762 ? 33.023 -11.348 -10.739 1.00 88.38 762 SER A C 1
ATOM 6004 O O . SER A 1 762 ? 33.829 -12.025 -10.094 1.00 88.38 762 SER A O 1
ATOM 6006 N N . SER A 1 763 ? 32.653 -10.124 -10.342 1.00 84.06 763 SER A N 1
ATOM 6007 C CA . SER A 1 763 ? 33.187 -9.448 -9.151 1.00 84.06 763 SER A CA 1
ATOM 6008 C C . SER A 1 763 ? 32.303 -9.651 -7.918 1.00 84.06 763 SER A C 1
ATOM 6010 O O . SER A 1 763 ? 32.810 -10.087 -6.884 1.00 84.06 763 SER A O 1
ATOM 6012 N N . GLU A 1 764 ? 30.991 -9.443 -8.032 1.00 83.88 764 GLU A N 1
ATOM 6013 C CA . GLU A 1 764 ? 30.026 -9.560 -6.923 1.00 83.88 764 GLU A CA 1
ATOM 6014 C C . GLU A 1 764 ? 29.727 -11.023 -6.561 1.00 83.88 764 GLU A C 1
ATOM 6016 O O . GLU A 1 764 ? 29.479 -11.364 -5.406 1.00 83.88 764 GLU A O 1
ATOM 6021 N N . LEU A 1 765 ? 29.814 -11.908 -7.553 1.00 91.25 765 LEU A N 1
ATOM 6022 C CA . LEU A 1 765 ? 29.571 -13.345 -7.457 1.00 91.25 765 LEU A CA 1
ATOM 6023 C C . LEU A 1 765 ? 30.440 -14.103 -8.470 1.00 91.25 765 LEU A C 1
ATOM 6025 O O . LEU A 1 765 ? 31.107 -13.502 -9.312 1.00 91.25 765 LEU A O 1
ATOM 6029 N N . SER A 1 766 ? 30.451 -15.432 -8.394 1.00 91.00 766 SER A N 1
ATOM 6030 C CA . SER A 1 766 ? 30.949 -16.287 -9.478 1.00 91.00 766 SER A CA 1
ATOM 6031 C C . SER A 1 766 ? 29.748 -16.759 -10.292 1.00 91.00 766 SER A C 1
ATOM 6033 O O . SER A 1 766 ? 29.277 -17.887 -10.109 1.00 91.00 766 SER A O 1
ATOM 6035 N N . ALA A 1 767 ? 29.203 -15.850 -11.113 1.00 91.50 767 ALA A N 1
ATOM 6036 C CA . ALA A 1 767 ? 27.922 -16.065 -11.772 1.00 91.50 767 ALA A CA 1
ATOM 6037 C C . ALA A 1 767 ? 27.998 -17.259 -12.711 1.00 91.50 767 ALA A C 1
ATOM 6039 O O . ALA A 1 767 ? 28.901 -17.382 -13.547 1.00 91.50 767 ALA A O 1
ATOM 6040 N N . GLU A 1 768 ? 26.996 -18.118 -12.609 1.00 89.56 768 GLU A N 1
ATOM 6041 C CA . GLU A 1 768 ? 26.854 -19.240 -13.506 1.00 89.56 768 GLU A CA 1
ATOM 6042 C C . GLU A 1 768 ? 25.397 -19.468 -13.893 1.00 89.56 768 GLU A C 1
ATOM 6044 O O . GLU A 1 768 ? 24.473 -19.035 -13.211 1.00 89.56 768 GLU A O 1
ATOM 6049 N N . GLU A 1 769 ? 25.221 -20.138 -15.029 1.00 88.81 769 GLU A N 1
ATOM 6050 C CA . GLU A 1 769 ? 23.930 -20.543 -15.577 1.00 88.81 769 GLU A CA 1
ATOM 6051 C C . GLU A 1 769 ? 22.830 -19.462 -15.534 1.00 88.81 769 GLU A C 1
ATOM 6053 O O . GLU A 1 769 ? 21.730 -19.752 -15.071 1.00 88.81 769 GLU A O 1
ATOM 6058 N N . PRO A 1 770 ? 23.099 -18.233 -16.032 1.00 92.94 770 PRO A N 1
ATOM 6059 C CA . PRO A 1 770 ? 22.126 -17.142 -16.064 1.00 92.94 770 PRO A CA 1
ATOM 6060 C C . PRO A 1 770 ? 20.798 -17.571 -16.684 1.00 92.94 770 PRO A C 1
ATOM 6062 O O . PRO A 1 770 ? 20.751 -18.018 -17.840 1.00 92.94 770 PRO A O 1
ATOM 6065 N N . PHE A 1 771 ? 19.742 -17.392 -15.901 1.00 95.12 771 PHE A N 1
ATOM 6066 C CA . PHE A 1 771 ? 18.344 -17.562 -16.269 1.00 95.12 771 PHE A CA 1
ATOM 6067 C C . PHE A 1 771 ? 17.652 -16.192 -16.251 1.00 95.12 771 PHE A C 1
ATOM 6069 O O . PHE A 1 771 ? 18.120 -15.287 -15.565 1.00 95.12 771 PHE A O 1
ATOM 6076 N N . TRP A 1 772 ? 16.568 -16.011 -17.004 1.00 96.12 772 TRP A N 1
ATOM 6077 C CA . TRP A 1 772 ? 15.838 -14.745 -17.032 1.00 96.12 772 TRP A CA 1
ATOM 6078 C C . TRP A 1 772 ? 14.374 -14.933 -17.443 1.00 96.12 772 TRP A C 1
ATOM 6080 O O . TRP A 1 772 ? 14.034 -15.926 -18.087 1.00 96.12 772 TRP A O 1
ATOM 6090 N N . TRP A 1 773 ? 13.533 -13.954 -17.104 1.00 96.25 773 TRP A N 1
ATOM 6091 C CA . TRP A 1 773 ? 12.176 -13.809 -17.637 1.00 96.25 773 TRP A CA 1
ATOM 6092 C C . TRP A 1 773 ? 11.751 -12.340 -17.729 1.00 96.25 773 TRP A C 1
ATOM 6094 O O . TRP A 1 773 ? 12.396 -11.447 -17.174 1.00 96.25 773 TRP A O 1
ATOM 6104 N N . GLN A 1 774 ? 10.639 -12.104 -18.422 1.00 95.12 774 GLN A N 1
ATOM 6105 C CA . GLN A 1 774 ? 9.978 -10.806 -18.511 1.00 95.12 774 GLN A CA 1
ATOM 6106 C C . GLN A 1 774 ? 9.003 -10.600 -17.338 1.00 95.12 774 GLN A C 1
ATOM 6108 O O . GLN A 1 774 ? 8.226 -11.498 -17.006 1.00 95.12 774 GLN A O 1
ATOM 6113 N N . LEU A 1 775 ? 9.023 -9.409 -16.743 1.00 92.69 775 LEU A N 1
ATOM 6114 C CA . LEU A 1 775 ? 8.110 -8.951 -15.691 1.00 92.69 775 LEU A CA 1
ATOM 6115 C C . LEU A 1 775 ? 6.816 -8.348 -16.280 1.00 92.69 775 LEU A C 1
ATOM 6117 O O . LEU A 1 775 ? 6.773 -8.030 -17.475 1.00 92.69 775 LEU A O 1
ATOM 6121 N N . PRO A 1 776 ? 5.745 -8.169 -15.480 1.00 83.19 776 PRO A N 1
ATOM 6122 C CA . PRO A 1 776 ? 4.472 -7.633 -15.973 1.00 83.19 776 PRO A CA 1
ATOM 6123 C C . PRO A 1 776 ? 4.569 -6.240 -16.611 1.00 83.19 776 PRO A C 1
ATOM 6125 O O . PRO A 1 776 ? 3.799 -5.936 -17.519 1.00 83.19 776 PRO A O 1
ATOM 6128 N N . ASP A 1 777 ? 5.529 -5.424 -16.176 1.00 80.88 777 ASP A N 1
ATOM 6129 C CA . ASP A 1 777 ? 5.792 -4.069 -16.673 1.00 80.88 777 ASP A CA 1
ATOM 6130 C C . ASP A 1 777 ? 6.667 -4.024 -17.945 1.00 80.88 777 ASP A C 1
ATOM 6132 O O . ASP A 1 777 ? 6.957 -2.946 -18.464 1.00 80.88 777 ASP A O 1
ATOM 6136 N N . GLY A 1 778 ? 7.095 -5.184 -18.455 1.00 87.31 778 GLY A N 1
ATOM 6137 C CA . GLY A 1 778 ? 7.970 -5.305 -19.621 1.00 87.31 778 GLY A CA 1
ATOM 6138 C C . GLY A 1 778 ? 9.469 -5.274 -19.315 1.00 87.31 778 GLY A C 1
ATOM 6139 O O . GLY A 1 778 ? 10.257 -5.591 -20.205 1.00 87.31 778 GLY A O 1
ATOM 6140 N N . ASN A 1 779 ? 9.881 -4.966 -18.081 1.00 95.06 779 ASN A N 1
ATOM 6141 C CA . ASN A 1 779 ? 11.282 -5.069 -17.676 1.00 95.06 779 ASN A CA 1
ATOM 6142 C C . ASN A 1 779 ? 11.709 -6.543 -17.572 1.00 95.06 779 ASN A C 1
ATOM 6144 O O . ASN A 1 779 ? 10.883 -7.459 -17.529 1.00 95.06 779 ASN A O 1
ATOM 6148 N N . LEU A 1 780 ? 13.017 -6.791 -17.535 1.00 96.88 780 LEU A N 1
ATOM 6149 C CA . LEU A 1 780 ? 13.571 -8.143 -17.456 1.00 96.88 780 LEU A CA 1
ATOM 6150 C C . LEU A 1 780 ? 14.228 -8.372 -16.099 1.00 96.88 780 LEU A C 1
ATOM 6152 O O . LEU A 1 780 ? 14.921 -7.498 -15.577 1.00 96.88 780 LEU A O 1
ATOM 6156 N N . MET A 1 781 ? 14.062 -9.580 -15.567 1.00 96.88 781 MET A N 1
ATOM 6157 C CA . MET A 1 781 ? 14.769 -10.047 -14.380 1.00 96.88 781 MET A CA 1
ATOM 6158 C C . MET A 1 781 ? 15.661 -11.226 -14.753 1.00 96.88 781 MET A C 1
ATOM 6160 O O . MET A 1 781 ? 15.186 -12.204 -15.327 1.00 96.88 781 MET A O 1
ATOM 6164 N N . ALA A 1 782 ? 16.940 -11.145 -14.396 1.00 97.19 782 ALA A N 1
ATOM 6165 C CA . ALA A 1 782 ? 17.890 -12.241 -14.487 1.00 97.19 782 ALA A CA 1
ATOM 6166 C C . ALA A 1 782 ? 18.208 -12.799 -13.100 1.00 97.19 782 ALA A C 1
ATOM 6168 O O . ALA A 1 782 ? 18.330 -12.051 -12.128 1.00 97.19 782 ALA A O 1
ATOM 6169 N N . LEU A 1 783 ? 18.381 -14.116 -13.039 1.00 96.94 783 LEU A N 1
ATOM 6170 C CA . LEU A 1 783 ? 18.786 -14.868 -11.864 1.00 96.94 783 LEU A CA 1
ATOM 6171 C C . LEU A 1 783 ? 20.086 -15.616 -12.137 1.00 96.94 783 LEU A C 1
ATOM 6173 O O . LEU A 1 783 ? 20.302 -16.159 -13.225 1.00 96.94 783 LEU A O 1
ATOM 6177 N N . PHE A 1 784 ? 20.934 -15.676 -11.117 1.00 95.12 784 PHE A N 1
ATOM 6178 C CA . PHE A 1 784 ? 22.242 -16.311 -11.188 1.00 95.12 784 PHE A CA 1
ATOM 6179 C C . PHE A 1 784 ? 22.436 -17.224 -9.986 1.00 95.12 784 PHE A C 1
ATOM 6181 O O . PHE A 1 784 ? 22.160 -16.829 -8.849 1.00 95.12 784 PHE A O 1
ATOM 6188 N N . ARG A 1 785 ? 22.995 -18.411 -10.236 1.00 92.81 785 ARG A N 1
ATOM 6189 C CA . ARG A 1 785 ? 23.634 -19.173 -9.163 1.00 92.81 785 ARG A CA 1
ATOM 6190 C C . ARG A 1 785 ? 25.033 -18.623 -8.922 1.00 92.81 785 ARG A C 1
ATOM 6192 O O . ARG A 1 785 ? 25.714 -18.208 -9.866 1.00 92.81 785 ARG A O 1
ATOM 6199 N N . ASP A 1 786 ? 25.478 -18.682 -7.677 1.00 92.81 786 ASP A N 1
ATOM 6200 C CA . ASP A 1 786 ? 26.813 -18.246 -7.286 1.00 92.81 786 ASP A CA 1
ATOM 6201 C C . ASP A 1 786 ? 27.713 -19.434 -6.921 1.00 92.81 786 ASP A C 1
ATOM 6203 O O . ASP A 1 786 ? 27.563 -20.080 -5.882 1.00 92.81 786 ASP A O 1
ATOM 6207 N N . ASN A 1 787 ? 28.726 -19.682 -7.751 1.00 89.44 787 ASN A N 1
ATOM 6208 C CA . ASN A 1 787 ? 29.691 -20.758 -7.525 1.00 89.44 787 ASN A CA 1
ATOM 6209 C C . ASN A 1 787 ? 30.665 -20.524 -6.362 1.00 89.44 787 ASN A C 1
ATOM 6211 O O . ASN A 1 787 ? 31.453 -21.421 -6.052 1.00 89.44 787 ASN A O 1
ATOM 6215 N N . ARG A 1 788 ? 30.621 -19.360 -5.699 1.00 88.44 788 ARG A N 1
ATOM 6216 C CA . ARG A 1 788 ? 31.300 -19.151 -4.408 1.00 88.44 788 ARG A CA 1
ATOM 6217 C C . ARG A 1 788 ? 30.552 -19.827 -3.254 1.00 88.44 788 ARG A C 1
ATOM 6219 O O . ARG A 1 788 ? 31.073 -19.846 -2.144 1.00 88.44 788 ARG A O 1
ATOM 6226 N N . ARG A 1 789 ? 29.388 -20.438 -3.531 1.00 88.31 789 ARG A N 1
ATOM 6227 C CA . ARG A 1 789 ? 28.527 -21.138 -2.567 1.00 88.31 789 ARG A CA 1
ATOM 6228 C C . ARG A 1 789 ? 28.011 -20.207 -1.471 1.00 88.31 789 ARG A C 1
ATOM 6230 O O . ARG A 1 789 ? 28.008 -20.572 -0.301 1.00 88.31 789 ARG A O 1
ATOM 6237 N N . SER A 1 790 ? 27.554 -19.014 -1.853 1.00 90.25 790 SER A N 1
ATOM 6238 C CA . SER A 1 790 ? 26.900 -18.086 -0.920 1.00 90.25 790 SER A CA 1
ATOM 6239 C C . SER A 1 790 ? 25.650 -18.669 -0.254 1.00 90.25 790 SER A C 1
ATOM 6241 O O . SER A 1 790 ? 25.260 -18.183 0.804 1.00 90.25 790 SER A O 1
ATOM 6243 N N . GLY A 1 791 ? 25.038 -19.694 -0.856 1.00 94.44 791 GLY A N 1
ATOM 6244 C CA . GLY A 1 791 ? 23.803 -20.318 -0.384 1.00 94.44 791 GLY A CA 1
ATOM 6245 C C . GLY A 1 791 ? 22.542 -19.561 -0.800 1.00 94.44 791 GLY A C 1
ATOM 6246 O O . GLY A 1 791 ? 21.469 -19.867 -0.289 1.00 94.44 791 GLY A O 1
ATOM 6247 N N . PHE A 1 792 ? 22.660 -18.573 -1.692 1.00 95.94 792 PHE A N 1
ATOM 6248 C CA . PHE A 1 792 ? 21.550 -17.737 -2.143 1.00 95.94 792 PHE A CA 1
ATOM 6249 C C . PHE A 1 792 ? 21.594 -17.512 -3.654 1.00 95.94 792 PHE A C 1
ATOM 6251 O O . PHE A 1 792 ? 22.667 -17.526 -4.267 1.00 95.94 792 PHE A O 1
ATOM 6258 N N . LEU A 1 793 ? 20.430 -17.241 -4.243 1.00 96.50 793 LEU A N 1
ATOM 6259 C CA . LEU A 1 793 ? 20.345 -16.721 -5.603 1.00 96.50 793 LEU A CA 1
ATOM 6260 C C . LEU A 1 793 ? 20.711 -15.239 -5.645 1.00 96.50 793 LEU A C 1
ATOM 6262 O O . LEU A 1 793 ? 20.454 -14.472 -4.712 1.00 96.50 793 LEU A O 1
ATOM 6266 N N . TYR A 1 794 ? 21.281 -14.832 -6.773 1.00 96.81 794 TYR A N 1
ATOM 6267 C CA . TYR A 1 794 ? 21.494 -13.429 -7.101 1.00 96.81 794 TYR A CA 1
ATOM 6268 C C . TYR A 1 794 ? 20.527 -12.990 -8.191 1.00 96.81 794 TYR A C 1
ATOM 6270 O O . TYR A 1 794 ? 20.180 -13.781 -9.070 1.00 96.81 794 TYR A O 1
ATOM 6278 N N . ARG A 1 795 ? 20.157 -11.709 -8.169 1.00 96.81 795 ARG A N 1
ATOM 6279 C CA . ARG A 1 795 ? 19.239 -11.086 -9.125 1.00 96.81 795 ARG A CA 1
ATOM 6280 C C . ARG A 1 795 ? 19.855 -9.853 -9.781 1.00 96.81 795 ARG A C 1
ATOM 6282 O O . ARG A 1 795 ? 20.609 -9.126 -9.144 1.00 96.81 795 ARG A O 1
ATOM 6289 N N . SER A 1 796 ? 19.502 -9.597 -11.035 1.00 97.31 796 SER A N 1
ATOM 6290 C CA . SER A 1 796 ? 19.770 -8.339 -11.742 1.00 97.31 796 SER A CA 1
ATOM 6291 C C . SER A 1 796 ? 18.574 -7.961 -12.620 1.00 97.31 796 SER A C 1
ATOM 6293 O O . SER A 1 796 ? 17.835 -8.842 -13.061 1.00 97.31 796 SER A O 1
ATOM 6295 N N . PHE A 1 797 ? 18.379 -6.669 -12.873 1.00 98.00 797 PHE A N 1
ATOM 6296 C CA . PHE A 1 797 ? 17.291 -6.144 -13.693 1.00 98.00 797 PHE A CA 1
ATOM 6297 C C . PHE A 1 797 ? 17.800 -5.460 -14.952 1.00 98.00 797 PHE A C 1
ATOM 6299 O O . PHE A 1 797 ? 18.829 -4.793 -14.914 1.00 98.00 797 PHE A O 1
ATOM 6306 N N . SER A 1 798 ? 17.035 -5.554 -16.035 1.00 96.69 798 SER A N 1
ATOM 6307 C CA . SER A 1 798 ? 17.223 -4.732 -17.228 1.00 96.69 798 SER A CA 1
ATOM 6308 C C . SER A 1 798 ? 15.946 -3.961 -17.540 1.00 96.69 798 SER A C 1
ATOM 6310 O O . SER A 1 798 ? 14.850 -4.525 -17.548 1.00 96.69 798 SER A O 1
ATOM 6312 N N . VAL A 1 799 ? 16.109 -2.664 -17.803 1.00 94.38 799 VAL A N 1
ATOM 6313 C CA . VAL A 1 799 ? 15.022 -1.720 -18.118 1.00 94.38 799 VAL A CA 1
ATOM 6314 C C . VAL A 1 799 ? 15.084 -1.219 -19.564 1.00 94.38 799 VAL A C 1
ATOM 6316 O O . VAL A 1 799 ? 14.354 -0.311 -19.953 1.00 94.38 799 VAL A O 1
ATOM 6319 N N . ASP A 1 800 ? 15.980 -1.804 -20.357 1.00 92.88 800 ASP A N 1
ATOM 6320 C CA . ASP A 1 800 ? 16.287 -1.445 -21.741 1.00 92.88 800 ASP A CA 1
ATOM 6321 C C . ASP A 1 800 ? 16.395 -2.692 -22.636 1.00 92.88 800 ASP A C 1
ATOM 6323 O O . ASP A 1 800 ? 17.170 -2.740 -23.592 1.00 92.88 800 ASP A O 1
ATOM 6327 N N . ASN A 1 801 ? 15.570 -3.702 -22.336 1.00 93.94 801 ASN A N 1
ATOM 6328 C CA . ASN A 1 801 ? 15.422 -4.925 -23.129 1.00 93.94 801 ASN A CA 1
ATOM 6329 C C . ASN A 1 801 ? 16.711 -5.767 -23.229 1.00 93.94 801 ASN A C 1
ATOM 6331 O O . ASN A 1 801 ? 17.044 -6.300 -24.286 1.00 93.94 801 ASN A O 1
ATOM 6335 N N . GLY A 1 802 ? 17.431 -5.902 -22.115 1.00 94.50 802 GLY A N 1
ATOM 6336 C CA . GLY A 1 802 ? 18.584 -6.793 -21.964 1.00 94.50 802 GLY A CA 1
ATOM 6337 C C . GLY A 1 802 ? 19.926 -6.181 -22.361 1.00 94.50 802 GLY A C 1
ATOM 6338 O O . GLY A 1 802 ? 20.931 -6.897 -22.359 1.00 94.50 802 GLY A O 1
ATOM 6339 N N . ARG A 1 803 ? 19.960 -4.882 -22.690 1.00 95.19 803 ARG A N 1
ATOM 6340 C CA . ARG A 1 803 ? 21.167 -4.180 -23.154 1.00 95.19 803 ARG A CA 1
ATOM 6341 C C . ARG A 1 803 ? 22.054 -3.707 -22.013 1.00 95.19 803 ARG A C 1
ATOM 6343 O O . ARG A 1 803 ? 23.276 -3.816 -22.104 1.00 95.19 803 ARG A O 1
ATOM 6350 N N . THR A 1 804 ? 21.453 -3.252 -20.923 1.00 93.81 804 THR A N 1
ATOM 6351 C CA . THR A 1 804 ? 22.128 -2.956 -19.662 1.00 93.81 804 THR A CA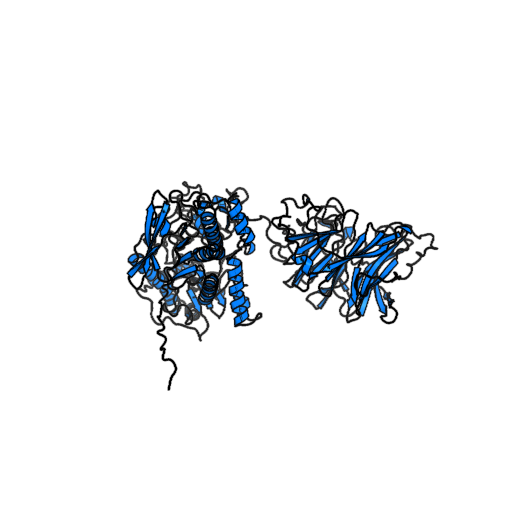 1
ATOM 6352 C C . THR A 1 804 ? 21.431 -3.659 -18.509 1.00 93.81 804 THR A C 1
ATOM 6354 O O . THR A 1 804 ? 20.244 -3.986 -18.558 1.00 93.81 804 THR A O 1
ATOM 6357 N N . TRP A 1 805 ? 22.212 -3.931 -17.468 1.00 95.19 805 TRP A N 1
ATOM 6358 C CA . TRP A 1 805 ? 21.787 -4.708 -16.316 1.00 95.19 805 TRP A CA 1
ATOM 6359 C C . TRP A 1 805 ? 22.218 -4.004 -15.033 1.00 95.19 805 TRP A C 1
ATOM 6361 O O . TRP A 1 805 ? 23.344 -3.507 -14.938 1.00 95.19 805 TRP A O 1
ATOM 6371 N N . SER A 1 806 ? 21.337 -3.974 -14.035 1.00 92.69 806 SER A N 1
ATOM 6372 C CA . SER A 1 806 ? 21.668 -3.502 -12.694 1.00 92.69 806 SER A CA 1
ATOM 6373 C C . SER A 1 806 ? 22.772 -4.370 -12.087 1.00 92.69 806 SER A C 1
ATOM 6375 O O . SER A 1 806 ? 22.968 -5.526 -12.476 1.00 92.69 806 SER A O 1
ATOM 6377 N N . ARG A 1 807 ? 23.473 -3.853 -11.076 1.00 92.00 807 ARG A N 1
ATOM 6378 C CA . ARG A 1 807 ? 24.437 -4.667 -10.327 1.00 92.00 807 ARG A CA 1
ATOM 6379 C C . ARG A 1 807 ? 23.751 -5.943 -9.798 1.00 92.00 807 ARG A C 1
ATOM 6381 O O . ARG A 1 807 ? 22.672 -5.816 -9.216 1.00 92.00 807 ARG A O 1
ATOM 6388 N N . PRO A 1 808 ? 24.345 -7.140 -9.976 1.00 94.00 808 PRO A N 1
ATOM 6389 C CA . PRO A 1 808 ? 23.851 -8.356 -9.351 1.00 94.00 808 PRO A CA 1
ATOM 6390 C C . PRO A 1 808 ? 23.785 -8.210 -7.830 1.00 94.00 808 PRO A C 1
ATOM 6392 O O . PRO A 1 808 ? 24.786 -7.898 -7.185 1.00 94.00 808 PRO A O 1
ATOM 6395 N N . THR A 1 809 ? 22.617 -8.473 -7.262 1.00 94.56 809 THR A N 1
ATOM 6396 C CA . THR A 1 809 ? 22.343 -8.361 -5.829 1.00 94.56 809 THR A CA 1
ATOM 6397 C C . THR A 1 809 ? 22.046 -9.731 -5.249 1.00 94.56 809 THR A C 1
ATOM 6399 O O . THR A 1 809 ? 21.251 -10.485 -5.808 1.00 94.56 809 THR A O 1
ATOM 6402 N N . LYS A 1 810 ? 22.674 -10.037 -4.112 1.00 95.50 810 LYS A N 1
ATOM 6403 C CA . LYS A 1 810 ? 22.376 -11.225 -3.310 1.00 95.50 810 LYS A CA 1
ATOM 6404 C C . LYS A 1 810 ? 20.960 -11.117 -2.739 1.00 95.50 810 LYS A C 1
ATOM 6406 O O . LYS A 1 810 ? 20.657 -10.123 -2.084 1.00 95.50 810 LYS A O 1
ATOM 6411 N N . THR A 1 811 ? 20.129 -12.127 -2.968 1.00 96.00 811 THR A N 1
ATOM 6412 C CA . THR A 1 811 ? 18.756 -12.175 -2.441 1.00 96.00 811 THR A CA 1
ATOM 6413 C C . THR A 1 811 ? 18.659 -13.017 -1.166 1.00 96.00 811 THR A C 1
ATOM 6415 O O . THR A 1 811 ? 19.639 -13.644 -0.761 1.00 96.00 811 THR A O 1
ATOM 6418 N N . ASP A 1 812 ? 17.482 -13.044 -0.548 1.00 94.62 812 ASP A N 1
ATOM 6419 C CA . ASP A 1 812 ? 17.109 -13.945 0.548 1.00 94.62 812 ASP A CA 1
ATOM 6420 C C . ASP A 1 812 ? 16.618 -15.327 0.059 1.00 94.62 812 ASP A C 1
ATOM 6422 O O . ASP A 1 812 ? 16.383 -16.222 0.869 1.00 94.62 812 ASP A O 1
ATOM 6426 N N . PHE A 1 813 ? 16.533 -15.564 -1.256 1.00 97.25 813 PHE A N 1
ATOM 6427 C CA . PHE A 1 813 ? 16.111 -16.856 -1.794 1.00 97.25 813 PHE A CA 1
ATOM 6428 C C . PHE A 1 813 ? 17.247 -17.895 -1.686 1.00 97.25 813 PHE A C 1
ATOM 6430 O O . PHE A 1 813 ? 18.308 -17.695 -2.291 1.00 97.25 813 PHE A O 1
ATOM 6437 N N . PRO A 1 814 ? 17.058 -19.021 -0.971 1.00 96.69 814 PRO A N 1
ATOM 6438 C CA . PRO A 1 814 ? 18.123 -19.988 -0.723 1.00 96.69 814 PRO A CA 1
ATOM 6439 C C . PRO A 1 814 ? 18.410 -20.882 -1.946 1.00 96.69 814 PRO A C 1
ATOM 6441 O O . PRO A 1 814 ? 17.513 -21.204 -2.726 1.00 96.69 814 PRO A O 1
ATOM 6444 N N . ASP A 1 815 ? 19.670 -21.295 -2.125 1.00 95.56 815 ASP A N 1
ATOM 6445 C CA . ASP A 1 815 ? 20.115 -22.097 -3.279 1.00 95.56 815 ASP A CA 1
ATOM 6446 C C . ASP A 1 815 ? 21.257 -23.077 -2.956 1.00 95.56 815 ASP A C 1
ATOM 6448 O O . ASP A 1 815 ? 22.186 -22.773 -2.207 1.00 95.56 815 ASP A O 1
ATOM 6452 N N . ALA A 1 816 ? 21.224 -24.247 -3.603 1.00 93.81 816 ALA A N 1
ATOM 6453 C CA . ALA A 1 816 ? 22.200 -25.333 -3.486 1.00 93.81 816 ALA A CA 1
ATOM 6454 C C . ALA A 1 816 ? 23.369 -25.251 -4.492 1.00 93.81 816 ALA A C 1
ATOM 6456 O O . ALA A 1 816 ? 23.996 -26.275 -4.805 1.00 93.81 816 ALA A O 1
ATOM 6457 N N . THR A 1 817 ? 23.634 -24.076 -5.076 1.00 91.38 817 THR A N 1
ATOM 6458 C CA . THR A 1 817 ? 24.556 -23.911 -6.213 1.00 91.38 817 THR A CA 1
ATOM 6459 C C . THR A 1 817 ? 24.172 -24.856 -7.360 1.00 91.38 817 THR A C 1
ATOM 6461 O O . THR A 1 817 ? 25.003 -25.617 -7.865 1.00 91.38 817 THR A O 1
ATOM 6464 N N . SER A 1 818 ? 22.888 -24.894 -7.728 1.00 90.06 818 SER A N 1
ATOM 6465 C CA . SER A 1 818 ? 22.347 -25.777 -8.775 1.00 90.06 818 SER A CA 1
ATOM 6466 C C . SER A 1 818 ? 21.739 -24.970 -9.918 1.00 90.06 818 SER A C 1
ATOM 6468 O O . SER A 1 818 ? 21.554 -23.763 -9.814 1.00 90.06 818 SER A O 1
ATOM 6470 N N . LYS A 1 819 ? 21.484 -25.619 -11.058 1.00 91.75 819 LYS A N 1
ATOM 6471 C CA . LYS A 1 819 ? 20.729 -24.979 -12.140 1.00 91.75 819 LYS A CA 1
ATOM 6472 C C . LYS A 1 819 ? 19.308 -24.711 -11.642 1.00 91.75 819 LYS A C 1
ATOM 6474 O O . LYS A 1 819 ? 18.715 -25.570 -10.989 1.00 91.75 819 LYS A O 1
ATOM 6479 N N . ILE A 1 820 ? 18.762 -23.567 -12.020 1.00 94.94 820 ILE A N 1
ATOM 6480 C CA . ILE A 1 820 ? 17.369 -23.190 -11.780 1.00 94.94 820 ILE A CA 1
ATOM 6481 C C . ILE A 1 820 ? 16.639 -23.048 -13.109 1.00 94.94 820 ILE A C 1
ATOM 6483 O O . ILE A 1 820 ? 17.266 -22.775 -14.130 1.00 94.94 820 ILE A O 1
ATOM 6487 N N . ASN A 1 821 ? 15.325 -23.221 -13.125 1.00 96.50 821 ASN A N 1
ATOM 6488 C CA . ASN A 1 821 ? 14.529 -22.859 -14.289 1.00 96.50 821 ASN A CA 1
ATOM 6489 C C . ASN A 1 821 ? 13.112 -22.490 -13.875 1.00 96.50 821 ASN A C 1
ATOM 6491 O O . ASN A 1 821 ? 12.575 -23.045 -12.922 1.00 96.50 821 ASN A O 1
ATOM 6495 N N . GLY A 1 822 ? 12.507 -21.571 -14.608 1.00 96.06 822 GLY A N 1
ATOM 6496 C CA . GLY A 1 822 ? 11.142 -21.155 -14.369 1.00 96.06 822 GLY A CA 1
ATOM 6497 C C . GLY A 1 822 ? 10.499 -20.601 -15.624 1.00 96.06 822 GLY A C 1
ATOM 6498 O O . GLY A 1 822 ? 11.116 -20.578 -16.691 1.00 96.06 822 GLY A O 1
ATOM 6499 N N . LEU A 1 823 ? 9.261 -20.152 -15.482 1.00 95.94 823 LEU A N 1
ATOM 6500 C CA . LEU A 1 823 ? 8.537 -19.433 -16.520 1.00 95.94 823 LEU A CA 1
ATOM 6501 C C . LEU A 1 823 ? 7.417 -18.591 -15.905 1.00 95.94 823 LEU A C 1
ATOM 6503 O O . LEU A 1 823 ? 7.006 -18.822 -14.765 1.00 95.94 823 LEU A O 1
ATOM 6507 N N . ARG A 1 824 ? 6.901 -17.657 -16.703 1.00 95.31 824 ARG A N 1
ATOM 6508 C CA . ARG A 1 824 ? 5.598 -17.043 -16.466 1.00 95.31 824 ARG A CA 1
ATOM 6509 C C . ARG A 1 824 ? 4.515 -17.951 -17.043 1.00 95.31 824 ARG A C 1
ATOM 6511 O O . ARG A 1 824 ? 4.539 -18.236 -18.239 1.00 95.31 824 ARG A O 1
ATOM 6518 N N . LEU A 1 825 ? 3.602 -18.399 -16.195 1.00 93.69 825 LEU A N 1
ATOM 6519 C CA . LEU A 1 825 ? 2.428 -19.173 -16.568 1.00 93.69 825 LEU A CA 1
ATOM 6520 C C . LEU A 1 825 ? 1.446 -18.322 -17.380 1.00 93.69 825 LEU A C 1
ATOM 6522 O O . LEU A 1 825 ? 1.413 -17.093 -17.262 1.00 93.69 825 LEU A O 1
ATOM 6526 N N . LYS A 1 826 ? 0.587 -18.977 -18.164 1.00 91.38 826 LYS A N 1
ATOM 6527 C CA . LYS A 1 826 ? -0.483 -18.303 -18.921 1.00 91.38 826 LYS A CA 1
ATOM 6528 C C . LYS A 1 826 ? -1.483 -17.552 -18.042 1.00 91.38 826 LYS A C 1
ATOM 6530 O O . LYS A 1 826 ? -2.075 -16.586 -18.511 1.00 91.38 826 LYS A O 1
ATOM 6535 N N . ASP A 1 827 ? -1.659 -17.971 -16.792 1.00 84.38 827 ASP A N 1
ATOM 6536 C CA . ASP A 1 827 ? -2.512 -17.282 -15.814 1.00 84.38 827 ASP A CA 1
ATOM 6537 C C . ASP A 1 827 ? -1.847 -16.046 -15.177 1.00 84.38 827 ASP A C 1
ATOM 6539 O O . ASP A 1 827 ? -2.473 -15.335 -14.396 1.00 84.38 827 ASP A O 1
ATOM 6543 N N . GLY A 1 828 ? -0.592 -15.760 -15.538 1.00 85.56 828 GLY A N 1
ATOM 6544 C CA . GLY A 1 828 ? 0.160 -14.594 -15.093 1.00 85.56 828 GLY A CA 1
ATOM 6545 C C . GLY A 1 828 ? 1.115 -14.859 -13.932 1.00 85.56 828 GLY A C 1
ATOM 6546 O O . GLY A 1 828 ? 2.042 -14.062 -13.776 1.00 85.56 828 GLY A O 1
ATOM 6547 N N . ARG A 1 829 ? 0.951 -15.963 -13.189 1.00 92.06 829 ARG A N 1
ATOM 6548 C CA . ARG A 1 829 ? 1.854 -16.353 -12.095 1.00 92.06 829 ARG A CA 1
ATOM 6549 C C . ARG A 1 829 ? 3.224 -16.760 -12.626 1.00 92.06 829 ARG A C 1
ATOM 6551 O O . ARG A 1 829 ? 3.382 -17.134 -13.784 1.00 92.06 829 ARG A O 1
ATOM 6558 N N . TYR A 1 830 ? 4.222 -16.761 -11.760 1.00 97.19 830 TYR A N 1
ATOM 6559 C CA . TYR A 1 830 ? 5.579 -17.202 -12.053 1.00 97.19 830 TYR A CA 1
ATOM 6560 C C . TYR A 1 830 ? 5.908 -18.435 -11.229 1.00 97.19 830 TYR A C 1
ATOM 6562 O O . TYR A 1 830 ? 5.649 -18.476 -10.026 1.00 97.19 830 TYR A O 1
ATOM 6570 N N . VAL A 1 831 ? 6.520 -19.427 -11.873 1.00 97.56 831 VAL A N 1
ATOM 6571 C CA . VAL A 1 831 ? 7.022 -20.628 -11.199 1.00 97.56 831 VAL A CA 1
ATOM 6572 C C . VAL A 1 831 ? 8.532 -20.711 -11.315 1.00 97.56 831 VAL A C 1
ATOM 6574 O O . VAL A 1 831 ? 9.092 -20.482 -12.386 1.00 97.56 831 VAL A O 1
ATOM 6577 N N . LEU A 1 832 ? 9.191 -21.078 -10.218 1.00 98.06 832 LEU A N 1
ATOM 6578 C CA . LEU A 1 832 ? 10.626 -21.334 -10.162 1.00 98.06 832 LEU A CA 1
ATOM 6579 C C . LEU A 1 832 ? 10.875 -22.737 -9.614 1.00 98.06 832 LEU A C 1
ATOM 6581 O O . LEU A 1 832 ? 10.526 -23.042 -8.475 1.00 98.06 832 LEU A O 1
ATOM 6585 N N . VAL A 1 833 ? 11.504 -23.584 -10.422 1.00 97.94 833 VAL A N 1
ATOM 6586 C CA . VAL A 1 833 ? 11.939 -24.928 -10.045 1.00 97.94 833 VAL A CA 1
ATOM 6587 C C . VAL A 1 833 ? 13.433 -24.901 -9.741 1.00 97.94 833 VAL A C 1
ATOM 6589 O O . VAL A 1 833 ? 14.253 -24.533 -10.591 1.00 97.94 833 VAL A O 1
ATOM 6592 N N . SER A 1 834 ? 13.799 -25.291 -8.522 1.00 96.81 834 SER A N 1
ATOM 6593 C CA . SER A 1 834 ? 15.173 -25.173 -8.027 1.00 96.81 834 SER A CA 1
ATOM 6594 C C . SER A 1 834 ? 15.516 -26.223 -6.969 1.00 96.81 834 SER A C 1
ATOM 6596 O O . SER A 1 834 ? 14.649 -26.890 -6.401 1.00 96.81 834 SER A O 1
ATOM 6598 N N . ASN A 1 835 ? 16.812 -26.374 -6.693 1.00 96.38 835 ASN A N 1
ATOM 6599 C CA . ASN A 1 835 ? 17.285 -27.012 -5.470 1.00 96.38 835 ASN A CA 1
ATOM 6600 C C . ASN A 1 835 ? 17.550 -25.916 -4.433 1.00 96.38 835 ASN A C 1
ATOM 6602 O O . ASN A 1 835 ? 18.655 -25.387 -4.366 1.00 96.38 835 ASN A O 1
ATOM 6606 N N . ALA A 1 836 ? 16.539 -25.573 -3.641 1.00 95.81 836 ALA A N 1
ATOM 6607 C CA . ALA A 1 836 ? 16.616 -24.452 -2.705 1.00 95.81 836 ALA A CA 1
ATOM 6608 C C . ALA A 1 836 ? 17.368 -24.771 -1.396 1.00 95.81 836 ALA A C 1
ATOM 6610 O O . ALA A 1 836 ? 17.645 -23.876 -0.609 1.00 95.81 836 ALA A O 1
ATOM 6611 N N . ASN A 1 837 ? 17.718 -26.036 -1.137 1.00 95.56 837 ASN A N 1
ATOM 6612 C CA . ASN A 1 837 ? 18.411 -26.425 0.091 1.00 95.56 837 ASN A CA 1
ATOM 6613 C C . ASN A 1 837 ? 19.918 -26.104 0.015 1.00 95.56 837 ASN A C 1
ATOM 6615 O O . ASN A 1 837 ? 20.652 -26.823 -0.665 1.00 95.56 837 ASN A O 1
ATOM 6619 N N . PRO A 1 838 ? 20.440 -25.122 0.772 1.00 93.50 838 PRO A N 1
ATOM 6620 C CA . PRO A 1 838 ? 21.832 -24.685 0.640 1.00 93.50 838 PRO A CA 1
ATOM 6621 C C . PRO A 1 838 ? 22.853 -25.775 1.007 1.00 93.50 838 PRO A C 1
ATOM 6623 O O . PRO A 1 838 ? 24.017 -25.708 0.614 1.00 93.50 838 PRO A O 1
ATOM 6626 N N . LYS A 1 839 ? 22.429 -26.817 1.736 1.00 92.44 839 LYS A N 1
ATOM 6627 C CA . LYS A 1 839 ? 23.305 -27.904 2.198 1.00 92.44 839 LYS A CA 1
ATOM 6628 C C . LYS A 1 839 ? 23.530 -28.981 1.136 1.00 92.44 839 LYS A C 1
ATOM 6630 O O . LYS A 1 839 ? 24.548 -29.671 1.179 1.00 92.44 839 LYS A O 1
ATOM 6635 N N . LYS A 1 840 ? 22.577 -29.186 0.219 1.00 93.94 840 LYS A N 1
ATOM 6636 C CA . LYS A 1 840 ? 22.619 -30.279 -0.767 1.00 93.94 840 LYS A CA 1
ATOM 6637 C C . LYS A 1 840 ? 21.612 -30.072 -1.897 1.00 93.94 840 LYS A C 1
ATOM 6639 O O . LYS A 1 840 ? 20.552 -29.494 -1.704 1.00 93.94 840 LYS A O 1
ATOM 6644 N N . ARG A 1 841 ? 21.890 -30.657 -3.067 1.00 94.69 841 ARG A N 1
ATOM 6645 C CA . ARG A 1 841 ? 20.962 -30.699 -4.215 1.00 94.69 841 ARG A CA 1
ATOM 6646 C C . ARG A 1 841 ? 19.843 -31.735 -4.018 1.00 94.69 841 ARG A C 1
ATOM 6648 O O . ARG A 1 841 ? 19.775 -32.729 -4.740 1.00 94.69 841 ARG A O 1
ATOM 6655 N N . ASP A 1 842 ? 19.058 -31.532 -2.961 1.00 94.50 842 ASP A N 1
ATOM 6656 C CA . ASP A 1 842 ? 17.942 -32.373 -2.513 1.00 94.50 842 ASP A CA 1
ATOM 6657 C C . ASP A 1 842 ? 17.138 -31.646 -1.401 1.00 94.50 842 ASP A C 1
ATOM 6659 O O . ASP A 1 842 ? 17.723 -31.305 -0.363 1.00 94.50 842 ASP A O 1
ATOM 6663 N N . PRO A 1 843 ? 15.817 -31.433 -1.551 1.00 96.19 843 PRO A N 1
ATOM 6664 C CA . PRO A 1 843 ? 14.963 -31.868 -2.663 1.00 96.19 843 PRO A CA 1
ATOM 6665 C C . PRO A 1 843 ? 15.001 -30.925 -3.878 1.00 96.19 843 PRO A C 1
ATOM 6667 O O . PRO A 1 843 ? 15.713 -29.917 -3.901 1.00 96.19 843 PRO A O 1
ATOM 6670 N N . LEU A 1 844 ? 14.241 -31.280 -4.914 1.00 97.56 844 LEU A N 1
ATOM 6671 C CA . LEU A 1 844 ? 13.768 -30.345 -5.929 1.00 97.56 844 LEU A CA 1
ATOM 6672 C C . LEU A 1 844 ? 12.446 -29.732 -5.442 1.00 97.56 844 LEU A C 1
ATOM 6674 O O . LEU A 1 844 ? 11.542 -30.460 -5.019 1.00 97.56 844 LEU A O 1
ATOM 6678 N N . VAL A 1 845 ? 12.339 -28.407 -5.502 1.00 97.12 845 VAL A N 1
ATOM 6679 C CA . VAL A 1 845 ? 11.154 -27.650 -5.074 1.00 97.12 845 VAL A CA 1
ATOM 6680 C C . VAL A 1 845 ? 10.578 -26.838 -6.230 1.00 97.12 845 VAL A C 1
ATOM 6682 O O . VAL A 1 845 ? 11.285 -26.543 -7.196 1.00 97.12 845 VAL A O 1
ATOM 6685 N N . LEU A 1 846 ? 9.305 -26.464 -6.112 1.00 97.62 846 LEU A N 1
ATOM 6686 C CA . LEU A 1 846 ? 8.638 -25.482 -6.969 1.00 97.62 846 LEU A CA 1
ATOM 6687 C C . LEU A 1 846 ? 8.166 -24.321 -6.101 1.00 97.62 846 LEU A C 1
ATOM 6689 O O . LEU A 1 846 ? 7.471 -24.534 -5.110 1.00 97.62 846 LEU A O 1
ATOM 6693 N N . SER A 1 847 ? 8.541 -23.103 -6.477 1.00 97.38 847 SER A N 1
ATOM 6694 C CA . SER A 1 847 ? 8.126 -21.870 -5.804 1.00 97.38 847 SER A CA 1
ATOM 6695 C C . SER A 1 847 ? 7.226 -21.038 -6.711 1.00 97.38 847 SER A C 1
ATOM 6697 O O . SER A 1 847 ? 7.432 -21.050 -7.925 1.00 97.38 847 SER A O 1
ATOM 6699 N N . ILE A 1 848 ? 6.253 -20.324 -6.136 1.00 95.88 848 ILE A N 1
ATOM 6700 C CA . ILE A 1 848 ? 5.289 -19.494 -6.880 1.00 95.88 848 ILE A CA 1
ATOM 6701 C C . ILE A 1 848 ? 5.385 -18.031 -6.439 1.00 95.88 848 ILE A C 1
ATOM 6703 O O . ILE A 1 848 ? 5.476 -17.741 -5.243 1.00 95.88 848 ILE A O 1
ATOM 6707 N N . SER A 1 849 ? 5.349 -17.133 -7.419 1.00 94.31 849 SER A N 1
ATOM 6708 C CA . SER A 1 849 ? 5.308 -15.679 -7.267 1.00 94.31 849 SER A CA 1
ATOM 6709 C C . SER A 1 849 ? 4.194 -15.112 -8.151 1.00 94.31 849 SER A C 1
ATOM 6711 O O . SER A 1 849 ? 4.010 -15.574 -9.276 1.00 94.31 849 SER A O 1
ATOM 6713 N N . ASP A 1 850 ? 3.445 -14.128 -7.658 1.00 87.88 850 ASP A N 1
ATOM 6714 C CA . ASP A 1 850 ? 2.365 -13.490 -8.428 1.00 87.88 850 ASP A CA 1
ATOM 6715 C C . ASP A 1 850 ? 2.865 -12.281 -9.245 1.00 87.88 850 ASP A C 1
ATOM 6717 O O . ASP A 1 850 ? 2.257 -11.911 -10.247 1.00 87.88 850 ASP A O 1
ATOM 6721 N N . ASP A 1 851 ? 4.010 -11.704 -8.867 1.00 83.50 851 ASP A N 1
ATOM 6722 C CA . ASP A 1 851 ? 4.624 -10.528 -9.500 1.00 83.50 851 ASP A CA 1
ATOM 6723 C C . ASP A 1 851 ? 5.898 -10.850 -10.309 1.00 83.50 851 ASP A C 1
ATOM 6725 O O . ASP A 1 851 ? 6.393 -10.012 -11.065 1.00 83.50 851 ASP A O 1
ATOM 6729 N N . GLY A 1 852 ? 6.425 -12.070 -10.178 1.00 92.19 852 GLY A N 1
ATOM 6730 C CA . GLY A 1 852 ? 7.678 -12.509 -10.794 1.00 92.19 852 GLY A CA 1
ATOM 6731 C C . GLY A 1 852 ? 8.935 -12.024 -10.073 1.00 92.19 852 GLY A C 1
ATOM 6732 O O . GLY A 1 852 ? 10.035 -12.197 -10.607 1.00 92.19 852 GLY A O 1
ATOM 6733 N N . LEU A 1 853 ? 8.780 -11.434 -8.886 1.00 93.94 853 LEU A N 1
ATOM 6734 C CA . LEU A 1 853 ? 9.838 -10.830 -8.082 1.00 93.94 853 LEU A CA 1
ATOM 6735 C C . LEU A 1 853 ? 9.965 -11.494 -6.710 1.00 93.94 853 LEU A C 1
ATOM 6737 O O . LEU A 1 853 ? 11.070 -11.890 -6.330 1.00 93.94 853 LEU A O 1
ATOM 6741 N N . VAL A 1 854 ? 8.852 -11.611 -5.981 1.00 94.25 854 VAL A N 1
ATOM 6742 C CA . VAL A 1 854 ? 8.801 -12.156 -4.621 1.00 94.25 854 VAL A CA 1
ATOM 6743 C C . VAL A 1 854 ? 7.990 -13.446 -4.615 1.00 94.25 854 VAL A C 1
ATOM 6745 O O . VAL A 1 854 ? 6.820 -13.491 -4.995 1.00 94.25 854 VAL A O 1
ATOM 6748 N N . PHE A 1 855 ? 8.635 -14.523 -4.186 1.00 94.94 855 PHE A N 1
ATOM 6749 C CA . PHE A 1 855 ? 8.043 -15.839 -4.030 1.00 94.94 855 PHE A CA 1
ATOM 6750 C C . PHE A 1 855 ? 7.394 -15.948 -2.655 1.00 94.94 855 PHE A C 1
ATOM 6752 O O . PHE A 1 855 ? 8.034 -15.704 -1.634 1.00 94.94 855 PHE A O 1
ATOM 6759 N N . THR A 1 856 ? 6.124 -16.339 -2.637 1.00 90.94 856 THR A N 1
ATOM 6760 C CA . THR A 1 856 ? 5.307 -16.434 -1.415 1.00 90.94 856 THR A CA 1
ATOM 6761 C C . THR A 1 856 ? 4.980 -17.883 -1.054 1.00 90.94 856 THR A C 1
ATOM 6763 O O . THR A 1 856 ? 4.607 -18.195 0.077 1.00 90.94 856 THR A O 1
ATOM 6766 N N . ARG A 1 857 ? 5.158 -18.810 -2.002 1.00 93.12 857 ARG A N 1
ATOM 6767 C CA . ARG A 1 857 ? 4.854 -20.240 -1.857 1.00 93.12 857 ARG A CA 1
ATOM 6768 C C . ARG A 1 857 ? 6.042 -21.084 -2.299 1.00 93.12 857 ARG A C 1
ATOM 6770 O O . ARG A 1 857 ? 6.728 -20.730 -3.255 1.00 93.12 857 ARG A O 1
ATOM 6777 N N . MET A 1 858 ? 6.240 -22.220 -1.635 1.00 96.12 858 MET A N 1
ATOM 6778 C CA . MET A 1 858 ? 7.253 -23.228 -1.959 1.00 96.12 858 MET A CA 1
ATOM 6779 C C . MET A 1 858 ? 6.733 -24.622 -1.606 1.00 96.12 858 MET A C 1
ATOM 6781 O O . MET A 1 858 ? 6.311 -24.842 -0.475 1.00 96.12 858 MET A O 1
ATOM 6785 N N . GLY A 1 859 ? 6.780 -25.553 -2.557 1.00 95.38 859 GLY A N 1
ATOM 6786 C CA . GLY A 1 859 ? 6.318 -26.929 -2.390 1.00 95.38 859 GLY A CA 1
ATOM 6787 C C . GLY A 1 859 ? 7.375 -27.958 -2.787 1.00 95.38 859 GLY A C 1
ATOM 6788 O O . GLY A 1 859 ? 8.234 -27.717 -3.641 1.00 95.38 859 GLY A O 1
ATOM 6789 N N . TYR A 1 860 ? 7.306 -29.128 -2.159 1.00 96.31 860 TYR A N 1
ATOM 6790 C CA . TYR A 1 860 ? 8.164 -30.276 -2.431 1.00 96.31 860 TYR A CA 1
ATOM 6791 C C . TYR A 1 860 ? 7.707 -30.989 -3.710 1.00 96.31 860 TYR A C 1
ATOM 6793 O O . TYR A 1 860 ? 6.578 -31.481 -3.771 1.00 96.31 860 TYR A O 1
ATOM 6801 N N . LEU A 1 861 ? 8.593 -31.109 -4.707 1.00 95.38 861 LEU A N 1
ATOM 6802 C CA . LEU A 1 861 ? 8.328 -31.900 -5.915 1.00 95.38 861 LEU A CA 1
ATOM 6803 C C . LEU A 1 861 ? 8.801 -33.347 -5.746 1.00 95.38 861 LEU A C 1
ATOM 6805 O O . LEU A 1 861 ? 8.009 -34.286 -5.761 1.00 95.38 861 LEU A O 1
ATOM 6809 N N . ILE A 1 862 ? 10.112 -33.532 -5.601 1.00 96.44 862 ILE A N 1
ATOM 6810 C CA . ILE A 1 862 ? 10.757 -34.847 -5.547 1.00 96.44 862 ILE A CA 1
ATOM 6811 C C . ILE A 1 862 ? 12.105 -34.734 -4.827 1.00 96.44 862 ILE A C 1
ATOM 6813 O O . ILE A 1 862 ? 12.761 -33.696 -4.877 1.00 96.44 862 ILE A O 1
ATOM 6817 N N . GLY A 1 863 ? 12.539 -35.795 -4.148 1.00 95.25 863 GLY A N 1
ATOM 6818 C CA . GLY A 1 863 ? 13.769 -35.785 -3.356 1.00 95.25 863 GLY A CA 1
ATOM 6819 C C . GLY A 1 863 ? 14.140 -37.156 -2.798 1.00 95.25 863 GLY A C 1
ATOM 6820 O O . GLY A 1 863 ? 13.699 -38.188 -3.305 1.00 95.25 863 GLY A O 1
ATOM 6821 N N . GLY A 1 864 ? 14.989 -37.159 -1.768 1.00 94.12 864 GLY A N 1
ATOM 6822 C CA . GLY A 1 864 ? 15.576 -38.364 -1.167 1.00 94.12 864 GLY A CA 1
ATOM 6823 C C . GLY A 1 864 ? 16.839 -38.855 -1.883 1.00 94.12 864 GLY A C 1
ATOM 6824 O O . GLY A 1 864 ? 17.373 -39.913 -1.557 1.00 94.12 864 GLY A O 1
ATOM 6825 N N . ARG A 1 865 ? 17.318 -38.098 -2.873 1.00 93.94 865 ARG A N 1
ATOM 6826 C CA . ARG A 1 865 ? 18.524 -38.379 -3.661 1.00 93.94 865 ARG A CA 1
ATOM 6827 C C . ARG A 1 865 ? 19.006 -37.108 -4.347 1.00 93.94 865 ARG A C 1
ATOM 6829 O O . ARG A 1 865 ? 18.272 -36.131 -4.443 1.00 93.94 865 ARG A O 1
ATOM 6836 N N . ARG A 1 866 ? 20.223 -37.152 -4.887 1.00 93.50 866 ARG A N 1
ATOM 6837 C CA . ARG A 1 866 ? 20.762 -36.057 -5.696 1.00 93.50 866 ARG A CA 1
ATOM 6838 C C . ARG A 1 866 ? 19.925 -35.861 -6.965 1.00 93.50 866 ARG A C 1
ATOM 6840 O O . ARG A 1 866 ? 19.796 -36.791 -7.763 1.00 93.50 866 ARG A O 1
ATOM 6847 N N . ILE A 1 867 ? 19.417 -34.646 -7.147 1.00 93.75 867 ILE A N 1
ATOM 6848 C CA . ILE A 1 867 ? 18.650 -34.220 -8.319 1.00 93.75 867 ILE A CA 1
ATOM 6849 C C . ILE A 1 867 ? 19.311 -32.980 -8.904 1.00 93.75 867 ILE A C 1
ATOM 6851 O O . ILE A 1 867 ? 19.685 -32.067 -8.173 1.00 93.75 867 ILE A O 1
ATOM 6855 N N . ASP A 1 868 ? 19.456 -32.951 -10.221 1.00 92.50 868 ASP A N 1
ATOM 6856 C CA . ASP A 1 868 ? 20.185 -31.908 -10.920 1.00 92.50 868 ASP A CA 1
ATOM 6857 C C . ASP A 1 868 ? 19.381 -31.402 -12.130 1.00 92.50 868 ASP A C 1
ATOM 6859 O O . ASP A 1 868 ? 18.772 -32.171 -12.869 1.00 92.50 868 ASP A O 1
ATOM 6863 N N . TYR A 1 869 ? 19.480 -30.103 -12.396 1.00 92.94 869 TYR A N 1
ATOM 6864 C CA . TYR A 1 869 ? 19.264 -29.515 -13.720 1.00 92.94 869 TYR A CA 1
ATOM 6865 C C . TYR A 1 869 ? 17.816 -29.606 -14.220 1.00 92.94 869 TYR A C 1
ATOM 6867 O O . TYR A 1 869 ? 17.564 -30.265 -15.238 1.00 92.94 869 TYR A O 1
ATOM 6875 N N . PRO A 1 870 ? 16.884 -28.922 -13.521 1.00 96.12 870 PRO A N 1
ATOM 6876 C CA . PRO A 1 870 ? 15.504 -28.818 -13.952 1.00 96.12 870 PRO A CA 1
ATOM 6877 C C . PRO A 1 870 ? 15.365 -27.996 -15.242 1.00 96.12 870 PRO A C 1
ATOM 6879 O O . PRO A 1 870 ? 16.102 -27.033 -15.481 1.00 96.12 870 PRO A O 1
ATOM 6882 N N . HIS A 1 871 ? 14.368 -28.358 -16.042 1.00 97.50 871 HIS A N 1
ATOM 6883 C CA . HIS A 1 871 ? 13.795 -27.542 -17.103 1.00 97.50 871 HIS A CA 1
ATOM 6884 C C . HIS A 1 871 ? 12.284 -27.741 -17.118 1.00 97.50 871 HIS A C 1
ATOM 6886 O O . HIS A 1 871 ? 11.815 -28.879 -17.110 1.00 97.50 871 HIS A O 1
ATOM 6892 N N . VAL A 1 872 ? 11.532 -26.650 -17.153 1.00 97.38 872 VAL A N 1
ATOM 6893 C CA . VAL A 1 872 ? 10.080 -26.642 -17.039 1.00 97.38 872 VAL A CA 1
ATOM 6894 C C . VAL A 1 872 ? 9.439 -26.001 -18.269 1.00 97.38 872 VAL A C 1
ATOM 6896 O O . VAL A 1 872 ? 9.944 -25.019 -18.807 1.00 97.38 872 VAL A O 1
ATOM 6899 N N . ILE A 1 873 ? 8.331 -26.583 -18.725 1.00 97.69 873 ILE A N 1
ATOM 6900 C CA . ILE A 1 873 ? 7.440 -25.996 -19.733 1.00 97.69 873 ILE A CA 1
ATOM 6901 C C . ILE A 1 873 ? 5.992 -26.083 -19.257 1.00 97.69 873 ILE A C 1
ATOM 6903 O O . ILE A 1 873 ? 5.640 -26.995 -18.507 1.00 97.69 873 ILE A O 1
ATOM 6907 N N . GLU A 1 874 ? 5.150 -25.177 -19.746 1.00 97.44 874 GLU A N 1
ATOM 6908 C CA . GLU A 1 874 ? 3.696 -25.268 -19.617 1.00 97.44 874 GLU A CA 1
ATOM 6909 C C . GLU A 1 874 ? 3.075 -25.729 -20.940 1.00 97.44 874 GLU A C 1
ATOM 6911 O O . GLU A 1 874 ? 3.377 -25.192 -22.007 1.00 97.44 874 GLU A O 1
ATOM 6916 N N . HIS A 1 875 ? 2.178 -26.712 -20.875 1.00 96.94 875 HIS A N 1
ATOM 6917 C CA . HIS A 1 875 ? 1.363 -27.134 -22.009 1.00 96.94 875 HIS A CA 1
ATOM 6918 C C . HIS A 1 875 ? 0.023 -27.704 -21.530 1.00 96.94 875 HIS A C 1
ATOM 6920 O O . HIS A 1 875 ? 0.005 -28.520 -20.613 1.00 96.94 875 HIS A O 1
ATOM 6926 N N . GLU A 1 876 ? -1.086 -27.291 -22.158 1.00 93.75 876 GLU A N 1
ATOM 6927 C CA . GLU A 1 876 ? -2.444 -27.824 -21.919 1.00 93.75 876 GLU A CA 1
ATOM 6928 C C . GLU A 1 876 ? -2.813 -28.009 -20.434 1.00 93.75 876 GLU A C 1
ATOM 6930 O O . GLU A 1 876 ? -3.192 -29.094 -19.998 1.00 93.75 876 GLU A O 1
ATOM 6935 N N . GLY A 1 877 ? -2.664 -26.957 -19.623 1.00 94.50 877 GLY A N 1
ATOM 6936 C CA . GLY A 1 877 ? -3.037 -27.004 -18.204 1.00 94.50 877 GLY A CA 1
ATOM 6937 C C . GLY A 1 877 ? -2.086 -27.816 -17.318 1.00 94.50 877 GLY A C 1
ATOM 6938 O O . GLY A 1 877 ? -2.417 -28.103 -16.169 1.00 94.50 877 GLY A O 1
ATOM 6939 N N . HIS A 1 878 ? -0.911 -28.192 -17.831 1.00 97.25 878 HIS A N 1
ATOM 6940 C CA . HIS A 1 878 ? 0.099 -28.944 -17.097 1.00 97.25 878 HIS A CA 1
ATOM 6941 C C . HIS A 1 878 ? 1.466 -28.263 -17.133 1.00 97.25 878 HIS A C 1
ATOM 6943 O O . HIS A 1 878 ? 1.865 -27.686 -18.147 1.00 97.25 878 HIS A O 1
ATOM 6949 N N . LEU A 1 879 ? 2.225 -28.438 -16.054 1.00 97.94 879 LEU A N 1
ATOM 6950 C CA . LEU A 1 879 ? 3.672 -28.274 -16.055 1.00 97.94 879 LEU A CA 1
ATOM 6951 C C . LEU A 1 879 ? 4.350 -29.613 -16.306 1.00 97.94 879 LEU A C 1
ATOM 6953 O O . LEU A 1 879 ? 4.010 -30.621 -15.682 1.00 97.94 879 LEU A O 1
ATOM 6957 N N . LEU A 1 880 ? 5.350 -29.606 -17.182 1.00 98.38 880 LEU A N 1
ATOM 6958 C CA . LEU A 1 880 ? 6.284 -30.713 -17.326 1.00 98.38 880 LEU A CA 1
ATOM 6959 C C . LEU A 1 880 ? 7.659 -30.264 -16.854 1.00 98.38 880 LEU A C 1
ATOM 6961 O O . LEU A 1 880 ? 8.172 -29.262 -17.345 1.00 98.38 880 LEU A O 1
ATOM 6965 N N . VAL A 1 881 ? 8.256 -31.013 -15.929 1.00 98.31 881 VAL A N 1
ATOM 6966 C CA . VAL A 1 881 ? 9.567 -30.715 -15.340 1.00 98.31 881 VAL A CA 1
ATOM 6967 C C . VAL A 1 881 ? 10.523 -31.856 -15.660 1.00 98.31 881 VAL A C 1
ATOM 6969 O O . VAL A 1 881 ? 10.401 -32.932 -15.081 1.00 98.31 881 VAL A O 1
ATOM 6972 N N . ALA A 1 882 ? 11.483 -31.629 -16.557 1.00 98.00 882 ALA A N 1
ATOM 6973 C CA . ALA A 1 882 ? 12.575 -32.566 -16.803 1.00 98.00 882 ALA A CA 1
ATOM 6974 C C . ALA A 1 882 ? 13.743 -32.301 -15.858 1.00 98.00 882 ALA A C 1
ATOM 6976 O O . ALA A 1 882 ? 14.110 -31.149 -15.645 1.00 98.00 882 ALA A O 1
ATOM 6977 N N . PHE A 1 883 ? 14.368 -33.349 -15.335 1.00 97.56 883 PHE A N 1
ATOM 6978 C CA . PHE A 1 883 ? 15.521 -33.251 -14.441 1.00 97.56 883 PHE A CA 1
ATOM 6979 C C . PHE A 1 883 ? 16.400 -34.502 -14.550 1.00 97.56 883 PHE A C 1
ATOM 6981 O O . PHE A 1 883 ? 16.025 -35.502 -15.161 1.00 97.56 883 PHE A O 1
ATOM 6988 N N . SER A 1 884 ? 17.601 -34.428 -13.976 1.00 96.25 884 SER A N 1
ATOM 6989 C CA . SER A 1 884 ? 18.528 -35.549 -13.896 1.00 96.25 884 SER A CA 1
ATOM 6990 C C . SER A 1 884 ? 18.543 -36.157 -12.499 1.00 96.25 884 SER A C 1
ATOM 6992 O O . SER A 1 884 ? 18.749 -35.454 -11.506 1.00 96.25 884 SER A O 1
ATOM 6994 N N . GLY A 1 885 ? 18.363 -37.475 -12.418 1.00 94.69 885 GLY A N 1
ATOM 6995 C CA . GLY A 1 885 ? 18.566 -38.243 -11.194 1.00 94.69 885 GLY A CA 1
ATOM 6996 C C . GLY A 1 885 ? 20.024 -38.687 -11.082 1.00 94.69 885 GLY A C 1
ATOM 6997 O O . GLY A 1 885 ? 20.460 -39.597 -11.795 1.00 94.69 885 GLY A O 1
ATOM 6998 N N . GLY A 1 886 ? 20.785 -38.043 -10.193 1.00 90.69 886 GLY A N 1
ATOM 6999 C CA . GLY A 1 886 ? 22.176 -38.390 -9.888 1.00 90.69 886 GLY A CA 1
ATOM 7000 C C . GLY A 1 886 ? 23.146 -38.314 -11.071 1.00 90.69 886 GLY A C 1
ATOM 7001 O O . GLY A 1 886 ? 24.160 -39.006 -11.044 1.00 90.69 886 GLY A O 1
ATOM 7002 N N . LYS A 1 887 ? 22.846 -37.512 -12.102 1.00 93.50 887 LYS A N 1
ATOM 7003 C CA . LYS A 1 887 ? 23.599 -37.446 -13.370 1.00 93.50 887 LYS A CA 1
ATOM 7004 C C . LYS A 1 887 ? 23.549 -38.723 -14.213 1.00 93.50 887 LYS A C 1
ATOM 7006 O O . LYS A 1 887 ? 24.398 -38.918 -15.073 1.00 93.50 887 LYS A O 1
ATOM 7011 N N . GLN A 1 888 ? 22.596 -39.621 -13.968 1.00 94.88 888 GLN A N 1
ATOM 7012 C CA . GLN A 1 888 ? 22.550 -40.946 -14.613 1.00 94.88 888 GLN A CA 1
ATOM 7013 C C . GLN A 1 888 ? 21.201 -41.279 -15.247 1.00 94.88 888 GLN A C 1
ATOM 7015 O O . GLN A 1 888 ? 21.093 -42.224 -16.024 1.00 94.88 888 GLN A O 1
ATOM 7020 N N . SER A 1 889 ? 20.166 -40.511 -14.940 1.00 96.50 889 SER A N 1
ATOM 7021 C CA . SER A 1 889 ? 18.824 -40.709 -15.479 1.00 96.50 889 SER A CA 1
ATOM 7022 C C . SER A 1 889 ? 18.270 -39.383 -15.962 1.00 96.50 889 SER A C 1
ATOM 7024 O O . SER A 1 889 ? 18.629 -38.344 -15.419 1.00 96.50 889 SER A O 1
ATOM 7026 N N . VAL A 1 890 ? 17.435 -39.432 -16.993 1.00 98.12 890 VAL A N 1
ATOM 7027 C CA . VAL A 1 890 ? 16.599 -38.314 -17.433 1.00 98.12 890 VAL A CA 1
ATOM 7028 C C . VAL A 1 890 ? 15.183 -38.660 -17.045 1.00 98.12 890 VAL A C 1
ATOM 7030 O O . VAL A 1 890 ? 14.688 -39.729 -17.400 1.00 98.12 890 VAL A O 1
ATOM 7033 N N . GLU A 1 891 ? 14.546 -37.771 -16.310 1.00 98.25 891 GLU A N 1
ATOM 7034 C CA . GLU A 1 891 ? 13.244 -38.011 -15.711 1.00 98.25 891 GLU A CA 1
ATOM 7035 C C . GLU A 1 891 ? 12.338 -36.816 -15.950 1.00 98.25 891 GLU A C 1
ATOM 7037 O O . GLU A 1 891 ? 12.820 -35.692 -16.101 1.00 98.25 891 GLU A O 1
ATOM 7042 N N . VAL A 1 892 ? 11.031 -37.065 -16.001 1.00 98.62 892 VAL A N 1
ATOM 7043 C CA . VAL A 1 892 ? 10.013 -36.037 -16.218 1.00 98.62 892 VAL A CA 1
ATOM 7044 C C . VAL A 1 892 ? 8.914 -36.180 -15.172 1.00 98.62 892 VAL A C 1
ATOM 7046 O O . VAL A 1 892 ? 8.379 -37.272 -14.965 1.00 98.62 892 VAL A O 1
ATOM 7049 N N . LEU A 1 893 ? 8.570 -35.062 -14.531 1.00 98.38 893 LEU A N 1
ATOM 7050 C CA . LEU A 1 893 ? 7.326 -34.907 -13.781 1.00 98.38 893 LEU A CA 1
ATOM 7051 C C . LEU A 1 893 ? 6.273 -34.236 -14.657 1.00 98.38 893 LEU A C 1
ATOM 7053 O O . LEU A 1 893 ? 6.593 -33.284 -15.365 1.00 98.38 893 LEU A O 1
ATOM 7057 N N . LYS A 1 894 ? 5.021 -34.681 -14.553 1.00 98.19 894 LYS A N 1
ATOM 7058 C CA . LYS A 1 894 ? 3.842 -34.006 -15.105 1.00 98.19 894 LYS A CA 1
ATOM 7059 C C . LYS A 1 894 ? 2.918 -33.603 -13.956 1.00 98.19 894 LYS A C 1
ATOM 7061 O O . LYS A 1 894 ? 2.506 -34.453 -13.168 1.00 98.19 894 LYS A O 1
ATOM 7066 N N . ILE A 1 895 ? 2.634 -32.311 -13.848 1.00 97.31 895 ILE A N 1
ATOM 7067 C CA . ILE A 1 895 ? 1.896 -31.675 -12.748 1.00 97.31 895 ILE A CA 1
ATOM 7068 C C . ILE A 1 895 ? 0.714 -30.934 -13.363 1.00 97.31 895 ILE A C 1
ATOM 7070 O O . ILE A 1 895 ? 0.903 -30.244 -14.364 1.00 97.31 895 ILE A O 1
ATOM 7074 N N . ARG A 1 896 ? -0.489 -31.046 -12.801 1.00 95.12 896 ARG A N 1
ATOM 7075 C CA . ARG A 1 896 ? -1.618 -30.222 -13.257 1.00 95.12 896 ARG A CA 1
ATOM 7076 C C . ARG A 1 896 ? -1.528 -28.846 -12.614 1.00 95.12 896 ARG A C 1
ATOM 7078 O O . ARG A 1 896 ? -1.189 -28.747 -11.439 1.00 95.12 896 ARG A O 1
ATOM 7085 N N . LEU A 1 897 ? -1.849 -27.794 -13.363 1.00 92.56 897 LEU A N 1
ATOM 7086 C CA . LEU A 1 897 ? -1.821 -26.429 -12.829 1.00 92.56 897 LEU A CA 1
ATOM 7087 C C . LEU A 1 897 ? -2.788 -26.248 -11.651 1.00 92.56 897 LEU A C 1
ATOM 7089 O O . LEU A 1 897 ? -2.429 -25.579 -10.692 1.00 92.56 897 LEU A O 1
ATOM 7093 N N . GLU A 1 898 ? -3.945 -26.919 -11.667 1.00 88.56 898 GLU A N 1
ATOM 7094 C CA . GLU A 1 898 ? -4.911 -26.914 -10.553 1.00 88.56 898 GLU A CA 1
ATOM 7095 C C . GLU A 1 898 ? -4.322 -27.462 -9.239 1.00 88.56 898 GLU A C 1
ATOM 7097 O O . GLU A 1 898 ? -4.682 -27.016 -8.153 1.00 88.56 898 GLU A O 1
ATOM 7102 N N . ASP A 1 899 ? -3.367 -28.400 -9.310 1.00 88.31 899 ASP A N 1
ATOM 7103 C CA . ASP A 1 899 ? -2.719 -28.945 -8.113 1.00 88.31 899 ASP A CA 1
ATOM 7104 C C . ASP A 1 899 ? -1.758 -27.918 -7.477 1.00 88.31 899 ASP A C 1
ATOM 7106 O O . ASP A 1 899 ? -1.350 -28.090 -6.327 1.00 88.31 899 ASP A O 1
ATOM 7110 N N . LEU A 1 900 ? -1.401 -26.844 -8.198 1.00 85.88 900 LEU A N 1
ATOM 7111 C CA . LEU A 1 900 ? -0.606 -25.741 -7.655 1.00 85.88 900 LEU A CA 1
ATOM 7112 C C . LEU A 1 900 ? -1.433 -24.787 -6.786 1.00 85.88 900 LEU A C 1
ATOM 7114 O O . LEU A 1 900 ? -0.864 -24.083 -5.954 1.00 85.88 900 LEU A O 1
ATOM 7118 N N . ASP A 1 901 ? -2.757 -24.773 -6.950 1.00 77.25 901 ASP A N 1
ATOM 7119 C CA . ASP A 1 901 ? -3.652 -23.909 -6.173 1.00 77.25 901 ASP A CA 1
ATOM 7120 C C . ASP A 1 901 ? -3.883 -24.460 -4.756 1.00 77.25 901 ASP A C 1
ATOM 7122 O O . ASP A 1 901 ? -4.195 -23.713 -3.832 1.00 77.25 901 ASP A O 1
ATOM 7126 N N . GLY A 1 902 ? -3.695 -25.772 -4.573 1.00 61.28 902 GLY A N 1
ATOM 7127 C CA . GLY A 1 902 ? -4.027 -26.485 -3.340 1.00 61.28 902 GLY A CA 1
ATOM 7128 C C . GLY A 1 902 ? -2.939 -26.529 -2.263 1.00 61.28 902 GLY A C 1
ATOM 7129 O O . GLY A 1 902 ? -3.253 -26.900 -1.134 1.00 61.28 902 GLY A O 1
ATOM 7130 N N . PHE A 1 903 ? -1.677 -26.178 -2.556 1.00 72.25 903 PHE A N 1
ATOM 7131 C CA . PHE A 1 903 ? -0.614 -26.185 -1.540 1.00 72.25 903 PHE A CA 1
ATOM 7132 C C . PHE A 1 903 ? -0.386 -24.778 -0.973 1.00 72.25 903 PHE A C 1
ATOM 7134 O O . PHE A 1 903 ? 0.454 -23.998 -1.420 1.00 72.25 903 PHE A O 1
ATOM 7141 N N . VAL A 1 904 ? -1.189 -24.437 0.032 1.00 58.66 904 VAL A N 1
ATOM 7142 C CA . VAL A 1 904 ? -1.003 -23.216 0.819 1.00 58.66 904 VAL A CA 1
ATOM 7143 C C . VAL A 1 904 ? -0.050 -23.537 1.966 1.00 58.66 904 VAL A C 1
ATOM 7145 O O . VAL A 1 904 ? -0.326 -24.400 2.798 1.00 58.66 904 VAL A O 1
ATOM 7148 N N . ASN A 1 905 ? 1.089 -22.849 2.014 1.00 57.50 905 ASN A N 1
ATOM 7149 C CA . ASN A 1 905 ? 2.001 -22.937 3.149 1.00 57.50 905 ASN A CA 1
ATOM 7150 C C . ASN A 1 905 ? 1.344 -22.232 4.347 1.00 57.50 905 ASN A C 1
ATOM 7152 O O . ASN A 1 905 ? 1.302 -21.007 4.369 1.00 57.50 905 ASN A O 1
ATOM 7156 N N . GLY A 1 906 ? 0.783 -22.995 5.295 1.00 41.09 906 GLY A N 1
ATOM 7157 C CA . GLY A 1 906 ? 0.079 -22.440 6.465 1.00 41.09 906 GLY A CA 1
ATOM 7158 C C . GLY A 1 906 ? -1.231 -23.128 6.878 1.00 41.09 906 GLY A C 1
ATOM 7159 O O . GLY A 1 906 ? -1.901 -22.635 7.779 1.00 41.09 906 GLY A O 1
ATOM 7160 N N . GLY A 1 907 ? -1.612 -24.254 6.267 1.00 30.67 907 GLY A N 1
ATOM 7161 C CA . GLY A 1 907 ? -2.705 -25.105 6.755 1.00 30.67 907 GLY A CA 1
ATOM 7162 C C . GLY A 1 907 ? -2.170 -26.281 7.570 1.00 30.67 907 GLY A C 1
ATOM 7163 O O . GLY A 1 907 ? -1.299 -27.004 7.093 1.00 30.67 907 GLY A O 1
ATOM 7164 N N . ALA A 1 908 ? -2.675 -26.464 8.789 1.00 25.38 908 ALA A N 1
ATOM 7165 C CA . ALA A 1 908 ? -2.459 -27.681 9.563 1.00 25.38 908 ALA A CA 1
ATOM 7166 C C . ALA A 1 908 ? -3.005 -28.908 8.805 1.00 25.38 908 ALA A C 1
ATOM 7168 O O . ALA A 1 908 ? -4.176 -28.916 8.422 1.00 25.38 908 ALA A O 1
ATOM 7169 N N . GLU A 1 909 ? -2.170 -29.936 8.640 1.00 29.22 909 GLU A N 1
ATOM 7170 C CA . GLU A 1 909 ? -2.600 -31.338 8.755 1.00 29.22 909 GLU A CA 1
ATOM 7171 C C . GLU A 1 909 ? -2.123 -31.884 10.101 1.00 29.22 909 GLU A C 1
ATOM 7173 O O . GLU A 1 909 ? -0.941 -31.636 10.450 1.00 29.22 909 GLU A O 1
#